Protein AF-A0A352LYZ6-F1 (afdb_monomer_lite)

pLDDT: mean 71.23, std 16.76, range [26.41, 96.38]

Secondary structure (DSSP, 8-state):
---GGGSTTSEEEETTEEEEEEEETTS-HHHHHHHHHHT-SSEEEEEESEE--HHHHHHHHHTTTT-SEEEEEEE-STT-TTHHHHHHHHHTT-EEEEE-SSS----EEEEETTTEEEEEGGGEE--GGG---EEEEEEE-HHHHHHHHHHHHHHHHHHHTTEEEEEEEEETTT--B-TT-EEEETTT--EEE--TTSEEEEES---SEEEEEEE-TTB--EEEEEEGGG-SB--EEE-B-SSEEEEEEEEEETTT--B-TT-EEEEEEE-TTT--EEEEEEE--TTSEEEEEEEESEEEEEEEE-TTB--EEEEEEEE-SSSPEE-SSPEEE-BSEEEEEEE-SS-TTEEEEEEEETT--SSPPPEEEEETTSPPEEE-EEE-SSTT-TTEEEEEEEPPTT--EEEEEEETTTEEEEEEEE---S-------PPSSSS------TT--SS----EEEE--S------SSTTEEE-TTPPPEEEE--TT-----TTSSS--EEEEEEEHHHHHHHHSSTT-PPEEEEEEETTTTSEEEE------B---SS-SEEEEEEE--S-EEEEEEEE----EEEEEEEETTEEEEEEE-SSS---TTSEEEEETTEE-TTT--EEE--SS---TTEEEEEES-TTGGGSTTEEEEEE-TTS-EEEEEHHHHHHHHHHTTS-EEEEESSSBSSEEEEEEES-TT-EEEEEEE-TTS-EEEEEEEEEE--STEEEEEEEGGGGGGGT--STTSTTEEEEEEEEETTS-EEEEEEEE--

Foldseek 3Di:
DAFPCPDPCQWDQDPNKIKHKGKPLRDQCLVVLLVLLVPFQEEKEKEAQAEPAPSNLVSNLVCPVRYPYYEYEFEDDPSRPCVVSQLSCLLSFHHYFYQPQDPRDQWIWMAGDLFKIKTKASRYHDHNVVRDIIMIMIIGGSVVSVVVVVVRVVSVCRRCVQFQAKEFEAAQPPRQGDFQWWKDWPPPPWIWTAHPRRMTTTGDDDDQWTWIWTDDAQWFIDIDIDGSVVDRYDYHHIYGQPAWAKEKEFEAAPPPRQGDFFKKKWKWDQDPPPRDTTTDIWTAHPRRMIMRGTDHAAFTWIWIDDPFWDIDIRGTDGTDDDHHHYDPDHHHTYGQKDWDKDQDPVDNQKIKIKIFGNVLDQDFKWKWKDQVLDDTHTWDWDQDPDPVRSRIIITMDGHDPPRAWFMWMDINNGDTDGTDGDDDPDDDDDDDDDDPDDWWDWDKDDPQDPDDDDKDKDQPDDDDPPVQPFPFKAAQDPWGKIFIDTDPPRDQPPPDDPDFIKTKTKGFLVSQCVQQVDPQHFHKFKWFFDPVVPGHTAGQDFFPWDDRDPDPRITMGMGGDNHGGIMGIIIGRHWKDFPDWADDPQKIKTKIFARPQFADQPQKFKDFPRHTPCVPWDWGWDPPDDDDSGMTMTIIHRVVVLCDPGMWMWGGGSRGGIDIGRVPVVVVVNVVQQDWDWDKPDQADDWKIKIWIANQAQKFKWKWKAFPVRHTQGTLDGRHGAHDRGGMRMGTPVVSVVRPPPPPPLAFGKMKMWMAIPVRDIDIDIGTYHD

Structure (mmCIF, N/CA/C/O backbone):
data_AF-A0A352LYZ6-F1
#
_entry.id   AF-A0A352LYZ6-F1
#
loop_
_atom_site.group_PDB
_atom_site.id
_atom_site.type_symbol
_atom_site.label_atom_id
_atom_site.label_alt_id
_atom_site.label_comp_id
_atom_site.label_asym_id
_atom_site.label_entity_id
_atom_site.label_seq_id
_atom_site.pdbx_PDB_ins_code
_atom_site.Cartn_x
_atom_site.Cartn_y
_atom_site.Cartn_z
_atom_site.occupancy
_atom_site.B_iso_or_equiv
_atom_site.auth_seq_id
_atom_site.auth_comp_id
_atom_site.auth_asym_id
_atom_site.auth_atom_id
_atom_site.pdbx_PDB_model_num
ATOM 1 N N . ALA A 1 1 ? -40.245 8.941 43.893 1.00 47.47 1 ALA A N 1
ATOM 2 C CA . ALA A 1 1 ? -40.647 7.532 43.721 1.00 47.47 1 ALA A CA 1
ATOM 3 C C . ALA A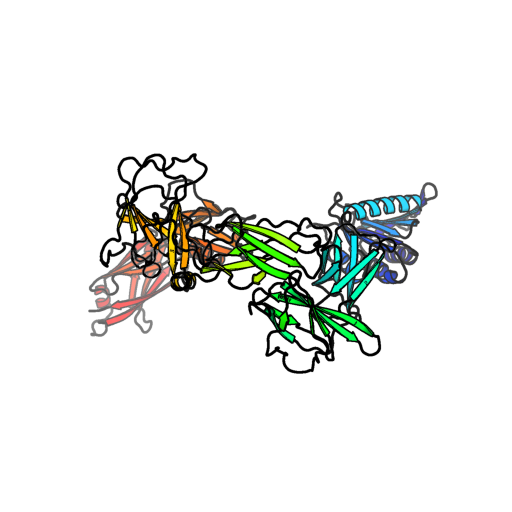 1 1 ? -39.508 6.656 44.231 1.00 47.47 1 ALA A C 1
ATOM 5 O O . ALA A 1 1 ? -38.360 7.055 44.092 1.00 47.47 1 ALA A O 1
ATOM 6 N N . SER A 1 2 ? -39.821 5.569 44.935 1.00 62.59 2 SER A N 1
ATOM 7 C CA . SER A 1 2 ? -38.872 4.695 45.640 1.00 62.59 2 SER A CA 1
ATOM 8 C C . SER A 1 2 ? -37.923 3.993 44.669 1.00 62.59 2 SER A C 1
ATOM 10 O O . SER A 1 2 ? -38.396 3.244 43.818 1.00 62.59 2 SER A O 1
ATOM 12 N N . SER A 1 3 ? -36.612 4.215 44.805 1.00 67.81 3 SER A N 1
ATOM 13 C CA . SER A 1 3 ? -35.616 3.532 43.969 1.00 67.81 3 SER A CA 1
ATOM 14 C C . SER A 1 3 ? -35.738 2.003 44.128 1.00 67.81 3 SER A C 1
ATOM 16 O O . SER A 1 3 ? -35.926 1.546 45.264 1.00 67.81 3 SER A O 1
ATOM 18 N N . PRO A 1 4 ? -35.651 1.206 43.044 1.00 71.62 4 PRO A N 1
ATOM 19 C CA . PRO A 1 4 ? -35.707 -0.255 43.094 1.00 71.62 4 PRO A CA 1
ATOM 20 C C . PRO A 1 4 ? -34.677 -0.889 44.035 1.00 71.62 4 PRO A C 1
ATOM 22 O O . PRO A 1 4 ? -34.978 -1.907 44.658 1.00 71.62 4 PRO A O 1
ATOM 25 N N . VAL A 1 5 ? -33.511 -0.265 44.239 1.00 72.38 5 VAL A N 1
ATOM 26 C CA . VAL A 1 5 ? -32.530 -0.689 45.259 1.00 72.38 5 VAL A CA 1
ATOM 27 C C . VAL A 1 5 ? -33.092 -0.673 46.689 1.00 72.38 5 VAL A C 1
ATOM 29 O O . VAL A 1 5 ? -32.593 -1.393 47.552 1.00 72.38 5 VAL A O 1
ATOM 32 N N . ASN A 1 6 ? -34.156 0.088 46.955 1.00 73.62 6 ASN A N 1
ATOM 33 C CA . ASN A 1 6 ? -34.831 0.127 48.257 1.00 73.62 6 ASN A CA 1
ATOM 34 C C . ASN A 1 6 ? -35.968 -0.905 48.390 1.00 73.62 6 ASN A C 1
ATOM 36 O O . ASN A 1 6 ? -36.730 -0.859 49.358 1.00 73.62 6 ASN A O 1
ATOM 40 N N . THR A 1 7 ? -36.118 -1.823 47.430 1.00 69.62 7 THR A N 1
ATOM 41 C CA . THR A 1 7 ? -37.083 -2.927 47.526 1.00 69.62 7 THR A CA 1
ATOM 42 C C . THR A 1 7 ? -36.544 -4.076 48.392 1.00 69.62 7 THR A C 1
ATOM 44 O O . THR A 1 7 ? -35.326 -4.252 48.518 1.00 69.62 7 THR A O 1
ATOM 47 N N . PRO A 1 8 ? -37.424 -4.889 49.011 1.00 61.94 8 PRO A N 1
ATOM 48 C CA . PRO A 1 8 ? -36.993 -6.075 49.744 1.00 61.94 8 PRO A CA 1
ATOM 49 C C . PRO A 1 8 ? -36.188 -7.025 48.841 1.00 61.94 8 PRO A C 1
ATOM 51 O O . PRO A 1 8 ? -36.694 -7.485 47.821 1.00 61.94 8 PRO A O 1
ATOM 54 N N . ASN A 1 9 ? -34.962 -7.363 49.258 1.00 66.75 9 ASN A N 1
ATOM 55 C CA . ASN A 1 9 ? -34.016 -8.249 48.556 1.00 66.75 9 ASN A CA 1
ATOM 56 C C . ASN A 1 9 ? -33.360 -7.689 47.272 1.00 66.75 9 ASN A C 1
ATOM 58 O O . ASN A 1 9 ? -33.044 -8.461 46.372 1.00 66.75 9 ASN A O 1
ATOM 62 N N . ALA A 1 10 ? -33.074 -6.383 47.187 1.00 66.62 10 ALA A N 1
ATOM 63 C CA . ALA A 1 10 ? -32.305 -5.807 46.064 1.00 66.62 10 ALA A CA 1
ATOM 64 C C . ALA A 1 10 ? -30.898 -6.424 45.864 1.00 66.62 10 ALA A C 1
ATOM 66 O O . ALA A 1 10 ? -30.338 -6.390 44.762 1.00 66.62 10 ALA A O 1
ATOM 67 N N . ASN A 1 11 ? -30.354 -7.015 46.932 1.00 76.56 11 ASN A N 1
ATOM 68 C CA . ASN A 1 11 ? -29.149 -7.834 46.919 1.00 76.56 11 ASN A CA 1
ATOM 69 C C . ASN A 1 11 ? -29.536 -9.246 47.364 1.00 76.56 11 ASN A C 1
ATOM 71 O O . ASN A 1 11 ? -30.086 -9.426 48.456 1.00 76.56 11 ASN A O 1
ATOM 75 N N . ILE A 1 12 ? -29.248 -10.243 46.532 1.00 82.94 12 ILE A N 1
ATOM 76 C CA . ILE A 1 12 ? -29.520 -11.648 46.832 1.00 82.94 12 ILE A CA 1
ATOM 77 C C . ILE A 1 12 ? -28.207 -12.398 47.006 1.00 82.94 12 ILE A C 1
ATOM 79 O O . ILE A 1 12 ? -27.245 -12.196 46.267 1.00 82.94 12 ILE A O 1
ATOM 83 N N . ASN A 1 13 ? -28.171 -13.298 47.983 1.00 82.44 13 ASN A N 1
ATOM 84 C CA . ASN A 1 13 ? -27.100 -14.274 48.090 1.00 82.44 13 ASN A CA 1
ATOM 85 C C . ASN A 1 13 ? -27.616 -15.605 47.541 1.00 82.44 13 ASN A C 1
ATOM 87 O O . ASN A 1 13 ? -28.439 -16.266 48.173 1.00 82.44 13 ASN A O 1
ATOM 91 N N . PHE A 1 14 ? -27.173 -15.971 46.342 1.00 80.06 14 PHE A N 1
ATOM 92 C CA . PHE A 1 14 ? -27.589 -17.194 45.667 1.00 80.06 14 PHE A CA 1
ATOM 93 C C . PHE A 1 14 ? -26.430 -18.189 45.679 1.00 80.06 14 PHE A C 1
ATOM 95 O O . PHE A 1 14 ? -25.392 -17.944 45.070 1.00 80.06 14 PHE A O 1
ATOM 102 N N . ASN A 1 15 ? -26.581 -19.306 46.396 1.00 84.44 15 ASN A N 1
ATOM 103 C CA . ASN A 1 15 ? -25.528 -20.318 46.568 1.00 84.44 15 ASN A CA 1
ATOM 104 C C . ASN A 1 15 ? -24.177 -19.748 47.058 1.00 84.44 15 ASN A C 1
ATOM 106 O O . ASN A 1 15 ? -23.116 -20.174 46.606 1.00 84.44 15 ASN A O 1
ATOM 110 N N . GLY A 1 16 ? -24.202 -18.766 47.966 1.00 81.19 16 GLY A N 1
ATOM 111 C CA . GLY A 1 16 ? -22.988 -18.126 48.491 1.00 81.19 16 GLY A CA 1
ATOM 112 C C . GLY A 1 16 ? -22.384 -17.053 47.575 1.00 81.19 16 GLY A C 1
ATOM 113 O O . GLY A 1 16 ? -21.354 -16.475 47.920 1.00 81.19 16 GLY A O 1
ATOM 114 N N . VAL A 1 17 ? -23.011 -16.769 46.428 1.00 87.38 17 VAL A N 1
ATOM 115 C CA . VAL A 1 17 ? -22.640 -15.685 45.517 1.00 87.38 17 VAL A CA 1
ATOM 116 C C . VAL A 1 17 ? -23.526 -14.472 45.773 1.00 87.38 17 VAL A C 1
ATOM 118 O O . VAL A 1 17 ? -24.745 -14.539 45.612 1.00 87.38 17 VAL A O 1
ATOM 121 N N . ALA A 1 18 ? -22.904 -13.344 46.114 1.00 88.19 18 ALA A N 1
ATOM 122 C CA . ALA A 1 18 ? -23.603 -12.068 46.185 1.00 88.19 18 ALA A CA 1
ATOM 123 C C . ALA A 1 18 ? -23.897 -11.556 44.767 1.00 88.19 18 ALA A C 1
ATOM 125 O O . ALA A 1 18 ? -22.977 -11.361 43.961 1.00 88.19 18 ALA A O 1
ATOM 126 N N . VAL A 1 19 ? -25.181 -11.362 44.479 1.00 89.00 19 VAL A N 1
ATOM 127 C CA . VAL A 1 19 ? -25.694 -10.773 43.246 1.00 89.00 19 VAL A CA 1
ATOM 128 C C . VAL A 1 19 ? -26.467 -9.522 43.615 1.00 89.00 19 VAL A C 1
ATOM 130 O O . VAL A 1 19 ? -27.437 -9.577 44.371 1.00 89.00 19 VAL A O 1
ATOM 133 N N . ASP A 1 20 ? -26.058 -8.410 43.027 1.00 87.38 20 ASP A N 1
ATOM 134 C CA . ASP A 1 20 ? -26.712 -7.134 43.228 1.00 87.38 20 ASP A CA 1
ATOM 135 C C . ASP A 1 20 ? -27.306 -6.641 41.915 1.00 87.38 20 ASP A C 1
ATOM 137 O O . ASP A 1 20 ? -26.675 -6.748 40.858 1.00 87.38 20 ASP A O 1
ATOM 141 N N . THR A 1 21 ? -28.486 -6.036 41.997 1.00 85.25 21 THR A N 1
ATOM 142 C CA . THR A 1 21 ? -29.158 -5.422 40.847 1.00 85.25 21 THR A CA 1
ATOM 143 C C . THR A 1 21 ? -29.321 -3.923 41.049 1.00 85.25 21 THR A C 1
ATOM 145 O O . THR A 1 21 ? -29.383 -3.447 42.183 1.00 85.25 21 THR A O 1
ATOM 148 N N . ALA A 1 22 ? -29.337 -3.173 39.952 1.00 81.75 22 ALA A N 1
ATOM 149 C CA . ALA A 1 22 ? -29.682 -1.760 39.954 1.00 81.75 22 ALA A CA 1
ATOM 150 C C . ALA A 1 22 ? -30.286 -1.340 38.607 1.00 81.75 22 ALA A C 1
ATOM 152 O O . ALA A 1 22 ? -29.970 -1.929 37.571 1.00 81.75 22 ALA A O 1
ATOM 153 N N . PHE A 1 23 ? -31.136 -0.323 38.623 1.00 83.75 23 PHE A N 1
ATOM 154 C CA . PHE A 1 23 ? -31.926 0.133 37.486 1.00 83.75 23 PHE A CA 1
ATOM 155 C C . PHE A 1 23 ? -31.738 1.636 37.272 1.00 83.75 23 PHE A C 1
ATOM 157 O O . PHE A 1 23 ? -31.763 2.417 38.217 1.00 83.75 23 PHE A O 1
ATOM 164 N N . LEU A 1 24 ? -31.505 2.032 36.024 1.00 77.62 24 LEU A N 1
ATOM 165 C CA . LEU A 1 24 ? -31.517 3.427 35.600 1.00 77.62 24 LEU A CA 1
ATOM 166 C C . LEU A 1 24 ? -32.906 3.806 35.085 1.00 77.62 24 LEU A C 1
ATOM 168 O O . LEU A 1 24 ? -33.489 2.972 34.390 1.00 77.62 24 LEU A O 1
ATOM 172 N N . PRO A 1 25 ? -33.336 5.068 35.288 1.00 76.75 25 PRO A N 1
ATOM 173 C CA . PRO A 1 25 ? -32.612 6.150 35.979 1.00 76.75 25 PRO A CA 1
ATOM 174 C C . PRO A 1 25 ? -32.800 6.187 37.509 1.00 76.75 25 PRO A C 1
ATOM 176 O O . PRO A 1 25 ? -32.275 7.085 38.165 1.00 76.75 25 PRO A O 1
ATOM 179 N N . GLU A 1 26 ? -33.558 5.260 38.093 1.00 80.50 26 GLU A N 1
ATOM 180 C CA . GLU A 1 26 ? -34.017 5.353 39.481 1.00 80.50 26 GLU A CA 1
ATOM 181 C C . GLU A 1 26 ? -32.907 5.182 40.527 1.00 80.50 26 GLU A C 1
ATOM 183 O O . GLU A 1 26 ? -32.979 5.792 41.598 1.00 80.50 26 GLU A O 1
ATOM 188 N N . ASP A 1 27 ? -31.892 4.364 40.245 1.00 78.06 27 ASP A N 1
ATOM 189 C CA . ASP A 1 27 ? -30.795 4.064 41.162 1.00 78.06 27 ASP A CA 1
ATOM 190 C C . ASP A 1 27 ? -29.532 4.879 40.847 1.00 78.06 27 ASP A C 1
ATOM 192 O O . ASP A 1 27 ? -29.097 5.021 39.704 1.00 78.06 27 ASP A O 1
ATOM 196 N N . ALA A 1 28 ? -28.861 5.362 41.897 1.00 76.19 28 ALA A N 1
ATOM 197 C CA . ALA A 1 28 ? -27.601 6.090 41.775 1.00 76.19 28 ALA A CA 1
ATOM 198 C C . ALA A 1 28 ? -26.398 5.146 41.527 1.00 76.19 28 ALA A C 1
ATOM 200 O O . ALA A 1 28 ? -25.528 4.984 42.385 1.00 76.19 28 ALA A O 1
ATOM 201 N N . ILE A 1 29 ? -26.339 4.495 40.360 1.00 77.75 29 ILE A N 1
ATOM 202 C CA . ILE A 1 29 ? -25.401 3.379 40.116 1.00 77.75 29 ILE A CA 1
ATOM 203 C C . ILE A 1 29 ? -23.944 3.794 39.889 1.00 77.75 29 ILE A C 1
ATOM 205 O O . ILE A 1 29 ? -23.036 2.999 40.142 1.00 77.75 29 ILE A O 1
ATOM 209 N N . ASP A 1 30 ? -23.702 5.027 39.445 1.00 78.69 30 ASP A N 1
ATOM 210 C CA . ASP A 1 30 ? -22.378 5.526 39.052 1.00 78.69 30 ASP A CA 1
ATOM 211 C C . ASP A 1 30 ? -21.326 5.375 40.171 1.00 78.69 30 ASP A C 1
ATOM 213 O O . ASP A 1 30 ? -20.182 4.971 39.922 1.00 78.69 30 ASP A O 1
ATOM 217 N N . GLY A 1 31 ? -21.721 5.598 41.432 1.00 80.75 31 GLY A N 1
ATOM 218 C CA . GLY A 1 31 ? -20.848 5.402 42.596 1.00 80.75 31 GLY A CA 1
ATOM 219 C C . GLY A 1 31 ? -20.471 3.934 42.826 1.00 80.75 31 GLY A C 1
ATOM 220 O O . GLY A 1 31 ? -19.322 3.620 43.145 1.00 80.75 31 GLY A O 1
ATOM 221 N N . LYS A 1 32 ? -21.412 3.011 42.599 1.00 80.31 32 LYS A N 1
ATOM 222 C CA . LYS A 1 32 ? -21.181 1.566 42.735 1.00 80.31 32 LYS A CA 1
ATOM 223 C C . LYS A 1 32 ? -20.261 1.044 41.635 1.00 80.31 32 LYS A C 1
ATOM 225 O O . LYS A 1 32 ? -19.318 0.308 41.922 1.00 80.31 32 LYS A O 1
ATOM 230 N N . ILE A 1 33 ? -20.499 1.473 40.398 1.00 83.00 33 ILE A N 1
ATOM 231 C CA . ILE A 1 33 ? -19.655 1.170 39.240 1.00 83.00 33 ILE A CA 1
ATOM 232 C C . ILE A 1 33 ? -18.212 1.626 39.496 1.00 83.00 33 ILE A C 1
ATOM 234 O O . ILE A 1 33 ? -17.275 0.833 39.384 1.00 83.00 33 ILE A O 1
ATOM 238 N N . THR A 1 34 ? -18.043 2.883 39.911 1.00 86.50 34 THR A N 1
ATOM 239 C CA . THR A 1 34 ? -16.729 3.463 40.220 1.00 86.50 34 THR A CA 1
ATOM 240 C C . THR A 1 34 ? -16.033 2.696 41.346 1.00 86.50 34 THR A C 1
ATOM 242 O O . THR A 1 34 ? -14.850 2.374 41.239 1.00 86.50 34 THR A O 1
ATOM 245 N N . SER A 1 35 ? -16.772 2.316 42.397 1.00 87.56 35 SER A N 1
ATOM 246 C CA . SER A 1 35 ? -16.239 1.514 43.504 1.00 87.56 35 SER A CA 1
ATOM 247 C C . SER A 1 35 ? -15.692 0.164 43.031 1.00 87.56 35 SER A C 1
ATOM 249 O O . SER A 1 35 ? -14.600 -0.224 43.441 1.00 87.56 35 SER A O 1
ATOM 251 N N . ILE A 1 36 ? -16.392 -0.543 42.140 1.00 90.19 36 ILE A N 1
ATOM 252 C CA . ILE A 1 36 ? -15.930 -1.842 41.628 1.00 90.19 36 ILE A CA 1
ATOM 253 C C . ILE A 1 36 ? -14.666 -1.677 40.777 1.00 90.19 36 ILE A C 1
ATOM 255 O O . ILE A 1 36 ? -13.688 -2.385 41.010 1.00 90.19 36 ILE A O 1
ATOM 259 N N . ILE A 1 37 ? -14.642 -0.713 39.851 1.00 92.56 37 ILE A N 1
ATOM 260 C CA . ILE A 1 37 ? -13.465 -0.452 39.002 1.00 92.56 37 ILE A CA 1
ATOM 261 C C . ILE A 1 37 ? -12.256 -0.045 39.859 1.00 92.56 37 ILE A C 1
ATOM 263 O O . ILE A 1 37 ? -11.138 -0.493 39.608 1.00 92.56 37 ILE A O 1
ATOM 267 N N . SER A 1 38 ? -12.468 0.747 40.916 1.00 91.94 38 SER A N 1
ATOM 268 C CA . SER A 1 38 ? -11.394 1.174 41.822 1.00 91.94 38 SER A CA 1
ATOM 269 C C . SER A 1 38 ? -10.720 0.022 42.582 1.00 91.94 38 SER A C 1
ATOM 271 O O . SER A 1 38 ? -9.552 0.141 42.949 1.00 91.94 38 SER A O 1
ATOM 273 N N . LYS A 1 39 ? -11.422 -1.107 42.775 1.00 90.06 39 LYS A N 1
ATOM 274 C CA . LYS A 1 39 ? -10.898 -2.312 43.443 1.00 90.06 39 LYS A CA 1
ATOM 275 C C . LYS A 1 39 ? -9.997 -3.162 42.544 1.00 90.06 39 LYS A C 1
ATOM 277 O O . LYS A 1 39 ? -9.331 -4.053 43.060 1.00 90.06 39 LYS A O 1
ATOM 282 N N . ALA A 1 40 ? -9.974 -2.898 41.236 1.00 93.75 40 ALA A N 1
ATOM 283 C CA . ALA A 1 40 ? -9.172 -3.649 40.278 1.00 93.75 40 ALA A CA 1
ATOM 284 C C . ALA A 1 40 ? -7.686 -3.591 40.640 1.00 93.75 40 ALA A C 1
ATOM 286 O O . ALA A 1 40 ? -7.107 -2.506 40.698 1.00 93.75 40 ALA A O 1
ATOM 287 N N . SER A 1 41 ? -7.061 -4.742 40.840 1.00 91.06 41 SER A N 1
ATOM 288 C CA . SER A 1 41 ? -5.660 -4.850 41.260 1.00 91.06 41 SER A CA 1
ATOM 289 C C . SER A 1 41 ? -4.747 -5.405 40.167 1.00 91.06 41 SER A C 1
ATOM 291 O O . SER A 1 41 ? -3.569 -5.068 40.115 1.00 91.06 41 SER A O 1
ATOM 293 N N . SER A 1 42 ? -5.286 -6.227 39.268 1.00 91.50 42 SER A N 1
ATOM 294 C CA . SER A 1 42 ? -4.502 -7.024 38.322 1.00 91.50 42 SER A CA 1
ATOM 295 C C . SER A 1 42 ? -5.059 -7.009 36.902 1.00 91.50 42 SER A C 1
ATOM 297 O O . SER A 1 42 ? -4.278 -6.919 35.948 1.00 91.50 42 SER A O 1
ATOM 299 N N . LYS A 1 43 ? -6.390 -7.063 36.745 1.00 94.62 43 LYS A N 1
ATOM 300 C CA . LYS A 1 43 ? -7.028 -7.276 35.445 1.00 94.62 43 LYS A CA 1
ATOM 301 C C . LYS A 1 43 ? -8.354 -6.532 35.305 1.00 94.62 43 LYS A C 1
ATOM 303 O O . LYS A 1 43 ? -9.175 -6.538 36.215 1.00 94.62 43 LYS A O 1
ATOM 308 N N . ILE A 1 44 ? -8.592 -5.939 34.136 1.00 96.38 44 ILE A N 1
ATOM 309 C CA . ILE A 1 44 ? -9.907 -5.441 33.711 1.00 96.38 44 ILE A CA 1
ATOM 310 C C . ILE A 1 44 ? -10.150 -5.906 32.270 1.00 96.38 44 ILE A C 1
ATOM 312 O O . ILE A 1 44 ? -9.381 -5.575 31.365 1.00 96.38 44 ILE A O 1
ATOM 316 N N . ARG A 1 45 ? -11.227 -6.660 32.039 1.00 96.00 45 ARG A N 1
ATOM 317 C CA . ARG A 1 45 ? -11.671 -7.075 30.699 1.00 96.00 45 ARG A CA 1
ATOM 318 C C . ARG A 1 45 ? -13.001 -6.419 30.368 1.00 96.00 45 ARG A C 1
ATOM 320 O O . ARG A 1 45 ? -13.939 -6.525 31.152 1.00 96.00 45 ARG A O 1
ATOM 327 N N . VAL A 1 46 ? -13.092 -5.775 29.209 1.00 94.44 46 VAL A N 1
ATOM 328 C CA . VAL A 1 46 ? -14.329 -5.147 28.721 1.00 94.44 46 VAL A CA 1
ATOM 329 C C . VAL A 1 46 ? -14.817 -5.882 27.481 1.00 94.44 46 VAL A C 1
ATOM 331 O O . VAL A 1 46 ? -14.081 -5.998 26.508 1.00 94.44 46 VAL A O 1
ATOM 334 N N . ILE A 1 47 ? -16.057 -6.355 27.502 1.00 91.31 47 ILE A N 1
ATOM 335 C CA . ILE A 1 47 ? -16.778 -6.894 26.346 1.00 91.31 47 ILE A CA 1
ATOM 336 C C . ILE A 1 47 ? -17.885 -5.895 26.040 1.00 91.31 47 ILE A C 1
ATOM 338 O O . ILE A 1 47 ? -18.714 -5.620 26.905 1.00 91.31 47 ILE A O 1
ATOM 342 N N . ALA A 1 48 ? -17.893 -5.332 24.841 1.00 85.88 48 ALA A N 1
ATOM 343 C CA . ALA A 1 48 ? -18.770 -4.224 24.503 1.00 85.88 48 ALA A CA 1
ATOM 344 C C . ALA A 1 48 ? -19.456 -4.445 23.153 1.00 85.88 48 ALA A C 1
ATOM 346 O O . ALA A 1 48 ? -18.821 -4.342 22.105 1.00 85.88 48 ALA A O 1
ATOM 347 N N . GLY A 1 49 ? -20.769 -4.685 23.187 1.00 78.06 49 GLY A N 1
ATOM 348 C CA . GLY A 1 49 ? -21.636 -4.461 22.028 1.00 78.06 49 GLY A CA 1
ATOM 349 C C . GLY A 1 49 ? -21.894 -2.963 21.825 1.00 78.06 49 GLY A C 1
ATOM 350 O O . GLY A 1 49 ? -21.688 -2.431 20.740 1.00 78.06 49 GLY A O 1
ATOM 351 N N . GLU A 1 50 ? -22.270 -2.274 22.906 1.00 77.75 50 GLU A N 1
ATOM 352 C CA . GLU A 1 50 ? -22.409 -0.815 22.998 1.00 77.75 50 GLU A CA 1
ATOM 353 C C . GLU A 1 50 ? -21.900 -0.356 24.375 1.00 77.75 50 GLU A C 1
ATOM 355 O O . GLU A 1 50 ? -22.323 -0.881 25.412 1.00 77.75 50 GLU A O 1
ATOM 360 N N . PHE A 1 51 ? -20.979 0.614 24.406 1.00 80.94 51 PHE A N 1
ATOM 361 C CA . PHE A 1 51 ? -20.328 1.045 25.646 1.00 80.94 51 PHE A CA 1
ATOM 362 C C . PHE A 1 51 ? -20.285 2.570 25.768 1.00 80.94 51 PHE A C 1
ATOM 364 O O . PHE A 1 51 ? -19.257 3.164 25.493 1.00 80.94 51 PHE A O 1
ATOM 371 N N . LYS A 1 52 ? -21.392 3.214 26.159 1.00 80.94 52 LYS A N 1
ATOM 372 C CA . LYS A 1 52 ? -21.547 4.684 26.155 1.00 80.94 52 LYS A CA 1
ATOM 373 C C . LYS A 1 52 ? -21.424 5.349 27.530 1.00 80.94 52 LYS A C 1
ATOM 375 O O . LYS A 1 52 ? -21.629 6.554 27.655 1.00 80.94 52 LYS A O 1
ATOM 380 N N . ASN A 1 53 ? -21.071 4.607 28.579 1.00 82.50 53 ASN A N 1
ATOM 381 C CA . ASN A 1 53 ? -20.865 5.187 29.905 1.00 82.50 53 ASN A CA 1
ATOM 382 C C . ASN A 1 53 ? -19.476 5.861 30.004 1.00 82.50 53 ASN A C 1
ATOM 384 O O . ASN A 1 53 ? -18.467 5.197 30.244 1.00 82.50 53 ASN A O 1
ATOM 388 N N . SER A 1 54 ? -19.428 7.189 29.840 1.00 84.19 54 SER A N 1
ATOM 389 C CA . SER A 1 54 ? -18.192 7.988 29.918 1.00 84.19 54 SER A CA 1
ATOM 390 C C . SER A 1 54 ? -17.462 7.850 31.253 1.00 84.19 54 SER A C 1
ATOM 392 O O . SER A 1 54 ? -16.253 7.647 31.264 1.00 84.19 54 SER A O 1
ATOM 394 N N . LEU A 1 55 ? -18.192 7.856 32.371 1.00 85.12 55 LEU A N 1
ATOM 395 C CA . LEU A 1 55 ? -17.617 7.703 33.707 1.00 85.12 55 LEU A CA 1
ATOM 396 C C . LEU A 1 55 ? -16.883 6.362 33.851 1.00 85.12 55 LEU A C 1
ATOM 398 O O . LEU A 1 55 ? -15.813 6.294 34.454 1.00 85.12 55 LEU A O 1
ATOM 402 N N . MET A 1 56 ? -17.429 5.285 33.283 1.00 87.94 56 MET A N 1
ATOM 403 C CA . MET A 1 56 ? -16.757 3.984 33.256 1.00 87.94 56 MET A CA 1
ATOM 404 C C . MET A 1 56 ? -15.481 4.029 32.433 1.00 87.94 56 MET A C 1
ATOM 406 O O . MET A 1 56 ? -14.448 3.554 32.895 1.00 87.94 56 MET A O 1
ATOM 410 N N . ILE A 1 57 ? -15.554 4.594 31.228 1.00 90.12 57 ILE A N 1
ATOM 411 C CA . ILE A 1 57 ? -14.407 4.722 30.325 1.00 90.12 57 ILE A CA 1
ATOM 412 C C . ILE A 1 57 ? -13.274 5.475 31.025 1.00 90.12 57 ILE A C 1
ATOM 414 O O . ILE A 1 57 ? -12.154 4.969 31.079 1.00 90.12 57 ILE A O 1
ATOM 418 N N . ASP A 1 58 ? -13.581 6.624 31.622 1.00 91.06 58 ASP A N 1
ATOM 419 C CA . ASP A 1 58 ? -12.604 7.479 32.292 1.00 91.06 58 ASP A CA 1
ATOM 420 C C . ASP A 1 58 ? -11.983 6.783 33.506 1.00 91.06 58 ASP A C 1
ATOM 422 O O . ASP A 1 58 ? -10.765 6.814 33.682 1.00 91.06 58 ASP A O 1
ATOM 426 N N . ASN A 1 59 ? -12.787 6.071 34.304 1.00 91.81 59 ASN A N 1
ATOM 427 C CA . ASN A 1 59 ? -12.271 5.287 35.424 1.00 91.81 59 ASN A CA 1
ATOM 428 C C . ASN A 1 59 ? -11.356 4.148 34.956 1.00 91.81 59 ASN A C 1
ATOM 430 O O . ASN A 1 59 ? -10.289 3.957 35.530 1.00 91.81 59 ASN A O 1
ATOM 434 N N . ILE A 1 60 ? -11.719 3.404 33.907 1.00 94.12 60 ILE A N 1
ATOM 435 C CA . ILE A 1 60 ? -10.878 2.315 33.376 1.00 94.12 60 ILE A CA 1
ATOM 436 C C . ILE A 1 60 ? -9.559 2.872 32.836 1.00 94.12 60 ILE A C 1
ATOM 438 O O . ILE A 1 60 ? -8.491 2.351 33.160 1.00 94.12 60 ILE A O 1
ATOM 442 N N . ILE A 1 61 ? -9.624 3.944 32.041 1.00 93.75 61 ILE A N 1
ATOM 443 C CA . ILE A 1 61 ? -8.444 4.626 31.498 1.00 93.75 61 ILE A CA 1
ATOM 444 C C . ILE A 1 61 ? -7.557 5.142 32.635 1.00 93.75 61 ILE A C 1
ATOM 446 O O . ILE A 1 61 ? -6.349 4.904 32.622 1.00 93.75 61 ILE A O 1
ATOM 450 N N . GLY A 1 62 ? -8.146 5.750 33.667 1.00 92.12 62 GLY A N 1
ATOM 451 C CA . GLY A 1 62 ? -7.433 6.223 34.853 1.00 92.12 62 GLY A CA 1
ATOM 452 C C . GLY A 1 62 ? -6.711 5.115 35.628 1.00 92.12 62 GLY A C 1
ATOM 453 O O . GLY A 1 62 ? -5.703 5.379 36.282 1.00 92.12 62 GLY A O 1
ATOM 454 N N . ARG A 1 63 ? -7.158 3.856 35.520 1.00 92.69 63 ARG A N 1
ATOM 455 C CA . ARG A 1 63 ? -6.494 2.697 36.145 1.00 92.69 63 ARG A CA 1
ATOM 456 C C . ARG A 1 63 ? -5.317 2.145 35.342 1.00 92.69 63 ARG A C 1
ATOM 458 O O . ARG A 1 63 ? -4.591 1.307 35.883 1.00 92.69 63 ARG A O 1
ATOM 465 N N . LYS A 1 64 ? -5.074 2.602 34.106 1.00 88.88 64 LYS A N 1
ATOM 466 C CA . LYS A 1 64 ? -4.072 2.024 33.188 1.00 88.88 64 LYS A CA 1
ATOM 467 C C . LYS A 1 64 ? -2.647 1.952 33.750 1.00 88.88 64 LYS A C 1
ATOM 469 O O . LYS A 1 64 ? -1.918 1.024 33.410 1.00 88.88 64 LYS A O 1
ATOM 474 N N . SER A 1 65 ? -2.243 2.891 34.603 1.00 84.12 65 SER A N 1
ATOM 475 C CA . SER A 1 65 ? -0.921 2.879 35.252 1.00 84.12 65 SER A CA 1
ATOM 476 C C . SER A 1 65 ? -0.829 1.920 36.445 1.00 84.12 65 SER A C 1
ATOM 478 O O . SER A 1 65 ? 0.262 1.480 36.790 1.00 84.12 65 SER A O 1
ATOM 480 N N . SER A 1 66 ? -1.964 1.596 37.070 1.00 90.00 66 SER A N 1
ATOM 481 C CA . SER A 1 66 ? -2.053 0.781 38.291 1.00 90.00 66 SER A CA 1
ATOM 482 C C . SER A 1 66 ? -2.456 -0.676 38.055 1.00 90.00 66 SER A C 1
ATOM 484 O O . SER A 1 66 ? -2.236 -1.512 38.922 1.00 90.00 66 SER A O 1
ATOM 486 N N . VAL A 1 67 ? -3.053 -0.985 36.903 1.00 92.12 67 VAL A N 1
ATOM 487 C CA . VAL A 1 67 ? -3.548 -2.323 36.562 1.00 92.12 67 VAL A CA 1
ATOM 488 C C . VAL A 1 67 ? -2.751 -2.856 35.378 1.00 92.12 67 VAL A C 1
ATOM 490 O O . VAL A 1 67 ? -2.749 -2.264 34.298 1.00 92.12 67 VAL A O 1
ATOM 493 N N . SER A 1 68 ? -2.082 -3.992 35.579 1.00 83.50 68 SER A N 1
ATOM 494 C CA . SER A 1 68 ? -1.175 -4.581 34.588 1.00 83.50 68 SER A CA 1
ATOM 495 C C . SER A 1 68 ? -1.874 -5.039 33.307 1.00 83.50 68 SER A C 1
ATOM 497 O O . SER A 1 68 ? -1.298 -4.916 32.227 1.00 83.50 68 SER A O 1
ATOM 499 N N . ASP A 1 69 ? -3.105 -5.549 33.405 1.00 90.19 69 ASP A N 1
ATOM 500 C CA . ASP A 1 69 ? -3.797 -6.190 32.285 1.00 90.19 69 ASP A CA 1
ATOM 501 C C . ASP A 1 69 ? -5.192 -5.593 32.055 1.00 90.19 69 ASP A C 1
ATOM 503 O O . ASP A 1 69 ? -6.201 -6.083 32.558 1.00 90.19 69 ASP A O 1
ATOM 507 N N . ILE A 1 70 ? -5.251 -4.508 31.282 1.00 94.44 70 ILE A N 1
ATOM 508 C CA . ILE A 1 70 ? -6.513 -3.953 30.785 1.00 94.44 70 ILE A CA 1
ATOM 509 C C . ILE A 1 70 ? -6.638 -4.301 29.307 1.00 94.44 70 ILE A C 1
ATOM 511 O O . ILE A 1 70 ? -5.733 -4.006 28.518 1.00 94.44 70 ILE A O 1
ATOM 515 N N . SER A 1 71 ? -7.754 -4.908 28.910 1.00 93.31 71 SER A N 1
ATOM 516 C CA . SER A 1 71 ? -8.068 -5.119 27.493 1.00 93.31 71 SER A CA 1
ATOM 517 C C . SER A 1 71 ? -9.556 -5.034 27.208 1.00 93.31 71 SER A C 1
ATOM 519 O O . SER A 1 71 ? -10.385 -5.283 28.085 1.00 93.31 71 SER A O 1
ATOM 521 N N . ALA A 1 72 ? -9.886 -4.704 25.964 1.00 93.69 72 ALA A N 1
ATOM 522 C CA . ALA A 1 72 ? -11.263 -4.544 25.529 1.00 93.69 72 ALA A CA 1
ATOM 523 C C . ALA A 1 72 ? -11.541 -5.233 24.188 1.00 93.69 72 ALA A C 1
ATOM 525 O O . ALA A 1 72 ? -10.705 -5.253 23.286 1.00 93.69 72 ALA A O 1
ATOM 526 N N . LEU A 1 73 ? -12.748 -5.768 24.066 1.00 91.69 73 LEU A N 1
ATOM 527 C CA . LEU A 1 73 ? -13.297 -6.376 22.868 1.00 91.69 73 LEU A CA 1
ATOM 528 C C . LEU A 1 73 ? -14.571 -5.615 22.502 1.00 91.69 73 LEU A C 1
ATOM 530 O O . LEU A 1 73 ? -15.532 -5.619 23.271 1.00 91.69 73 LEU A O 1
ATOM 534 N N . PHE A 1 74 ? -14.571 -4.975 21.337 1.00 90.44 74 PHE A N 1
ATOM 535 C CA . PHE A 1 74 ? -15.685 -4.169 20.841 1.00 90.44 74 PHE A CA 1
ATOM 536 C C . PHE A 1 74 ? -16.331 -4.820 19.623 1.00 90.44 74 PHE A C 1
ATOM 538 O O . PHE A 1 74 ? -15.626 -5.363 18.777 1.00 90.44 74 PHE A O 1
ATOM 545 N N . GLU A 1 75 ? -17.649 -4.748 19.487 1.00 86.56 75 GLU A N 1
ATOM 546 C CA . GLU A 1 75 ? -18.337 -5.226 18.285 1.00 86.56 75 GLU A CA 1
ATOM 547 C C . GLU A 1 75 ? -17.926 -4.425 17.034 1.00 86.56 75 GLU A C 1
ATOM 549 O O . GLU A 1 75 ? -17.641 -3.229 17.102 1.00 86.56 75 GLU A O 1
ATOM 554 N N . TYR A 1 76 ? -17.867 -5.091 15.877 1.00 81.75 76 TYR A N 1
ATOM 555 C CA . TYR A 1 76 ? -17.526 -4.476 14.592 1.00 81.75 76 TYR A CA 1
ATOM 556 C C . TYR A 1 76 ? -18.726 -4.463 13.641 1.00 81.75 76 TYR A C 1
ATOM 558 O O . TYR A 1 76 ? -19.397 -5.476 13.476 1.00 81.75 76 TYR A O 1
ATOM 566 N N . GLY A 1 77 ? -18.963 -3.350 12.941 1.00 69.25 77 GLY A N 1
ATOM 567 C CA . GLY A 1 77 ? -19.942 -3.277 11.848 1.00 69.25 77 GLY A CA 1
ATOM 568 C C . GLY A 1 77 ? -20.774 -1.995 11.841 1.00 69.25 77 GLY A C 1
ATOM 569 O O . GLY A 1 77 ? -20.651 -1.159 12.727 1.00 69.25 77 GLY A O 1
ATOM 570 N N . ALA A 1 78 ? -21.647 -1.843 10.838 1.00 53.59 78 ALA A N 1
ATOM 571 C CA . ALA A 1 78 ? -22.467 -0.637 10.637 1.00 53.59 78 ALA A CA 1
ATOM 572 C C . ALA A 1 78 ? -23.458 -0.345 11.783 1.00 53.59 78 ALA A C 1
ATOM 574 O O . ALA A 1 78 ? -23.894 0.788 11.940 1.00 53.59 78 ALA A O 1
ATOM 575 N N . ALA A 1 79 ? -23.797 -1.358 12.587 1.00 53.00 79 ALA A N 1
ATOM 576 C CA . ALA A 1 79 ? -24.625 -1.218 13.786 1.00 53.00 79 ALA A CA 1
ATOM 577 C C . ALA A 1 79 ? -23.805 -1.047 15.083 1.00 53.00 79 ALA A C 1
ATOM 579 O O . ALA A 1 79 ? -24.397 -0.950 16.155 1.00 53.00 79 ALA A O 1
ATOM 580 N N . ALA A 1 80 ? -22.468 -1.068 15.011 1.00 60.69 80 ALA A N 1
ATOM 581 C CA . ALA A 1 80 ? -21.602 -0.938 16.176 1.00 60.69 80 ALA A CA 1
ATOM 582 C C . ALA A 1 80 ? -21.365 0.544 16.499 1.00 60.69 80 ALA A C 1
ATOM 584 O O . ALA A 1 80 ? -20.542 1.214 15.875 1.00 60.69 80 ALA A O 1
ATOM 585 N N . ASP A 1 81 ? -22.070 1.048 17.509 1.00 69.38 81 ASP A N 1
ATOM 586 C CA . ASP A 1 81 ? -21.912 2.407 18.035 1.00 69.38 81 ASP A CA 1
ATOM 587 C C . ASP A 1 81 ? -20.789 2.482 19.088 1.00 69.38 81 ASP A C 1
ATOM 589 O O . ASP A 1 81 ? -20.927 3.098 20.136 1.00 69.38 81 ASP A O 1
ATOM 593 N N . SER A 1 82 ? -19.668 1.793 18.867 1.00 76.19 82 SER A N 1
ATOM 594 C CA . SER A 1 82 ? -18.560 1.730 19.837 1.00 76.19 82 SER A CA 1
ATOM 595 C C . SER A 1 82 ? -17.216 2.189 19.273 1.00 76.19 82 SER A C 1
ATOM 597 O O . SER A 1 82 ? -16.167 1.945 19.871 1.00 76.19 82 SER A O 1
ATOM 599 N N . LYS A 1 83 ? -17.220 2.821 18.090 1.00 82.88 83 LYS A N 1
ATOM 600 C CA . LYS A 1 83 ? -15.994 3.260 17.409 1.00 82.88 83 LYS A CA 1
ATOM 601 C C . LYS A 1 83 ? -15.230 4.299 18.226 1.00 82.88 83 LYS A C 1
ATOM 603 O O . LYS A 1 83 ? -14.010 4.210 18.342 1.00 82.88 83 LYS A O 1
ATOM 608 N N . GLU A 1 84 ? -15.936 5.284 18.773 1.00 86.69 84 GLU A N 1
ATOM 609 C CA . GLU A 1 84 ? -15.310 6.355 19.547 1.00 86.69 84 GLU A CA 1
ATOM 610 C C . GLU A 1 84 ? -14.636 5.797 20.804 1.00 86.69 84 GLU A C 1
ATOM 612 O O . GLU A 1 84 ? -13.515 6.172 21.143 1.00 86.69 84 GLU A O 1
ATOM 617 N N . GLU A 1 85 ? -15.287 4.849 21.469 1.00 88.00 85 GLU A N 1
ATOM 618 C CA . GLU A 1 85 ? -14.805 4.242 22.703 1.00 88.00 85 GLU A CA 1
ATOM 619 C C . GLU A 1 85 ? -13.661 3.266 22.461 1.00 88.00 85 GLU A C 1
ATOM 621 O O . GLU A 1 85 ? -12.668 3.302 23.190 1.00 88.00 85 GLU A O 1
ATOM 626 N N . PHE A 1 86 ? -13.730 2.487 21.381 1.00 89.56 86 PHE A N 1
ATOM 627 C CA . PHE A 1 86 ? -12.593 1.720 20.880 1.00 89.56 86 PHE A CA 1
ATOM 628 C C . PHE A 1 86 ? -11.361 2.615 20.688 1.00 89.56 86 PHE A C 1
ATOM 630 O O . PHE A 1 86 ? -10.269 2.295 21.167 1.00 89.56 86 PHE A O 1
ATOM 637 N N . GLU A 1 87 ? -11.521 3.770 20.037 1.00 89.81 87 GLU A N 1
ATOM 638 C CA . GLU A 1 87 ? -10.409 4.698 19.840 1.00 89.81 87 GLU A CA 1
ATOM 639 C C . GLU A 1 87 ? -9.933 5.347 21.143 1.00 89.81 87 GLU A C 1
ATOM 641 O O . GLU A 1 87 ? -8.725 5.504 21.315 1.00 89.81 87 GLU A O 1
ATOM 646 N N . LYS A 1 88 ? -10.832 5.694 22.076 1.00 90.94 88 LYS A N 1
ATOM 647 C CA . LYS A 1 88 ? -10.458 6.218 23.405 1.00 90.94 88 LYS A CA 1
ATOM 648 C C . LYS A 1 88 ? -9.569 5.230 24.157 1.00 90.94 88 LYS A C 1
ATOM 650 O O . LYS A 1 88 ? -8.521 5.623 24.668 1.00 90.94 88 LYS A O 1
ATOM 655 N N . PHE A 1 89 ? -9.931 3.947 24.156 1.00 91.56 89 PHE A N 1
ATOM 656 C CA . PHE A 1 89 ? -9.119 2.894 24.769 1.00 91.56 89 PHE A CA 1
ATOM 657 C C . PHE A 1 89 ? -7.737 2.800 24.112 1.00 91.56 89 PHE A C 1
ATOM 659 O O . PHE A 1 89 ? -6.717 2.809 24.805 1.00 91.56 89 PHE A O 1
ATOM 666 N N . ARG A 1 90 ? -7.676 2.784 22.776 1.00 90.94 90 ARG A N 1
ATOM 667 C CA . ARG A 1 90 ? -6.398 2.692 22.052 1.00 90.94 90 ARG A CA 1
ATOM 668 C C . ARG A 1 90 ? -5.523 3.928 22.230 1.00 90.94 90 ARG A C 1
ATOM 670 O O . ARG A 1 90 ? -4.313 3.780 22.390 1.00 90.94 90 ARG A O 1
ATOM 677 N N . ARG A 1 91 ? -6.104 5.131 22.272 1.00 87.38 91 ARG A N 1
ATOM 678 C CA . ARG A 1 91 ? -5.387 6.379 22.598 1.00 87.38 91 ARG A CA 1
ATOM 679 C C . ARG A 1 91 ? -4.796 6.349 24.003 1.00 87.38 91 ARG A C 1
ATOM 681 O O . ARG A 1 91 ? -3.684 6.822 24.196 1.00 87.38 91 ARG A O 1
ATOM 688 N N . ALA A 1 92 ? -5.496 5.738 24.956 1.00 87.81 92 ALA A N 1
ATOM 689 C CA . ALA A 1 92 ? -5.007 5.530 26.316 1.00 87.81 92 ALA A CA 1
ATOM 690 C C . ALA A 1 92 ? -3.947 4.412 26.441 1.00 87.81 92 ALA A C 1
ATOM 692 O O . ALA A 1 92 ? -3.539 4.067 27.550 1.00 87.81 92 ALA A O 1
ATOM 693 N N . GLY A 1 93 ? -3.516 3.793 25.335 1.00 85.75 93 GLY A N 1
ATOM 694 C CA . GLY A 1 93 ? -2.553 2.689 25.357 1.00 85.75 93 GLY A CA 1
ATOM 695 C C . GLY A 1 93 ? -3.138 1.366 25.873 1.00 85.75 93 GLY A C 1
ATOM 696 O O . GLY A 1 93 ? -2.386 0.431 26.186 1.00 85.75 93 GLY A O 1
ATOM 697 N N . ILE A 1 94 ? -4.467 1.260 25.984 1.00 90.06 94 ILE A N 1
ATOM 698 C CA . ILE A 1 94 ? -5.165 0.012 26.306 1.00 90.06 94 ILE A CA 1
ATOM 699 C C . ILE A 1 94 ? -5.299 -0.812 25.028 1.00 90.06 94 ILE A C 1
ATOM 701 O O . ILE A 1 94 ? -5.683 -0.300 23.977 1.00 90.06 94 ILE A O 1
ATOM 705 N N . TYR A 1 95 ? -4.984 -2.103 25.125 1.00 88.75 95 TYR A N 1
ATOM 706 C CA . TYR A 1 95 ? -5.154 -3.004 23.996 1.00 88.75 95 TYR A CA 1
ATOM 707 C C . TYR A 1 95 ? -6.645 -3.275 23.782 1.00 88.75 95 TYR A C 1
ATOM 709 O O . TYR A 1 95 ? -7.315 -3.834 24.652 1.00 88.75 95 TYR A O 1
ATOM 717 N N . ALA A 1 96 ? -7.167 -2.842 22.640 1.00 91.19 96 ALA A N 1
ATOM 718 C CA . ALA A 1 96 ? -8.554 -3.045 22.263 1.00 91.19 96 ALA A CA 1
ATOM 719 C C . ALA A 1 96 ? -8.630 -3.608 20.848 1.00 91.19 96 ALA A C 1
ATOM 721 O O . ALA A 1 96 ? -7.906 -3.150 19.962 1.00 91.19 96 ALA A O 1
ATOM 722 N N . VAL A 1 97 ? -9.517 -4.578 20.642 1.00 89.69 97 VAL A N 1
ATOM 723 C CA . VAL A 1 97 ? -9.724 -5.222 19.342 1.00 89.69 97 VAL A CA 1
ATOM 724 C C . VAL A 1 97 ? -11.195 -5.213 18.962 1.00 89.69 97 VAL A C 1
ATOM 726 O O . VAL A 1 97 ? -12.085 -5.167 19.813 1.00 89.69 97 VAL A O 1
ATOM 729 N N . TYR A 1 98 ? -11.435 -5.280 17.660 1.00 88.94 98 TYR A N 1
ATOM 730 C CA . TYR A 1 98 ? -12.764 -5.473 17.110 1.00 88.94 98 TYR A CA 1
ATOM 731 C C . TYR A 1 98 ? -13.106 -6.961 17.021 1.00 88.94 98 TYR A C 1
ATOM 733 O O . TYR A 1 98 ? -12.297 -7.759 16.546 1.00 88.94 98 TYR A O 1
ATOM 741 N N . ASN A 1 99 ? -14.323 -7.321 17.413 1.00 86.62 99 ASN A N 1
ATOM 742 C CA . ASN A 1 99 ? -14.889 -8.639 17.206 1.00 86.62 99 ASN A CA 1
ATOM 743 C C . ASN A 1 99 ? -15.306 -8.805 15.740 1.00 86.62 99 ASN A C 1
ATOM 745 O O . ASN A 1 99 ? -16.322 -8.277 15.305 1.00 86.62 99 ASN A O 1
ATOM 749 N N . ARG A 1 100 ? -14.500 -9.542 14.982 1.00 79.31 100 ARG A N 1
ATOM 750 C CA . ARG A 1 100 ? -14.721 -9.922 13.580 1.00 79.31 100 ARG A CA 1
ATOM 751 C C . ARG A 1 100 ? -14.907 -11.430 13.394 1.00 79.31 100 ARG A C 1
ATOM 753 O O . ARG A 1 100 ? -15.455 -11.846 12.382 1.00 79.31 100 ARG A O 1
ATOM 760 N N . GLY A 1 101 ? -14.417 -12.242 14.335 1.00 65.81 101 GLY A N 1
ATOM 761 C CA . GLY A 1 101 ? -14.369 -13.707 14.229 1.00 65.81 101 GLY A CA 1
ATOM 762 C C . GLY A 1 101 ? -15.404 -14.477 15.059 1.00 65.81 101 GLY A C 1
ATOM 763 O O . GLY A 1 101 ? -15.420 -15.709 15.013 1.00 65.81 101 GLY A O 1
ATOM 764 N N . PHE A 1 102 ? -16.241 -13.799 15.848 1.00 67.38 102 PHE A N 1
ATOM 765 C CA . PHE A 1 102 ? -17.301 -14.419 16.651 1.00 67.38 102 PHE A CA 1
ATOM 766 C C . PHE A 1 102 ? -18.689 -13.992 16.157 1.00 67.38 102 PHE A C 1
ATOM 768 O O . PHE A 1 102 ? -18.823 -12.979 15.474 1.00 67.38 102 PHE A O 1
ATOM 775 N N . THR A 1 103 ? -19.739 -14.733 16.528 1.00 70.00 103 THR A N 1
ATOM 776 C CA . THR A 1 103 ? -21.122 -14.243 16.398 1.00 70.00 103 THR A CA 1
ATOM 777 C C . THR A 1 103 ? -21.269 -12.902 17.119 1.00 70.00 103 THR A C 1
ATOM 779 O O . THR A 1 103 ? -20.621 -12.698 18.147 1.00 70.00 103 THR A O 1
ATOM 782 N N . LYS A 1 104 ? -22.125 -12.017 16.594 1.00 77.62 104 LYS A N 1
ATOM 783 C CA . LYS A 1 104 ? -22.403 -10.673 17.129 1.00 77.62 104 LYS A CA 1
ATOM 784 C C . LYS A 1 104 ? -22.426 -10.646 18.662 1.00 77.62 104 LYS A C 1
ATOM 786 O O . LYS A 1 104 ? -23.181 -11.407 19.274 1.00 77.62 104 LYS A O 1
ATOM 791 N N . LEU A 1 105 ? -21.656 -9.746 19.279 1.00 76.94 105 LEU A N 1
ATOM 792 C CA . LEU A 1 105 ? -21.708 -9.505 20.722 1.00 76.94 105 LEU A CA 1
ATOM 793 C C . LEU A 1 105 ? -23.026 -8.809 21.077 1.00 76.94 105 LEU A C 1
ATOM 795 O O . LEU A 1 105 ? -23.157 -7.591 21.001 1.00 76.94 105 LEU A O 1
ATOM 799 N N . SER A 1 106 ? -24.032 -9.593 21.465 1.00 76.00 106 SER A N 1
ATOM 800 C CA . SER A 1 106 ? -25.313 -9.080 21.970 1.00 76.00 106 SER A CA 1
ATOM 801 C C . SER A 1 106 ? -25.285 -8.741 23.463 1.00 76.00 106 SER A C 1
ATOM 803 O O . SER A 1 106 ? -26.301 -8.328 24.016 1.00 76.00 106 SER A O 1
ATOM 805 N N . MET A 1 107 ? -24.147 -8.949 24.128 1.00 79.62 107 MET A N 1
ATOM 806 C CA . MET A 1 107 ? -23.944 -8.621 25.533 1.00 79.62 107 MET A CA 1
ATOM 807 C C . MET A 1 107 ? -22.840 -7.581 25.674 1.00 79.62 107 MET A C 1
ATOM 809 O O . MET A 1 107 ? -21.853 -7.607 24.939 1.00 79.62 107 MET A O 1
ATOM 813 N N . SER A 1 108 ? -22.985 -6.732 26.684 1.00 87.00 108 SER A N 1
ATOM 814 C CA . SER A 1 108 ? -21.876 -5.956 27.215 1.00 87.00 108 SER A CA 1
ATOM 815 C C . SER A 1 108 ? -21.619 -6.432 28.637 1.00 87.00 108 SER A C 1
ATOM 817 O O . SER A 1 108 ? -22.555 -6.598 29.426 1.00 87.00 108 SER A O 1
ATOM 819 N N . ALA A 1 109 ? -20.354 -6.658 28.958 1.00 91.31 109 ALA A N 1
ATOM 820 C CA . ALA A 1 109 ? -19.918 -7.134 30.256 1.00 91.31 109 ALA A CA 1
ATOM 821 C C . ALA A 1 109 ? -18.552 -6.550 30.614 1.00 91.31 109 ALA A C 1
ATOM 823 O O . ALA A 1 109 ? -17.743 -6.220 29.747 1.00 91.31 109 ALA A O 1
ATOM 824 N N . MET A 1 110 ? -18.275 -6.456 31.906 1.00 93.38 110 MET A N 1
ATOM 825 C CA . MET A 1 110 ? -16.955 -6.126 32.420 1.00 93.38 110 MET A CA 1
ATOM 826 C C . MET A 1 110 ? -16.561 -7.125 33.489 1.00 93.38 110 MET A C 1
ATOM 828 O O . MET A 1 110 ? -17.349 -7.426 34.382 1.00 93.38 110 MET A O 1
ATOM 832 N N . VAL A 1 111 ? -15.331 -7.614 33.408 1.00 95.69 111 VAL A N 1
ATOM 833 C CA . VAL A 1 111 ? -14.734 -8.463 34.435 1.00 95.69 111 VAL A CA 1
ATOM 834 C C . VAL A 1 111 ? -13.629 -7.672 35.112 1.00 95.69 111 VAL A C 1
ATOM 836 O O . VAL A 1 111 ? -12.737 -7.154 34.437 1.00 95.69 111 VAL A O 1
ATOM 839 N N . VAL A 1 112 ? -13.696 -7.571 36.436 1.00 95.81 112 VAL A N 1
ATOM 840 C CA . VAL A 1 112 ? -12.671 -6.931 37.261 1.00 95.81 112 VAL A CA 1
ATOM 841 C C . VAL A 1 112 ? -12.001 -7.994 38.124 1.00 95.81 112 VAL A C 1
ATOM 843 O O . VAL A 1 112 ? -12.647 -8.699 38.908 1.00 95.81 112 VAL A O 1
ATOM 846 N N . ASP A 1 113 ? -10.687 -8.101 37.944 1.00 92.94 113 ASP A N 1
ATOM 847 C CA . ASP A 1 113 ? -9.834 -9.177 38.433 1.00 92.94 113 ASP A CA 1
ATOM 848 C C . ASP A 1 113 ? -10.408 -10.557 38.064 1.00 92.94 113 ASP A C 1
ATOM 850 O O . ASP A 1 113 ? -10.894 -10.765 36.951 1.00 92.94 113 ASP A O 1
ATOM 854 N N . ASN A 1 114 ? -10.338 -11.525 38.971 1.00 92.88 114 ASN A N 1
ATOM 855 C CA . ASN A 1 114 ? -11.010 -12.812 38.826 1.00 92.88 114 ASN A CA 1
ATOM 856 C C . ASN A 1 114 ? -12.128 -12.948 39.863 1.00 92.88 114 ASN A C 1
ATOM 858 O O . ASN A 1 114 ? -12.247 -13.993 40.494 1.00 92.88 114 ASN A O 1
ATOM 862 N N . GLN A 1 115 ? -12.880 -11.864 40.096 1.00 94.75 115 GLN A N 1
ATOM 863 C CA . GLN A 1 115 ? -13.846 -11.803 41.194 1.00 94.75 115 GLN A CA 1
ATOM 864 C C . GLN A 1 115 ? -15.178 -11.152 40.815 1.00 94.75 115 GLN A C 1
ATOM 866 O O . GLN A 1 115 ? -16.228 -11.724 41.101 1.00 94.75 115 GLN A O 1
ATOM 871 N N . TYR A 1 116 ? -15.162 -9.972 40.192 1.00 95.00 116 TYR A N 1
ATOM 872 C CA . TYR A 1 116 ? -16.388 -9.221 39.918 1.00 95.00 116 TYR A CA 1
ATOM 873 C C . TYR A 1 116 ? -16.749 -9.293 38.438 1.00 95.00 116 TYR A C 1
ATOM 875 O O . TYR A 1 116 ? -15.909 -9.028 37.579 1.00 95.00 116 TYR A O 1
ATOM 883 N N . VAL A 1 117 ? -18.013 -9.596 38.147 1.00 94.62 117 VAL A N 1
ATOM 884 C CA . VAL A 1 117 ? -18.597 -9.494 36.806 1.00 94.62 117 VAL A CA 1
ATOM 885 C C . VAL A 1 117 ? -19.721 -8.474 36.841 1.00 94.62 117 VAL A C 1
ATOM 887 O O . VAL A 1 117 ? -20.607 -8.553 37.686 1.00 94.62 117 VAL A O 1
ATOM 890 N N . MET A 1 118 ? -19.688 -7.523 35.919 1.00 92.06 118 MET A N 1
ATOM 891 C CA . MET A 1 118 ? -20.737 -6.531 35.717 1.00 92.06 118 MET A CA 1
ATOM 892 C C . MET A 1 118 ? -21.393 -6.782 34.365 1.00 92.06 118 MET A C 1
ATOM 894 O O . MET A 1 118 ? -20.698 -6.851 33.352 1.00 92.06 118 MET A O 1
ATOM 898 N N . LEU A 1 119 ? -22.714 -6.917 34.350 1.00 90.00 119 LEU A N 1
ATOM 899 C CA . LEU A 1 119 ? -23.520 -7.125 33.150 1.00 90.00 119 LEU A CA 1
ATOM 900 C C . LEU A 1 119 ? -24.407 -5.909 32.907 1.00 90.00 119 LEU A C 1
ATOM 902 O O . LEU A 1 119 ? -24.983 -5.358 33.849 1.00 90.00 119 LEU A O 1
ATOM 906 N N . PHE A 1 120 ? -24.537 -5.530 31.637 1.00 86.38 120 PHE A N 1
ATOM 907 C CA . PHE A 1 120 ? -25.306 -4.361 31.218 1.00 86.38 120 PHE A CA 1
ATOM 908 C C . PHE A 1 120 ? -26.557 -4.780 30.438 1.00 86.38 120 PHE A C 1
ATOM 910 O O . PHE A 1 120 ? -26.483 -5.523 29.453 1.00 86.38 120 PHE A O 1
ATOM 917 N N . GLY A 1 121 ? -27.712 -4.292 30.885 1.00 78.56 121 GLY A N 1
ATOM 918 C CA . GLY A 1 121 ? -29.027 -4.540 30.305 1.00 78.56 121 GLY A CA 1
ATOM 919 C C . GLY A 1 121 ? -29.100 -4.108 28.847 1.00 78.56 121 GLY A C 1
ATOM 920 O O . GLY A 1 121 ? -28.497 -3.112 28.449 1.00 78.56 121 GLY A O 1
ATOM 921 N N . ALA A 1 122 ? -29.795 -4.905 28.030 1.00 70.31 122 ALA A N 1
ATOM 922 C CA . ALA A 1 122 ? -29.884 -4.730 26.576 1.00 70.31 122 ALA A CA 1
ATOM 923 C C . ALA A 1 122 ? -28.521 -4.580 25.855 1.00 70.31 122 ALA A C 1
ATOM 925 O O . ALA A 1 122 ? -28.475 -4.097 24.725 1.00 70.31 122 ALA A O 1
ATOM 926 N N . GLY A 1 123 ? -27.411 -4.972 26.496 1.00 66.94 123 GLY A N 1
ATOM 927 C CA . GLY A 1 123 ? -26.061 -4.801 25.961 1.00 66.94 123 GLY A CA 1
ATOM 928 C C . GLY A 1 123 ? -25.556 -3.354 25.952 1.00 66.94 123 GLY A C 1
ATOM 929 O O . GLY A 1 123 ? -24.582 -3.081 25.255 1.00 66.94 123 GLY A O 1
ATOM 930 N N . LYS A 1 124 ? -26.172 -2.434 26.706 1.00 72.38 124 LYS A N 1
ATOM 931 C CA . LYS A 1 124 ? -25.848 -0.998 26.672 1.00 72.38 124 LYS A CA 1
ATOM 932 C C . LYS A 1 124 ? -25.310 -0.511 28.015 1.00 72.38 124 LYS A C 1
ATOM 934 O O . LYS A 1 124 ? -26.050 -0.475 28.998 1.00 72.38 124 LYS A O 1
ATOM 939 N N . SER A 1 125 ? -24.046 -0.077 28.066 1.00 72.94 125 SER A N 1
ATOM 940 C CA . SER A 1 125 ? -23.554 0.667 29.235 1.00 72.94 125 SER A CA 1
ATOM 941 C C . SER A 1 125 ? -23.982 2.135 29.130 1.00 72.94 125 SER A C 1
ATOM 943 O O . SER A 1 125 ? -23.570 2.859 28.224 1.00 72.94 125 SER A O 1
ATOM 945 N N . LYS A 1 126 ? -24.847 2.570 30.047 1.00 75.50 126 LYS A N 1
ATOM 946 C CA . LYS A 1 126 ? -25.333 3.954 30.164 1.00 75.50 126 LYS A CA 1
ATOM 947 C C . LYS A 1 126 ? -24.990 4.513 31.545 1.00 75.50 126 LYS A C 1
ATOM 949 O O . LYS A 1 126 ? -24.681 3.739 32.447 1.00 75.50 126 LYS A O 1
ATOM 954 N N . ASN A 1 127 ? -24.978 5.834 31.694 1.00 72.62 127 ASN A N 1
ATOM 955 C CA . ASN A 1 127 ? -24.770 6.515 32.978 1.00 72.62 127 ASN A CA 1
ATOM 956 C C . ASN A 1 127 ? -26.083 7.134 33.487 1.00 72.62 127 ASN A C 1
ATOM 958 O O . ASN A 1 127 ? -27.056 7.239 32.730 1.00 72.62 127 ASN A O 1
ATOM 962 N N . ASN A 1 128 ? -26.090 7.590 34.744 1.00 70.12 128 ASN A N 1
ATOM 963 C CA . ASN A 1 128 ? -27.262 8.237 35.350 1.00 70.12 128 ASN A CA 1
ATOM 964 C C . ASN A 1 128 ? -27.719 9.485 34.578 1.00 70.12 128 ASN A C 1
ATOM 966 O O . ASN A 1 128 ? -28.902 9.804 34.568 1.00 70.12 128 ASN A O 1
ATOM 970 N N . ALA A 1 129 ? -26.791 10.179 33.912 1.00 66.06 129 ALA A N 1
ATOM 971 C CA . ALA A 1 129 ? -27.076 11.399 33.157 1.00 66.06 129 ALA A CA 1
ATOM 972 C C . ALA A 1 129 ? -27.896 11.167 31.873 1.00 66.06 129 ALA A C 1
ATOM 974 O O . ALA A 1 129 ? -28.378 12.128 31.285 1.00 66.06 129 ALA A O 1
ATOM 975 N N . SER A 1 130 ? -28.037 9.918 31.414 1.00 66.12 130 SER A N 1
ATOM 976 C CA . SER A 1 130 ? -28.742 9.602 30.165 1.00 66.12 130 SER A CA 1
ATOM 977 C C . SER A 1 130 ? -30.270 9.549 30.282 1.00 66.12 130 SER A C 1
ATOM 979 O O . SER A 1 130 ? -30.926 9.448 29.248 1.00 66.12 130 SER A O 1
ATOM 981 N N . GLU A 1 131 ? -30.819 9.553 31.506 1.00 66.75 131 GLU A N 1
ATOM 982 C CA . GLU A 1 131 ? -32.249 9.352 31.833 1.00 66.75 131 GLU A CA 1
ATOM 983 C C . GLU A 1 131 ? -32.906 8.108 31.197 1.00 66.75 131 GLU A C 1
ATOM 985 O O . GLU A 1 131 ? -34.120 7.944 31.244 1.00 66.75 131 GLU A O 1
ATOM 990 N N . ALA A 1 132 ? -32.123 7.213 30.595 1.00 68.75 132 ALA A N 1
ATOM 991 C CA . ALA A 1 132 ? -32.650 6.119 29.801 1.00 68.75 132 ALA A CA 1
ATOM 992 C C . ALA A 1 132 ? -32.701 4.811 30.589 1.00 68.75 132 ALA A C 1
ATOM 994 O O . ALA A 1 132 ? -31.707 4.421 31.209 1.00 68.75 132 ALA A O 1
ATOM 995 N N . ASP A 1 133 ? -33.809 4.088 30.431 1.00 75.69 133 ASP A N 1
ATOM 996 C CA . ASP A 1 133 ? -34.034 2.795 31.073 1.00 75.69 133 ASP A CA 1
ATOM 997 C C . ASP A 1 133 ? -32.901 1.808 30.768 1.00 75.69 133 ASP A C 1
ATOM 999 O O . ASP A 1 133 ? -32.579 1.510 29.607 1.00 75.69 133 ASP A O 1
ATOM 1003 N N . SER A 1 134 ? -32.266 1.306 31.826 1.00 78.88 134 SER A N 1
ATOM 1004 C CA . SER A 1 134 ? -31.242 0.265 31.741 1.00 78.88 134 SER A CA 1
ATOM 1005 C C . SER A 1 134 ? -31.135 -0.503 33.056 1.00 78.88 134 SER A C 1
ATOM 1007 O O . SER A 1 134 ? -31.546 -0.026 34.108 1.00 78.88 134 SER A O 1
ATOM 1009 N N . SER A 1 135 ? -30.562 -1.702 33.010 1.00 82.19 135 SER A N 1
ATOM 1010 C CA . SER A 1 135 ? -30.377 -2.564 34.179 1.00 82.19 135 SER A CA 1
ATOM 1011 C C . SER A 1 135 ? -28.917 -2.966 34.333 1.00 82.19 135 SER A C 1
ATOM 1013 O O . SER A 1 135 ? -28.233 -3.238 33.349 1.00 82.19 135 SER A O 1
ATOM 1015 N N . PHE A 1 136 ? -28.453 -3.078 35.568 1.00 85.19 136 PHE A N 1
ATOM 1016 C CA . PHE A 1 136 ? -27.085 -3.429 35.915 1.00 85.19 136 PHE A CA 1
ATOM 1017 C C . PHE A 1 136 ? -27.122 -4.598 36.881 1.00 85.19 136 PHE A C 1
ATOM 1019 O O . PHE A 1 136 ? -27.845 -4.566 37.875 1.00 85.19 136 PHE A O 1
ATOM 1026 N N . ILE A 1 137 ? -26.334 -5.627 36.586 1.00 88.19 137 ILE A N 1
ATOM 1027 C CA . ILE A 1 137 ? -26.161 -6.769 37.481 1.00 88.19 137 ILE A CA 1
ATOM 1028 C C . ILE A 1 137 ? -24.686 -6.861 37.827 1.00 88.19 137 ILE A C 1
ATOM 1030 O O . ILE A 1 137 ? -23.846 -6.962 36.933 1.00 88.19 137 ILE A O 1
ATOM 1034 N N . THR A 1 138 ? -24.376 -6.858 39.118 1.00 90.25 138 THR A N 1
ATOM 1035 C CA . THR A 1 138 ? -23.032 -7.140 39.618 1.00 90.25 138 THR A CA 1
ATOM 1036 C C . THR A 1 138 ? -23.037 -8.494 40.304 1.00 90.25 138 THR A C 1
ATOM 1038 O O . THR A 1 138 ? -23.833 -8.739 41.204 1.00 90.25 138 THR A O 1
ATOM 1041 N N . ILE A 1 139 ? -22.118 -9.362 39.902 1.00 93.19 139 ILE A N 1
ATOM 1042 C CA . ILE A 1 139 ? -21.934 -10.700 40.455 1.00 93.19 139 ILE A CA 1
ATOM 1043 C C . ILE A 1 139 ? -20.550 -10.755 41.096 1.00 93.19 139 ILE A C 1
ATOM 1045 O O . ILE A 1 139 ? -19.541 -10.527 40.428 1.00 93.19 139 ILE A O 1
ATOM 1049 N N . ASN A 1 140 ? -20.498 -11.070 42.388 1.00 93.69 140 ASN A N 1
ATOM 1050 C CA . ASN A 1 140 ? -19.257 -11.250 43.134 1.00 93.69 140 ASN A CA 1
ATOM 1051 C C . ASN A 1 140 ? -18.947 -12.752 43.268 1.00 93.69 140 ASN A C 1
ATOM 1053 O O . ASN A 1 140 ? -19.341 -13.394 44.241 1.00 93.69 140 ASN A O 1
ATOM 1057 N N . SER A 1 141 ? -18.295 -13.330 42.256 1.00 94.31 141 SER A N 1
ATOM 1058 C CA . SER A 1 141 ? -17.979 -14.761 42.188 1.00 94.31 141 SER A CA 1
ATOM 1059 C C . SER A 1 141 ? -16.767 -15.032 41.306 1.00 94.31 141 SER A C 1
ATOM 1061 O O . SER A 1 141 ? -16.781 -14.751 40.105 1.00 94.31 141 SER A O 1
ATOM 1063 N N . SER A 1 142 ? -15.756 -15.686 41.875 1.00 93.94 142 SER A N 1
ATOM 1064 C CA . SER A 1 142 ? -14.566 -16.104 41.134 1.00 93.94 142 SER A CA 1
ATOM 1065 C C . SER A 1 142 ? -14.861 -17.155 40.065 1.00 93.94 142 SER A C 1
ATOM 1067 O O . SER A 1 142 ? -14.274 -17.115 38.983 1.00 93.94 142 SER A O 1
ATOM 1069 N N . THR A 1 143 ? -15.814 -18.055 40.315 1.00 94.44 143 THR A N 1
ATOM 1070 C CA . THR A 1 143 ? -16.250 -19.066 39.343 1.00 94.44 143 THR A CA 1
ATOM 1071 C C . THR A 1 143 ? -16.890 -18.416 38.117 1.00 94.44 143 THR A C 1
ATOM 1073 O O . THR A 1 143 ? -16.532 -18.745 36.987 1.00 94.44 143 THR A O 1
ATOM 1076 N N . VAL A 1 144 ? -17.795 -17.451 38.324 1.00 94.31 144 VAL A N 1
ATOM 1077 C CA . VAL A 1 144 ? -18.451 -16.734 37.216 1.00 94.31 144 VAL A CA 1
ATOM 1078 C C . VAL A 1 144 ? -17.444 -15.851 36.476 1.00 94.31 144 VAL A C 1
ATOM 1080 O O . VAL A 1 144 ? -17.396 -15.882 35.247 1.00 94.31 144 VAL A O 1
ATOM 1083 N N . ALA A 1 145 ? -16.581 -15.127 37.198 1.00 95.38 145 ALA A N 1
ATOM 1084 C CA . ALA A 1 145 ? -15.524 -14.316 36.593 1.00 95.38 145 ALA A CA 1
ATOM 1085 C C . ALA A 1 145 ? -14.570 -15.153 35.730 1.00 95.38 145 ALA A C 1
ATOM 1087 O O . ALA A 1 145 ? -14.221 -14.741 34.624 1.00 95.38 145 ALA A O 1
ATOM 1088 N N . SER A 1 146 ? -14.217 -16.360 36.181 1.00 95.06 146 SER A N 1
ATOM 1089 C CA . SER A 1 146 ? -13.365 -17.282 35.421 1.00 95.06 146 SER A CA 1
ATOM 1090 C C . SER A 1 146 ? -14.016 -17.707 34.099 1.00 95.06 146 SER A C 1
ATOM 1092 O O . SER A 1 146 ? -13.338 -17.754 33.075 1.00 95.06 146 SER A O 1
ATOM 1094 N N . ALA A 1 147 ? -15.332 -17.953 34.083 1.00 94.75 147 ALA A N 1
ATOM 1095 C CA . ALA A 1 147 ? -16.062 -18.295 32.860 1.00 94.75 147 ALA A CA 1
ATOM 1096 C C . ALA A 1 147 ? -16.093 -17.133 31.849 1.00 94.75 147 ALA A C 1
ATOM 1098 O O . ALA A 1 147 ? -15.848 -17.340 30.659 1.00 94.75 147 ALA A O 1
ATOM 1099 N N . PHE A 1 148 ? -16.328 -15.900 32.314 1.00 94.88 148 PHE A N 1
ATOM 1100 C CA . PHE A 1 148 ? -16.284 -14.715 31.449 1.00 94.88 148 PHE A CA 1
ATOM 1101 C C . PHE A 1 148 ? -14.869 -14.411 30.945 1.00 94.88 148 PHE A C 1
ATOM 1103 O O . PHE A 1 148 ? -14.708 -14.055 29.779 1.00 94.88 148 PHE A O 1
ATOM 1110 N N . ASN A 1 149 ? -13.844 -14.595 31.781 1.00 94.62 149 ASN A N 1
ATOM 1111 C CA . ASN A 1 149 ? -12.445 -14.487 31.365 1.00 94.62 149 ASN A CA 1
ATOM 1112 C C . ASN A 1 149 ? -12.116 -15.509 30.264 1.00 94.62 149 ASN A C 1
ATOM 1114 O O . ASN A 1 149 ? -11.551 -15.132 29.243 1.00 94.62 149 ASN A O 1
ATOM 1118 N N . ALA A 1 150 ? -12.542 -16.768 30.411 1.00 93.88 150 ALA A N 1
ATOM 1119 C CA . ALA A 1 150 ? -12.336 -17.797 29.389 1.00 93.88 150 ALA A CA 1
ATOM 1120 C C . ALA A 1 150 ? -13.041 -17.462 28.061 1.00 93.88 150 ALA A C 1
ATOM 1122 O O . ALA A 1 150 ? -12.460 -17.637 26.987 1.00 93.88 150 ALA A O 1
ATOM 1123 N N . PHE A 1 151 ? -14.273 -16.940 28.119 1.00 91.75 151 PHE A N 1
ATOM 1124 C CA . PHE A 1 151 ? -14.974 -16.449 26.930 1.00 91.75 151 PHE A CA 1
ATOM 1125 C C . PHE A 1 151 ? -14.221 -15.287 26.269 1.00 91.75 151 PHE A C 1
ATOM 1127 O O . PHE A 1 151 ? -13.989 -15.321 25.059 1.00 91.75 151 PHE A O 1
ATOM 1134 N N . PHE A 1 152 ? -13.808 -14.288 27.056 1.00 92.31 152 PHE A N 1
ATOM 1135 C CA . PHE A 1 152 ? -13.039 -13.145 26.569 1.00 92.31 152 PHE A CA 1
ATOM 1136 C C . PHE A 1 152 ? -11.753 -13.600 25.878 1.00 92.31 152 PHE A C 1
ATOM 1138 O O . PHE A 1 152 ? -11.502 -13.210 24.742 1.00 92.31 152 PHE A O 1
ATOM 1145 N N . ASP A 1 153 ? -10.972 -14.464 26.524 1.00 90.38 153 ASP A N 1
ATOM 1146 C CA . ASP A 1 153 ? -9.707 -14.960 25.989 1.00 90.38 153 ASP A CA 1
ATOM 1147 C C . ASP A 1 153 ? -9.925 -15.752 24.683 1.00 90.38 153 ASP A C 1
ATOM 1149 O O . ASP A 1 153 ? -9.184 -15.562 23.718 1.00 90.38 153 ASP A O 1
ATOM 1153 N N . SER A 1 154 ? -10.990 -16.562 24.591 1.00 89.06 154 SER A N 1
ATOM 1154 C CA . SER A 1 154 ? -11.363 -17.268 23.353 1.00 89.06 154 SER A CA 1
ATOM 1155 C C . SER A 1 154 ? -11.747 -16.308 22.220 1.00 89.06 154 SER A C 1
ATOM 1157 O O . SER A 1 154 ? -11.312 -16.472 21.074 1.00 89.06 154 SER A O 1
ATOM 1159 N N . ALA A 1 155 ? -12.534 -15.275 22.527 1.00 88.06 155 ALA A N 1
ATOM 1160 C CA . ALA A 1 155 ? -12.929 -14.266 21.554 1.00 88.06 155 ALA A CA 1
ATOM 1161 C C . ALA A 1 155 ? -11.727 -13.419 21.100 1.00 88.06 155 ALA A C 1
ATOM 1163 O O . ALA A 1 155 ? -11.551 -13.191 19.903 1.00 88.06 155 ALA A O 1
ATOM 1164 N N . MET A 1 156 ? -10.847 -13.020 22.020 1.00 87.31 156 MET A N 1
ATOM 1165 C CA . MET A 1 156 ? -9.585 -12.350 21.700 1.00 87.31 156 MET A CA 1
ATOM 1166 C C . MET A 1 156 ? -8.713 -13.218 20.796 1.00 87.31 156 MET A C 1
ATOM 1168 O O . MET A 1 156 ? -8.226 -12.736 19.775 1.00 87.31 156 MET A O 1
ATOM 1172 N N . GLN A 1 157 ? -8.546 -14.501 21.125 1.00 85.19 157 GLN A N 1
ATOM 1173 C CA . GLN A 1 157 ? -7.733 -15.428 20.340 1.00 85.19 157 GLN A CA 1
ATOM 1174 C C . GLN A 1 157 ? -8.241 -15.545 18.901 1.00 85.19 157 GLN A C 1
ATOM 1176 O O . GLN A 1 157 ? -7.444 -15.449 17.975 1.00 85.19 157 GLN A O 1
ATOM 1181 N N . LYS A 1 158 ? -9.555 -15.679 18.686 1.00 84.81 158 LYS A N 1
ATOM 1182 C CA . LYS A 1 158 ? -10.136 -15.727 17.331 1.00 84.81 158 LYS A CA 1
ATOM 1183 C C . LYS A 1 158 ? -9.908 -14.450 16.524 1.00 84.81 158 LYS A C 1
ATOM 1185 O O . LYS A 1 158 ? -9.751 -14.519 15.312 1.00 84.81 158 LYS A O 1
ATOM 1190 N N . ASN A 1 159 ? -9.875 -13.296 17.185 1.00 82.94 159 ASN A N 1
ATOM 1191 C CA . ASN A 1 159 ? -9.647 -12.006 16.532 1.00 82.94 159 ASN A CA 1
ATOM 1192 C C . ASN A 1 159 ? -8.157 -11.671 16.342 1.00 82.94 159 ASN A C 1
ATOM 1194 O O . ASN A 1 159 ? -7.830 -10.732 15.621 1.00 82.94 159 ASN A O 1
ATOM 1198 N N . THR A 1 160 ? -7.255 -12.439 16.961 1.00 78.19 160 THR A N 1
ATOM 1199 C CA . THR A 1 160 ? -5.805 -12.175 16.983 1.00 78.19 160 THR A CA 1
ATOM 1200 C C . THR A 1 160 ? -4.962 -13.399 16.606 1.00 78.19 160 THR A C 1
ATOM 1202 O O . THR A 1 160 ? -3.751 -13.396 16.831 1.00 78.19 160 THR A O 1
ATOM 1205 N N . PHE A 1 161 ? -5.578 -14.446 16.037 1.00 73.62 161 PHE A N 1
ATOM 1206 C CA . PHE A 1 161 ? -4.957 -15.766 15.843 1.00 73.62 161 PHE A CA 1
ATOM 1207 C C . PHE A 1 161 ? -3.635 -15.682 15.069 1.00 73.62 161 PHE A C 1
ATOM 1209 O O . PHE A 1 161 ? -2.638 -16.249 15.508 1.00 73.62 161 PHE A O 1
ATOM 1216 N N . ASP A 1 162 ? -3.592 -14.857 14.022 1.00 74.88 162 ASP A N 1
ATOM 1217 C CA . ASP A 1 162 ? -2.398 -14.679 13.189 1.00 74.88 162 ASP A CA 1
ATOM 1218 C C . ASP A 1 162 ? -1.452 -13.570 13.683 1.00 74.88 162 ASP A C 1
ATOM 1220 O O . ASP A 1 162 ? -0.384 -13.370 13.108 1.00 74.88 162 ASP A O 1
ATOM 1224 N N . ILE A 1 163 ? -1.834 -12.795 14.707 1.00 75.69 163 ILE A N 1
ATOM 1225 C CA . ILE A 1 163 ? -1.079 -11.613 15.151 1.00 75.69 163 ILE A CA 1
ATOM 1226 C C . ILE A 1 163 ? 0.013 -12.024 16.126 1.00 75.69 163 ILE A C 1
ATOM 1228 O O . ILE A 1 163 ? -0.230 -12.328 17.287 1.00 75.69 163 ILE A O 1
ATOM 1232 N N . THR A 1 164 ? 1.257 -11.968 15.704 1.00 79.31 164 THR A N 1
ATOM 1233 C CA . THR A 1 164 ? 2.400 -12.335 16.532 1.00 79.31 164 THR A CA 1
ATOM 1234 C C . THR A 1 164 ? 2.868 -11.282 17.520 1.00 79.31 164 THR A C 1
ATOM 1236 O O . THR A 1 164 ? 3.187 -11.623 18.659 1.00 79.31 164 THR A O 1
ATOM 1239 N N . LEU A 1 165 ? 2.932 -10.025 17.092 1.00 87.19 165 LEU A N 1
ATOM 1240 C CA . LEU A 1 165 ? 3.447 -8.924 17.894 1.00 87.19 165 LEU A CA 1
ATOM 1241 C C . LEU A 1 165 ? 2.577 -7.698 17.661 1.00 87.19 165 LEU A C 1
ATOM 1243 O O . LEU A 1 165 ? 2.228 -7.375 16.530 1.00 87.19 165 LEU A O 1
ATOM 1247 N N . THR A 1 166 ? 2.237 -7.021 18.741 1.00 89.88 166 THR A N 1
ATOM 1248 C CA . THR A 1 166 ? 1.471 -5.779 18.726 1.00 89.88 166 THR A CA 1
ATOM 1249 C C . THR A 1 166 ? 2.223 -4.711 19.485 1.00 89.88 166 THR A C 1
ATOM 1251 O O . THR A 1 166 ? 3.108 -5.010 20.283 1.00 89.88 166 THR A O 1
ATOM 1254 N N . GLY A 1 167 ? 1.853 -3.462 19.285 1.00 91.56 167 GLY A N 1
ATOM 1255 C CA . GLY A 1 167 ? 2.330 -2.396 20.143 1.00 91.56 167 GLY A CA 1
ATOM 1256 C C . GLY A 1 167 ? 2.000 -1.038 19.584 1.00 91.56 167 GLY A C 1
ATOM 1257 O O . GLY A 1 167 ? 1.376 -0.915 18.528 1.00 91.56 167 GLY A O 1
ATOM 1258 N N . GLN A 1 168 ? 2.426 -0.023 20.314 1.00 93.19 168 GLN A N 1
ATOM 1259 C CA . GLN A 1 168 ? 2.249 1.365 19.944 1.00 93.19 168 GLN A CA 1
ATOM 1260 C C . GLN A 1 168 ? 3.605 2.033 19.739 1.00 93.19 168 GLN A C 1
ATOM 1262 O O . GLN A 1 168 ? 4.538 1.817 20.510 1.00 93.19 168 GLN A O 1
ATOM 1267 N N . VAL A 1 169 ? 3.717 2.860 18.707 1.00 94.88 169 VAL A N 1
ATOM 1268 C CA . VAL A 1 169 ? 4.877 3.711 18.467 1.00 94.88 169 VAL A CA 1
ATOM 1269 C C . VAL A 1 169 ? 4.497 5.144 18.800 1.00 94.88 169 VAL A C 1
ATOM 1271 O O . VAL A 1 169 ? 3.539 5.690 18.250 1.00 94.88 169 VAL A O 1
ATOM 1274 N N . LEU A 1 170 ? 5.237 5.743 19.726 1.00 93.62 170 LEU A N 1
ATOM 1275 C CA . LEU A 1 170 ? 4.999 7.088 20.231 1.00 93.62 170 LEU A CA 1
ATOM 1276 C C . LEU A 1 170 ? 6.249 7.946 20.052 1.00 93.62 170 LEU A C 1
ATOM 1278 O O . LEU A 1 170 ? 7.381 7.459 20.069 1.00 93.62 170 LEU A O 1
ATOM 1282 N N . ASN A 1 171 ? 6.041 9.251 19.961 1.00 90.31 171 ASN A N 1
ATOM 1283 C CA . ASN A 1 171 ? 7.107 10.228 20.077 1.00 90.31 171 ASN A CA 1
ATOM 1284 C C . ASN A 1 171 ? 7.617 10.241 21.525 1.00 90.31 171 ASN A C 1
ATOM 1286 O O . ASN A 1 171 ? 6.844 10.367 22.479 1.00 90.31 171 ASN A O 1
ATOM 1290 N N . SER A 1 172 ? 8.925 10.101 21.704 1.00 90.44 172 SER A N 1
ATOM 1291 C CA . SER A 1 172 ? 9.560 10.031 23.018 1.00 90.44 172 SER A CA 1
ATOM 1292 C C . SER A 1 172 ? 9.307 11.277 23.876 1.00 90.44 172 SER A C 1
ATOM 1294 O O . SER A 1 172 ? 9.128 11.135 25.089 1.00 90.44 172 SER A O 1
ATOM 1296 N N . SER A 1 173 ? 9.239 12.459 23.254 1.00 88.12 173 SER A N 1
ATOM 1297 C CA . SER A 1 173 ? 9.183 13.764 23.924 1.00 88.12 173 SER A CA 1
ATOM 1298 C C . SER A 1 173 ? 7.795 14.102 24.467 1.00 88.12 173 SER A C 1
ATOM 1300 O O . SER A 1 173 ? 7.652 14.454 25.633 1.00 88.12 173 SER A O 1
ATOM 1302 N N . ASN A 1 174 ? 6.761 13.958 23.639 1.00 89.31 174 ASN A N 1
ATOM 1303 C CA . ASN A 1 174 ? 5.393 14.367 23.967 1.00 89.31 174 ASN A CA 1
ATOM 1304 C C . ASN A 1 174 ? 4.423 13.187 24.131 1.00 89.31 174 ASN A C 1
ATOM 1306 O O . ASN A 1 174 ? 3.248 13.403 24.412 1.00 89.31 174 ASN A O 1
ATOM 1310 N N . LYS A 1 175 ? 4.904 11.948 23.954 1.00 86.56 175 LYS A N 1
ATOM 1311 C CA . LYS A 1 175 ? 4.116 10.706 24.024 1.00 86.56 175 LYS A CA 1
ATOM 1312 C C . LYS A 1 175 ? 2.941 10.648 23.042 1.00 86.56 175 LYS A C 1
ATOM 1314 O O . LYS A 1 175 ? 2.082 9.782 23.184 1.00 86.56 175 LYS A O 1
ATOM 1319 N N . LEU A 1 176 ? 2.910 11.522 22.032 1.00 88.38 176 LEU A N 1
ATOM 1320 C CA . LEU A 1 176 ? 1.894 11.471 20.989 1.00 88.38 176 LEU A CA 1
ATOM 1321 C C . LEU A 1 176 ? 2.146 10.275 20.060 1.00 88.38 176 LEU A C 1
ATOM 1323 O O . LEU A 1 176 ? 3.304 9.972 19.756 1.00 88.38 176 LEU A O 1
ATOM 1327 N N . PRO A 1 177 ? 1.084 9.597 19.600 1.00 92.12 177 PRO A N 1
ATOM 1328 C CA . PRO A 1 177 ? 1.208 8.465 18.697 1.00 92.12 177 PRO A CA 1
ATOM 1329 C C . PRO A 1 177 ? 1.758 8.850 17.328 1.00 92.12 177 PRO A C 1
ATOM 1331 O O . PRO A 1 177 ? 1.470 9.922 16.798 1.00 92.12 177 PRO A O 1
ATOM 1334 N N . LEU A 1 178 ? 2.545 7.938 16.758 1.00 90.69 178 LEU A N 1
ATOM 1335 C CA . LEU A 1 178 ? 3.188 8.097 15.463 1.00 90.69 178 LEU A CA 1
ATOM 1336 C C . LEU A 1 178 ? 2.560 7.159 14.434 1.00 90.69 178 LEU A C 1
ATOM 1338 O O . LEU A 1 178 ? 2.886 5.975 14.386 1.00 90.69 178 LEU A O 1
ATOM 1342 N N . ASP A 1 179 ? 1.712 7.708 13.571 1.00 92.44 179 ASP A N 1
ATOM 1343 C CA . ASP A 1 179 ? 1.107 7.045 12.411 1.00 92.44 179 ASP A CA 1
ATOM 1344 C C . ASP A 1 179 ? 2.076 6.682 11.271 1.00 92.44 179 ASP A C 1
ATOM 1346 O O . ASP A 1 179 ? 3.146 7.262 11.128 1.00 92.44 179 ASP A O 1
ATOM 1350 N N . ASN A 1 180 ? 1.731 5.699 10.440 1.00 91.56 180 ASN A N 1
ATOM 1351 C CA . ASN A 1 180 ? 2.536 5.297 9.280 1.00 91.56 180 ASN A CA 1
ATOM 1352 C C . ASN A 1 180 ? 4.031 5.029 9.591 1.00 91.56 180 ASN A C 1
ATOM 1354 O O . ASN A 1 180 ? 4.908 5.159 8.736 1.00 91.56 180 ASN A O 1
ATOM 1358 N N . THR A 1 181 ? 4.331 4.664 10.835 1.00 92.44 181 THR A N 1
ATOM 1359 C CA . THR A 1 181 ? 5.649 4.232 11.288 1.00 92.44 181 THR A CA 1
ATOM 1360 C C . THR A 1 181 ? 5.803 2.783 10.887 1.00 92.44 181 THR A C 1
ATOM 1362 O O . THR A 1 181 ? 4.960 1.951 11.227 1.00 92.44 181 THR A O 1
ATOM 1365 N N . ARG A 1 182 ? 6.871 2.462 10.164 1.00 92.25 182 ARG A N 1
ATOM 1366 C CA . ARG A 1 182 ? 7.127 1.087 9.761 1.00 92.25 182 ARG A CA 1
ATOM 1367 C C . ARG A 1 182 ? 7.770 0.345 10.922 1.00 92.25 182 ARG A C 1
ATOM 1369 O O . ARG A 1 182 ? 8.801 0.770 11.433 1.00 92.25 182 ARG A O 1
ATOM 1376 N N . VAL A 1 183 ? 7.190 -0.784 11.303 1.00 91.94 183 VAL A N 1
ATOM 1377 C CA . VAL A 1 183 ? 7.759 -1.722 12.270 1.00 91.94 183 VAL A CA 1
ATOM 1378 C C . VAL A 1 183 ? 8.021 -3.035 11.553 1.00 91.94 183 VAL A C 1
ATOM 1380 O O . VAL A 1 183 ? 7.122 -3.571 10.907 1.00 91.94 183 VAL A O 1
ATOM 1383 N N . TRP A 1 184 ? 9.246 -3.547 11.605 1.00 88.25 184 TRP A N 1
ATOM 1384 C CA . TRP A 1 184 ? 9.629 -4.713 10.812 1.00 88.25 184 TRP A CA 1
ATOM 1385 C C . TRP A 1 184 ? 10.689 -5.579 11.486 1.00 88.25 184 TRP A C 1
ATOM 1387 O O . TRP A 1 184 ? 11.416 -5.135 12.376 1.00 88.25 184 TRP A O 1
ATOM 1397 N N . PHE A 1 185 ? 10.751 -6.841 11.059 1.00 81.00 185 PHE A N 1
ATOM 1398 C CA . PHE A 1 185 ? 11.739 -7.808 11.530 1.00 81.00 185 PHE A CA 1
ATOM 1399 C C . PHE A 1 185 ? 12.928 -7.853 10.583 1.00 81.00 185 PHE A C 1
ATOM 1401 O O . PHE A 1 185 ? 12.753 -8.152 9.399 1.00 81.00 185 PHE A O 1
ATOM 1408 N N . GLN A 1 186 ? 14.138 -7.683 11.117 1.00 70.75 186 GLN A N 1
ATOM 1409 C CA . GLN A 1 186 ? 15.352 -7.722 10.296 1.00 70.75 186 GLN A CA 1
ATOM 1410 C C . GLN A 1 186 ? 15.554 -9.067 9.573 1.00 70.75 186 GLN A C 1
ATOM 1412 O O . GLN A 1 186 ? 16.098 -9.093 8.474 1.00 70.75 186 GLN A O 1
ATOM 1417 N N . ASN A 1 187 ? 15.040 -10.166 10.138 1.00 66.38 187 ASN A N 1
ATOM 1418 C CA . ASN A 1 187 ? 15.333 -11.524 9.669 1.00 66.38 187 ASN A CA 1
ATOM 1419 C C . ASN A 1 187 ? 14.173 -12.238 8.944 1.00 66.38 187 ASN A C 1
ATOM 1421 O O . ASN A 1 187 ? 14.351 -13.384 8.545 1.00 66.38 187 ASN A O 1
ATOM 1425 N N . LEU A 1 188 ? 12.981 -11.632 8.807 1.00 62.22 188 LEU A N 1
ATOM 1426 C CA . LEU A 1 188 ? 11.768 -12.364 8.370 1.00 62.22 188 LEU A CA 1
ATOM 1427 C C . LEU A 1 188 ? 11.006 -11.739 7.193 1.00 62.22 188 LEU A C 1
ATOM 1429 O O . LEU A 1 188 ? 9.941 -12.239 6.846 1.00 62.22 188 LEU A O 1
ATOM 1433 N N . ASN A 1 189 ? 11.496 -10.651 6.584 1.00 65.44 189 ASN A N 1
ATOM 1434 C CA . ASN A 1 189 ? 10.782 -9.917 5.520 1.00 65.44 189 ASN A CA 1
ATOM 1435 C C . ASN A 1 189 ? 9.315 -9.563 5.866 1.00 65.44 189 ASN A C 1
ATOM 1437 O O . ASN A 1 189 ? 8.493 -9.348 4.978 1.00 65.44 189 ASN A O 1
ATOM 1441 N N . ALA A 1 190 ? 8.980 -9.477 7.154 1.00 74.25 190 ALA A N 1
ATOM 1442 C CA . ALA A 1 190 ? 7.657 -9.105 7.634 1.00 74.25 190 ALA A CA 1
ATOM 1443 C C . ALA A 1 190 ? 7.699 -7.691 8.225 1.00 74.25 190 ALA A C 1
ATOM 1445 O O . ALA A 1 190 ? 8.579 -7.352 9.021 1.00 74.25 190 ALA A O 1
ATOM 1446 N N . SER A 1 191 ? 6.741 -6.860 7.815 1.00 88.00 191 SER A N 1
ATOM 1447 C CA . SER A 1 191 ? 6.598 -5.478 8.271 1.00 88.00 191 SER A CA 1
ATOM 1448 C C . SER A 1 191 ? 5.134 -5.090 8.418 1.00 88.00 191 SER A C 1
ATOM 1450 O O . SER A 1 191 ? 4.288 -5.558 7.659 1.00 88.00 191 SER A O 1
ATOM 1452 N N . ALA A 1 192 ? 4.861 -4.184 9.345 1.00 91.44 192 ALA A N 1
ATOM 1453 C CA . ALA A 1 192 ? 3.577 -3.539 9.548 1.00 91.44 192 ALA A CA 1
ATOM 1454 C C . ALA A 1 192 ? 3.783 -2.026 9.602 1.00 91.44 192 ALA A C 1
ATOM 1456 O O . ALA A 1 192 ? 4.865 -1.545 9.937 1.00 91.44 192 ALA A O 1
ATOM 1457 N N . TYR A 1 193 ? 2.730 -1.282 9.291 1.00 93.62 193 TYR A N 1
ATOM 1458 C CA . TYR A 1 193 ? 2.695 0.161 9.478 1.00 93.62 193 TYR A CA 1
ATOM 1459 C C . TYR A 1 193 ? 1.741 0.481 10.613 1.00 93.62 193 TYR A C 1
ATOM 1461 O O . TYR A 1 193 ? 0.705 -0.174 10.756 1.00 93.62 193 TYR A O 1
ATOM 1469 N N . THR A 1 194 ? 2.098 1.470 11.424 1.00 94.38 194 THR A N 1
ATOM 1470 C CA . THR A 1 194 ? 1.195 1.946 12.461 1.00 94.38 194 THR A CA 1
ATOM 1471 C C . THR A 1 194 ? -0.011 2.664 11.860 1.00 94.38 194 THR A C 1
ATOM 1473 O O . THR A 1 194 ? 0.098 3.368 10.854 1.00 94.38 194 THR A O 1
ATOM 1476 N N . ASP A 1 195 ? -1.172 2.507 12.488 1.00 89.75 195 ASP A N 1
ATOM 1477 C CA . ASP A 1 195 ? -2.375 3.275 12.163 1.00 89.75 195 ASP A CA 1
ATOM 1478 C C . ASP A 1 195 ? -2.315 4.721 12.693 1.00 89.75 195 ASP A C 1
ATOM 1480 O O . ASP A 1 195 ? -1.324 5.139 13.290 1.00 89.75 195 ASP A O 1
ATOM 1484 N N . HIS A 1 196 ? -3.389 5.500 12.511 1.00 89.38 196 HIS A N 1
ATOM 1485 C CA . HIS A 1 196 ? -3.466 6.901 12.957 1.00 89.38 196 HIS A CA 1
ATOM 1486 C C . HIS A 1 196 ? -3.340 7.091 14.476 1.00 89.38 196 HIS A C 1
ATOM 1488 O O . HIS A 1 196 ? -3.149 8.211 14.941 1.00 89.38 196 HIS A O 1
ATOM 1494 N N . LEU A 1 197 ? -3.450 6.013 15.257 1.00 89.06 197 LEU A N 1
ATOM 1495 C CA . LEU A 1 197 ? -3.265 6.001 16.707 1.00 89.06 197 LEU A CA 1
ATOM 1496 C C . LEU A 1 197 ? -1.911 5.403 17.108 1.00 89.06 197 LEU A C 1
ATOM 1498 O O . LEU A 1 197 ? -1.689 5.125 18.289 1.00 89.06 197 LEU A O 1
ATOM 1502 N N . GLY A 1 198 ? -0.999 5.218 16.152 1.00 89.94 198 GLY A N 1
ATOM 1503 C CA . GLY A 1 198 ? 0.356 4.735 16.385 1.00 89.94 198 GLY A CA 1
ATOM 1504 C C . GLY A 1 198 ? 0.442 3.238 16.658 1.00 89.94 198 GLY A C 1
ATOM 1505 O O . GLY A 1 198 ? 1.502 2.764 17.048 1.00 89.94 198 GLY A O 1
ATOM 1506 N N . TRP A 1 199 ? -0.631 2.472 16.476 1.00 92.00 199 TRP A N 1
ATOM 1507 C CA . TRP A 1 199 ? -0.631 1.043 16.771 1.00 92.00 199 TRP A CA 1
ATOM 1508 C C . TRP A 1 199 ? -0.258 0.206 15.558 1.00 92.00 199 TRP A C 1
ATOM 1510 O O . TRP A 1 199 ? -0.772 0.441 14.468 1.00 92.00 199 TRP A O 1
ATOM 1520 N N . TYR A 1 200 ? 0.561 -0.822 15.764 1.00 92.81 200 TYR A N 1
ATOM 1521 C CA . TYR A 1 200 ? 0.911 -1.805 14.744 1.00 92.81 200 TYR A CA 1
ATOM 1522 C C . TYR A 1 200 ? 0.527 -3.226 15.170 1.00 92.81 200 TYR A C 1
ATOM 1524 O O . TYR A 1 200 ? 0.486 -3.563 16.358 1.00 92.81 200 TYR A O 1
ATOM 1532 N N . GLU A 1 201 ? 0.289 -4.072 14.169 1.00 90.06 201 GLU A N 1
ATOM 1533 C CA . GLU A 1 201 ? 0.017 -5.500 14.324 1.00 90.06 201 GLU A CA 1
ATOM 1534 C C . GLU A 1 201 ? 0.851 -6.273 13.301 1.00 90.06 201 GLU A C 1
ATOM 1536 O O . GLU A 1 201 ? 0.621 -6.196 12.094 1.00 90.06 201 GLU A O 1
ATOM 1541 N N . LEU A 1 202 ? 1.840 -7.019 13.780 1.00 85.81 202 LEU A N 1
ATOM 1542 C CA . LEU A 1 202 ? 2.677 -7.887 12.961 1.00 85.81 202 LEU A CA 1
ATOM 1543 C C . LEU A 1 202 ? 2.125 -9.302 13.001 1.00 85.81 202 LEU A C 1
ATOM 1545 O O . LEU A 1 202 ? 1.996 -9.883 14.081 1.00 85.81 202 LEU A O 1
ATOM 1549 N N . LYS A 1 203 ? 1.846 -9.861 11.825 1.00 82.94 203 LYS A N 1
ATOM 1550 C CA . LYS A 1 203 ? 1.368 -11.234 11.643 1.00 82.94 203 LYS A CA 1
ATOM 1551 C C . LYS A 1 203 ? 2.499 -12.150 11.172 1.00 82.94 203 LYS A C 1
ATOM 1553 O O . LYS A 1 203 ? 3.360 -11.692 10.424 1.00 82.94 203 LYS A O 1
ATOM 1558 N N . GLY A 1 204 ? 2.481 -13.421 11.572 1.00 75.19 204 GLY A N 1
ATOM 1559 C CA . GLY A 1 204 ? 3.473 -14.414 11.139 1.00 75.19 204 GLY A CA 1
ATOM 1560 C C . GLY A 1 204 ? 3.822 -15.436 12.217 1.00 75.19 204 GLY A C 1
ATOM 1561 O O . GLY A 1 204 ? 3.023 -15.696 13.106 1.00 75.19 204 GLY A O 1
ATOM 1562 N N . GLU A 1 205 ? 5.026 -16.005 12.160 1.00 74.75 205 GLU A N 1
ATOM 1563 C CA . GLU A 1 205 ? 5.603 -16.801 13.247 1.00 74.75 205 GLU A CA 1
ATOM 1564 C C . GLU A 1 205 ? 6.841 -16.093 13.805 1.00 74.75 205 GLU A C 1
ATOM 1566 O O . GLU A 1 205 ? 7.765 -15.757 13.066 1.00 74.75 205 GLU A O 1
ATOM 1571 N N . LEU A 1 206 ? 6.870 -15.863 15.124 1.00 71.56 206 LEU A N 1
ATOM 1572 C CA . LEU A 1 206 ? 8.036 -15.275 15.785 1.00 71.56 206 LEU A CA 1
ATOM 1573 C C . LEU A 1 206 ? 9.046 -16.355 16.176 1.00 71.56 206 LEU A C 1
ATOM 1575 O O . LEU A 1 206 ? 8.655 -17.298 16.889 1.00 71.56 206 LEU A O 1
ATOM 1579 N N . PRO A 1 207 ? 10.334 -16.179 15.834 1.00 77.38 207 PRO A N 1
ATOM 1580 C CA . PRO A 1 207 ? 11.415 -16.950 16.424 1.00 77.38 207 PRO A CA 1
ATOM 1581 C C . PRO A 1 207 ? 11.547 -16.618 17.920 1.00 77.38 207 PRO A C 1
ATOM 1583 O O . PRO A 1 207 ? 10.917 -15.695 18.439 1.00 77.38 207 PRO A O 1
ATOM 1586 N N . ALA A 1 208 ? 12.340 -17.405 18.649 1.00 82.31 208 ALA A N 1
ATOM 1587 C CA . ALA A 1 208 ? 12.495 -17.234 20.096 1.00 82.31 208 ALA A CA 1
ATOM 1588 C C . ALA A 1 208 ? 13.122 -15.878 20.476 1.00 82.31 208 ALA A C 1
ATOM 1590 O O . ALA A 1 208 ? 12.749 -15.295 21.496 1.00 82.31 208 ALA A O 1
ATOM 1591 N N . GLU A 1 209 ? 14.024 -15.382 19.631 1.00 85.81 209 GLU A N 1
ATOM 1592 C CA . GLU A 1 209 ? 14.739 -14.116 19.758 1.00 85.81 209 GLU A CA 1
ATOM 1593 C C . GLU A 1 209 ? 14.865 -13.468 18.378 1.00 85.81 209 GLU A C 1
ATOM 1595 O O . GLU A 1 209 ? 15.143 -14.150 17.388 1.00 85.81 209 GLU A O 1
ATOM 1600 N N . PHE A 1 210 ? 14.620 -12.162 18.301 1.00 84.12 210 PHE A N 1
ATOM 1601 C CA . PHE A 1 210 ? 14.715 -11.399 17.059 1.00 84.12 210 PHE A CA 1
ATOM 1602 C C . PHE A 1 210 ? 14.867 -9.904 17.324 1.00 84.12 210 PHE A C 1
ATOM 1604 O O . PHE A 1 210 ? 14.493 -9.403 18.382 1.00 84.12 210 PHE A O 1
ATOM 1611 N N . ILE A 1 211 ? 15.375 -9.185 16.325 1.00 85.75 211 ILE A N 1
ATOM 1612 C CA . ILE A 1 211 ? 15.459 -7.725 16.335 1.00 85.75 211 ILE A CA 1
ATOM 1613 C C . ILE A 1 211 ? 14.225 -7.158 15.635 1.00 85.75 211 ILE A C 1
ATOM 1615 O O . ILE A 1 211 ? 13.936 -7.507 14.484 1.00 85.75 211 ILE A O 1
ATOM 1619 N N . VAL A 1 212 ? 13.508 -6.283 16.339 1.00 88.19 212 VAL A N 1
ATOM 1620 C CA . VAL A 1 212 ? 12.413 -5.481 15.791 1.00 88.19 212 VAL A CA 1
ATOM 1621 C C . VAL A 1 212 ? 12.893 -4.050 15.640 1.00 88.19 212 VAL A C 1
ATOM 1623 O O . VAL A 1 212 ? 13.375 -3.452 16.603 1.00 88.19 212 VAL A O 1
ATOM 1626 N N . THR A 1 213 ? 12.716 -3.502 14.446 1.00 87.94 213 THR A N 1
ATOM 1627 C CA . THR A 1 213 ? 13.055 -2.117 14.130 1.00 87.94 213 THR A CA 1
ATOM 1628 C C . THR A 1 213 ? 11.780 -1.316 13.929 1.00 87.94 213 THR A C 1
ATOM 1630 O O . THR A 1 213 ? 10.914 -1.733 13.160 1.00 87.94 213 THR A O 1
ATOM 1633 N N . ALA A 1 214 ? 11.682 -0.153 14.573 1.00 91.44 214 ALA A N 1
ATOM 1634 C CA . ALA A 1 214 ? 10.698 0.873 14.239 1.00 91.44 214 ALA A CA 1
ATOM 1635 C C . ALA A 1 214 ? 11.393 2.058 13.555 1.00 91.44 214 ALA A C 1
ATOM 1637 O O . ALA A 1 214 ? 12.366 2.604 14.082 1.00 91.44 214 ALA A O 1
ATOM 1638 N N . GLU A 1 215 ? 10.893 2.457 12.386 1.00 87.94 215 GLU A N 1
ATOM 1639 C CA . GLU A 1 215 ? 11.447 3.545 11.580 1.00 87.94 215 GLU A CA 1
ATOM 1640 C C . GLU A 1 215 ? 10.354 4.474 11.040 1.00 87.94 215 GLU A C 1
ATOM 1642 O O . GLU A 1 215 ? 9.321 4.039 10.520 1.00 87.94 215 GLU A O 1
ATOM 1647 N N . ARG A 1 216 ? 10.598 5.781 11.158 1.00 87.69 216 ARG A N 1
ATOM 1648 C CA . ARG A 1 216 ? 9.733 6.837 10.635 1.00 87.69 216 ARG A CA 1
ATOM 1649 C C . ARG A 1 216 ? 10.590 7.982 10.109 1.00 87.69 216 ARG A C 1
ATOM 1651 O O . ARG A 1 216 ? 11.596 8.343 10.712 1.00 87.69 216 ARG A O 1
ATOM 1658 N N . GLU A 1 217 ? 10.169 8.569 8.994 1.00 83.94 217 GLU A N 1
ATOM 1659 C CA . GLU A 1 217 ? 10.781 9.784 8.450 1.00 83.94 217 GLU A CA 1
ATOM 1660 C C . GLU A 1 217 ? 10.779 10.910 9.501 1.00 83.94 217 GLU A C 1
ATOM 1662 O O . GLU A 1 217 ? 9.768 11.104 10.172 1.00 83.94 217 GLU A O 1
ATOM 1667 N N . TYR A 1 218 ? 11.891 11.646 9.629 1.00 85.50 218 TYR A N 1
ATOM 1668 C CA . TYR A 1 218 ? 12.131 12.678 10.659 1.00 85.50 218 TYR A CA 1
ATOM 1669 C C . TYR A 1 218 ? 12.309 12.167 12.101 1.00 85.50 218 TYR A C 1
ATOM 1671 O O . TYR A 1 218 ? 12.393 12.972 13.028 1.00 85.50 218 TYR A O 1
ATOM 1679 N N . TYR A 1 219 ? 12.420 10.853 12.313 1.00 87.88 219 TYR A N 1
ATOM 1680 C CA . TYR A 1 219 ? 12.689 10.261 13.625 1.00 87.88 219 TYR A CA 1
ATOM 1681 C C . TYR A 1 219 ? 13.927 9.365 13.590 1.00 87.88 219 TYR A C 1
ATOM 1683 O O . TYR A 1 219 ? 14.243 8.748 12.571 1.00 87.88 219 TYR A O 1
ATOM 1691 N N . TYR A 1 220 ? 14.611 9.261 14.727 1.00 83.81 220 TYR A N 1
ATOM 1692 C CA . TYR A 1 220 ? 15.670 8.279 14.922 1.00 83.81 220 TYR A CA 1
ATOM 1693 C C . TYR A 1 220 ? 15.051 6.871 14.957 1.00 83.81 220 TYR A C 1
ATOM 1695 O O . TYR A 1 220 ? 14.136 6.608 15.739 1.00 83.81 220 TYR A O 1
ATOM 1703 N N . SER A 1 221 ? 15.524 5.960 14.096 1.00 86.06 221 SER A N 1
ATOM 1704 C CA . SER A 1 221 ? 15.090 4.556 14.117 1.00 86.06 221 SER A CA 1
ATOM 1705 C C . SER A 1 221 ? 15.497 3.886 15.425 1.00 86.06 221 SER A C 1
ATOM 1707 O O . SER A 1 221 ? 16.585 4.165 15.934 1.00 86.06 221 SER A O 1
ATOM 1709 N N . LYS A 1 222 ? 14.719 2.915 15.899 1.00 86.06 222 LYS A N 1
ATOM 1710 C CA . LYS A 1 222 ? 15.056 2.167 17.112 1.00 86.06 222 LYS A CA 1
ATOM 1711 C C . LYS A 1 222 ? 14.989 0.667 16.888 1.00 86.06 222 LYS A C 1
ATOM 1713 O O . LYS A 1 222 ? 13.954 0.158 16.463 1.00 86.06 222 LYS A O 1
ATOM 1718 N N . ASP A 1 223 ? 16.074 -0.012 17.248 1.00 87.19 223 ASP A N 1
ATOM 1719 C CA . ASP A 1 223 ? 16.195 -1.467 17.220 1.00 87.19 223 ASP A CA 1
ATOM 1720 C C . ASP A 1 223 ? 16.045 -2.018 18.642 1.00 87.19 223 ASP A C 1
ATOM 1722 O O . ASP A 1 223 ? 16.664 -1.519 19.585 1.00 87.19 223 ASP A O 1
ATOM 1726 N N . ILE A 1 224 ? 15.213 -3.046 18.809 1.00 87.12 224 ILE A N 1
ATOM 1727 C CA . ILE A 1 224 ? 15.015 -3.737 20.086 1.00 87.12 224 ILE A CA 1
ATOM 1728 C C . ILE A 1 224 ? 15.152 -5.240 19.861 1.00 87.12 224 ILE A C 1
ATOM 1730 O O . ILE A 1 224 ? 14.446 -5.817 19.034 1.00 87.12 224 ILE A O 1
ATOM 1734 N N . ILE A 1 225 ? 16.028 -5.883 20.638 1.00 87.50 225 ILE A N 1
ATOM 1735 C CA . ILE A 1 225 ? 16.067 -7.344 20.745 1.00 87.50 225 ILE A CA 1
ATOM 1736 C C . ILE A 1 225 ? 14.871 -7.773 21.595 1.00 87.50 225 ILE A C 1
ATOM 1738 O O . ILE A 1 225 ? 14.786 -7.453 22.783 1.00 87.50 225 ILE A O 1
ATOM 1742 N N . PHE A 1 226 ? 13.935 -8.484 20.980 1.00 86.50 226 PHE A N 1
ATOM 1743 C CA . PHE A 1 226 ? 12.736 -8.978 21.631 1.00 86.50 226 PHE A CA 1
ATOM 1744 C C . PHE A 1 226 ? 12.789 -10.497 21.767 1.00 86.50 226 PHE A C 1
ATOM 1746 O O . PHE A 1 226 ? 13.051 -11.227 20.810 1.00 86.50 226 PHE A O 1
ATOM 1753 N N . LEU A 1 227 ? 12.506 -10.978 22.977 1.00 84.56 227 LEU A N 1
ATOM 1754 C CA . LEU A 1 227 ? 12.387 -12.401 23.266 1.00 84.56 227 LEU A CA 1
ATOM 1755 C C . LEU A 1 227 ? 10.909 -12.765 23.281 1.00 84.56 227 LEU A C 1
ATOM 1757 O O . LEU A 1 227 ? 10.144 -12.174 24.039 1.00 84.56 227 LEU A O 1
ATOM 1761 N N . LYS A 1 228 ? 10.507 -13.788 22.523 1.00 79.25 228 LYS A N 1
ATOM 1762 C CA . LYS A 1 228 ? 9.109 -14.256 22.449 1.00 79.25 228 LYS A CA 1
ATOM 1763 C C . LYS A 1 228 ? 8.501 -14.554 23.827 1.00 79.25 228 LYS A C 1
ATOM 1765 O O . LYS A 1 228 ? 7.306 -14.368 24.036 1.00 79.25 228 LYS A O 1
ATOM 1770 N N . LYS A 1 229 ? 9.329 -14.970 24.794 1.00 79.06 229 LYS A N 1
ATOM 1771 C CA . LYS A 1 229 ? 8.919 -15.213 26.190 1.00 79.06 229 LYS A CA 1
ATOM 1772 C C . LYS A 1 229 ? 8.447 -13.953 26.932 1.00 79.06 229 LYS A C 1
ATOM 1774 O O . LYS A 1 229 ? 7.740 -14.076 27.922 1.00 79.06 229 LYS A O 1
ATOM 1779 N N . ASN A 1 230 ? 8.823 -12.762 26.460 1.00 79.62 230 ASN A N 1
ATOM 1780 C CA . ASN A 1 230 ? 8.445 -11.481 27.060 1.00 79.62 230 ASN A CA 1
ATOM 1781 C C . ASN A 1 230 ? 7.013 -11.055 26.680 1.00 79.62 230 ASN A C 1
ATOM 1783 O O . ASN A 1 230 ? 6.532 -10.032 27.160 1.00 79.62 230 ASN A O 1
ATOM 1787 N N . GLY A 1 231 ? 6.319 -11.834 25.841 1.00 79.25 231 GLY A N 1
ATOM 1788 C CA . GLY A 1 231 ? 4.914 -11.637 25.496 1.00 79.25 231 GLY A CA 1
ATOM 1789 C C . GLY A 1 231 ? 4.694 -11.290 24.025 1.00 79.25 231 GLY A C 1
ATOM 1790 O O . GLY A 1 231 ? 5.519 -11.580 23.165 1.00 79.25 231 GLY A O 1
ATOM 1791 N N . ARG A 1 232 ? 3.537 -10.684 23.735 1.00 81.94 232 ARG A N 1
ATOM 1792 C CA . ARG A 1 232 ? 3.085 -10.319 22.375 1.00 81.94 232 ARG A CA 1
ATOM 1793 C C . ARG A 1 232 ? 2.918 -8.807 22.192 1.00 81.94 232 ARG A C 1
ATOM 1795 O O . ARG A 1 232 ? 2.288 -8.379 21.226 1.00 81.94 232 ARG A O 1
ATOM 1802 N N . ARG A 1 233 ? 3.454 -7.999 23.117 1.00 87.69 233 ARG A N 1
ATOM 1803 C CA . ARG A 1 233 ? 3.396 -6.533 23.067 1.00 87.69 233 ARG A CA 1
ATOM 1804 C C . ARG A 1 233 ? 4.787 -5.908 23.168 1.00 87.69 233 ARG A C 1
ATOM 1806 O O . ARG A 1 233 ? 5.537 -6.252 24.077 1.00 87.69 233 ARG A O 1
ATOM 1813 N N . LEU A 1 234 ? 5.094 -4.974 22.271 1.00 90.38 234 LEU A N 1
ATOM 1814 C CA . LEU A 1 234 ? 6.319 -4.180 22.262 1.00 90.38 234 LEU A CA 1
ATOM 1815 C C . LEU A 1 234 ? 6.017 -2.745 21.818 1.00 90.38 234 LEU A C 1
ATOM 1817 O O . LEU A 1 234 ? 5.753 -2.489 20.648 1.00 90.38 234 LEU A O 1
ATOM 1821 N N . ASP A 1 235 ? 6.094 -1.796 22.741 1.00 92.25 235 ASP A N 1
ATOM 1822 C CA . ASP A 1 235 ? 5.888 -0.384 22.419 1.00 92.25 235 ASP A CA 1
ATOM 1823 C C . ASP A 1 235 ? 7.235 0.292 22.095 1.00 92.25 235 ASP A C 1
ATOM 1825 O O . ASP A 1 235 ? 8.267 -0.030 22.690 1.00 92.25 235 ASP A O 1
ATOM 1829 N N . PHE A 1 236 ? 7.231 1.243 21.158 1.00 94.00 236 PHE A N 1
ATOM 1830 C CA . PHE A 1 236 ? 8.407 2.020 20.765 1.00 94.00 236 PHE A CA 1
ATOM 1831 C C . PHE A 1 236 ? 8.255 3.485 21.163 1.00 94.00 236 PHE A C 1
ATOM 1833 O O . PHE A 1 236 ? 7.199 4.093 21.000 1.00 94.00 236 PHE A O 1
ATOM 1840 N N . LEU A 1 237 ? 9.359 4.067 21.627 1.00 92.62 237 LEU A N 1
ATOM 1841 C CA . LEU A 1 237 ? 9.519 5.507 21.798 1.00 92.62 237 LEU A CA 1
ATOM 1842 C C . LEU A 1 237 ? 10.590 5.968 20.813 1.00 92.62 237 LEU A C 1
ATOM 1844 O O . LEU A 1 237 ? 11.740 5.545 20.961 1.00 92.62 237 LEU A O 1
ATOM 1848 N N . LEU A 1 238 ? 10.199 6.778 19.828 1.00 90.62 238 LEU A N 1
ATOM 1849 C CA . LEU A 1 238 ? 11.104 7.333 18.821 1.00 90.62 238 LEU A CA 1
ATOM 1850 C C . LEU A 1 238 ? 11.386 8.808 19.097 1.00 90.62 238 LEU A C 1
ATOM 1852 O O . LEU A 1 238 ? 10.464 9.590 19.339 1.00 90.62 238 LEU A O 1
ATOM 1856 N N . ASP A 1 239 ? 12.658 9.178 19.018 1.00 86.62 239 ASP A N 1
ATOM 1857 C CA . ASP A 1 239 ? 13.126 10.550 19.180 1.00 86.62 239 ASP A CA 1
ATOM 1858 C C . ASP A 1 239 ? 13.004 11.316 17.858 1.00 86.62 239 ASP A C 1
ATOM 1860 O O . ASP A 1 239 ? 13.352 10.805 16.793 1.00 86.62 239 ASP A O 1
ATOM 1864 N N . HIS A 1 240 ? 12.475 12.539 17.912 1.00 86.75 240 HIS A N 1
ATOM 1865 C CA . HIS A 1 240 ? 12.345 13.397 16.734 1.00 86.75 240 HIS A CA 1
ATOM 1866 C C . HIS A 1 240 ? 13.693 14.037 16.385 1.00 86.75 240 HIS A C 1
ATOM 1868 O O . HIS A 1 240 ? 14.392 14.542 17.265 1.00 86.75 240 HIS A O 1
ATOM 1874 N N . ILE A 1 241 ? 14.040 14.078 15.100 1.00 84.88 241 ILE A N 1
ATOM 1875 C CA . ILE A 1 241 ? 15.256 14.738 14.623 1.00 84.88 241 ILE A CA 1
ATOM 1876 C C . ILE A 1 241 ? 14.980 16.243 14.546 1.00 84.88 241 ILE A C 1
ATOM 1878 O O . ILE A 1 241 ? 14.310 16.726 13.638 1.00 84.88 241 ILE A O 1
ATOM 1882 N N . ILE A 1 242 ? 15.474 16.999 15.527 1.00 80.44 242 ILE A N 1
ATOM 1883 C CA . ILE A 1 242 ? 15.194 18.442 15.653 1.00 80.44 242 ILE A CA 1
ATOM 1884 C C . ILE A 1 242 ? 15.994 19.262 14.632 1.00 80.44 242 ILE A C 1
ATOM 1886 O O . ILE A 1 242 ? 15.488 20.239 14.086 1.00 80.44 242 ILE A O 1
ATOM 1890 N N . SER A 1 243 ? 17.225 18.839 14.349 1.00 84.19 243 SER A N 1
ATOM 1891 C CA . SER A 1 243 ? 18.135 19.524 13.434 1.00 84.19 243 SER A CA 1
ATOM 1892 C C . SER A 1 243 ? 18.577 18.558 12.348 1.00 84.19 243 SER A C 1
ATOM 1894 O O . SER A 1 243 ? 19.295 17.597 12.630 1.00 84.19 243 SER A O 1
ATOM 1896 N N . TYR A 1 244 ? 18.157 18.815 11.110 1.00 88.56 244 TYR A N 1
ATOM 1897 C CA . TYR A 1 244 ? 18.451 17.955 9.970 1.00 88.56 244 TYR A CA 1
ATOM 1898 C C . TYR A 1 244 ? 18.755 18.742 8.695 1.00 88.56 244 TYR A C 1
ATOM 1900 O O . TYR A 1 244 ? 18.427 19.922 8.571 1.00 88.56 244 TYR A O 1
ATOM 1908 N N . ASN A 1 245 ? 19.350 18.056 7.724 1.00 89.88 245 ASN A N 1
ATOM 1909 C CA . ASN A 1 245 ? 19.391 18.471 6.326 1.00 89.88 245 ASN A CA 1
ATOM 1910 C C . ASN A 1 245 ? 19.128 17.249 5.422 1.00 89.88 245 ASN A C 1
ATOM 1912 O O . ASN A 1 245 ? 19.078 16.112 5.892 1.00 89.88 245 ASN A O 1
ATOM 1916 N N . SER A 1 246 ? 18.923 17.471 4.129 1.00 90.62 246 SER A N 1
ATOM 1917 C CA . SER A 1 246 ? 18.753 16.409 3.137 1.00 90.62 246 SER A CA 1
ATOM 1918 C C . SER A 1 246 ? 20.052 16.148 2.380 1.00 90.62 246 SER A C 1
ATOM 1920 O O . SER A 1 246 ? 20.848 17.061 2.154 1.00 90.62 246 SER A O 1
ATOM 1922 N N . LEU A 1 247 ? 20.252 14.894 1.981 1.00 91.06 247 LEU A N 1
ATOM 1923 C CA . LEU A 1 247 ? 21.368 14.453 1.150 1.00 91.06 247 LEU A CA 1
ATOM 1924 C C . LEU A 1 247 ? 20.827 13.643 -0.020 1.00 91.06 247 LEU A C 1
ATOM 1926 O O . LEU A 1 247 ? 20.048 12.712 0.170 1.00 91.06 247 LEU A O 1
ATOM 1930 N N . SER A 1 248 ? 21.259 13.961 -1.231 1.00 93.81 248 SER A N 1
ATOM 1931 C CA . SER A 1 248 ? 20.879 13.227 -2.434 1.00 93.81 248 SER A CA 1
ATOM 1932 C C . SER A 1 248 ? 22.070 12.983 -3.344 1.00 93.81 248 SER A C 1
ATOM 1934 O O . SER A 1 248 ? 23.074 13.692 -3.285 1.00 93.81 248 SER A O 1
ATOM 1936 N N . GLY A 1 249 ? 21.968 11.957 -4.181 1.00 93.50 249 GLY A N 1
ATOM 1937 C CA . GLY A 1 249 ? 23.034 11.594 -5.099 1.00 93.50 249 GLY A CA 1
ATOM 1938 C C . GLY A 1 249 ? 22.651 10.440 -6.009 1.00 93.50 249 GLY A C 1
ATOM 1939 O O . GLY A 1 249 ? 21.514 9.965 -6.007 1.00 93.50 249 GLY A O 1
ATOM 1940 N N . PHE A 1 250 ? 23.629 9.990 -6.789 1.00 93.31 250 PHE A N 1
ATOM 1941 C CA . PHE A 1 250 ? 23.494 8.863 -7.704 1.00 93.31 250 PHE A CA 1
ATOM 1942 C C . PHE A 1 250 ? 24.503 7.774 -7.353 1.00 93.31 250 PHE A C 1
ATOM 1944 O O . PHE A 1 250 ? 25.636 8.080 -6.979 1.00 93.31 250 PHE A O 1
ATOM 1951 N N . ILE A 1 251 ? 24.106 6.515 -7.514 1.00 92.94 251 ILE A N 1
ATOM 1952 C CA . ILE A 1 251 ? 24.987 5.352 -7.416 1.00 92.94 251 ILE A CA 1
ATOM 1953 C C . ILE A 1 251 ? 25.082 4.691 -8.788 1.00 92.94 251 ILE A C 1
ATOM 1955 O O . ILE A 1 251 ? 24.064 4.390 -9.416 1.00 92.94 251 ILE A O 1
ATOM 1959 N N . ILE A 1 252 ? 26.313 4.465 -9.245 1.00 88.44 252 ILE A N 1
ATOM 1960 C CA . ILE A 1 252 ? 26.611 3.850 -10.539 1.00 88.44 252 ILE A CA 1
ATOM 1961 C C . ILE A 1 252 ? 27.631 2.719 -10.399 1.00 88.44 252 ILE A C 1
ATOM 1963 O O . ILE A 1 252 ? 28.416 2.656 -9.453 1.00 88.44 252 ILE A O 1
ATOM 1967 N N . ASP A 1 253 ? 27.667 1.842 -11.389 1.00 82.00 253 ASP A N 1
ATOM 1968 C CA . ASP A 1 253 ? 28.684 0.806 -11.520 1.00 82.00 253 ASP A CA 1
ATOM 1969 C C . ASP A 1 253 ? 30.050 1.423 -11.871 1.00 82.00 253 ASP A C 1
ATOM 1971 O O . ASP A 1 253 ? 30.158 2.258 -12.778 1.00 82.00 253 ASP A O 1
ATOM 1975 N N . LYS A 1 254 ? 31.114 1.023 -11.157 1.00 81.69 254 LYS A N 1
ATOM 1976 C CA . LYS A 1 254 ? 32.476 1.547 -11.371 1.00 81.69 254 LYS A CA 1
ATOM 1977 C C . LYS A 1 254 ? 32.978 1.302 -12.798 1.00 81.69 254 LYS A C 1
ATOM 1979 O O . LYS A 1 254 ? 33.685 2.153 -13.340 1.00 81.69 254 LYS A O 1
ATOM 1984 N N . THR A 1 255 ? 32.621 0.164 -13.389 1.00 70.00 255 THR A N 1
ATOM 1985 C CA . THR A 1 255 ? 33.117 -0.294 -14.691 1.00 70.00 255 THR A CA 1
ATOM 1986 C C . THR A 1 255 ? 32.207 0.169 -15.820 1.00 70.00 255 THR A C 1
ATOM 1988 O O . THR A 1 255 ? 32.673 0.806 -16.760 1.00 70.00 255 THR A O 1
ATOM 1991 N N . THR A 1 256 ? 30.906 -0.121 -15.734 1.00 66.06 256 THR A N 1
ATOM 1992 C CA . THR A 1 256 ? 29.961 0.143 -16.835 1.00 66.06 256 THR A CA 1
ATOM 1993 C C . THR A 1 256 ? 29.428 1.568 -16.842 1.00 66.06 256 THR A C 1
ATOM 1995 O O . THR A 1 256 ? 28.847 1.994 -17.839 1.00 66.06 256 THR A O 1
ATOM 1998 N N . ARG A 1 257 ? 29.585 2.297 -15.728 1.00 80.12 257 ARG A N 1
ATOM 1999 C CA . ARG A 1 257 ? 28.988 3.621 -15.486 1.00 80.12 257 ARG A CA 1
ATOM 2000 C C . ARG A 1 257 ? 27.456 3.645 -15.533 1.00 80.12 257 ARG A C 1
ATOM 2002 O O . ARG A 1 257 ? 26.872 4.724 -15.515 1.00 80.12 257 ARG A O 1
ATOM 2009 N N . SER A 1 258 ? 26.805 2.483 -15.561 1.00 76.62 258 SER A N 1
ATOM 2010 C CA . SER A 1 258 ? 25.345 2.384 -15.549 1.00 76.62 258 SER A CA 1
ATOM 2011 C C . SER A 1 258 ? 24.788 2.646 -14.144 1.00 76.62 258 SER A C 1
ATOM 2013 O O . SER A 1 258 ? 25.450 2.302 -13.161 1.00 76.62 258 SER A O 1
ATOM 2015 N N . PRO A 1 259 ? 23.593 3.249 -14.021 1.00 83.88 259 PRO A N 1
ATOM 2016 C CA . PRO A 1 259 ? 22.944 3.458 -12.730 1.00 83.88 259 PRO A CA 1
ATOM 2017 C C . PRO A 1 259 ? 22.588 2.133 -12.051 1.00 83.88 259 PRO A C 1
ATOM 2019 O O . PRO A 1 259 ? 22.132 1.202 -12.713 1.00 83.88 259 PRO A O 1
ATOM 2022 N N . ILE A 1 260 ? 22.764 2.065 -10.727 1.00 84.12 260 ILE A N 1
ATOM 2023 C CA . ILE A 1 260 ? 22.438 0.873 -9.934 1.00 84.12 260 ILE A CA 1
ATOM 2024 C C . ILE A 1 260 ? 21.141 1.111 -9.158 1.00 84.12 260 ILE A C 1
ATOM 2026 O O . ILE A 1 260 ? 21.093 1.912 -8.220 1.00 84.12 260 ILE A O 1
ATOM 2030 N N . SER A 1 261 ? 20.087 0.399 -9.550 1.00 86.94 261 SER A N 1
ATOM 2031 C CA . SER A 1 261 ? 18.787 0.394 -8.870 1.00 86.94 261 SER A CA 1
ATOM 2032 C C . SER A 1 261 ? 18.794 -0.506 -7.635 1.00 86.94 261 SER A C 1
ATOM 2034 O O . SER A 1 261 ? 19.510 -1.503 -7.603 1.00 86.94 261 SER A O 1
ATOM 2036 N N . GLY A 1 262 ? 17.972 -0.186 -6.632 1.00 84.75 262 GLY A N 1
ATOM 2037 C CA . GLY A 1 262 ? 17.743 -1.061 -5.481 1.00 84.75 262 GLY A CA 1
ATOM 2038 C C . GLY A 1 262 ? 18.922 -1.186 -4.512 1.00 84.75 262 GLY A C 1
ATOM 2039 O O . GLY A 1 262 ? 18.930 -2.092 -3.682 1.00 84.75 262 GLY A O 1
ATOM 2040 N N . CYS A 1 263 ? 19.913 -0.293 -4.575 1.00 86.56 263 CYS A N 1
ATOM 2041 C CA . CYS A 1 263 ? 20.921 -0.190 -3.522 1.00 86.56 263 CYS A CA 1
ATOM 2042 C C . CYS A 1 263 ? 20.225 0.212 -2.224 1.00 86.56 263 CYS A C 1
ATOM 2044 O O . CYS A 1 263 ? 19.522 1.220 -2.203 1.00 86.56 263 CYS A O 1
ATOM 2046 N N . GLY A 1 264 ? 20.441 -0.544 -1.151 1.00 88.19 264 GLY A N 1
ATOM 2047 C CA . GLY A 1 264 ? 20.048 -0.153 0.196 1.00 88.19 264 GLY A CA 1
ATOM 2048 C C . GLY A 1 264 ? 21.120 0.745 0.798 1.00 88.19 264 GLY A C 1
ATOM 2049 O O . GLY A 1 264 ? 22.275 0.326 0.916 1.00 88.19 264 GLY A O 1
ATOM 2050 N N . LEU A 1 265 ? 20.745 1.966 1.171 1.00 91.25 265 LEU A N 1
ATOM 2051 C CA . LEU A 1 265 ? 21.617 2.907 1.861 1.00 91.25 265 LEU A CA 1
ATOM 2052 C C . LEU A 1 265 ? 21.199 3.023 3.322 1.00 91.25 265 LEU A C 1
ATOM 2054 O O . LEU A 1 265 ? 20.015 3.177 3.628 1.00 91.25 265 LEU A O 1
ATOM 2058 N N . VAL A 1 266 ? 22.184 3.013 4.210 1.00 88.88 266 VAL A N 1
ATOM 2059 C CA . VAL A 1 266 ? 22.015 3.177 5.649 1.00 88.88 266 VAL A CA 1
ATOM 2060 C C . VAL A 1 266 ? 22.986 4.252 6.126 1.00 88.88 266 VAL A C 1
ATOM 2062 O O . VAL A 1 266 ? 24.189 4.025 6.185 1.00 88.88 266 VAL A O 1
ATOM 2065 N N . ALA A 1 267 ? 22.471 5.427 6.471 1.00 87.69 267 ALA A N 1
ATOM 2066 C CA . ALA A 1 267 ? 23.237 6.443 7.174 1.00 87.69 267 ALA A CA 1
ATOM 2067 C C . ALA A 1 267 ? 23.305 6.073 8.660 1.00 87.69 267 ALA A C 1
ATOM 2069 O O . ALA A 1 267 ? 22.278 6.002 9.341 1.00 87.69 267 ALA A O 1
ATOM 2070 N N . VAL A 1 268 ? 24.516 5.809 9.142 1.00 86.00 268 VAL A N 1
ATOM 2071 C CA . VAL A 1 268 ? 24.823 5.468 10.528 1.00 86.00 268 VAL A CA 1
ATOM 2072 C C . VAL A 1 268 ? 25.240 6.743 11.246 1.00 86.00 268 VAL A C 1
ATOM 2074 O O . VAL A 1 268 ? 26.341 7.257 11.054 1.00 86.00 268 VAL A O 1
ATOM 2077 N N . TYR A 1 269 ? 24.347 7.253 12.086 1.00 80.94 269 TYR A N 1
ATOM 2078 C CA . TYR A 1 269 ? 24.633 8.376 12.967 1.00 80.94 269 TYR A CA 1
ATOM 2079 C C . TYR A 1 269 ? 24.978 7.854 14.358 1.00 80.94 269 TYR A C 1
ATOM 2081 O O . TYR A 1 269 ? 24.210 7.086 14.941 1.00 80.94 269 TYR A O 1
ATOM 2089 N N . ILE A 1 270 ? 26.122 8.271 14.893 1.00 73.44 270 ILE A N 1
ATOM 2090 C CA . ILE A 1 270 ? 26.522 7.961 16.266 1.00 73.44 270 ILE A CA 1
ATOM 2091 C C . ILE A 1 270 ? 26.262 9.204 17.106 1.00 73.44 270 ILE A C 1
ATOM 2093 O O . ILE A 1 270 ? 26.929 10.224 16.937 1.00 73.44 270 ILE A O 1
ATOM 2097 N N . GLU A 1 271 ? 25.287 9.119 18.007 1.00 67.31 271 GLU A N 1
ATOM 2098 C CA . GLU A 1 271 ? 24.965 10.229 18.894 1.00 67.31 271 GLU A CA 1
ATOM 2099 C C . GLU A 1 271 ? 26.134 10.501 19.855 1.00 67.31 271 GLU A C 1
ATOM 2101 O O . GLU A 1 271 ? 26.602 9.616 20.586 1.00 67.31 271 GLU A O 1
ATOM 2106 N N . GLN A 1 272 ? 26.618 11.746 19.849 1.00 59.53 272 GLN A N 1
ATOM 2107 C CA . GLN A 1 272 ? 27.704 12.170 20.725 1.00 59.53 272 GLN A CA 1
ATOM 2108 C C . GLN A 1 272 ? 27.246 12.138 22.188 1.00 59.53 272 GLN A C 1
ATOM 2110 O O . GLN A 1 272 ? 26.263 12.769 22.559 1.00 59.53 272 GLN A O 1
ATOM 2115 N N . GLY A 1 273 ? 27.978 11.403 23.027 1.00 54.19 273 GLY A N 1
ATOM 2116 C CA . GLY A 1 273 ? 27.720 11.286 24.466 1.00 54.19 273 GLY A CA 1
ATOM 2117 C C . GLY A 1 273 ? 27.031 9.985 24.888 1.00 54.19 273 GLY A C 1
ATOM 2118 O O . GLY A 1 273 ? 27.363 9.465 25.949 1.00 54.19 273 GLY A O 1
ATOM 2119 N N . THR A 1 274 ? 26.148 9.412 24.061 1.00 60.69 274 THR A N 1
ATOM 2120 C CA . THR A 1 274 ? 25.501 8.114 24.354 1.00 60.69 274 THR A CA 1
ATOM 2121 C C . THR A 1 274 ? 26.169 6.947 23.623 1.00 60.69 274 THR A C 1
ATOM 2123 O O . THR A 1 274 ? 26.102 5.812 24.089 1.00 60.69 274 THR A O 1
ATOM 2126 N N . GLY A 1 275 ? 26.820 7.209 22.481 1.00 58.22 275 GLY A N 1
ATOM 2127 C CA . GLY A 1 275 ? 27.379 6.169 21.611 1.00 58.22 275 GLY A CA 1
ATOM 2128 C C . GLY A 1 275 ? 26.312 5.356 20.869 1.00 58.22 275 GLY A C 1
ATOM 2129 O O . GLY A 1 275 ? 26.637 4.360 20.218 1.00 58.22 275 GLY A O 1
ATOM 2130 N N . THR A 1 276 ? 25.043 5.767 20.953 1.00 60.84 276 THR A N 1
ATOM 2131 C CA . THR A 1 276 ? 23.923 5.074 20.316 1.00 60.84 276 THR A CA 1
ATOM 2132 C C . THR A 1 276 ? 24.023 5.223 18.803 1.00 60.84 276 THR A C 1
ATOM 2134 O O . THR A 1 276 ? 24.087 6.335 18.275 1.00 60.84 276 THR A O 1
ATOM 2137 N N . ARG A 1 277 ? 24.028 4.088 18.095 1.00 65.94 277 ARG A N 1
ATOM 2138 C CA . ARG A 1 277 ? 23.986 4.046 16.630 1.00 65.94 277 ARG A CA 1
ATOM 2139 C C . ARG A 1 277 ? 22.540 4.124 16.168 1.00 65.94 277 ARG A C 1
ATOM 2141 O O . ARG A 1 277 ? 21.751 3.236 16.476 1.00 65.94 277 ARG A O 1
ATOM 2148 N N . THR A 1 278 ? 22.212 5.160 15.408 1.00 67.62 278 THR A N 1
ATOM 2149 C CA . THR A 1 278 ? 20.938 5.257 14.696 1.00 67.62 278 THR A CA 1
ATOM 2150 C C . THR A 1 278 ? 21.143 5.027 13.211 1.00 67.62 278 THR A C 1
ATOM 2152 O O . THR A 1 278 ? 22.134 5.471 12.636 1.00 67.62 278 THR A O 1
ATOM 2155 N N . PHE A 1 279 ? 20.170 4.371 12.586 1.00 76.31 279 PHE A N 1
ATOM 2156 C CA . PHE A 1 279 ? 20.201 4.005 11.185 1.00 76.31 279 PHE A CA 1
ATOM 2157 C C . PHE A 1 279 ? 19.075 4.707 10.427 1.00 76.31 279 PHE A C 1
ATOM 2159 O O . PHE A 1 279 ? 17.898 4.414 10.619 1.00 76.31 279 PHE A O 1
ATOM 2166 N N . ILE A 1 280 ? 19.421 5.608 9.518 1.00 82.69 280 ILE A N 1
ATOM 2167 C CA . ILE A 1 280 ? 18.447 6.223 8.613 1.00 82.69 280 ILE A CA 1
ATOM 2168 C C . ILE A 1 280 ? 18.606 5.552 7.265 1.00 82.69 280 ILE A C 1
ATOM 2170 O O . ILE A 1 280 ? 19.720 5.431 6.764 1.00 82.69 280 ILE A O 1
ATOM 2174 N N . ARG A 1 281 ? 17.507 5.069 6.688 1.00 85.00 281 ARG A N 1
ATOM 2175 C CA . ARG A 1 281 ? 17.553 4.213 5.501 1.00 85.00 281 ARG A CA 1
ATOM 2176 C C . ARG A 1 281 ? 16.884 4.874 4.306 1.00 85.00 281 ARG A C 1
ATOM 2178 O O . ARG A 1 281 ? 15.897 5.590 4.450 1.00 85.00 281 ARG A O 1
ATOM 2185 N N . THR A 1 282 ? 17.428 4.623 3.124 1.00 88.38 282 THR A N 1
ATOM 2186 C CA . THR A 1 282 ? 16.806 4.946 1.834 1.00 88.38 282 THR A CA 1
ATOM 2187 C C . THR A 1 282 ? 17.269 3.931 0.791 1.00 88.38 282 THR A C 1
ATOM 2189 O O . THR A 1 282 ? 18.131 3.095 1.067 1.00 88.38 282 THR A O 1
ATOM 2192 N N . SER A 1 283 ? 16.702 3.978 -0.408 1.00 90.00 283 SER A N 1
ATOM 2193 C CA . SER A 1 283 ? 17.107 3.107 -1.510 1.00 90.00 283 SER A CA 1
ATOM 2194 C C . SER A 1 283 ? 17.219 3.872 -2.816 1.00 90.00 283 SER A C 1
ATOM 2196 O O . SER A 1 283 ? 16.523 4.871 -3.015 1.00 90.00 283 SER A O 1
ATOM 2198 N N . THR A 1 284 ? 18.067 3.397 -3.728 1.00 91.12 284 THR A N 1
ATOM 2199 C CA . THR A 1 284 ? 18.102 3.960 -5.079 1.00 91.12 284 THR A CA 1
ATOM 2200 C C . THR A 1 284 ? 16.881 3.551 -5.898 1.00 91.12 284 THR A C 1
ATOM 2202 O O . THR A 1 284 ? 16.395 2.424 -5.808 1.00 91.12 284 THR A O 1
ATOM 2205 N N . ASN A 1 285 ? 16.397 4.472 -6.729 1.00 88.62 285 ASN A N 1
ATOM 2206 C CA . ASN A 1 285 ? 15.403 4.183 -7.762 1.00 88.62 285 ASN A CA 1
ATOM 2207 C C . ASN A 1 285 ? 16.048 3.571 -9.024 1.00 88.62 285 ASN A C 1
ATOM 2209 O O . ASN A 1 285 ? 17.263 3.400 -9.095 1.00 88.62 285 ASN A O 1
ATOM 2213 N N . GLU A 1 286 ? 15.246 3.326 -10.063 1.00 82.44 286 GLU A N 1
ATOM 2214 C CA . GLU A 1 286 ? 15.693 2.753 -11.348 1.00 82.44 286 GLU A CA 1
ATOM 2215 C C . GLU A 1 286 ? 16.809 3.545 -12.051 1.00 82.44 286 GLU A C 1
ATOM 2217 O O . GLU A 1 286 ? 17.556 2.997 -12.857 1.00 82.44 286 GLU A O 1
ATOM 2222 N N . LYS A 1 287 ? 16.946 4.840 -11.746 1.00 86.56 287 LYS A N 1
ATOM 2223 C CA . LYS A 1 287 ? 17.995 5.717 -12.287 1.00 86.56 287 LYS A CA 1
ATOM 2224 C C . LYS A 1 287 ? 19.223 5.797 -11.379 1.00 86.56 287 LYS A C 1
ATOM 2226 O O . LYS A 1 287 ? 20.079 6.650 -11.595 1.00 86.56 287 LYS A O 1
ATOM 2231 N N . GLY A 1 288 ? 19.304 4.958 -10.348 1.00 87.38 288 GLY A N 1
ATOM 2232 C CA . GLY A 1 288 ? 20.379 4.981 -9.361 1.00 87.38 288 GLY A CA 1
ATOM 2233 C C . GLY A 1 288 ? 20.332 6.186 -8.422 1.00 87.38 288 GLY A C 1
ATOM 2234 O O . GLY A 1 288 ? 21.283 6.401 -7.679 1.00 87.38 288 GLY A O 1
ATOM 2235 N N . PHE A 1 289 ? 19.260 6.985 -8.442 1.00 93.25 289 PHE A N 1
ATOM 2236 C CA . PHE A 1 289 ? 19.122 8.166 -7.590 1.00 93.25 289 PHE A CA 1
ATOM 2237 C C . PHE A 1 289 ? 18.620 7.778 -6.202 1.00 93.25 289 PHE A C 1
ATOM 2239 O O . PHE A 1 289 ? 17.635 7.045 -6.092 1.00 93.25 289 PHE A O 1
ATOM 2246 N N . PHE A 1 290 ? 19.245 8.323 -5.160 1.00 94.38 290 PHE A N 1
ATOM 2247 C CA . PHE A 1 290 ? 18.791 8.220 -3.776 1.00 94.38 290 PHE A CA 1
ATOM 2248 C C . PHE A 1 290 ? 18.596 9.603 -3.154 1.00 94.38 290 PHE A C 1
ATOM 2250 O O . PHE A 1 290 ? 19.238 10.584 -3.538 1.00 94.38 290 PHE A O 1
ATOM 2257 N N . SER A 1 291 ? 17.737 9.666 -2.137 1.00 93.06 291 SER A N 1
ATOM 2258 C CA . SER A 1 291 ? 17.580 10.853 -1.303 1.00 93.06 291 SER A CA 1
ATOM 2259 C C . SER A 1 291 ? 17.279 10.457 0.138 1.00 93.06 291 SER A C 1
ATOM 2261 O O . SER A 1 291 ? 16.332 9.717 0.415 1.00 93.06 291 SER A O 1
ATOM 2263 N N . PHE A 1 292 ? 18.094 10.968 1.053 1.00 90.81 292 PHE A N 1
ATOM 2264 C CA . PHE A 1 292 ? 17.766 11.089 2.459 1.00 90.81 292 PHE A CA 1
ATOM 2265 C C . PHE A 1 292 ? 17.123 12.452 2.695 1.00 90.81 292 PHE A C 1
ATOM 2267 O O . PHE A 1 292 ? 17.721 13.487 2.406 1.00 90.81 292 PHE A O 1
ATOM 2274 N N . LYS A 1 293 ? 15.907 12.461 3.237 1.00 87.25 293 LYS A N 1
ATOM 2275 C CA . LYS A 1 293 ? 15.148 13.701 3.442 1.00 87.25 293 LYS A CA 1
ATOM 2276 C C . LYS A 1 293 ? 15.492 14.419 4.747 1.00 87.25 293 LYS A C 1
ATOM 2278 O O . LYS A 1 293 ? 15.418 15.642 4.800 1.00 87.25 293 LYS A O 1
ATOM 2283 N N . ALA A 1 294 ? 15.864 13.664 5.778 1.00 86.81 294 ALA A N 1
ATOM 2284 C CA . ALA A 1 294 ? 16.140 14.192 7.108 1.00 86.81 294 ALA A CA 1
ATOM 2285 C C . ALA A 1 294 ? 17.292 13.426 7.765 1.00 86.81 294 ALA A C 1
ATOM 2287 O O . ALA A 1 294 ? 17.072 12.466 8.500 1.00 86.81 294 ALA A O 1
ATOM 2288 N N . LEU A 1 295 ? 18.522 13.840 7.468 1.00 88.38 295 LEU A N 1
ATOM 2289 C CA . LEU A 1 295 ? 19.728 13.382 8.150 1.00 88.38 295 LEU A CA 1
ATOM 2290 C C . LEU A 1 295 ? 20.094 14.356 9.278 1.00 88.38 295 LEU A C 1
ATOM 2292 O O . LEU A 1 295 ? 20.132 15.559 9.017 1.00 88.38 295 LEU A O 1
ATOM 2296 N N . PRO A 1 296 ? 20.389 13.870 10.498 1.00 87.19 296 PRO A N 1
ATOM 2297 C CA . PRO A 1 296 ? 20.869 14.685 11.603 1.00 87.19 296 PRO A CA 1
ATOM 2298 C C . PRO A 1 296 ? 22.112 15.482 11.224 1.00 87.19 296 PRO A C 1
ATOM 2300 O O . PRO A 1 296 ? 22.953 15.008 10.462 1.00 87.19 296 PRO A O 1
ATOM 2303 N N . LEU A 1 297 ? 22.259 16.677 11.790 1.00 86.69 297 LEU A N 1
ATOM 2304 C CA . LEU A 1 297 ? 23.498 17.435 11.633 1.00 86.69 297 LEU A CA 1
ATOM 2305 C C . LEU A 1 297 ? 24.662 16.726 12.347 1.00 86.69 297 LEU A C 1
ATOM 2307 O O . LEU A 1 297 ? 24.504 16.213 13.457 1.00 86.69 297 LEU A O 1
ATOM 2311 N N . GLY A 1 298 ? 25.838 16.733 11.723 1.00 85.44 298 GLY A N 1
ATOM 2312 C CA . GLY A 1 298 ? 27.051 16.097 12.242 1.00 85.44 298 GLY A CA 1
ATOM 2313 C C . GLY A 1 298 ? 27.671 15.093 11.272 1.00 85.44 298 GLY A C 1
ATOM 2314 O O . GLY A 1 298 ? 27.301 15.029 10.102 1.00 85.44 298 GLY A O 1
ATOM 2315 N N . ASN A 1 299 ? 28.647 14.333 11.766 1.00 85.25 299 ASN A N 1
ATOM 2316 C CA . ASN A 1 299 ? 29.346 13.323 10.974 1.00 85.25 299 ASN A CA 1
ATOM 2317 C C . ASN A 1 299 ? 28.583 12.000 10.993 1.00 85.25 299 ASN A C 1
ATOM 2319 O O . ASN A 1 299 ? 28.108 11.565 12.044 1.00 85.25 299 ASN A O 1
ATOM 2323 N N . MET A 1 300 ? 28.506 11.354 9.838 1.00 87.25 300 MET A N 1
ATOM 2324 C CA . MET A 1 300 ? 27.905 10.036 9.689 1.00 87.25 300 MET A CA 1
ATOM 2325 C C . MET A 1 300 ? 28.607 9.222 8.620 1.00 87.25 300 MET A C 1
ATOM 2327 O O . MET A 1 300 ? 29.151 9.770 7.662 1.00 87.25 300 MET A O 1
ATOM 2331 N N . ASP A 1 301 ? 28.514 7.909 8.771 1.00 89.00 301 ASP A N 1
ATOM 2332 C CA . ASP A 1 301 ? 28.960 6.972 7.753 1.00 89.00 301 ASP A CA 1
ATOM 2333 C C . ASP A 1 301 ? 27.751 6.541 6.931 1.00 89.00 301 ASP A C 1
ATOM 2335 O O . ASP A 1 301 ? 26.689 6.241 7.481 1.00 89.00 301 ASP A O 1
ATOM 2339 N N . ILE A 1 302 ? 27.886 6.504 5.610 1.00 90.12 302 ILE A N 1
ATOM 2340 C CA . ILE A 1 302 ? 26.830 6.014 4.725 1.00 90.12 302 ILE A CA 1
ATOM 2341 C C . ILE A 1 302 ? 27.242 4.635 4.236 1.00 90.12 302 ILE A C 1
ATOM 2343 O O . ILE A 1 302 ? 28.117 4.474 3.387 1.00 90.12 302 ILE A O 1
ATOM 2347 N N . GLU A 1 303 ? 26.594 3.618 4.785 1.00 91.50 303 GLU A N 1
ATOM 2348 C CA . GLU A 1 303 ? 26.729 2.254 4.316 1.00 91.50 303 GLU A CA 1
ATOM 2349 C C . GLU A 1 303 ? 25.848 2.039 3.087 1.00 91.50 303 GLU A C 1
ATOM 2351 O O . GLU A 1 303 ? 24.651 2.320 3.092 1.00 91.50 303 GLU A O 1
ATOM 2356 N N . ILE A 1 304 ? 26.443 1.491 2.035 1.00 92.25 304 ILE A N 1
ATOM 2357 C CA . ILE A 1 304 ? 25.781 1.179 0.777 1.00 92.25 304 ILE A CA 1
ATOM 2358 C C . ILE A 1 304 ? 25.917 -0.316 0.536 1.00 92.25 304 ILE A C 1
ATOM 2360 O O . ILE A 1 304 ? 27.020 -0.869 0.494 1.00 92.25 304 ILE A O 1
ATOM 2364 N N . SER A 1 305 ? 24.777 -0.973 0.353 1.00 87.44 305 SER A N 1
ATOM 2365 C CA . SER A 1 305 ? 24.696 -2.414 0.162 1.00 87.44 305 SER A CA 1
ATOM 2366 C C . SER A 1 305 ? 23.820 -2.766 -1.037 1.00 87.44 305 SER A C 1
ATOM 2368 O O . SER A 1 305 ? 22.784 -2.153 -1.288 1.00 87.44 305 SER A O 1
ATOM 2370 N N . HIS A 1 306 ? 24.251 -3.771 -1.791 1.00 84.62 306 HIS A N 1
ATOM 2371 C CA . HIS A 1 306 ? 23.475 -4.377 -2.864 1.00 84.62 306 HIS A CA 1
ATOM 2372 C C . HIS A 1 306 ? 23.920 -5.843 -3.017 1.00 84.62 306 HIS A C 1
ATOM 2374 O O . HIS A 1 306 ? 25.119 -6.108 -2.900 1.00 84.62 306 HIS A O 1
ATOM 2380 N N . PRO A 1 307 ? 23.022 -6.809 -3.294 1.00 75.69 307 PRO A N 1
ATOM 2381 C CA . PRO A 1 307 ? 23.389 -8.228 -3.401 1.00 75.69 307 PRO A CA 1
ATOM 2382 C C . PRO A 1 307 ? 24.543 -8.503 -4.384 1.00 75.69 307 PRO A C 1
ATOM 2384 O O . PRO A 1 307 ? 25.489 -9.217 -4.057 1.00 75.69 307 PRO A O 1
ATOM 2387 N N . ASN A 1 308 ? 24.506 -7.856 -5.553 1.00 73.50 308 ASN A N 1
ATOM 2388 C CA . ASN A 1 308 ? 25.481 -8.053 -6.636 1.00 73.50 308 ASN A CA 1
ATOM 2389 C C . ASN A 1 308 ? 26.779 -7.222 -6.523 1.00 73.50 308 ASN A C 1
ATOM 2391 O O . ASN A 1 308 ? 27.723 -7.466 -7.276 1.00 73.50 308 ASN A O 1
ATOM 2395 N N . TYR A 1 309 ? 26.848 -6.259 -5.597 1.00 82.81 309 TYR A N 1
ATOM 2396 C CA . TYR A 1 309 ? 27.989 -5.346 -5.468 1.00 82.81 309 TYR A CA 1
ATOM 2397 C C . TYR A 1 309 ? 28.688 -5.500 -4.120 1.00 82.81 309 TYR A C 1
ATOM 2399 O O . TYR A 1 309 ? 28.107 -5.965 -3.133 1.00 82.81 309 TYR A O 1
ATOM 2407 N N . GLN A 1 310 ? 29.956 -5.109 -4.087 1.00 83.50 310 GLN A N 1
ATOM 2408 C CA . GLN A 1 310 ? 30.723 -5.017 -2.860 1.00 83.50 310 GLN A CA 1
ATOM 2409 C C . GLN A 1 310 ? 30.111 -3.928 -1.987 1.00 83.50 310 GLN A C 1
ATOM 2411 O O . GLN A 1 310 ? 29.783 -2.834 -2.456 1.00 83.50 310 GLN A O 1
ATOM 2416 N N . LYS A 1 311 ? 29.944 -4.247 -0.702 1.00 86.19 311 LYS A N 1
ATOM 2417 C CA . LYS A 1 311 ? 29.508 -3.276 0.298 1.00 86.19 311 LYS A CA 1
ATOM 2418 C C . LYS A 1 311 ? 30.535 -2.146 0.348 1.00 86.19 311 LYS A C 1
ATOM 2420 O O . LYS A 1 311 ? 31.731 -2.407 0.455 1.00 86.19 311 LYS A O 1
ATOM 2425 N N . ARG A 1 312 ? 30.058 -0.906 0.286 1.00 89.50 312 ARG A N 1
ATOM 2426 C CA . ARG A 1 312 ? 30.886 0.299 0.367 1.00 89.50 312 ARG A CA 1
ATOM 2427 C C . ARG A 1 312 ? 30.435 1.126 1.559 1.00 89.50 312 ARG A C 1
ATOM 2429 O O . ARG A 1 312 ? 29.237 1.250 1.798 1.00 89.50 312 ARG A O 1
ATOM 2436 N N . ILE A 1 313 ? 31.393 1.661 2.302 1.00 89.94 313 ILE A N 1
ATOM 2437 C CA . ILE A 1 313 ? 31.138 2.583 3.405 1.00 89.94 313 ILE A CA 1
ATOM 2438 C C . ILE A 1 313 ? 31.768 3.911 3.014 1.00 89.94 313 ILE A C 1
ATOM 2440 O O . ILE A 1 313 ? 32.951 3.983 2.694 1.00 89.94 313 ILE A O 1
ATOM 2444 N N . GLU A 1 314 ? 30.935 4.935 2.973 1.00 88.19 314 GLU A N 1
ATOM 2445 C CA . GLU A 1 314 ? 31.322 6.322 2.782 1.00 88.19 314 GLU A CA 1
ATOM 2446 C C . GLU A 1 314 ? 31.492 6.958 4.166 1.00 88.19 314 GLU A C 1
ATOM 2448 O O . GLU A 1 314 ? 30.508 7.349 4.796 1.00 88.19 314 GLU A O 1
ATOM 2453 N N . GLU A 1 315 ? 32.725 6.974 4.671 1.00 86.19 315 GLU A N 1
ATOM 2454 C CA . GLU A 1 315 ? 33.030 7.393 6.043 1.00 86.19 315 GLU A CA 1
ATOM 2455 C C . GLU A 1 315 ? 33.082 8.918 6.199 1.00 86.19 315 GLU A C 1
ATOM 2457 O O . GLU A 1 315 ? 33.587 9.638 5.333 1.00 86.19 315 GLU A O 1
ATOM 2462 N N . GLY A 1 316 ? 32.609 9.411 7.346 1.00 76.62 316 GLY A N 1
ATOM 2463 C CA . GLY A 1 316 ? 32.857 10.787 7.782 1.00 76.62 316 GLY A CA 1
ATOM 2464 C C . GLY A 1 316 ? 32.142 11.879 6.978 1.00 76.62 316 GLY A C 1
ATOM 2465 O O . GLY A 1 316 ? 32.632 13.008 6.918 1.00 76.62 316 GLY A O 1
ATOM 2466 N N . TYR A 1 317 ? 30.980 11.590 6.388 1.00 83.56 317 TYR A N 1
ATOM 2467 C CA . TYR A 1 317 ? 30.161 12.608 5.729 1.00 83.56 317 TYR A CA 1
ATOM 2468 C C . TYR A 1 317 ? 29.615 13.614 6.747 1.00 83.56 317 TYR A C 1
ATOM 2470 O O . TYR A 1 317 ? 28.835 13.259 7.630 1.00 83.56 317 TYR A O 1
ATOM 2478 N N . THR A 1 318 ? 29.993 14.887 6.608 1.00 86.81 318 THR A N 1
ATOM 2479 C CA . THR A 1 318 ? 29.494 15.969 7.466 1.00 86.81 318 THR A CA 1
ATOM 2480 C C . THR A 1 318 ? 28.206 16.564 6.902 1.00 86.81 318 THR A C 1
ATOM 2482 O O . THR A 1 318 ? 28.210 17.234 5.867 1.00 86.81 318 THR A O 1
ATOM 2485 N N . ILE A 1 319 ? 27.100 16.376 7.617 1.00 88.25 319 ILE A N 1
ATOM 2486 C CA . ILE A 1 319 ? 25.825 17.030 7.328 1.00 88.25 319 ILE A CA 1
ATOM 2487 C C . ILE A 1 319 ? 25.769 18.359 8.080 1.00 88.25 319 ILE A C 1
ATOM 2489 O O . ILE A 1 319 ? 25.769 18.402 9.311 1.00 88.25 319 ILE A O 1
ATOM 2493 N N . VAL A 1 320 ? 25.717 19.453 7.324 1.00 87.25 320 VAL A N 1
ATOM 2494 C CA . VAL A 1 320 ? 25.647 20.826 7.845 1.00 87.25 320 VAL A CA 1
ATOM 2495 C C . VAL A 1 320 ? 24.256 21.420 7.647 1.00 87.25 320 VAL A C 1
ATOM 2497 O O . VAL A 1 320 ? 23.528 21.027 6.735 1.00 87.25 320 VAL A O 1
ATOM 2500 N N . SER A 1 321 ? 23.878 22.382 8.488 1.00 86.94 321 SER A N 1
ATOM 2501 C CA . SER A 1 321 ? 22.636 23.142 8.314 1.00 86.94 321 SER A CA 1
ATOM 2502 C C . SER A 1 321 ? 22.687 23.987 7.041 1.00 86.94 321 SER A C 1
ATOM 2504 O O . SER A 1 321 ? 23.718 24.597 6.758 1.00 86.94 321 SER A O 1
ATOM 2506 N N . GLY A 1 322 ? 21.570 24.103 6.322 1.00 85.12 322 GLY A N 1
ATOM 2507 C CA . GLY A 1 322 ? 21.466 24.989 5.163 1.00 85.12 322 GLY A CA 1
ATOM 2508 C C . GLY A 1 322 ? 20.647 24.383 4.032 1.00 85.12 322 GLY A C 1
ATOM 2509 O O . GLY A 1 322 ? 19.654 23.701 4.272 1.00 85.12 322 GLY A O 1
ATOM 2510 N N . ALA A 1 323 ? 21.059 24.661 2.794 1.00 84.25 323 ALA A N 1
ATOM 2511 C CA . ALA A 1 323 ? 20.412 24.121 1.604 1.00 84.25 323 ALA A CA 1
ATOM 2512 C C . ALA A 1 323 ? 20.597 22.590 1.494 1.00 84.25 323 ALA A C 1
ATOM 2514 O O . ALA A 1 323 ? 21.614 22.072 1.971 1.00 84.25 323 ALA A O 1
ATOM 2515 N N . PRO A 1 324 ? 19.659 21.881 0.835 1.00 88.69 324 PRO A N 1
ATOM 2516 C CA . PRO A 1 324 ? 19.802 20.469 0.488 1.00 88.69 324 PRO A CA 1
ATOM 2517 C C . PRO A 1 324 ? 21.161 20.142 -0.130 1.00 88.69 324 PRO A C 1
ATOM 2519 O O . PRO A 1 324 ? 21.598 20.805 -1.073 1.00 88.69 324 PRO A O 1
ATOM 2522 N N . ILE A 1 325 ? 21.817 19.097 0.372 1.00 89.00 325 ILE A N 1
ATOM 2523 C CA . ILE A 1 325 ? 23.112 18.647 -0.135 1.00 89.00 325 ILE A CA 1
ATOM 2524 C C . ILE A 1 325 ? 22.865 17.692 -1.307 1.00 89.00 325 ILE A C 1
ATOM 2526 O O . ILE A 1 325 ? 22.200 16.663 -1.172 1.00 89.00 325 ILE A O 1
ATOM 2530 N N . SER A 1 326 ? 23.424 18.014 -2.471 1.00 89.44 326 SER A N 1
ATOM 2531 C CA . SER A 1 326 ? 23.480 17.106 -3.618 1.00 89.44 326 SER A CA 1
ATOM 2532 C C . SER A 1 326 ? 24.930 16.735 -3.880 1.00 89.44 326 SER A C 1
ATOM 2534 O O . SER A 1 326 ? 25.770 17.613 -4.077 1.00 89.44 326 SER A O 1
ATOM 2536 N N . LEU A 1 327 ? 25.230 15.439 -3.908 1.00 86.69 327 LEU A N 1
ATOM 2537 C CA . LEU A 1 327 ? 26.552 14.956 -4.287 1.00 86.69 327 LEU A CA 1
ATOM 2538 C C . LEU A 1 327 ? 26.829 15.337 -5.745 1.00 86.69 327 LEU A C 1
ATOM 2540 O O . LEU A 1 327 ? 26.068 14.975 -6.641 1.00 86.69 327 LEU A O 1
ATOM 2544 N N . GLY A 1 328 ? 27.916 16.077 -5.979 1.00 77.81 328 GLY A N 1
ATOM 2545 C CA . GLY A 1 328 ? 28.307 16.511 -7.324 1.00 77.81 328 GLY A CA 1
ATOM 2546 C C . GLY A 1 328 ? 28.832 15.374 -8.206 1.00 77.81 328 GLY A C 1
ATOM 2547 O O . GLY A 1 328 ? 28.711 15.442 -9.424 1.00 77.81 328 GLY A O 1
ATOM 2548 N N . ASN A 1 329 ? 29.372 14.314 -7.594 1.00 87.06 329 ASN A N 1
ATOM 2549 C CA . ASN A 1 329 ? 29.844 13.114 -8.281 1.00 87.06 329 ASN A CA 1
ATOM 2550 C C . ASN A 1 329 ? 29.049 11.883 -7.822 1.00 87.06 329 ASN A C 1
ATOM 2552 O O . ASN A 1 329 ? 28.737 11.774 -6.633 1.00 87.06 329 ASN A O 1
ATOM 2556 N N . PRO A 1 330 ? 28.751 10.936 -8.729 1.00 89.88 330 PRO A N 1
ATOM 2557 C CA . PRO A 1 330 ? 28.093 9.691 -8.363 1.00 89.88 330 PRO A CA 1
ATOM 2558 C C . PRO A 1 330 ? 29.026 8.792 -7.543 1.00 89.88 330 PRO A C 1
ATOM 2560 O O . PRO A 1 330 ? 30.225 8.695 -7.821 1.00 89.88 330 PRO A O 1
ATOM 2563 N N . ILE A 1 331 ? 28.459 8.085 -6.569 1.00 91.50 331 ILE A N 1
ATOM 2564 C CA . ILE A 1 331 ? 29.165 7.050 -5.813 1.00 91.50 331 ILE A CA 1
ATOM 2565 C C . ILE A 1 331 ? 29.290 5.813 -6.705 1.00 91.50 331 ILE A C 1
ATOM 2567 O O . ILE A 1 331 ? 28.323 5.386 -7.337 1.00 91.50 331 ILE A O 1
ATOM 2571 N N . THR A 1 332 ? 30.486 5.234 -6.777 1.00 91.19 332 THR A N 1
ATOM 2572 C CA . THR A 1 332 ? 30.764 4.064 -7.620 1.00 91.19 332 THR A CA 1
ATOM 2573 C C . THR A 1 332 ? 30.813 2.780 -6.795 1.00 91.19 332 THR A C 1
ATOM 2575 O O . THR A 1 332 ? 31.463 2.741 -5.754 1.00 91.19 332 THR A O 1
ATOM 2578 N N . LEU A 1 333 ? 30.173 1.703 -7.248 1.00 85.50 333 LEU A N 1
ATOM 2579 C CA . LEU A 1 333 ? 30.294 0.385 -6.609 1.00 85.50 333 LEU A CA 1
ATOM 2580 C C . LEU A 1 333 ? 31.063 -0.603 -7.488 1.00 85.50 333 LEU A C 1
ATOM 2582 O O . LEU A 1 333 ? 30.952 -0.579 -8.716 1.00 85.50 333 LEU A O 1
ATOM 2586 N N . GLU A 1 334 ? 31.843 -1.474 -6.846 1.00 83.38 334 GLU A N 1
ATOM 2587 C CA . GLU A 1 334 ? 32.535 -2.598 -7.486 1.00 83.38 334 GLU A CA 1
ATOM 2588 C C . GLU A 1 334 ? 31.687 -3.863 -7.415 1.00 83.38 334 GLU A C 1
ATOM 2590 O O . GLU A 1 334 ? 30.959 -4.079 -6.450 1.00 83.38 334 GLU A O 1
ATOM 2595 N N . THR A 1 335 ? 31.766 -4.710 -8.434 1.00 74.75 335 THR A N 1
ATOM 2596 C CA . THR A 1 335 ? 31.010 -5.963 -8.490 1.00 74.75 335 THR A CA 1
ATOM 2597 C C . THR A 1 335 ? 31.609 -7.014 -7.549 1.00 74.75 335 THR A C 1
ATOM 2599 O O . THR A 1 335 ? 32.817 -7.033 -7.296 1.00 74.75 335 THR A O 1
ATOM 2602 N N . ASN A 1 336 ? 30.781 -7.943 -7.058 1.00 72.38 336 ASN A N 1
ATOM 2603 C CA . ASN A 1 336 ? 31.270 -9.124 -6.322 1.00 72.38 336 ASN A CA 1
ATOM 2604 C C . ASN A 1 336 ? 31.909 -10.183 -7.248 1.00 72.38 336 ASN A C 1
ATOM 2606 O O . ASN A 1 336 ? 32.514 -11.142 -6.780 1.00 72.38 336 ASN A O 1
ATOM 2610 N N . TYR A 1 337 ? 31.797 -10.020 -8.568 1.00 71.56 337 TYR A N 1
ATOM 2611 C CA . TYR A 1 337 ? 32.126 -11.061 -9.539 1.00 71.56 337 TYR A CA 1
ATOM 2612 C C . TYR A 1 337 ? 33.274 -10.653 -10.461 1.00 71.56 337 TYR A C 1
ATOM 2614 O O . TYR A 1 337 ? 33.301 -9.534 -10.977 1.00 71.56 337 TYR A O 1
ATOM 2622 N N . ILE A 1 338 ? 34.177 -11.602 -10.714 1.00 69.50 338 ILE A N 1
ATOM 2623 C CA . ILE A 1 338 ? 35.191 -11.552 -11.772 1.00 69.50 338 ILE A CA 1
ATOM 2624 C C . ILE A 1 338 ? 34.745 -12.508 -12.877 1.00 69.50 338 ILE A C 1
ATOM 2626 O O . ILE A 1 338 ? 34.582 -13.702 -12.632 1.00 69.50 338 ILE A O 1
ATOM 2630 N N . ILE A 1 339 ? 34.561 -11.994 -14.092 1.00 67.94 339 ILE A N 1
ATOM 2631 C CA . ILE A 1 339 ? 34.082 -12.768 -15.242 1.00 67.94 339 ILE A CA 1
ATOM 2632 C C . ILE A 1 339 ? 35.229 -12.936 -16.239 1.00 67.94 339 ILE A C 1
ATOM 2634 O O . ILE A 1 339 ? 35.895 -11.971 -16.610 1.00 67.94 339 ILE A O 1
ATOM 2638 N N . THR A 1 340 ? 35.449 -14.166 -16.688 1.00 65.25 340 THR A N 1
ATOM 2639 C CA . THR A 1 340 ? 36.421 -14.520 -17.730 1.00 65.25 340 THR A CA 1
ATOM 2640 C C . THR A 1 340 ? 35.741 -15.412 -18.760 1.00 65.25 340 THR A C 1
ATOM 2642 O O . THR A 1 340 ? 34.942 -16.267 -18.398 1.00 65.25 340 THR A O 1
ATOM 2645 N N . ALA A 1 341 ? 36.023 -15.206 -20.045 1.00 61.34 341 ALA A N 1
ATOM 2646 C CA . ALA A 1 341 ? 35.456 -16.005 -21.128 1.00 61.34 341 ALA A CA 1
ATOM 2647 C C . ALA A 1 341 ? 36.542 -16.336 -22.153 1.00 61.34 341 ALA A C 1
ATOM 2649 O O . ALA A 1 341 ? 37.342 -15.465 -22.497 1.00 61.34 341 ALA A O 1
ATOM 2650 N N . TYR A 1 342 ? 36.579 -17.579 -22.626 1.00 59.41 342 TYR A N 1
ATOM 2651 C CA . TYR A 1 342 ? 37.542 -18.034 -23.631 1.00 59.41 342 TYR A CA 1
ATOM 2652 C C . TYR A 1 342 ? 36.917 -19.056 -24.593 1.00 59.41 342 TYR A C 1
ATOM 2654 O O . TYR A 1 342 ? 35.999 -19.780 -24.192 1.00 59.41 342 TYR A O 1
ATOM 2662 N N . PRO A 1 343 ? 37.395 -19.131 -25.851 1.00 53.88 343 PRO A N 1
ATOM 2663 C CA . PRO A 1 343 ? 36.948 -20.141 -26.805 1.00 53.88 343 PRO A CA 1
ATOM 2664 C C . PRO A 1 343 ? 37.188 -21.555 -26.270 1.00 53.88 343 PRO A C 1
ATOM 2666 O O . PRO A 1 343 ? 38.211 -21.831 -25.637 1.00 53.88 343 PRO A O 1
ATOM 2669 N N . ASN A 1 344 ? 36.244 -22.457 -26.519 1.00 51.09 344 ASN A N 1
ATOM 2670 C CA . ASN A 1 344 ? 36.378 -23.859 -26.164 1.00 51.09 344 ASN A CA 1
ATOM 2671 C C . ASN A 1 344 ? 37.320 -24.541 -27.175 1.00 51.09 344 ASN A C 1
ATOM 2673 O O . ASN A 1 344 ? 36.998 -24.593 -28.360 1.00 51.09 344 ASN A O 1
ATOM 2677 N N . PRO A 1 345 ? 38.459 -25.104 -26.738 1.00 39.78 345 PRO A N 1
ATOM 2678 C CA . PRO A 1 345 ? 39.462 -25.656 -27.650 1.00 39.78 345 PRO A CA 1
ATOM 2679 C C . PRO A 1 345 ? 39.017 -26.939 -28.374 1.00 39.78 345 PRO A C 1
ATOM 2681 O O . PRO A 1 345 ? 39.711 -27.387 -29.279 1.00 39.78 345 PRO A O 1
ATOM 2684 N N . VAL A 1 346 ? 37.897 -27.551 -27.968 1.00 40.56 346 VAL A N 1
ATOM 2685 C CA . VAL A 1 346 ? 37.371 -28.805 -28.546 1.00 40.56 346 VAL A CA 1
ATOM 2686 C C . VAL A 1 346 ? 36.161 -28.561 -29.450 1.00 40.56 346 VAL A C 1
ATOM 2688 O O . VAL A 1 346 ? 35.915 -29.325 -30.378 1.00 40.56 346 VAL A O 1
ATOM 2691 N N . PHE A 1 347 ? 35.398 -27.502 -29.185 1.00 49.09 347 PHE A N 1
ATOM 2692 C CA . PHE A 1 347 ? 34.192 -27.161 -29.931 1.00 49.09 347 PHE A CA 1
ATOM 2693 C C . PHE A 1 347 ? 34.308 -25.721 -30.402 1.00 49.09 347 PHE A C 1
ATOM 2695 O O . PHE A 1 347 ? 34.088 -24.802 -29.616 1.00 49.09 347 PHE A O 1
ATOM 2702 N N . GLU A 1 348 ? 34.641 -25.550 -31.679 1.00 49.59 348 GLU A N 1
ATOM 2703 C CA . GLU A 1 348 ? 34.964 -24.248 -32.274 1.00 49.59 348 GLU A CA 1
ATOM 2704 C C . GLU A 1 348 ? 33.829 -23.221 -32.116 1.00 49.59 348 GLU A C 1
ATOM 2706 O O . GLU A 1 348 ? 34.111 -22.039 -31.971 1.00 49.59 348 GLU A O 1
ATOM 2711 N N . ASP A 1 349 ? 32.569 -23.666 -32.020 1.00 53.84 349 ASP A N 1
ATOM 2712 C CA . ASP A 1 349 ? 31.379 -22.817 -31.842 1.00 53.84 349 ASP A CA 1
ATOM 2713 C C . ASP A 1 349 ? 31.051 -22.478 -30.367 1.00 53.84 349 ASP A C 1
ATOM 2715 O O . ASP A 1 349 ? 30.057 -21.801 -30.093 1.00 53.84 349 ASP A O 1
ATOM 2719 N N . ASN A 1 350 ? 31.842 -22.943 -29.393 1.00 58.41 350 ASN A N 1
ATOM 2720 C CA . ASN A 1 350 ? 31.525 -22.820 -27.967 1.00 58.41 350 ASN A CA 1
ATOM 2721 C C . ASN A 1 350 ? 32.498 -21.899 -27.216 1.00 58.41 350 ASN A C 1
ATOM 2723 O O . ASN A 1 350 ? 33.698 -21.895 -27.468 1.00 58.41 350 ASN A O 1
ATOM 2727 N N . PHE A 1 351 ? 31.996 -21.186 -26.209 1.00 62.25 351 PHE A N 1
ATOM 2728 C CA . PHE A 1 351 ? 32.784 -20.431 -25.234 1.00 62.25 351 PHE A CA 1
ATOM 2729 C C . PHE A 1 351 ? 32.599 -21.002 -23.834 1.00 62.25 351 PHE A C 1
ATOM 2731 O O . PHE A 1 351 ? 31.485 -21.313 -23.407 1.00 62.25 351 PHE A O 1
ATOM 2738 N N . LEU A 1 352 ? 33.703 -21.076 -23.099 1.00 62.31 352 LEU A N 1
ATOM 2739 C CA . LEU A 1 352 ? 33.709 -21.357 -21.672 1.00 62.31 352 LEU A CA 1
ATOM 2740 C C . LEU A 1 352 ? 33.677 -20.032 -20.915 1.00 62.31 352 LEU A C 1
ATOM 2742 O O . LEU A 1 352 ? 34.552 -19.184 -21.097 1.00 62.31 352 LEU A O 1
ATOM 2746 N N . ILE A 1 353 ? 32.657 -19.857 -20.080 1.00 72.19 353 ILE A N 1
ATOM 2747 C CA . ILE A 1 353 ? 32.504 -18.704 -19.193 1.00 72.19 353 ILE A CA 1
ATOM 2748 C C . ILE A 1 353 ? 32.841 -19.145 -17.783 1.00 72.19 353 ILE A C 1
ATOM 2750 O O . ILE A 1 353 ? 32.218 -20.066 -17.263 1.00 72.19 353 ILE A O 1
ATOM 2754 N N . ASN A 1 354 ? 33.759 -18.430 -17.151 1.00 70.94 354 ASN A N 1
ATOM 2755 C CA . ASN A 1 354 ? 34.149 -18.621 -15.769 1.00 70.94 354 ASN A CA 1
ATOM 2756 C C . ASN A 1 354 ? 33.797 -17.369 -14.966 1.00 70.94 354 ASN A C 1
ATOM 2758 O O . ASN A 1 354 ? 34.245 -16.264 -15.284 1.00 70.94 354 ASN A O 1
ATOM 2762 N N . ILE A 1 355 ? 33.035 -17.554 -13.895 1.00 73.88 355 ILE A N 1
ATOM 2763 C CA . ILE A 1 355 ? 32.685 -16.509 -12.938 1.00 73.88 355 ILE A CA 1
ATOM 2764 C C . ILE A 1 355 ? 33.273 -16.873 -11.593 1.00 73.88 355 ILE A C 1
ATOM 2766 O O . ILE A 1 355 ? 32.917 -17.896 -11.016 1.00 73.88 355 ILE A O 1
ATOM 2770 N N . LYS A 1 356 ? 34.145 -16.015 -11.078 1.00 73.62 356 LYS A N 1
ATOM 2771 C CA . LYS A 1 356 ? 34.649 -16.109 -9.715 1.00 73.62 356 LYS A CA 1
ATOM 2772 C C . LYS A 1 356 ? 33.893 -15.124 -8.831 1.00 73.62 356 LYS A C 1
ATOM 2774 O O . LYS A 1 356 ? 33.966 -13.920 -9.065 1.00 73.62 356 LYS A O 1
ATOM 2779 N N . ASP A 1 357 ? 33.192 -15.637 -7.829 1.00 73.44 357 ASP A N 1
ATOM 2780 C CA . ASP A 1 357 ? 32.517 -14.837 -6.803 1.00 73.44 357 ASP A CA 1
ATOM 2781 C C . ASP A 1 357 ? 33.475 -14.572 -5.628 1.00 73.44 357 ASP A C 1
ATOM 2783 O O . ASP A 1 357 ? 34.084 -15.494 -5.070 1.00 73.44 357 ASP A O 1
ATOM 2787 N N . SER A 1 358 ? 33.635 -13.304 -5.250 1.00 68.12 358 SER A N 1
ATOM 2788 C CA . SER A 1 358 ? 34.466 -12.897 -4.117 1.00 68.12 358 SER A CA 1
ATOM 2789 C C . SER A 1 358 ? 33.813 -13.171 -2.757 1.00 68.12 358 SER A C 1
ATOM 2791 O O . SER A 1 358 ? 34.537 -13.283 -1.769 1.00 68.12 358 SER A O 1
ATOM 2793 N N . LYS A 1 359 ? 32.482 -13.342 -2.688 1.00 64.88 359 LYS A N 1
ATOM 2794 C CA . LYS A 1 359 ? 31.740 -13.602 -1.439 1.00 64.88 359 LYS A CA 1
ATOM 2795 C C . LYS A 1 359 ? 31.664 -15.078 -1.031 1.00 64.88 359 LYS A C 1
ATOM 2797 O O . LYS A 1 359 ? 31.227 -15.349 0.083 1.00 64.88 359 LYS A O 1
ATOM 2802 N N . VAL A 1 360 ? 32.093 -16.013 -1.890 1.00 60.78 360 VAL A N 1
ATOM 2803 C CA . VAL A 1 360 ? 31.957 -17.474 -1.682 1.00 60.78 360 VAL A CA 1
ATOM 2804 C C . VAL A 1 360 ? 30.512 -17.832 -1.294 1.00 60.78 360 VAL A C 1
ATOM 2806 O O . VAL A 1 360 ? 30.247 -18.408 -0.240 1.00 60.78 360 VAL A O 1
ATOM 2809 N N . THR A 1 361 ? 29.546 -17.433 -2.121 1.00 57.44 361 THR A N 1
ATOM 2810 C CA . THR A 1 361 ? 28.150 -17.857 -1.938 1.00 57.44 361 THR A CA 1
ATOM 2811 C C . THR A 1 361 ? 27.967 -19.297 -2.433 1.00 57.44 361 THR A C 1
ATOM 2813 O O . THR A 1 361 ? 28.702 -19.734 -3.311 1.00 57.44 361 THR A O 1
ATOM 2816 N N . ALA A 1 362 ? 27.026 -20.062 -1.864 1.00 56.12 362 ALA A N 1
ATOM 2817 C CA . ALA A 1 362 ? 26.672 -21.408 -2.352 1.00 56.12 362 ALA A CA 1
ATOM 2818 C C . ALA A 1 362 ? 25.676 -21.373 -3.532 1.00 56.12 362 ALA A C 1
ATOM 2820 O O . ALA A 1 362 ? 25.277 -22.416 -4.050 1.00 56.12 362 ALA A O 1
ATOM 2821 N N . GLU A 1 363 ? 25.237 -20.176 -3.916 1.00 68.81 363 GLU A N 1
ATOM 2822 C CA . GLU A 1 363 ? 24.191 -19.949 -4.902 1.00 68.81 363 GLU A CA 1
ATOM 2823 C C . GLU A 1 363 ? 24.807 -19.803 -6.297 1.00 68.81 363 GLU A C 1
ATOM 2825 O O . GLU A 1 363 ? 25.694 -18.981 -6.525 1.00 68.81 363 GLU A O 1
ATOM 2830 N N . ILE A 1 364 ? 24.346 -20.626 -7.242 1.00 72.31 364 ILE A N 1
ATOM 2831 C CA . ILE A 1 364 ? 24.845 -20.603 -8.618 1.00 72.31 364 ILE A CA 1
ATOM 2832 C C . ILE A 1 364 ? 24.358 -19.307 -9.288 1.00 72.31 364 ILE A C 1
ATOM 2834 O O . ILE A 1 364 ? 23.146 -19.098 -9.364 1.00 72.31 364 ILE A O 1
ATOM 2838 N N . PRO A 1 365 ? 25.255 -18.446 -9.807 1.00 72.00 365 PRO A N 1
ATOM 2839 C CA . PRO A 1 365 ? 24.856 -17.194 -10.428 1.00 72.00 365 PRO A CA 1
ATOM 2840 C C . PRO A 1 365 ? 24.063 -17.459 -11.710 1.00 72.00 365 PRO A C 1
ATOM 2842 O O . PRO A 1 365 ? 24.448 -18.293 -12.536 1.00 72.00 365 PRO A O 1
ATOM 2845 N N . TYR A 1 366 ? 22.984 -16.704 -11.903 1.00 79.62 366 TYR A N 1
ATOM 2846 C CA . TYR A 1 366 ? 22.286 -16.641 -13.178 1.00 79.62 366 TYR A CA 1
ATOM 2847 C C . TYR A 1 366 ? 23.123 -15.824 -14.154 1.00 79.62 366 TYR A C 1
ATOM 2849 O O . TYR A 1 366 ? 23.456 -14.669 -13.887 1.00 79.62 366 TYR A O 1
ATOM 2857 N N . VAL A 1 367 ? 23.472 -16.422 -15.286 1.00 73.31 367 VAL A N 1
ATOM 2858 C CA . VAL A 1 367 ? 24.304 -15.784 -16.303 1.00 73.31 367 VAL A CA 1
ATOM 2859 C C . VAL A 1 367 ? 23.544 -15.760 -17.597 1.00 73.31 367 VAL A C 1
ATOM 2861 O O . VAL A 1 367 ? 22.923 -16.748 -17.976 1.00 73.31 367 VAL A O 1
ATOM 2864 N N . SER A 1 368 ? 23.624 -14.647 -18.296 1.00 75.50 368 SER A N 1
ATOM 2865 C CA . SER A 1 368 ? 23.016 -14.479 -19.599 1.00 75.50 368 SER A CA 1
ATOM 2866 C C . SER A 1 368 ? 23.971 -13.728 -20.511 1.00 75.50 368 SER A C 1
ATOM 2868 O O . SER A 1 368 ? 24.707 -12.847 -20.080 1.00 75.50 368 SER A O 1
ATOM 2870 N N . ILE A 1 369 ? 24.019 -14.099 -21.785 1.00 68.88 369 ILE A N 1
ATOM 2871 C CA . ILE A 1 369 ? 24.824 -13.399 -22.784 1.00 68.88 369 ILE A CA 1
ATOM 2872 C C . ILE A 1 369 ? 23.895 -12.677 -23.743 1.00 68.88 369 ILE A C 1
ATOM 2874 O O . ILE A 1 369 ? 23.037 -13.295 -24.372 1.00 68.88 369 ILE A O 1
ATOM 2878 N N . LYS A 1 370 ? 24.120 -11.374 -23.909 1.00 65.81 370 LYS A N 1
ATOM 2879 C CA . LYS A 1 370 ? 23.499 -10.566 -24.954 1.00 65.81 370 LYS A CA 1
ATOM 2880 C C . LYS A 1 370 ? 24.487 -10.340 -26.093 1.00 65.81 370 LYS A C 1
ATOM 2882 O O . LYS A 1 370 ? 25.534 -9.722 -25.922 1.00 65.81 370 LYS A O 1
ATOM 2887 N N . GLN A 1 371 ? 24.133 -10.811 -27.275 1.00 59.94 371 GLN A N 1
ATOM 2888 C CA . GLN A 1 371 ? 24.876 -10.587 -28.511 1.00 59.94 371 GLN A CA 1
ATOM 2889 C C . GLN A 1 371 ? 24.251 -9.400 -29.264 1.00 59.94 371 GLN A C 1
ATOM 2891 O O . GLN A 1 371 ? 23.220 -9.573 -29.902 1.00 59.94 371 GLN A O 1
ATOM 2896 N N . ASN A 1 372 ? 24.815 -8.188 -29.212 1.00 60.66 372 ASN A N 1
ATOM 2897 C CA . ASN A 1 372 ? 24.218 -6.988 -29.839 1.00 60.66 372 ASN A CA 1
ATOM 2898 C C . ASN A 1 372 ? 22.700 -6.814 -29.529 1.00 60.66 372 ASN A C 1
ATOM 2900 O O . ASN A 1 372 ? 22.314 -6.688 -28.367 1.00 60.66 372 ASN A O 1
ATOM 2904 N N . ASN A 1 373 ? 21.844 -6.822 -30.566 1.00 51.69 373 ASN A N 1
ATOM 2905 C CA . ASN A 1 373 ? 20.375 -6.723 -30.501 1.00 51.69 373 ASN A CA 1
ATOM 2906 C C . ASN A 1 373 ? 19.663 -8.089 -30.390 1.00 51.69 373 ASN A C 1
ATOM 2908 O O . ASN A 1 373 ? 18.438 -8.147 -30.490 1.00 51.69 373 ASN A O 1
ATOM 2912 N N . TYR A 1 374 ? 20.396 -9.194 -30.232 1.00 54.25 374 TYR A N 1
ATOM 2913 C CA . TYR A 1 374 ? 19.790 -10.506 -30.012 1.00 54.25 374 TYR A CA 1
ATOM 2914 C C . TYR A 1 374 ? 19.284 -10.659 -28.571 1.00 54.25 374 TYR A C 1
ATOM 2916 O O . TYR A 1 374 ? 19.731 -9.970 -27.651 1.00 54.25 374 TYR A O 1
ATOM 2924 N N . ILE A 1 375 ? 18.330 -11.580 -28.408 1.00 58.84 375 ILE A N 1
ATOM 2925 C CA . ILE A 1 375 ? 17.746 -11.982 -27.124 1.00 58.84 375 ILE A CA 1
ATOM 2926 C C . ILE A 1 375 ? 18.865 -12.405 -26.168 1.00 58.84 375 ILE A C 1
ATOM 2928 O O . ILE A 1 375 ? 19.827 -13.057 -26.574 1.00 58.84 375 ILE A O 1
ATOM 2932 N N . GLU A 1 376 ? 18.730 -12.017 -24.905 1.00 65.94 376 GLU A N 1
ATOM 2933 C CA . GLU A 1 376 ? 19.609 -12.457 -23.830 1.00 65.94 376 GLU A CA 1
ATOM 2934 C C . GLU A 1 376 ? 19.505 -13.975 -23.664 1.00 65.94 376 GLU A C 1
ATOM 2936 O O . GLU A 1 376 ? 18.437 -14.503 -23.359 1.00 65.94 376 GLU A O 1
ATOM 2941 N N . ILE A 1 377 ? 20.602 -14.688 -23.896 1.00 71.69 377 ILE A N 1
ATOM 2942 C CA . ILE A 1 377 ? 20.616 -16.147 -23.845 1.00 71.69 377 ILE A CA 1
ATOM 2943 C C . ILE A 1 377 ? 21.095 -16.572 -22.460 1.00 71.69 377 ILE A C 1
ATOM 2945 O O . ILE A 1 377 ? 22.241 -16.265 -22.123 1.00 71.69 377 ILE A O 1
ATOM 2949 N N . PRO A 1 378 ? 20.278 -17.279 -21.660 1.00 79.81 378 PRO A N 1
ATOM 2950 C CA . PRO A 1 378 ? 20.740 -17.825 -20.395 1.00 79.81 378 PRO A CA 1
ATOM 2951 C C . PRO A 1 378 ? 21.843 -18.856 -20.638 1.00 79.81 378 PRO A C 1
ATOM 2953 O O . PRO A 1 378 ? 21.738 -19.723 -21.507 1.00 79.81 378 PRO A O 1
ATOM 2956 N N . VAL A 1 379 ? 22.899 -18.776 -19.840 1.00 75.25 379 VAL A N 1
ATOM 2957 C CA . VAL A 1 379 ? 23.988 -19.744 -19.809 1.00 75.25 379 VAL A CA 1
ATOM 2958 C C . VAL A 1 379 ? 23.814 -20.598 -18.567 1.00 75.25 379 VAL A C 1
ATOM 2960 O O . VAL A 1 379 ? 23.803 -20.096 -17.444 1.00 75.25 379 VAL A O 1
ATOM 2963 N N . ALA A 1 380 ? 23.686 -21.907 -18.768 1.00 80.69 380 ALA A N 1
ATOM 2964 C CA . ALA A 1 380 ? 23.637 -22.854 -17.668 1.00 80.69 380 ALA A CA 1
ATOM 2965 C C . ALA A 1 380 ? 25.005 -22.903 -16.970 1.00 80.69 380 ALA A C 1
ATOM 2967 O O . ALA A 1 380 ? 25.988 -23.394 -17.534 1.00 80.69 380 ALA A O 1
ATOM 2968 N N . MET A 1 381 ? 25.055 -22.388 -15.743 1.00 78.62 381 MET A N 1
ATOM 2969 C CA . MET A 1 381 ? 26.250 -22.383 -14.904 1.00 78.62 381 MET A CA 1
ATOM 2970 C C . MET A 1 381 ? 26.266 -23.587 -13.960 1.00 78.62 381 MET A C 1
ATOM 2972 O O . MET A 1 381 ? 25.226 -24.061 -13.507 1.00 78.62 381 MET A O 1
ATOM 2976 N N . ARG A 1 382 ? 27.464 -24.067 -13.627 1.00 80.38 382 ARG A N 1
ATOM 2977 C CA . ARG A 1 382 ? 27.703 -25.125 -12.634 1.00 80.38 382 ARG A CA 1
ATOM 2978 C C . ARG A 1 382 ? 28.953 -24.826 -11.815 1.00 80.38 382 ARG A C 1
ATOM 2980 O O . ARG A 1 382 ? 29.853 -24.144 -12.295 1.00 80.38 382 ARG A O 1
ATOM 2987 N N . ILE A 1 383 ? 29.033 -25.354 -10.598 1.00 74.19 383 ILE A N 1
ATOM 2988 C CA . ILE A 1 383 ? 30.235 -25.238 -9.756 1.00 74.19 383 ILE A CA 1
ATOM 2989 C C . ILE A 1 383 ? 31.380 -26.031 -10.405 1.00 74.19 383 ILE A C 1
ATOM 2991 O O . ILE A 1 383 ? 31.171 -27.147 -10.890 1.00 74.19 383 ILE A O 1
ATOM 2995 N N . ALA A 1 384 ? 32.587 -25.461 -10.441 1.00 67.50 384 ALA A N 1
ATOM 2996 C CA . ALA A 1 384 ? 33.771 -26.164 -10.924 1.00 67.50 384 ALA A CA 1
ATOM 2997 C C . ALA A 1 384 ? 34.062 -27.396 -10.042 1.00 67.50 384 ALA A C 1
ATOM 2999 O O . ALA A 1 384 ? 34.125 -27.297 -8.822 1.00 67.50 384 ALA A O 1
ATOM 3000 N N . ALA A 1 385 ? 34.258 -28.566 -10.657 1.00 53.44 385 ALA A N 1
ATOM 3001 C CA . ALA A 1 385 ? 34.289 -29.863 -9.968 1.00 53.44 385 ALA A CA 1
ATOM 3002 C C . ALA A 1 385 ? 35.516 -30.120 -9.058 1.00 53.44 385 ALA A C 1
ATOM 3004 O O . ALA A 1 385 ? 35.646 -31.216 -8.516 1.00 53.44 385 ALA A O 1
ATOM 3005 N N . ALA A 1 386 ? 36.423 -29.153 -8.879 1.00 56.44 386 ALA A N 1
ATOM 3006 C CA . ALA A 1 386 ? 37.596 -29.318 -8.019 1.00 56.44 386 ALA A CA 1
ATOM 3007 C C . ALA A 1 386 ? 37.316 -28.825 -6.591 1.00 56.44 386 ALA A C 1
ATOM 3009 O O . ALA A 1 386 ? 36.744 -27.751 -6.400 1.00 56.44 386 ALA A O 1
ATOM 3010 N N . ALA A 1 387 ? 37.781 -29.581 -5.590 1.00 47.84 387 ALA A N 1
ATOM 3011 C CA . ALA A 1 387 ? 37.579 -29.300 -4.164 1.00 47.84 387 ALA A CA 1
ATOM 3012 C C . ALA A 1 387 ? 38.086 -27.910 -3.714 1.00 47.84 387 ALA A C 1
ATOM 3014 O O . ALA A 1 387 ? 37.584 -27.366 -2.726 1.00 47.84 387 ALA A O 1
ATOM 3015 N N . ASP A 1 388 ? 39.001 -27.317 -4.487 1.00 53.00 388 ASP A N 1
ATOM 3016 C CA . ASP A 1 388 ? 39.699 -26.062 -4.191 1.00 53.00 388 ASP A CA 1
ATOM 3017 C C . ASP A 1 388 ? 39.049 -24.836 -4.874 1.00 53.00 388 ASP A C 1
ATOM 3019 O O . ASP A 1 388 ? 39.479 -23.703 -4.669 1.00 53.00 388 ASP A O 1
ATOM 3023 N N . MET A 1 389 ? 38.002 -25.039 -5.691 1.00 58.66 389 MET A N 1
ATOM 3024 C CA . MET A 1 389 ? 37.385 -24.016 -6.556 1.00 58.66 389 MET A CA 1
ATOM 3025 C C . MET A 1 389 ? 35.916 -23.716 -6.202 1.00 58.66 389 MET A C 1
ATOM 3027 O O . MET A 1 389 ? 35.098 -23.441 -7.078 1.00 58.66 389 MET A O 1
ATOM 3031 N N . LYS A 1 390 ? 35.563 -23.741 -4.908 1.00 61.12 390 LYS A N 1
ATOM 3032 C CA . LYS A 1 390 ? 34.175 -23.593 -4.406 1.00 61.12 390 LYS A CA 1
ATOM 3033 C C . LYS A 1 390 ? 33.483 -22.257 -4.726 1.00 61.12 390 LYS A C 1
ATOM 3035 O O . LYS A 1 390 ? 32.306 -22.111 -4.433 1.00 61.12 390 LYS A O 1
ATOM 3040 N N . ASN A 1 391 ? 34.188 -21.295 -5.312 1.00 69.94 391 ASN A N 1
ATOM 3041 C CA . ASN A 1 391 ? 33.661 -19.992 -5.713 1.00 69.94 391 ASN A CA 1
ATOM 3042 C C . ASN A 1 391 ? 33.841 -19.690 -7.208 1.00 69.94 391 ASN A C 1
ATOM 3044 O O . ASN A 1 391 ? 33.731 -18.530 -7.609 1.00 69.94 391 ASN A O 1
ATOM 3048 N N . ILE A 1 392 ? 34.153 -20.708 -8.018 1.00 71.44 392 ILE A N 1
ATOM 3049 C CA . ILE A 1 392 ? 34.263 -20.592 -9.472 1.00 71.44 392 ILE A CA 1
ATOM 3050 C C . ILE A 1 392 ? 33.113 -21.359 -10.119 1.00 71.44 392 ILE A C 1
ATOM 3052 O O . ILE A 1 392 ? 32.967 -22.572 -9.958 1.00 71.44 392 ILE A O 1
ATOM 3056 N N . TYR A 1 393 ? 32.321 -20.633 -10.894 1.00 76.62 393 TYR A N 1
ATOM 3057 C CA . TYR A 1 393 ? 31.203 -21.144 -11.665 1.00 76.62 393 TYR A CA 1
ATOM 3058 C C . TYR A 1 393 ? 31.577 -21.176 -13.134 1.00 76.62 393 TYR A C 1
ATOM 3060 O O . TYR A 1 393 ? 32.077 -20.187 -13.668 1.00 76.62 393 TYR A O 1
ATOM 3068 N N . VAL A 1 394 ? 31.320 -22.301 -13.788 1.00 72.00 394 VAL A N 1
ATOM 3069 C CA . VAL A 1 394 ? 31.641 -22.521 -15.196 1.00 72.00 394 VAL A CA 1
ATOM 3070 C C . VAL A 1 394 ? 30.369 -22.763 -15.997 1.00 72.00 394 VAL A C 1
ATOM 3072 O O . VAL A 1 394 ? 29.493 -23.508 -15.563 1.00 72.00 394 VAL A O 1
ATOM 3075 N N . GLY A 1 395 ? 30.266 -22.150 -17.167 1.00 73.88 395 GLY A N 1
ATOM 3076 C CA . GLY A 1 395 ? 29.157 -22.328 -18.100 1.00 73.88 395 GLY A CA 1
ATOM 3077 C C . GLY A 1 395 ? 29.669 -22.509 -19.518 1.00 73.88 395 GLY A C 1
ATOM 3078 O O . GLY A 1 395 ? 30.736 -22.004 -19.868 1.00 73.88 395 GLY A O 1
ATOM 3079 N N . ASN A 1 396 ? 28.919 -23.251 -20.330 1.00 73.56 396 ASN A N 1
ATOM 3080 C CA . ASN A 1 396 ? 29.215 -23.401 -21.750 1.00 73.56 396 ASN A CA 1
ATOM 3081 C C . ASN A 1 396 ? 28.182 -22.622 -22.558 1.00 73.56 396 ASN A C 1
ATOM 3083 O O . ASN A 1 396 ? 26.980 -22.829 -22.388 1.00 73.56 396 ASN A O 1
ATOM 3087 N N . TYR A 1 397 ? 28.653 -21.752 -23.439 1.00 70.06 397 TYR A N 1
ATOM 3088 C CA . TYR A 1 397 ? 27.814 -20.950 -24.314 1.00 70.06 397 TYR A CA 1
ATOM 3089 C C . TYR A 1 397 ? 28.080 -21.317 -25.767 1.00 70.06 397 TYR A C 1
ATOM 3091 O O . TYR A 1 397 ? 29.222 -21.272 -26.209 1.00 70.06 397 TYR A O 1
ATOM 3099 N N . ILE A 1 398 ? 27.029 -21.665 -26.504 1.00 67.00 398 ILE A N 1
ATOM 3100 C CA . ILE A 1 398 ? 27.124 -21.952 -27.936 1.00 67.00 398 ILE A CA 1
ATOM 3101 C C . ILE A 1 398 ? 26.858 -20.649 -28.684 1.00 67.00 398 ILE A C 1
ATOM 3103 O O . ILE A 1 398 ? 25.774 -20.070 -28.571 1.00 67.00 398 ILE A O 1
ATOM 3107 N N . VAL A 1 399 ? 27.846 -20.179 -29.439 1.00 57.91 399 VAL A N 1
ATOM 3108 C CA . VAL A 1 399 ? 27.726 -18.971 -30.252 1.00 57.91 399 VAL A CA 1
ATOM 3109 C C . VAL A 1 399 ? 26.727 -19.241 -31.364 1.00 57.91 399 VAL A C 1
ATOM 3111 O O . VAL A 1 399 ? 26.832 -20.214 -32.111 1.00 57.91 399 VAL A O 1
ATOM 3114 N N . LYS A 1 400 ? 25.733 -18.361 -31.498 1.00 56.06 400 LYS A N 1
ATOM 3115 C CA . LYS A 1 400 ? 24.771 -18.462 -32.591 1.00 56.06 400 LYS A CA 1
ATOM 3116 C C . LYS A 1 400 ? 25.503 -18.340 -33.934 1.00 56.06 400 LYS A C 1
ATOM 3118 O O . LYS A 1 400 ? 26.216 -17.363 -34.165 1.00 56.06 400 LYS A O 1
ATOM 3123 N N . LYS A 1 401 ? 25.316 -19.323 -34.824 1.00 49.41 401 LYS A N 1
ATOM 3124 C CA . LYS A 1 401 ? 25.936 -19.340 -36.162 1.00 49.41 401 LYS A CA 1
ATOM 3125 C C . LYS A 1 401 ? 25.689 -18.018 -36.901 1.00 49.41 401 LYS A C 1
ATOM 3127 O O . LYS A 1 401 ? 24.549 -17.564 -36.983 1.00 49.41 401 LYS A O 1
ATOM 3132 N N . GLY A 1 402 ? 26.758 -17.423 -37.439 1.00 45.16 402 GLY A N 1
ATOM 3133 C CA . GLY A 1 402 ? 26.730 -16.139 -38.155 1.00 45.16 402 GLY A CA 1
ATOM 3134 C C . GLY A 1 402 ? 26.916 -14.890 -37.281 1.00 45.16 402 GLY A C 1
ATOM 3135 O O . GLY A 1 402 ? 26.767 -13.777 -37.784 1.00 45.16 402 GLY A O 1
ATOM 3136 N N . TYR A 1 403 ? 27.222 -15.046 -35.990 1.00 46.03 403 TYR A N 1
ATOM 3137 C CA . TYR A 1 403 ? 27.555 -13.926 -35.114 1.00 46.03 403 TYR A CA 1
ATOM 3138 C C . TYR A 1 403 ? 29.012 -13.465 -35.290 1.00 46.03 403 TYR A C 1
ATOM 3140 O O . TYR A 1 403 ? 29.941 -14.242 -35.078 1.00 46.03 403 TYR A O 1
ATOM 3148 N N . TYR A 1 404 ? 29.192 -12.179 -35.607 1.00 48.72 404 TYR A N 1
ATOM 3149 C CA . TYR A 1 404 ? 30.482 -11.486 -35.656 1.00 48.72 404 TYR A CA 1
ATOM 3150 C C . TYR A 1 404 ? 30.349 -10.194 -34.836 1.00 48.72 404 TYR A C 1
ATOM 3152 O O . TYR A 1 404 ? 29.536 -9.334 -35.186 1.00 48.72 404 TYR A O 1
ATOM 3160 N N . GLY A 1 405 ? 31.071 -10.065 -33.717 1.00 50.34 405 GLY A N 1
ATOM 3161 C CA . GLY A 1 405 ? 31.019 -8.856 -32.883 1.00 50.34 405 GLY A CA 1
ATOM 3162 C C . GLY A 1 405 ? 31.137 -9.059 -31.368 1.00 50.34 405 GLY A C 1
ATOM 3163 O O . GLY A 1 405 ? 31.459 -10.135 -30.871 1.00 50.34 405 GLY A O 1
ATOM 3164 N N . ALA A 1 406 ? 30.878 -7.976 -30.636 1.00 53.25 406 ALA A N 1
ATOM 3165 C CA . ALA A 1 406 ? 31.027 -7.830 -29.189 1.00 53.25 406 ALA A CA 1
ATOM 3166 C C . ALA A 1 406 ? 29.838 -8.402 -28.393 1.00 53.25 406 ALA A C 1
ATOM 3168 O O . ALA A 1 406 ? 28.730 -7.871 -28.457 1.00 53.25 406 ALA A O 1
ATOM 3169 N N . ALA A 1 407 ? 30.035 -9.494 -27.649 1.00 58.00 407 ALA A N 1
ATOM 3170 C CA . ALA A 1 407 ? 29.004 -10.064 -26.774 1.00 58.00 407 ALA A CA 1
ATOM 3171 C C . ALA A 1 407 ? 29.127 -9.526 -25.338 1.00 58.00 407 ALA A C 1
ATOM 3173 O O . ALA A 1 407 ? 30.225 -9.476 -24.787 1.00 58.00 407 ALA A O 1
ATOM 3174 N N . ARG A 1 408 ? 28.000 -9.167 -24.714 1.00 65.19 408 ARG A N 1
ATOM 3175 C CA . ARG A 1 408 ? 27.926 -8.714 -23.317 1.00 65.19 408 ARG A CA 1
ATOM 3176 C C . ARG A 1 408 ? 27.488 -9.847 -22.408 1.00 65.19 408 ARG A C 1
ATOM 3178 O O . ARG A 1 408 ? 26.503 -10.520 -22.701 1.00 65.19 408 ARG A O 1
ATOM 3185 N N . ILE A 1 409 ? 28.195 -10.031 -21.299 1.00 67.00 409 ILE A N 1
ATOM 3186 C CA . ILE A 1 409 ? 27.873 -11.052 -20.298 1.00 67.00 409 ILE A CA 1
ATOM 3187 C C . ILE A 1 409 ? 27.203 -10.371 -19.110 1.00 67.00 409 ILE A C 1
ATOM 3189 O O . ILE A 1 409 ? 27.819 -9.518 -18.472 1.00 67.00 409 ILE A O 1
ATOM 3193 N N . ASN A 1 410 ? 25.970 -10.776 -18.826 1.00 70.50 410 ASN A N 1
ATOM 3194 C CA . ASN A 1 410 ? 25.157 -10.346 -17.705 1.00 70.50 410 ASN A CA 1
ATOM 3195 C C . ASN A 1 410 ? 25.148 -11.396 -16.596 1.00 70.50 410 ASN A C 1
ATOM 3197 O O . ASN A 1 410 ? 25.021 -12.591 -16.855 1.00 70.50 410 ASN A O 1
ATOM 3201 N N . VAL A 1 411 ? 25.262 -10.944 -15.349 1.00 67.88 411 VAL A N 1
ATOM 3202 C CA . VAL A 1 411 ? 25.213 -11.810 -14.165 1.00 67.88 411 VAL A CA 1
ATOM 3203 C C . VAL A 1 411 ? 24.165 -11.271 -13.191 1.00 67.88 411 VAL A C 1
ATOM 3205 O O . VAL A 1 411 ? 24.157 -10.076 -12.886 1.00 67.88 411 VAL A O 1
ATOM 3208 N N . ASN A 1 412 ? 23.249 -12.139 -12.750 1.00 68.81 412 ASN A N 1
ATOM 3209 C CA . ASN A 1 412 ? 22.136 -11.853 -11.836 1.00 68.81 412 ASN A CA 1
ATOM 3210 C C . ASN A 1 412 ? 21.335 -10.587 -12.200 1.00 68.81 412 ASN A C 1
ATOM 3212 O O . ASN A 1 412 ? 20.938 -9.819 -11.324 1.00 68.81 412 ASN A O 1
ATOM 3216 N N . GLY A 1 413 ? 21.145 -10.341 -13.503 1.00 59.34 413 GLY A N 1
ATOM 3217 C CA . GLY A 1 413 ? 20.306 -9.258 -14.026 1.00 59.34 413 GLY A CA 1
ATOM 3218 C C . GLY A 1 413 ? 20.828 -7.829 -13.823 1.00 59.34 413 GLY A C 1
ATOM 3219 O O . GLY A 1 413 ? 20.090 -6.892 -14.109 1.00 59.34 413 GLY A O 1
ATOM 3220 N N . GLY A 1 414 ? 22.064 -7.633 -13.338 1.00 52.34 414 GLY A N 1
ATOM 3221 C CA . GLY A 1 414 ? 22.569 -6.293 -12.992 1.00 52.34 414 GLY A CA 1
ATOM 3222 C C . GLY A 1 414 ? 23.976 -5.935 -13.475 1.00 52.34 414 GLY A C 1
ATOM 3223 O O . GLY A 1 414 ? 24.319 -4.758 -13.472 1.00 52.34 414 GLY A O 1
ATOM 3224 N N . MET A 1 415 ? 24.800 -6.901 -13.894 1.00 51.88 415 MET A N 1
ATOM 3225 C CA . MET A 1 415 ? 26.219 -6.646 -14.196 1.00 51.88 415 MET A CA 1
ATOM 3226 C C . MET A 1 415 ? 26.574 -7.006 -15.633 1.00 51.88 415 MET A C 1
ATOM 3228 O O . MET A 1 415 ? 26.697 -8.188 -15.918 1.00 51.88 415 MET A O 1
ATOM 3232 N N . SER A 1 416 ? 26.810 -6.019 -16.502 1.00 49.53 416 SER A N 1
ATOM 3233 C CA . SER A 1 416 ? 27.345 -6.242 -17.855 1.00 49.53 416 SER A CA 1
ATOM 3234 C C . SER A 1 416 ? 28.870 -6.143 -17.832 1.00 49.53 416 SER A C 1
ATOM 3236 O O . SER A 1 416 ? 29.404 -5.043 -17.711 1.00 49.53 416 SER A O 1
ATOM 3238 N N . TYR A 1 417 ? 29.603 -7.244 -17.989 1.00 42.88 417 TYR A N 1
ATOM 3239 C CA . TYR A 1 417 ? 31.054 -7.160 -18.204 1.00 42.88 417 TYR A CA 1
ATOM 3240 C C . TYR A 1 417 ? 31.401 -7.020 -19.692 1.00 42.88 417 TYR A C 1
ATOM 3242 O O . TYR A 1 417 ? 30.629 -7.426 -20.560 1.00 42.88 417 TYR A O 1
ATOM 3250 N N . LYS A 1 418 ? 32.566 -6.399 -19.920 1.00 45.22 418 LYS A N 1
ATOM 3251 C CA . LYS A 1 418 ? 33.308 -6.145 -21.166 1.00 45.22 418 LYS A CA 1
ATOM 3252 C C . LYS A 1 418 ? 32.850 -6.964 -22.380 1.00 45.22 418 LYS A C 1
ATOM 3254 O O . LYS A 1 418 ? 32.799 -8.188 -22.321 1.00 45.22 418 LYS A O 1
ATOM 3259 N N . ASP A 1 419 ? 32.640 -6.258 -23.486 1.00 45.94 419 ASP A N 1
ATOM 3260 C CA . ASP A 1 419 ? 32.434 -6.811 -24.821 1.00 45.94 419 ASP A CA 1
ATOM 3261 C C . ASP A 1 419 ? 33.474 -7.912 -25.130 1.00 45.94 419 ASP A C 1
ATOM 3263 O O . ASP A 1 419 ? 34.668 -7.640 -25.290 1.00 45.94 419 ASP A O 1
ATOM 3267 N N . VAL A 1 420 ? 33.036 -9.172 -25.183 1.00 45.19 420 VAL A N 1
ATOM 3268 C CA . VAL A 1 420 ? 33.848 -10.281 -25.697 1.00 45.19 420 VAL A CA 1
ATOM 3269 C C . VAL A 1 420 ? 33.790 -10.185 -27.216 1.00 45.19 420 VAL A C 1
ATOM 3271 O O . VAL A 1 420 ? 32.747 -10.462 -27.806 1.00 45.19 420 VAL A O 1
ATOM 3274 N N . ASN A 1 421 ? 34.877 -9.750 -27.855 1.00 40.62 421 ASN A N 1
ATOM 3275 C CA . ASN A 1 421 ? 34.966 -9.733 -29.315 1.00 40.62 421 ASN A CA 1
ATOM 3276 C C . ASN A 1 421 ? 35.091 -11.167 -29.835 1.00 40.62 421 ASN A C 1
ATOM 3278 O O . ASN A 1 421 ? 36.071 -11.850 -29.542 1.00 40.62 421 ASN A O 1
ATOM 3282 N N . ILE A 1 422 ? 34.087 -11.606 -30.591 1.00 44.44 422 ILE A N 1
ATOM 3283 C CA . ILE A 1 422 ? 34.040 -12.927 -31.215 1.00 44.44 422 ILE A CA 1
ATOM 3284 C C . ILE A 1 422 ? 34.300 -12.754 -32.717 1.00 44.44 422 ILE A C 1
ATOM 3286 O O . ILE A 1 422 ? 33.488 -12.138 -33.411 1.00 44.44 422 ILE A O 1
ATOM 3290 N N . ASP A 1 423 ? 35.421 -13.292 -33.202 1.00 36.22 423 ASP A N 1
ATOM 3291 C CA . ASP A 1 423 ? 35.848 -13.224 -34.604 1.00 36.22 423 ASP A CA 1
ATOM 3292 C C . ASP A 1 423 ? 35.802 -14.637 -35.215 1.00 36.22 423 ASP A C 1
ATOM 3294 O O . ASP A 1 423 ? 36.590 -15.506 -34.844 1.00 36.22 423 ASP A O 1
ATOM 3298 N N . PHE A 1 424 ? 34.844 -14.895 -36.110 1.00 36.62 424 PHE A N 1
ATOM 3299 C CA . PHE A 1 424 ? 34.733 -16.153 -36.859 1.00 36.62 424 PHE A CA 1
ATOM 3300 C C . PHE A 1 424 ? 34.977 -15.851 -38.346 1.00 36.62 424 PHE A C 1
ATOM 3302 O O . PHE A 1 424 ? 34.334 -14.988 -38.934 1.00 36.62 424 PHE A O 1
ATOM 3309 N N . LEU A 1 425 ? 35.889 -16.557 -39.009 1.00 27.17 425 LEU A N 1
ATOM 3310 C CA . LEU A 1 425 ? 36.046 -16.465 -40.463 1.00 27.17 425 LEU A CA 1
ATOM 3311 C C . LEU A 1 425 ? 35.254 -17.593 -41.148 1.00 27.17 425 LEU A C 1
ATOM 3313 O O . LEU A 1 425 ? 35.490 -18.766 -40.901 1.00 27.17 425 LEU A O 1
ATOM 3317 N N . GLN A 1 426 ? 34.345 -17.200 -42.050 1.00 31.92 426 GLN A N 1
ATOM 3318 C CA . GLN A 1 426 ? 33.817 -17.980 -43.187 1.00 31.92 426 GLN A CA 1
ATOM 3319 C C . GLN A 1 426 ? 33.129 -19.342 -42.935 1.00 31.92 426 GLN A C 1
ATOM 3321 O O . GLN A 1 426 ? 33.604 -20.368 -43.416 1.00 31.92 426 GLN A O 1
ATOM 3326 N N . ALA A 1 427 ? 31.905 -19.367 -42.394 1.00 27.89 427 ALA A N 1
ATOM 3327 C CA . ALA A 1 427 ? 30.991 -20.477 -42.699 1.00 27.89 427 ALA A CA 1
ATOM 3328 C C . ALA A 1 427 ? 29.508 -20.093 -42.530 1.00 27.89 427 ALA A C 1
ATOM 3330 O O . ALA A 1 427 ? 29.073 -19.702 -41.455 1.00 27.89 427 ALA A O 1
ATOM 3331 N N . TYR A 1 428 ? 28.733 -20.291 -43.603 1.00 27.61 428 TYR A N 1
ATOM 3332 C CA . TYR A 1 428 ? 27.261 -20.278 -43.689 1.00 27.61 428 TYR A CA 1
ATOM 3333 C C . TYR A 1 428 ? 26.524 -18.928 -43.807 1.00 27.61 428 TYR A C 1
ATOM 3335 O O . TYR A 1 428 ? 25.907 -18.416 -42.880 1.00 27.61 428 TYR A O 1
ATOM 3343 N N . LYS A 1 429 ? 26.435 -18.452 -45.059 1.00 29.97 429 LYS A N 1
ATOM 3344 C CA . LYS A 1 429 ? 25.257 -17.737 -45.588 1.00 29.97 429 LYS A CA 1
ATOM 3345 C C . LYS A 1 429 ? 24.086 -18.723 -45.770 1.00 29.97 429 LYS A C 1
ATOM 3347 O O . LYS A 1 429 ? 24.321 -19.755 -46.398 1.00 29.97 429 LYS A O 1
ATOM 3352 N N . LYS A 1 430 ? 22.846 -18.362 -45.376 1.00 26.41 430 LYS A N 1
ATOM 3353 C CA . LYS A 1 430 ? 21.616 -18.514 -46.207 1.00 26.41 430 LYS A CA 1
ATOM 3354 C C . LYS A 1 430 ? 20.314 -17.952 -45.575 1.00 26.41 430 LYS A C 1
ATOM 3356 O O . LYS A 1 430 ? 19.911 -18.368 -44.500 1.00 26.41 430 LYS A O 1
ATOM 3361 N N . TYR A 1 431 ? 19.678 -17.077 -46.368 1.00 27.42 431 TYR A N 1
ATOM 3362 C CA . TYR A 1 431 ? 18.280 -16.602 -46.453 1.00 27.42 431 TYR A CA 1
ATOM 3363 C C . TYR A 1 431 ? 17.603 -15.859 -45.283 1.00 27.42 431 TYR A C 1
ATOM 3365 O O . TYR A 1 431 ? 16.692 -16.375 -44.648 1.00 27.42 431 TYR A O 1
ATOM 3373 N N . THR A 1 432 ? 17.900 -14.560 -45.180 1.00 28.52 432 THR A N 1
ATOM 3374 C CA . THR A 1 432 ? 16.916 -13.526 -44.808 1.00 28.52 432 THR A CA 1
ATOM 3375 C C . THR A 1 432 ? 16.824 -12.561 -45.992 1.00 28.52 432 THR A C 1
ATOM 3377 O O . THR A 1 432 ? 17.847 -12.005 -46.394 1.00 28.52 432 THR A O 1
ATOM 3380 N N . TYR A 1 433 ? 15.648 -12.398 -46.603 1.00 29.61 433 TYR A N 1
ATOM 3381 C CA . TYR A 1 433 ? 15.429 -11.322 -47.575 1.00 29.61 433 TYR A CA 1
ATOM 3382 C C . TYR A 1 433 ? 15.080 -10.051 -46.802 1.00 29.61 433 TYR A C 1
ATOM 3384 O O . TYR A 1 433 ? 13.974 -9.915 -46.289 1.00 29.61 433 TYR A O 1
ATOM 3392 N N . SER A 1 434 ? 16.037 -9.133 -46.709 1.00 32.28 434 SER A N 1
ATOM 3393 C CA . SER A 1 434 ? 15.796 -7.757 -46.277 1.00 32.28 434 SER A CA 1
ATOM 3394 C C . SER A 1 434 ? 15.431 -6.927 -47.511 1.00 32.28 434 SER A C 1
ATOM 3396 O O . SER A 1 434 ? 16.215 -6.883 -48.461 1.00 32.28 434 SER A O 1
ATOM 3398 N N . ALA A 1 435 ? 14.268 -6.270 -47.519 1.00 29.61 435 ALA A N 1
ATOM 3399 C CA . ALA A 1 435 ? 13.988 -5.215 -48.495 1.00 29.61 435 ALA A CA 1
ATOM 3400 C C . ALA A 1 435 ? 14.897 -3.995 -48.221 1.00 29.61 435 ALA A C 1
ATOM 3402 O O . ALA A 1 435 ? 15.282 -3.766 -47.066 1.00 29.61 435 ALA A O 1
ATOM 3403 N N . PRO A 1 436 ? 15.295 -3.219 -49.245 1.00 31.64 436 PRO A N 1
ATOM 3404 C CA . PRO A 1 436 ? 16.237 -2.132 -49.052 1.00 31.64 436 PRO A CA 1
ATOM 3405 C C . PRO A 1 436 ? 15.538 -0.892 -48.476 1.00 31.64 436 PRO A C 1
ATOM 3407 O O . PRO A 1 436 ? 14.682 -0.291 -49.106 1.00 31.64 436 PRO A O 1
ATOM 3410 N N . ALA A 1 437 ? 15.994 -0.489 -47.289 1.00 36.75 437 ALA A N 1
ATOM 3411 C CA . ALA A 1 437 ? 15.902 0.855 -46.715 1.00 36.75 437 ALA A CA 1
ATOM 3412 C C . ALA A 1 437 ? 14.508 1.523 -46.662 1.00 36.75 437 ALA A C 1
ATOM 3414 O O . ALA A 1 437 ? 14.242 2.457 -47.415 1.00 36.75 437 ALA A O 1
ATOM 3415 N N . ARG A 1 438 ? 13.701 1.149 -45.654 1.00 36.84 438 ARG A N 1
ATOM 3416 C CA . ARG A 1 438 ? 13.081 2.034 -44.629 1.00 36.84 438 ARG A CA 1
ATOM 3417 C C . ARG A 1 438 ? 11.928 1.310 -43.910 1.00 36.84 438 ARG A C 1
ATOM 3419 O O . ARG A 1 438 ? 10.822 1.228 -44.421 1.00 36.84 438 ARG A O 1
ATOM 3426 N N . GLY A 1 439 ? 12.182 0.881 -42.672 1.00 45.75 439 GLY A N 1
ATOM 3427 C CA . GLY A 1 439 ? 11.177 0.904 -41.603 1.00 45.75 439 GLY A CA 1
ATOM 3428 C C . GLY A 1 439 ? 10.163 -0.237 -41.462 1.00 45.75 439 GLY A C 1
ATOM 3429 O O . GLY A 1 439 ? 9.256 -0.063 -40.664 1.00 45.75 439 GLY A O 1
ATOM 3430 N N . VAL A 1 440 ? 10.272 -1.387 -42.140 1.00 36.09 440 VAL A N 1
ATOM 3431 C CA . VAL A 1 440 ? 9.456 -2.574 -41.792 1.00 36.09 440 VAL A CA 1
ATOM 3432 C C . VAL A 1 440 ? 10.296 -3.848 -41.884 1.00 36.09 440 VAL A C 1
ATOM 3434 O O . VAL A 1 440 ? 10.883 -4.138 -42.922 1.00 36.09 440 VAL A O 1
ATOM 3437 N N . SER A 1 441 ? 10.352 -4.619 -40.794 1.00 38.88 441 SER A N 1
ATOM 3438 C CA . SER A 1 441 ? 10.951 -5.960 -40.759 1.00 38.88 441 SER A CA 1
ATOM 3439 C C . SER A 1 441 ? 9.843 -6.995 -40.597 1.00 38.88 441 SER A C 1
ATOM 3441 O O . SER A 1 441 ? 9.238 -7.055 -39.534 1.00 38.88 441 SER A O 1
ATOM 3443 N N . LEU A 1 442 ? 9.585 -7.806 -41.625 1.00 37.34 442 LEU A N 1
ATOM 3444 C CA . LEU A 1 442 ? 8.605 -8.892 -41.566 1.00 37.34 442 LEU A CA 1
ATOM 3445 C C . LEU A 1 442 ? 9.290 -10.200 -41.143 1.00 37.34 442 LEU A C 1
ATOM 3447 O O . LEU A 1 442 ? 10.139 -10.717 -41.868 1.00 37.34 442 LEU A O 1
ATOM 3451 N N . ALA A 1 443 ? 8.907 -10.749 -39.989 1.00 40.94 443 ALA A N 1
ATOM 3452 C CA . ALA A 1 443 ? 9.339 -12.063 -39.514 1.00 40.94 443 ALA A CA 1
ATOM 3453 C C . ALA A 1 443 ? 8.133 -13.011 -39.413 1.00 40.94 443 ALA A C 1
ATOM 3455 O O . ALA A 1 443 ? 7.101 -12.630 -38.869 1.00 40.94 443 ALA A O 1
ATOM 3456 N N . ILE A 1 444 ? 8.266 -14.238 -39.927 1.00 39.78 444 ILE A N 1
ATOM 3457 C CA . ILE A 1 444 ? 7.235 -15.290 -39.882 1.00 39.78 444 ILE A CA 1
ATOM 3458 C C . ILE A 1 444 ? 7.771 -16.429 -39.003 1.00 39.78 444 ILE A C 1
ATOM 3460 O O . ILE A 1 444 ? 8.905 -16.864 -39.202 1.00 39.78 444 ILE A O 1
ATOM 3464 N N . ALA A 1 445 ? 6.986 -16.888 -38.023 1.00 34.78 445 ALA A N 1
ATOM 3465 C CA . ALA A 1 445 ? 7.397 -17.899 -37.041 1.00 34.78 445 ALA A CA 1
ATOM 3466 C C . ALA A 1 445 ? 7.531 -19.330 -37.623 1.00 34.78 445 ALA A C 1
ATOM 3468 O O . ALA A 1 445 ? 6.934 -19.675 -38.644 1.00 34.78 445 ALA A O 1
ATOM 3469 N N . GLU A 1 446 ? 8.311 -20.173 -36.935 1.00 36.59 446 GLU A N 1
ATOM 3470 C CA . GLU A 1 446 ? 9.007 -21.368 -37.455 1.00 36.59 446 GLU A CA 1
ATOM 3471 C C . GLU A 1 446 ? 8.134 -22.618 -37.729 1.00 36.59 446 GLU A C 1
ATOM 3473 O O . GLU A 1 446 ? 8.659 -23.651 -38.129 1.00 36.59 446 GLU A O 1
ATOM 3478 N N . ASN A 1 447 ? 6.802 -22.543 -37.617 1.00 35.06 447 ASN A N 1
ATOM 3479 C CA . ASN A 1 447 ? 5.901 -23.679 -37.899 1.00 35.06 447 ASN A CA 1
ATOM 3480 C C . ASN A 1 447 ? 4.787 -23.399 -38.930 1.00 35.06 447 ASN A C 1
ATOM 3482 O O . ASN A 1 447 ? 3.939 -24.259 -39.169 1.00 35.06 447 ASN A O 1
ATOM 3486 N N . ALA A 1 448 ? 4.804 -22.246 -39.609 1.00 37.62 448 ALA A N 1
ATOM 3487 C CA . ALA A 1 448 ? 3.758 -21.855 -40.566 1.00 37.62 448 ALA A CA 1
ATOM 3488 C C . ALA A 1 448 ? 3.877 -22.480 -41.976 1.00 37.62 448 ALA A C 1
ATOM 3490 O O . ALA A 1 448 ? 3.088 -22.159 -42.862 1.00 37.62 448 ALA A O 1
ATOM 3491 N N . VAL A 1 449 ? 4.835 -23.378 -42.229 1.00 37.53 449 VAL A N 1
ATOM 3492 C CA . VAL A 1 449 ? 5.081 -23.907 -43.583 1.00 37.53 449 VAL A CA 1
ATOM 3493 C C . VAL A 1 449 ? 4.868 -25.413 -43.625 1.00 37.53 449 VAL A C 1
ATOM 3495 O O . VAL A 1 449 ? 5.809 -26.203 -43.602 1.00 37.53 449 VAL A O 1
ATOM 3498 N N . ARG A 1 450 ? 3.610 -25.842 -43.756 1.00 34.19 450 ARG A N 1
ATOM 3499 C CA . ARG A 1 450 ? 3.316 -27.193 -44.250 1.00 34.19 450 ARG A CA 1
ATOM 3500 C C . ARG A 1 450 ? 2.900 -27.115 -45.714 1.00 34.19 450 ARG A C 1
ATOM 3502 O O . ARG A 1 450 ? 1.719 -27.096 -46.031 1.00 34.19 450 ARG A O 1
ATOM 3509 N N . ARG A 1 451 ? 3.933 -27.184 -46.563 1.00 30.41 451 ARG A N 1
ATOM 3510 C CA . ARG A 1 451 ? 3.983 -27.276 -48.039 1.00 30.41 451 ARG A CA 1
ATOM 3511 C C . ARG A 1 451 ? 4.405 -25.967 -48.709 1.00 30.41 451 ARG A C 1
ATOM 3513 O O . ARG A 1 451 ? 3.837 -24.907 -48.501 1.00 30.41 451 ARG A O 1
ATOM 3520 N N . SER A 1 452 ? 5.489 -26.093 -49.462 1.00 29.89 452 SER A N 1
ATOM 3521 C CA . SER A 1 452 ? 6.351 -25.037 -49.975 1.00 29.89 452 SER A CA 1
ATOM 3522 C C . SER A 1 452 ? 5.600 -23.984 -50.794 1.00 29.89 452 SER A C 1
ATOM 3524 O O . SER A 1 452 ? 5.026 -24.298 -51.833 1.00 29.89 452 SER A O 1
ATOM 3526 N N . GLY A 1 453 ? 5.682 -22.729 -50.357 1.00 32.53 453 GLY A N 1
ATOM 3527 C CA . GLY A 1 453 ? 5.289 -21.535 -51.102 1.00 32.53 453 GLY A CA 1
ATOM 3528 C C . GLY A 1 453 ? 6.119 -20.345 -50.618 1.00 32.53 453 GLY A C 1
ATOM 3529 O O . GLY A 1 453 ? 6.504 -20.297 -49.451 1.00 32.53 453 GLY A O 1
ATOM 3530 N N . TYR A 1 454 ? 6.449 -19.415 -51.514 1.00 34.94 454 TYR A N 1
ATOM 3531 C CA . TYR A 1 454 ? 7.227 -18.217 -51.185 1.00 34.94 454 TYR A CA 1
ATOM 3532 C C . TYR A 1 454 ? 6.279 -17.043 -50.908 1.00 34.94 454 TYR A C 1
ATOM 3534 O O . TYR A 1 454 ? 5.328 -16.826 -51.663 1.00 34.94 454 TYR A O 1
ATOM 3542 N N . LEU A 1 455 ? 6.543 -16.285 -49.839 1.00 38.16 455 LEU A N 1
ATOM 3543 C CA . LEU A 1 455 ? 5.874 -15.013 -49.575 1.00 38.16 455 LEU A CA 1
ATOM 3544 C C . LEU A 1 455 ? 6.506 -13.927 -50.451 1.00 38.16 455 LEU A C 1
ATOM 3546 O O . LEU A 1 455 ? 7.726 -13.763 -50.436 1.00 38.16 455 LEU A O 1
ATOM 3550 N N . THR A 1 456 ? 5.683 -13.180 -51.189 1.00 39.97 456 THR A N 1
ATOM 3551 C CA . THR A 1 456 ? 6.158 -12.013 -51.945 1.00 39.97 456 THR A CA 1
ATOM 3552 C C . THR A 1 456 ? 5.708 -10.750 -51.225 1.00 39.97 456 THR A C 1
ATOM 3554 O O . THR A 1 456 ? 4.517 -10.586 -50.967 1.00 39.97 456 THR A O 1
ATOM 3557 N N . VAL A 1 457 ? 6.671 -9.892 -50.891 1.00 44.38 457 VAL A N 1
ATOM 3558 C CA . VAL A 1 457 ? 6.451 -8.569 -50.303 1.00 44.38 457 VAL A CA 1
ATOM 3559 C C . VAL A 1 457 ? 6.878 -7.544 -51.343 1.00 44.38 457 VAL A C 1
ATOM 3561 O O . VAL A 1 457 ? 8.032 -7.556 -51.773 1.00 44.38 457 VAL A O 1
ATOM 3564 N N . SER A 1 458 ? 5.957 -6.689 -51.774 1.00 44.91 458 SER A N 1
ATOM 3565 C CA . SER A 1 458 ? 6.261 -5.580 -52.678 1.00 44.91 458 SER A CA 1
ATOM 3566 C C . SER A 1 458 ? 5.975 -4.256 -51.985 1.00 44.91 458 SER A C 1
ATOM 3568 O O . SER A 1 458 ? 4.845 -4.031 -51.550 1.00 44.91 458 SER A O 1
ATOM 3570 N N . ASP A 1 459 ? 6.976 -3.376 -51.931 1.00 47.31 459 ASP A N 1
ATOM 3571 C CA . ASP A 1 459 ? 6.748 -1.963 -51.638 1.00 47.31 459 ASP A CA 1
ATOM 3572 C C . ASP A 1 459 ? 5.922 -1.386 -52.789 1.00 47.31 459 ASP A C 1
ATOM 3574 O O . ASP A 1 459 ? 6.363 -1.365 -53.943 1.00 47.31 459 ASP A O 1
ATOM 3578 N N . GLY A 1 460 ? 4.694 -0.960 -52.497 1.00 44.47 460 GLY A N 1
ATOM 3579 C CA . GLY A 1 460 ? 3.878 -0.233 -53.460 1.00 44.47 460 GLY A CA 1
ATOM 3580 C C . GLY A 1 460 ? 4.607 1.052 -53.846 1.00 44.47 460 GLY A C 1
ATOM 3581 O O . GLY A 1 460 ? 4.691 1.982 -53.050 1.00 44.47 460 GLY A O 1
ATOM 3582 N N . GLY A 1 461 ? 5.190 1.081 -55.045 1.00 35.22 461 GLY A N 1
ATOM 3583 C CA . GLY A 1 461 ? 6.027 2.184 -55.501 1.00 35.22 461 GLY A CA 1
ATOM 3584 C C . GLY A 1 461 ? 5.336 3.549 -55.411 1.00 35.22 461 GLY A C 1
ATOM 3585 O O . GLY A 1 461 ? 4.198 3.701 -55.841 1.00 35.22 461 GLY A O 1
ATOM 3586 N N . ALA A 1 462 ? 6.108 4.526 -54.926 1.00 32.66 462 ALA A N 1
ATOM 3587 C CA . ALA A 1 462 ? 5.874 5.970 -54.915 1.00 32.66 462 ALA A CA 1
ATOM 3588 C C . ALA A 1 462 ? 4.617 6.482 -54.184 1.00 32.66 462 ALA A C 1
ATOM 3590 O O . ALA A 1 462 ? 3.497 6.009 -54.341 1.00 32.66 462 ALA A O 1
ATOM 3591 N N . ALA A 1 463 ? 4.835 7.550 -53.413 1.00 40.69 463 ALA A N 1
ATOM 3592 C CA . ALA A 1 463 ? 3.820 8.354 -52.753 1.00 40.69 463 ALA A CA 1
ATOM 3593 C C . ALA A 1 463 ? 2.726 8.816 -53.735 1.00 40.69 463 ALA A C 1
ATOM 3595 O O . ALA A 1 463 ? 2.845 9.849 -54.386 1.00 40.69 463 ALA A O 1
ATOM 3596 N N . GLY A 1 464 ? 1.643 8.052 -53.813 1.00 32.22 464 GLY A N 1
ATOM 3597 C CA . GLY A 1 464 ? 0.347 8.524 -54.261 1.00 32.22 464 GLY A CA 1
ATOM 3598 C C . GLY A 1 464 ? -0.482 8.789 -53.019 1.00 32.22 464 GLY A C 1
ATOM 3599 O O . GLY A 1 464 ? -0.763 7.865 -52.259 1.00 32.22 464 GLY A O 1
ATOM 3600 N N . ALA A 1 465 ? -0.838 10.050 -52.797 1.00 37.69 465 ALA A N 1
ATOM 3601 C CA . ALA A 1 465 ? -1.878 10.427 -51.861 1.00 37.69 465 ALA A CA 1
ATOM 3602 C C . ALA A 1 465 ? -3.165 9.679 -52.236 1.00 37.69 465 ALA A C 1
ATOM 3604 O O . ALA A 1 465 ? -3.939 10.142 -53.068 1.00 37.69 465 ALA A O 1
ATOM 3605 N N . TYR A 1 466 ? -3.395 8.510 -51.643 1.00 39.25 466 TYR A N 1
ATOM 3606 C CA . TYR A 1 466 ? -4.755 8.036 -51.485 1.00 39.25 466 TYR A CA 1
ATOM 3607 C C . TYR A 1 466 ? -5.373 8.992 -50.465 1.00 39.25 466 TYR A C 1
ATOM 3609 O O . TYR A 1 466 ? -4.852 9.080 -49.349 1.00 39.25 466 TYR A O 1
ATOM 3617 N N . PRO A 1 467 ? -6.408 9.774 -50.815 1.00 40.47 467 PRO A N 1
ATOM 3618 C 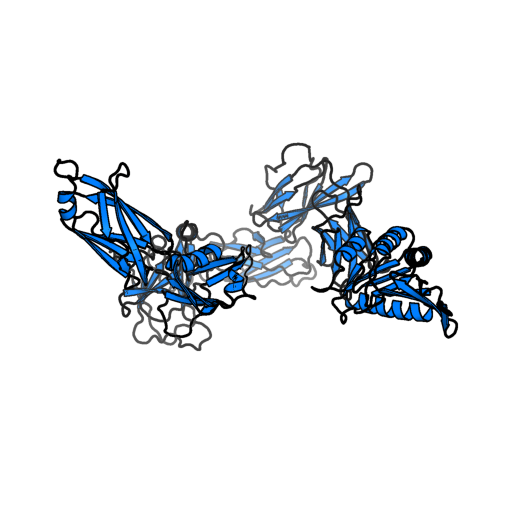CA . PRO A 1 467 ? -7.206 10.419 -49.791 1.00 40.47 467 PRO A CA 1
ATOM 3619 C C . PRO A 1 467 ? -7.782 9.276 -48.954 1.00 40.47 467 PRO A C 1
ATOM 3621 O O . PRO A 1 467 ? -8.657 8.538 -49.402 1.00 40.47 467 PRO A O 1
ATOM 3624 N N . PHE A 1 468 ? -7.189 9.046 -47.785 1.00 43.62 468 PHE A N 1
ATOM 3625 C CA . PHE A 1 468 ? -7.653 8.035 -46.851 1.00 43.62 468 PHE A CA 1
ATOM 3626 C C . PHE A 1 468 ? -9.026 8.512 -46.384 1.00 43.62 468 PHE A C 1
ATOM 3628 O O . PHE A 1 468 ? -9.125 9.489 -45.645 1.00 43.62 468 PHE A O 1
ATOM 3635 N N . ASN A 1 469 ? -10.092 7.924 -46.928 1.00 41.22 469 ASN A N 1
ATOM 3636 C CA . ASN A 1 469 ? -11.454 8.306 -46.578 1.00 41.22 469 ASN A CA 1
ATOM 3637 C C . ASN A 1 469 ? -11.643 8.133 -45.063 1.00 41.22 469 ASN A C 1
ATOM 3639 O O . ASN A 1 469 ? -11.620 7.014 -44.557 1.00 41.22 469 ASN A O 1
ATOM 3643 N N . GLY A 1 470 ? -11.802 9.267 -44.379 1.00 43.19 470 GLY A N 1
ATOM 3644 C CA . GLY A 1 470 ? -11.813 9.406 -42.923 1.00 43.19 470 GLY A CA 1
ATOM 3645 C C . GLY A 1 470 ? -10.499 10.019 -42.449 1.00 43.19 470 GLY A C 1
ATOM 3646 O O . GLY A 1 470 ? -9.518 9.306 -42.270 1.00 43.19 470 GLY A O 1
ATOM 3647 N N . GLY A 1 471 ? -10.457 11.341 -42.245 1.00 48.78 471 GLY A N 1
ATOM 3648 C CA . GLY A 1 471 ? -9.294 12.095 -41.734 1.00 48.78 471 GLY A CA 1
ATOM 3649 C C . GLY A 1 471 ? -8.900 11.771 -40.281 1.00 48.78 471 GLY A C 1
ATOM 3650 O O . GLY A 1 471 ? -8.504 12.661 -39.530 1.00 48.78 471 GLY A O 1
ATOM 3651 N N . GLU A 1 472 ? -9.044 10.509 -39.892 1.00 62.12 472 GLU A N 1
ATOM 3652 C CA . GLU A 1 472 ? -9.236 9.999 -38.537 1.00 62.12 472 GLU A CA 1
ATOM 3653 C C . GLU A 1 472 ? -8.075 9.070 -38.137 1.00 62.12 472 GLU A C 1
ATOM 3655 O O . GLU A 1 472 ? -7.594 9.147 -37.010 1.00 62.12 472 GLU A O 1
ATOM 3660 N N . LEU A 1 473 ? -7.510 8.309 -39.088 1.00 63.12 473 LEU A N 1
ATOM 3661 C CA . LEU A 1 473 ? -6.302 7.495 -38.893 1.00 63.12 473 LEU A CA 1
ATOM 3662 C C . LEU A 1 473 ? -5.073 8.148 -39.537 1.00 63.12 473 LEU A C 1
ATOM 3664 O O . LEU A 1 473 ? -5.115 8.590 -40.687 1.00 63.12 473 LEU A O 1
ATOM 3668 N N . ARG A 1 474 ? -3.950 8.185 -38.811 1.00 67.81 474 ARG A N 1
ATOM 3669 C CA . ARG A 1 474 ? -2.690 8.786 -39.283 1.00 67.81 474 ARG A CA 1
ATOM 3670 C C . ARG A 1 474 ? -1.567 7.752 -39.355 1.00 67.81 474 ARG A C 1
ATOM 3672 O O . ARG A 1 474 ? -1.420 6.972 -38.417 1.00 67.81 474 ARG A O 1
ATOM 3679 N N . PRO A 1 475 ? -0.749 7.733 -40.423 1.00 66.69 475 PRO A N 1
ATOM 3680 C CA . PRO A 1 475 ? 0.417 6.859 -40.482 1.00 66.69 475 PRO A CA 1
ATOM 3681 C C . PRO A 1 475 ? 1.444 7.271 -39.426 1.00 66.69 475 PRO A C 1
ATOM 3683 O O . PRO A 1 475 ? 1.631 8.459 -39.148 1.00 66.69 475 PRO A O 1
ATOM 3686 N N . VAL A 1 476 ? 2.125 6.286 -38.843 1.00 67.12 476 VAL A N 1
ATOM 3687 C CA . VAL A 1 476 ? 3.129 6.536 -37.804 1.00 67.12 476 VAL A CA 1
ATOM 3688 C C . VAL A 1 476 ? 4.515 6.599 -38.437 1.00 67.12 476 VAL A C 1
ATOM 3690 O O . VAL A 1 476 ? 5.066 5.598 -38.889 1.00 67.12 476 VAL A O 1
ATOM 3693 N N . GLY A 1 477 ? 5.092 7.801 -38.478 1.00 65.44 477 GLY A N 1
ATOM 3694 C CA . GLY A 1 477 ? 6.392 8.043 -39.106 1.00 65.44 477 GLY A CA 1
ATOM 3695 C C . GLY A 1 477 ? 6.331 8.016 -40.639 1.00 65.44 477 GLY A C 1
ATOM 3696 O O . GLY A 1 477 ? 5.385 8.516 -41.238 1.00 65.44 477 GLY A O 1
ATOM 3697 N N . SER A 1 478 ? 7.367 7.465 -41.280 1.00 57.12 478 SER A N 1
ATOM 3698 C CA . SER A 1 478 ? 7.473 7.343 -42.750 1.00 57.12 478 SER A CA 1
ATOM 3699 C C . SER A 1 478 ? 7.163 5.933 -43.270 1.00 57.12 478 SER A C 1
ATOM 3701 O O . SER A 1 478 ? 7.511 5.597 -44.402 1.00 57.12 478 SER A O 1
ATOM 3703 N N . VAL A 1 479 ? 6.531 5.105 -42.433 1.00 57.28 479 VAL A N 1
ATOM 3704 C CA . VAL A 1 479 ? 6.261 3.693 -42.711 1.00 57.28 479 VAL A CA 1
ATOM 3705 C C . VAL A 1 479 ? 5.218 3.573 -43.824 1.00 57.28 479 VAL A C 1
ATOM 3707 O O . VAL A 1 479 ? 4.114 4.106 -43.710 1.00 57.28 479 VAL A O 1
ATOM 3710 N N . GLN A 1 480 ? 5.574 2.888 -44.913 1.00 61.22 480 GLN A N 1
ATOM 3711 C CA . GLN A 1 480 ? 4.655 2.608 -46.016 1.00 61.22 480 GLN A CA 1
ATOM 3712 C C . GLN A 1 480 ? 3.831 1.351 -45.727 1.00 61.22 480 GLN A C 1
ATOM 3714 O O . GLN A 1 480 ? 4.275 0.446 -45.021 1.00 61.22 480 GLN A O 1
ATOM 3719 N N . ALA A 1 481 ? 2.615 1.305 -46.272 1.00 65.25 481 ALA A N 1
ATOM 3720 C CA . ALA A 1 481 ? 1.807 0.097 -46.227 1.00 65.25 481 ALA A CA 1
ATOM 3721 C C . ALA A 1 481 ? 2.440 -0.996 -47.100 1.00 65.25 481 ALA A C 1
ATOM 3723 O O . ALA A 1 481 ? 2.929 -0.719 -48.195 1.00 65.25 481 ALA A O 1
ATOM 3724 N N . VAL A 1 482 ? 2.387 -2.232 -46.617 1.00 62.97 482 VAL A N 1
ATOM 3725 C CA . VAL A 1 482 ? 3.032 -3.398 -47.216 1.00 62.97 482 VAL A CA 1
ATOM 3726 C C . VAL A 1 482 ? 1.969 -4.326 -47.796 1.00 62.97 482 VAL A C 1
ATOM 3728 O O . VAL A 1 482 ? 1.026 -4.701 -47.098 1.00 62.97 482 VAL A O 1
ATOM 3731 N N . ASP A 1 483 ? 2.125 -4.712 -49.062 1.00 62.72 483 ASP A N 1
ATOM 3732 C CA . ASP A 1 483 ? 1.270 -5.708 -49.709 1.00 62.72 483 ASP A CA 1
ATOM 3733 C C . ASP A 1 483 ? 1.809 -7.123 -49.463 1.00 62.72 483 ASP A C 1
ATOM 3735 O O . ASP A 1 483 ? 2.965 -7.433 -49.766 1.00 62.72 483 ASP A O 1
ATOM 3739 N N . VAL A 1 484 ? 0.954 -7.985 -48.910 1.00 61.97 484 VAL A N 1
ATOM 3740 C CA . VAL A 1 484 ? 1.263 -9.379 -48.577 1.00 61.97 484 VAL A CA 1
ATOM 3741 C C . VAL A 1 484 ? 0.369 -10.294 -49.407 1.00 61.97 484 VAL A C 1
ATOM 3743 O O . VAL A 1 484 ? -0.842 -10.337 -49.203 1.00 61.97 484 VAL A O 1
ATOM 3746 N N . ALA A 1 485 ? 0.952 -11.059 -50.331 1.00 56.84 485 ALA A N 1
ATOM 3747 C CA . ALA A 1 485 ? 0.212 -12.003 -51.170 1.00 56.84 485 ALA A CA 1
ATOM 3748 C C . ALA A 1 485 ? 0.647 -13.455 -50.930 1.00 56.84 485 ALA A C 1
ATOM 3750 O O . ALA A 1 485 ? 1.837 -13.756 -50.806 1.00 56.84 485 ALA A O 1
ATOM 3751 N N . PHE A 1 486 ? -0.328 -14.367 -50.938 1.00 53.31 486 PHE A N 1
ATOM 3752 C CA . PHE A 1 486 ? -0.098 -15.810 -50.880 1.00 53.31 486 PHE A CA 1
ATOM 3753 C C . PHE A 1 486 ? -0.336 -16.436 -52.256 1.00 53.31 486 PHE A C 1
ATOM 3755 O O . PHE A 1 486 ? -1.358 -16.191 -52.894 1.00 53.31 486 PHE A O 1
ATOM 3762 N N . SER A 1 487 ? 0.602 -17.258 -52.728 1.00 46.34 487 SER A N 1
ATOM 3763 C CA . SER A 1 487 ? 0.416 -18.044 -53.953 1.00 46.34 487 SER A CA 1
ATOM 3764 C C . SER A 1 487 ? -0.332 -19.354 -53.659 1.00 46.34 487 SER A C 1
ATOM 3766 O O . SER A 1 487 ? -0.358 -19.834 -52.523 1.00 46.34 487 SER A O 1
ATOM 3768 N N . ARG A 1 488 ? -0.999 -19.916 -54.682 1.00 38.03 488 ARG A N 1
ATOM 3769 C CA . ARG A 1 488 ? -1.866 -21.105 -54.557 1.00 38.03 488 ARG A CA 1
ATOM 3770 C C . ARG A 1 488 ? -1.134 -22.257 -53.857 1.00 38.03 488 ARG A C 1
ATOM 3772 O O . ARG A 1 488 ? -0.175 -22.790 -54.404 1.00 38.03 488 ARG A O 1
ATOM 3779 N N . GLY A 1 489 ? -1.635 -22.667 -52.690 1.00 38.44 489 GLY A N 1
ATOM 3780 C CA . GLY A 1 489 ? -1.137 -23.829 -51.943 1.00 38.44 489 GLY A CA 1
ATOM 3781 C C . GLY A 1 489 ? -0.788 -23.566 -50.477 1.00 38.44 489 GLY A C 1
ATOM 3782 O O . GLY A 1 489 ? -0.586 -24.529 -49.742 1.00 38.44 489 GLY A O 1
ATOM 3783 N N . LEU A 1 490 ? -0.757 -22.304 -50.032 1.00 38.62 490 LEU A N 1
ATOM 3784 C CA . LEU A 1 490 ? -0.591 -21.967 -48.617 1.00 38.62 490 LEU A CA 1
ATOM 3785 C C . LEU A 1 490 ? -1.930 -22.115 -47.877 1.00 38.62 490 LEU A C 1
ATOM 3787 O O . LEU A 1 490 ? -2.869 -21.363 -48.135 1.00 38.62 490 LEU A O 1
ATOM 3791 N N . ALA A 1 491 ? -2.019 -23.080 -46.963 1.00 40.50 491 ALA A N 1
ATOM 3792 C CA . ALA A 1 491 ? -3.070 -23.116 -45.954 1.00 40.50 491 ALA A CA 1
ATOM 3793 C C . ALA A 1 491 ? -2.528 -22.434 -44.697 1.00 40.50 491 ALA A C 1
ATOM 3795 O O . ALA A 1 491 ? -1.552 -22.902 -44.111 1.00 40.50 491 ALA A O 1
ATOM 3796 N N . ILE A 1 492 ? -3.143 -21.323 -44.298 1.00 47.69 492 ILE A N 1
ATOM 3797 C CA . ILE A 1 492 ? -2.901 -20.736 -42.980 1.00 47.69 492 ILE A CA 1
ATOM 3798 C C . ILE A 1 492 ? -3.437 -21.745 -41.969 1.00 47.69 492 ILE A C 1
ATOM 3800 O O . ILE A 1 492 ? -4.504 -22.320 -42.195 1.00 47.69 492 ILE A O 1
ATOM 3804 N N . ALA A 1 493 ? -2.661 -22.043 -40.925 1.00 42.69 493 ALA A N 1
ATOM 3805 C CA . ALA A 1 493 ? -3.065 -23.004 -39.907 1.00 42.69 493 ALA A CA 1
ATOM 3806 C C . ALA A 1 493 ? -4.463 -22.623 -39.397 1.00 42.69 493 ALA A C 1
ATOM 3808 O O . ALA A 1 493 ? -4.634 -21.559 -38.810 1.00 42.69 493 ALA A O 1
ATOM 3809 N N . ALA A 1 494 ? -5.461 -23.458 -39.697 1.00 41.12 494 ALA A N 1
ATOM 3810 C CA . ALA A 1 494 ? -6.816 -23.251 -39.215 1.00 41.12 494 ALA A CA 1
ATOM 3811 C C . ALA A 1 494 ? -6.822 -23.353 -37.685 1.00 41.12 494 ALA A C 1
ATOM 3813 O O . ALA A 1 494 ? -6.074 -24.164 -37.127 1.00 41.12 494 ALA A O 1
ATOM 3814 N N . ASP A 1 495 ? -7.657 -22.531 -37.045 1.00 41.41 495 ASP A N 1
ATOM 3815 C CA . ASP A 1 495 ? -7.852 -22.461 -35.595 1.00 41.41 495 ASP A CA 1
ATOM 3816 C C . ASP A 1 495 ? -7.825 -23.861 -34.957 1.00 41.41 495 ASP A C 1
ATOM 3818 O O . ASP A 1 495 ? -8.732 -24.671 -35.151 1.00 41.41 495 ASP A O 1
ATOM 3822 N N . GLY A 1 496 ? -6.741 -24.172 -34.237 1.00 42.06 496 GLY A N 1
ATOM 3823 C CA . GLY A 1 496 ? -6.548 -25.484 -33.605 1.00 42.06 496 GLY A CA 1
ATOM 3824 C C . GLY A 1 496 ? -5.096 -25.938 -33.404 1.00 42.06 496 GLY A C 1
ATOM 3825 O O . GLY A 1 496 ? -4.862 -26.871 -32.638 1.00 42.06 496 GLY A O 1
ATOM 3826 N N . GLY A 1 497 ? -4.109 -25.299 -34.044 1.00 42.09 497 GLY A N 1
ATOM 3827 C CA . GLY A 1 497 ? -2.680 -25.484 -33.740 1.00 42.09 497 GLY A CA 1
ATOM 3828 C C . GLY A 1 497 ? -2.196 -24.503 -32.665 1.00 42.09 497 GLY A C 1
ATOM 3829 O O . GLY A 1 497 ? -2.605 -23.348 -32.669 1.00 42.09 497 GLY A O 1
ATOM 3830 N N . SER A 1 498 ? -1.320 -24.932 -31.752 1.00 43.72 498 SER A N 1
ATOM 3831 C CA . SER A 1 498 ? -0.893 -24.150 -30.575 1.00 43.72 498 SER A CA 1
ATOM 3832 C C . SER A 1 498 ? -0.080 -22.876 -30.866 1.00 43.72 498 SER A C 1
ATOM 3834 O O . SER A 1 498 ? 0.263 -22.170 -29.922 1.00 43.72 498 SER A O 1
ATOM 3836 N N . GLU A 1 499 ? 0.235 -22.559 -32.127 1.00 48.44 499 GLU A N 1
ATOM 3837 C CA . GLU A 1 499 ? 0.973 -21.346 -32.507 1.00 48.44 499 GLU A CA 1
ATOM 3838 C C . GLU A 1 499 ? 0.370 -20.701 -33.768 1.00 48.44 499 GLU A C 1
ATOM 3840 O O . GLU A 1 499 ? 0.296 -21.323 -34.829 1.00 48.44 499 GLU A O 1
ATOM 3845 N N . MET A 1 500 ? -0.069 -19.443 -33.644 1.00 50.53 500 MET A N 1
ATOM 3846 C CA . MET A 1 500 ? -0.654 -18.653 -34.735 1.00 50.53 500 MET A CA 1
ATOM 3847 C C . MET A 1 500 ? 0.433 -18.060 -35.645 1.00 50.53 500 MET A C 1
ATOM 3849 O O . MET A 1 500 ? 1.507 -17.675 -35.181 1.00 50.53 500 MET A O 1
ATOM 3853 N N . SER A 1 501 ? 0.144 -17.933 -36.945 1.00 59.22 501 SER A N 1
ATOM 3854 C CA . SER A 1 501 ? 0.990 -17.150 -37.860 1.00 59.22 501 SER A CA 1
ATOM 3855 C C . SER A 1 501 ? 0.879 -15.665 -37.513 1.00 59.22 501 SER A C 1
ATOM 3857 O O . SER A 1 501 ? -0.231 -15.182 -37.309 1.00 59.22 501 SER A O 1
ATOM 3859 N N . ILE A 1 502 ? 2.001 -14.939 -37.454 1.00 62.03 502 ILE A N 1
ATOM 3860 C CA . ILE A 1 502 ? 2.032 -13.522 -37.057 1.00 62.03 502 ILE A CA 1
ATOM 3861 C C . ILE A 1 502 ? 2.751 -12.635 -38.082 1.00 62.03 502 ILE A C 1
ATOM 3863 O O . ILE A 1 502 ? 3.675 -13.079 -38.760 1.00 62.03 502 ILE A O 1
ATOM 3867 N N . ILE A 1 503 ? 2.333 -11.372 -38.164 1.00 65.19 503 ILE A N 1
ATOM 3868 C CA . ILE A 1 503 ? 3.012 -10.262 -38.836 1.00 65.19 503 ILE A CA 1
ATOM 3869 C C . ILE A 1 503 ? 3.664 -9.364 -37.781 1.00 65.19 503 ILE A C 1
ATOM 3871 O O . ILE A 1 503 ? 3.002 -8.981 -36.823 1.00 65.19 503 ILE A O 1
ATOM 3875 N N . GLU A 1 504 ? 4.946 -9.028 -37.948 1.00 68.75 504 GLU A N 1
ATOM 3876 C CA . GLU A 1 504 ? 5.672 -8.053 -37.119 1.00 68.75 504 GLU A CA 1
ATOM 3877 C C . GLU A 1 504 ? 5.991 -6.797 -37.950 1.00 68.75 504 GLU A C 1
ATOM 3879 O O . GLU A 1 504 ? 6.380 -6.907 -39.112 1.00 68.75 504 GLU A O 1
ATOM 3884 N N . MET A 1 505 ? 5.815 -5.605 -37.374 1.00 67.81 505 MET A N 1
ATOM 3885 C CA . MET A 1 505 ? 6.150 -4.311 -37.976 1.00 67.81 505 MET A CA 1
ATOM 3886 C C . MET A 1 505 ? 6.922 -3.443 -36.975 1.00 67.81 505 MET A C 1
ATOM 3888 O O . MET A 1 505 ? 6.490 -3.267 -35.837 1.00 67.81 505 MET A O 1
ATOM 3892 N N . GLY A 1 506 ? 8.066 -2.898 -37.393 1.00 66.62 506 GLY A N 1
ATOM 3893 C CA . GLY A 1 506 ? 8.887 -1.985 -36.590 1.00 66.62 506 GLY A CA 1
ATOM 3894 C C . GLY A 1 506 ? 8.517 -0.521 -36.836 1.00 66.62 506 GLY A C 1
ATOM 3895 O O . GLY A 1 506 ? 8.198 -0.144 -37.955 1.00 66.62 506 GLY A O 1
ATOM 3896 N N . VAL A 1 507 ? 8.555 0.312 -35.800 1.00 65.31 507 VAL A N 1
ATOM 3897 C CA . VAL A 1 507 ? 8.215 1.742 -35.859 1.00 65.31 507 VAL A CA 1
ATOM 3898 C C . VAL A 1 507 ? 9.290 2.540 -35.144 1.00 65.31 507 VAL A C 1
ATOM 3900 O O . VAL A 1 507 ? 9.577 2.236 -33.997 1.00 65.31 507 VAL A O 1
ATOM 3903 N N . ASP A 1 508 ? 9.850 3.592 -35.740 1.00 69.69 508 ASP A N 1
ATOM 3904 C CA . ASP A 1 508 ? 10.823 4.446 -35.040 1.00 69.69 508 ASP A CA 1
ATOM 3905 C C . ASP A 1 508 ? 10.292 4.933 -33.673 1.00 69.69 508 ASP A C 1
ATOM 3907 O O . ASP A 1 508 ? 9.160 5.393 -33.536 1.00 69.69 508 ASP A O 1
ATOM 3911 N N . SER A 1 509 ? 11.120 4.830 -32.639 1.00 69.69 509 SER A N 1
ATOM 3912 C CA . SER A 1 509 ? 10.784 5.119 -31.245 1.00 69.69 509 SER A CA 1
ATOM 3913 C C . SER A 1 509 ? 10.465 6.594 -30.993 1.00 69.69 509 SER A C 1
ATOM 3915 O O . SER A 1 509 ? 9.683 6.900 -30.091 1.00 69.69 509 SER A O 1
ATOM 3917 N N . GLY A 1 510 ? 11.034 7.512 -31.780 1.00 68.81 510 GLY A N 1
ATOM 3918 C CA . GLY A 1 510 ? 10.693 8.930 -31.763 1.00 68.81 510 GLY A CA 1
ATOM 3919 C C . GLY A 1 510 ? 9.317 9.171 -32.377 1.00 68.81 510 GLY A C 1
ATOM 3920 O O . GLY A 1 510 ? 8.482 9.827 -31.755 1.00 68.81 510 GLY A O 1
ATOM 3921 N N . ALA A 1 511 ? 9.046 8.573 -33.540 1.00 67.62 511 ALA A N 1
ATOM 3922 C CA . ALA A 1 511 ? 7.733 8.620 -34.189 1.00 67.62 511 ALA A CA 1
ATOM 3923 C C . ALA A 1 511 ? 6.633 7.979 -33.324 1.00 67.62 511 ALA A C 1
ATOM 3925 O O . ALA A 1 511 ? 5.544 8.536 -33.189 1.00 67.62 511 ALA A O 1
ATOM 3926 N N . TYR A 1 512 ? 6.939 6.856 -32.670 1.00 73.31 512 TYR A N 1
ATOM 3927 C CA . TYR A 1 512 ? 6.050 6.189 -31.723 1.00 73.31 512 TYR A CA 1
ATOM 3928 C C . TYR A 1 512 ? 5.756 7.072 -30.505 1.00 73.31 512 TYR A C 1
ATOM 3930 O O . TYR A 1 512 ? 4.597 7.267 -30.148 1.00 73.31 512 TYR A O 1
ATOM 3938 N N . LYS A 1 513 ? 6.788 7.660 -29.879 1.00 71.94 513 LYS A N 1
ATOM 3939 C CA . LYS A 1 513 ? 6.603 8.570 -28.735 1.00 71.94 513 LYS A CA 1
ATOM 3940 C C . LYS A 1 513 ? 5.766 9.785 -29.109 1.00 71.94 513 LYS A C 1
ATOM 3942 O O . LYS A 1 513 ? 4.875 10.129 -28.348 1.00 71.94 513 LYS A O 1
ATOM 3947 N N . LEU A 1 514 ? 6.018 10.390 -30.270 1.00 69.44 514 LEU A N 1
ATOM 3948 C CA . LEU A 1 514 ? 5.238 11.522 -30.774 1.00 69.44 514 LEU A CA 1
ATOM 3949 C C . LEU A 1 514 ? 3.764 11.162 -31.001 1.00 69.44 514 LEU A C 1
ATOM 3951 O O . LEU A 1 514 ? 2.899 11.975 -30.685 1.00 69.44 514 LEU A O 1
ATOM 3955 N N . ALA A 1 515 ? 3.475 9.957 -31.504 1.00 65.50 515 ALA A N 1
ATOM 3956 C CA . ALA A 1 515 ? 2.103 9.471 -31.653 1.00 65.50 515 ALA A CA 1
ATOM 3957 C C . ALA A 1 515 ? 1.409 9.289 -30.288 1.00 65.50 515 ALA A C 1
ATOM 3959 O O . ALA A 1 515 ? 0.280 9.735 -30.110 1.00 65.50 515 ALA A O 1
ATOM 3960 N N . VAL A 1 516 ? 2.112 8.725 -29.299 1.00 67.50 516 VAL A N 1
ATOM 3961 C CA . VAL A 1 516 ? 1.562 8.433 -27.961 1.00 67.50 516 VAL A CA 1
ATOM 3962 C C . VAL A 1 516 ? 1.471 9.671 -27.052 1.00 67.50 516 VAL A C 1
ATOM 3964 O O . VAL A 1 516 ? 0.601 9.732 -26.191 1.00 67.50 516 VAL A O 1
ATOM 3967 N N . SER A 1 517 ? 2.356 10.666 -27.197 1.00 58.41 517 SER A N 1
ATOM 3968 C CA . SER A 1 517 ? 2.456 11.813 -26.275 1.00 58.41 517 SER A CA 1
ATOM 3969 C C . SER A 1 517 ? 1.649 13.053 -26.681 1.00 58.41 517 SER A C 1
ATOM 3971 O O . SER A 1 517 ? 1.731 14.077 -26.001 1.00 58.41 517 SER A O 1
ATOM 3973 N N . GLY A 1 518 ? 0.928 13.022 -27.805 1.00 54.22 518 GLY A N 1
ATOM 3974 C CA . GLY A 1 518 ? 0.086 14.141 -28.240 1.00 54.22 518 GLY A CA 1
ATOM 3975 C C . GLY A 1 518 ? -1.121 14.358 -27.318 1.00 54.22 518 GLY A C 1
ATOM 3976 O O . GLY A 1 518 ? -1.605 13.422 -26.692 1.00 54.22 518 GLY A O 1
ATOM 3977 N N . ALA A 1 519 ? -1.670 15.579 -27.277 1.00 43.16 519 ALA A N 1
ATOM 3978 C CA . ALA A 1 519 ? -2.862 15.939 -26.483 1.00 43.16 519 ALA A CA 1
ATOM 3979 C C . ALA A 1 519 ? -4.167 15.209 -26.901 1.00 43.16 519 ALA A C 1
ATOM 3981 O O . ALA A 1 519 ? -5.250 15.526 -26.416 1.00 43.16 519 ALA A O 1
ATOM 3982 N N . SER A 1 520 ? -4.063 14.254 -27.824 1.00 50.97 520 SER A N 1
ATOM 3983 C CA . SER A 1 520 ? -5.132 13.425 -28.386 1.00 50.97 520 SER A CA 1
ATOM 3984 C C . SER A 1 520 ? -4.591 12.018 -28.712 1.00 50.97 520 SER A C 1
ATOM 3986 O O . SER A 1 520 ? -5.004 11.428 -29.693 1.00 50.97 520 SER A O 1
ATOM 3988 N N . GLY A 1 521 ? -3.549 11.555 -28.008 1.00 52.19 521 GLY A N 1
ATOM 3989 C CA . GLY A 1 521 ? -2.689 10.457 -28.461 1.00 52.19 521 GLY A CA 1
ATOM 3990 C C . GLY A 1 521 ? -3.294 9.064 -28.310 1.00 52.19 521 GLY A C 1
ATOM 3991 O O . GLY A 1 521 ? -3.436 8.582 -27.184 1.00 52.19 521 GLY A O 1
ATOM 3992 N N . GLY A 1 522 ? -3.537 8.389 -29.434 1.00 62.78 522 GLY A N 1
ATOM 3993 C CA . GLY A 1 522 ? -3.833 6.960 -29.438 1.00 62.78 522 GLY A CA 1
ATOM 3994 C C . GLY A 1 522 ? -2.627 6.124 -29.832 1.00 62.78 522 GLY A C 1
ATOM 3995 O O . GLY A 1 522 ? -1.630 6.587 -30.398 1.00 62.78 522 GLY A O 1
ATOM 3996 N N . ARG A 1 523 ? -2.689 4.849 -29.458 1.00 72.00 523 ARG A N 1
ATOM 3997 C CA . ARG A 1 523 ? -1.587 3.909 -29.638 1.00 72.00 523 ARG A CA 1
ATOM 3998 C C . ARG A 1 523 ? -1.470 3.489 -31.111 1.00 72.00 523 ARG A C 1
ATOM 4000 O O . ARG A 1 523 ? -2.481 3.261 -31.769 1.00 72.00 523 ARG A O 1
ATOM 4007 N N . PRO A 1 524 ? -0.248 3.374 -31.658 1.00 75.50 524 PRO A N 1
ATOM 4008 C CA . PRO A 1 524 ? -0.029 2.764 -32.967 1.00 75.50 524 PRO A CA 1
ATOM 4009 C C . PRO A 1 524 ? -0.474 1.295 -33.013 1.00 75.50 524 PRO A C 1
ATOM 4011 O O . PRO A 1 524 ? -0.033 0.493 -32.191 1.00 75.50 524 PRO A O 1
ATOM 4014 N N . HIS A 1 525 ? -1.280 0.930 -34.011 1.00 75.38 525 HIS A N 1
ATOM 4015 C CA . HIS A 1 525 ? -1.753 -0.439 -34.252 1.00 75.38 525 HIS A CA 1
ATOM 4016 C C . HIS A 1 525 ? -1.513 -0.875 -35.703 1.00 75.38 525 HIS A C 1
ATOM 4018 O O . HIS A 1 525 ? -1.372 -0.040 -36.598 1.00 75.38 525 HIS A O 1
ATOM 4024 N N . ILE A 1 526 ? -1.485 -2.193 -35.935 1.00 76.12 526 ILE A N 1
ATOM 4025 C CA . ILE A 1 526 ? -1.489 -2.770 -37.284 1.00 76.12 526 ILE A CA 1
ATOM 4026 C C . ILE A 1 526 ? -2.933 -2.825 -37.785 1.00 76.12 526 ILE A C 1
ATOM 4028 O O . ILE A 1 526 ? -3.813 -3.398 -37.136 1.00 76.12 526 ILE A O 1
ATOM 4032 N N . TYR A 1 527 ? -3.154 -2.257 -38.964 1.00 76.44 527 TYR A N 1
ATOM 4033 C CA . TYR A 1 527 ? -4.414 -2.324 -39.688 1.00 76.44 527 TYR A CA 1
ATOM 4034 C C . TYR A 1 527 ? -4.227 -3.101 -40.982 1.00 76.44 527 TYR A C 1
ATOM 4036 O O . TYR A 1 527 ? -3.161 -3.069 -41.603 1.00 76.44 527 TYR A O 1
ATOM 4044 N N . ARG A 1 528 ? -5.304 -3.743 -41.419 1.00 78.62 528 ARG A N 1
ATOM 4045 C CA . ARG A 1 528 ? -5.420 -4.363 -42.734 1.00 78.62 528 ARG A CA 1
ATOM 4046 C C . ARG A 1 528 ? -6.415 -3.584 -43.580 1.00 78.62 528 ARG A C 1
ATOM 4048 O O . ARG A 1 528 ? -7.481 -3.211 -43.098 1.00 78.62 528 ARG A O 1
ATOM 4055 N N . TYR A 1 529 ? -6.078 -3.360 -44.840 1.00 74.50 529 TYR A N 1
ATOM 4056 C CA . TYR A 1 529 ? -6.987 -2.766 -45.806 1.00 74.50 529 TYR A CA 1
ATOM 4057 C C . TYR A 1 529 ? -7.988 -3.815 -46.289 1.00 74.50 529 TYR A C 1
ATOM 4059 O O . TYR A 1 529 ? -7.599 -4.844 -46.847 1.00 74.50 529 TYR A O 1
ATOM 4067 N N . ASP A 1 530 ? -9.269 -3.546 -46.077 1.00 69.69 530 ASP A N 1
ATOM 4068 C CA . ASP A 1 530 ? -10.365 -4.355 -46.584 1.00 69.69 530 ASP A CA 1
ATOM 4069 C C . ASP A 1 530 ? -10.849 -3.774 -47.919 1.00 69.69 530 ASP A C 1
ATOM 4071 O O . ASP A 1 530 ? -11.615 -2.805 -47.966 1.00 69.69 530 ASP A O 1
ATOM 4075 N N . ALA A 1 531 ? -10.336 -4.336 -49.017 1.00 64.12 531 ALA A N 1
ATOM 4076 C CA . ALA A 1 531 ? -10.710 -3.927 -50.368 1.00 64.12 531 ALA A CA 1
ATOM 4077 C C . ALA A 1 531 ? -12.146 -4.350 -50.723 1.00 64.12 531 ALA A C 1
ATOM 4079 O O . ALA A 1 531 ? -12.825 -3.630 -51.456 1.00 64.12 531 ALA A O 1
ATOM 4080 N N . ASP A 1 532 ? -12.617 -5.469 -50.168 1.00 61.41 532 ASP A N 1
ATOM 4081 C CA . ASP A 1 532 ? -13.939 -6.033 -50.446 1.00 61.41 532 ASP A CA 1
ATOM 4082 C C . ASP A 1 532 ? -15.037 -5.324 -49.625 1.00 61.41 532 ASP A C 1
ATOM 4084 O O . ASP A 1 532 ? -16.172 -5.182 -50.080 1.00 61.41 532 ASP A O 1
ATOM 4088 N N . GLY A 1 533 ? -14.687 -4.796 -48.446 1.00 54.50 533 GLY A N 1
ATOM 4089 C CA . GLY A 1 533 ? -15.557 -4.049 -47.529 1.00 54.50 533 GLY A CA 1
ATOM 4090 C C . GLY A 1 533 ? -15.704 -2.545 -47.805 1.00 54.50 533 GLY A C 1
ATOM 4091 O O . GLY A 1 533 ? -16.040 -1.788 -46.897 1.00 54.50 533 GLY A O 1
ATOM 4092 N N . GLY A 1 534 ? -15.447 -2.079 -49.031 1.00 56.38 534 GLY A N 1
ATOM 4093 C CA . GLY A 1 534 ? -15.607 -0.662 -49.399 1.00 56.38 534 GLY A CA 1
ATOM 4094 C C . GLY A 1 534 ? -14.364 0.210 -49.182 1.00 56.38 534 GLY A C 1
ATOM 4095 O O . GLY A 1 534 ? -14.470 1.437 -49.167 1.00 56.38 534 GLY A O 1
ATOM 4096 N N . GLY A 1 535 ? -13.183 -0.400 -49.050 1.00 59.47 535 GLY A N 1
ATOM 4097 C CA . GLY A 1 535 ? -11.904 0.309 -49.024 1.00 59.47 535 GLY A CA 1
ATOM 4098 C C . GLY A 1 535 ? -11.554 0.927 -47.671 1.00 59.47 535 GLY A C 1
ATOM 4099 O O . GLY A 1 535 ? -10.983 2.019 -47.621 1.00 59.47 535 GLY A O 1
ATOM 4100 N N . THR A 1 536 ? -11.899 0.246 -46.578 1.00 65.25 536 THR A N 1
ATOM 4101 C CA . THR A 1 536 ? -11.665 0.712 -45.201 1.00 65.25 536 THR A CA 1
ATOM 4102 C C . THR A 1 536 ? -10.523 -0.036 -44.518 1.00 65.25 536 THR A C 1
ATOM 4104 O O . THR A 1 536 ? -10.285 -1.210 -44.787 1.00 65.25 536 THR A O 1
ATOM 4107 N N . TRP A 1 537 ? -9.827 0.626 -43.591 1.00 70.69 537 TRP A N 1
ATOM 4108 C CA . TRP A 1 537 ? -8.809 -0.010 -42.753 1.00 70.69 537 TRP A CA 1
ATOM 4109 C C . TRP A 1 537 ? -9.447 -0.643 -41.518 1.00 70.69 537 TRP A C 1
ATOM 4111 O O . TRP A 1 537 ? -10.059 0.047 -40.704 1.00 70.69 537 TRP A O 1
ATOM 4121 N N . LYS A 1 538 ? -9.282 -1.957 -41.365 1.00 71.75 538 LYS A N 1
ATOM 4122 C CA . LYS A 1 538 ? -9.767 -2.731 -40.224 1.00 71.75 538 LYS A CA 1
ATOM 4123 C C . LYS A 1 538 ? -8.629 -2.978 -39.240 1.00 71.75 538 LYS A C 1
ATOM 4125 O O . LYS A 1 538 ? -7.574 -3.490 -39.619 1.00 71.75 538 LYS A O 1
ATOM 4130 N N . MET A 1 539 ? -8.850 -2.625 -37.977 1.00 72.62 539 MET A N 1
ATOM 4131 C CA . MET A 1 539 ? -7.923 -2.967 -36.901 1.00 72.62 539 MET A CA 1
ATOM 4132 C C . MET A 1 539 ? -8.001 -4.473 -36.613 1.00 72.62 539 MET A C 1
ATOM 4134 O O . MET A 1 539 ? -9.093 -5.035 -36.556 1.00 72.62 539 MET A O 1
ATOM 4138 N N . LEU A 1 540 ? -6.852 -5.126 -36.434 1.00 69.75 540 LEU A N 1
ATOM 4139 C CA . LEU A 1 540 ? -6.769 -6.574 -36.187 1.00 69.75 540 LEU A CA 1
ATOM 4140 C C . LEU A 1 540 ? -6.688 -6.957 -34.691 1.00 69.75 540 LEU A C 1
ATOM 4142 O O . LEU A 1 540 ? -6.718 -8.140 -34.375 1.00 69.75 540 LEU A O 1
ATOM 4146 N N . GLU A 1 541 ? -6.620 -5.963 -33.795 1.00 58.50 541 GLU A N 1
ATOM 4147 C CA . GLU A 1 541 ? -6.346 -6.072 -32.349 1.00 58.50 541 GLU A CA 1
ATOM 4148 C C . GLU A 1 541 ? -5.008 -6.747 -31.958 1.00 58.50 541 GLU A C 1
ATOM 4150 O O . GLU A 1 541 ? -4.242 -7.231 -32.784 1.00 58.50 541 GLU A O 1
ATOM 4155 N N . THR A 1 542 ? -4.647 -6.595 -30.681 1.00 53.00 542 THR A N 1
ATOM 4156 C CA . THR A 1 542 ? -3.348 -6.070 -30.219 1.00 53.00 542 THR A CA 1
ATOM 4157 C C . THR A 1 542 ? -2.075 -6.803 -30.653 1.00 53.00 542 THR A C 1
ATOM 4159 O O . THR A 1 542 ? -1.819 -7.955 -30.304 1.00 53.00 542 THR A O 1
ATOM 4162 N N . ALA A 1 543 ? -1.158 -6.020 -31.215 1.00 50.81 543 ALA A N 1
ATOM 4163 C CA . ALA A 1 543 ? 0.266 -6.237 -31.050 1.00 50.81 543 ALA A CA 1
ATOM 4164 C C . ALA A 1 543 ? 0.648 -6.426 -29.595 1.00 50.81 543 ALA A C 1
ATOM 4166 O O . ALA A 1 543 ? 0.498 -5.512 -28.786 1.00 50.81 543 ALA A O 1
ATOM 4167 N N . VAL A 1 544 ? 1.219 -7.587 -29.280 1.00 50.97 544 VAL A N 1
ATOM 4168 C CA . VAL A 1 544 ? 2.016 -7.737 -28.067 1.00 50.97 544 VAL A CA 1
ATOM 4169 C C . VAL A 1 544 ? 3.171 -6.748 -28.185 1.00 50.97 544 VAL A C 1
ATOM 4171 O O . VAL A 1 544 ? 4.128 -6.965 -28.927 1.00 50.97 544 VAL A O 1
ATOM 4174 N N . TYR A 1 545 ? 3.010 -5.615 -27.507 1.00 50.50 545 TYR A N 1
ATOM 4175 C CA . TYR A 1 545 ? 4.025 -4.589 -27.387 1.00 50.50 545 TYR A CA 1
ATOM 4176 C C . TYR A 1 545 ? 5.182 -5.177 -26.591 1.00 50.50 545 TYR A C 1
ATOM 4178 O O . TYR A 1 545 ? 5.100 -5.358 -25.376 1.00 50.50 545 TYR A O 1
ATOM 4186 N N . GLU A 1 546 ? 6.278 -5.454 -27.279 1.00 53.97 546 GLU A N 1
ATOM 4187 C CA . GLU A 1 546 ? 7.568 -5.574 -26.628 1.00 53.97 546 GLU A CA 1
ATOM 4188 C C . GLU A 1 546 ? 8.212 -4.197 -26.713 1.00 53.97 546 GLU A C 1
ATOM 4190 O O . GLU A 1 546 ? 8.610 -3.741 -27.790 1.00 53.97 546 GLU A O 1
ATOM 4195 N N . SER A 1 547 ? 8.299 -3.502 -25.573 1.00 46.09 547 SER A N 1
ATOM 4196 C CA . SER A 1 547 ? 9.186 -2.345 -25.489 1.00 46.09 547 SER A CA 1
ATOM 4197 C C . SER A 1 547 ? 10.560 -2.807 -25.938 1.00 46.09 547 SER A C 1
ATOM 4199 O O . SER A 1 547 ? 11.077 -3.775 -25.373 1.00 46.09 547 SER A O 1
ATOM 4201 N N . ALA A 1 548 ? 11.148 -2.138 -26.928 1.00 47.12 548 ALA A N 1
ATOM 4202 C CA . ALA A 1 548 ? 12.506 -2.445 -27.336 1.00 47.12 548 ALA A CA 1
ATOM 4203 C C . ALA A 1 548 ? 13.419 -2.461 -26.111 1.00 47.12 548 ALA A C 1
ATOM 4205 O O . ALA A 1 548 ? 13.633 -1.445 -25.444 1.00 47.12 548 ALA A O 1
ATOM 4206 N N . ALA A 1 549 ? 13.933 -3.647 -25.797 1.00 43.78 549 ALA A N 1
ATOM 4207 C CA . ALA A 1 549 ? 14.892 -3.822 -24.735 1.00 43.78 549 ALA A CA 1
ATOM 4208 C C . ALA A 1 549 ? 16.178 -3.101 -25.149 1.00 43.78 549 ALA A C 1
ATOM 4210 O O . ALA A 1 549 ? 16.922 -3.588 -25.997 1.00 43.78 549 ALA A O 1
ATOM 4211 N N . THR A 1 550 ? 16.427 -1.948 -24.523 1.00 41.53 550 THR A N 1
ATOM 4212 C CA . THR A 1 550 ? 17.716 -1.241 -24.501 1.00 41.53 550 THR A CA 1
ATOM 4213 C C . THR A 1 550 ? 18.375 -1.012 -25.875 1.00 41.53 550 THR A C 1
ATOM 4215 O O . THR A 1 550 ? 19.226 -1.781 -26.309 1.00 41.53 550 THR A O 1
ATOM 4218 N N . GLY A 1 551 ? 18.065 0.128 -26.508 1.00 45.00 551 GLY A N 1
ATOM 4219 C CA . GLY A 1 551 ? 18.962 0.790 -27.471 1.00 45.00 551 GLY A CA 1
ATOM 4220 C C . GLY A 1 551 ? 18.607 0.719 -28.960 1.00 45.00 551 GLY A C 1
ATOM 4221 O O . GLY A 1 551 ? 19.201 1.471 -29.729 1.00 45.00 551 GLY A O 1
ATOM 4222 N N . SER A 1 552 ? 17.637 -0.090 -29.399 1.00 45.16 552 SER A N 1
ATOM 4223 C CA . SER A 1 552 ? 17.117 0.040 -30.767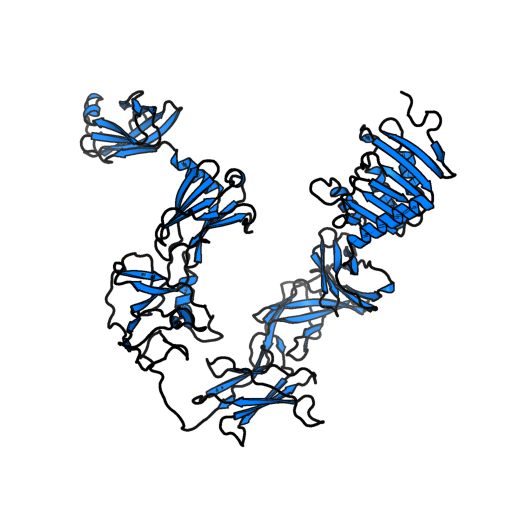 1.00 45.16 552 SER A CA 1
ATOM 4224 C C . SER A 1 552 ? 16.127 1.197 -30.817 1.00 45.16 552 SER A C 1
ATOM 4226 O O . SER A 1 552 ? 15.152 1.215 -30.068 1.00 45.16 552 SER A O 1
ATOM 4228 N N . GLY A 1 553 ? 16.356 2.158 -31.705 1.00 58.28 553 GLY A N 1
ATOM 4229 C CA . GLY A 1 553 ? 15.456 3.286 -31.929 1.00 58.28 553 GLY A CA 1
ATOM 4230 C C . GLY A 1 553 ? 14.112 2.904 -32.556 1.00 58.28 553 GLY A C 1
ATOM 4231 O O . GLY A 1 553 ? 13.547 3.748 -33.224 1.00 58.28 553 GLY A O 1
ATOM 4232 N N . GLU A 1 554 ? 13.588 1.688 -32.362 1.00 61.59 554 GLU A N 1
ATOM 4233 C CA . GLU A 1 554 ? 12.355 1.174 -32.975 1.00 61.59 554 GLU A CA 1
ATOM 4234 C C . GLU A 1 554 ? 11.486 0.405 -31.958 1.00 61.59 554 GLU A C 1
ATOM 4236 O O . GLU A 1 554 ? 12.004 -0.209 -31.033 1.00 61.59 554 GLU A O 1
ATOM 4241 N N . VAL A 1 555 ? 10.166 0.429 -32.132 1.00 67.38 555 VAL A N 1
ATOM 4242 C CA . VAL A 1 555 ? 9.109 -0.242 -31.366 1.00 67.38 555 VAL A CA 1
ATOM 4243 C C . VAL A 1 555 ? 8.465 -1.297 -32.259 1.00 67.38 555 VAL A C 1
ATOM 4245 O O . VAL A 1 555 ? 8.104 -0.995 -33.393 1.00 67.38 555 VAL A O 1
ATOM 4248 N N . LYS A 1 556 ? 8.306 -2.527 -31.763 1.00 69.81 556 LYS A N 1
ATOM 4249 C CA . LYS A 1 556 ? 7.762 -3.646 -32.543 1.00 69.81 556 LYS A CA 1
ATOM 4250 C C . LYS A 1 556 ? 6.283 -3.869 -32.250 1.00 69.81 556 LYS A C 1
ATOM 4252 O O . LYS A 1 556 ? 5.885 -3.993 -31.094 1.00 69.81 556 LYS A O 1
ATOM 4257 N N . LEU A 1 557 ? 5.494 -3.964 -33.312 1.00 68.69 557 LEU A N 1
ATOM 4258 C CA . LEU A 1 557 ? 4.079 -4.311 -33.294 1.00 68.69 557 LEU A CA 1
ATOM 4259 C C . LEU A 1 557 ? 3.901 -5.692 -33.930 1.00 68.69 557 LEU A C 1
ATOM 4261 O O . LEU A 1 557 ? 4.534 -5.970 -34.940 1.00 68.69 557 LEU A O 1
ATOM 4265 N N . LYS A 1 558 ? 3.052 -6.551 -33.365 1.00 69.88 558 LYS A N 1
ATOM 4266 C CA . LYS A 1 558 ? 2.742 -7.897 -33.874 1.00 69.88 558 LYS A CA 1
ATOM 4267 C C . LYS A 1 558 ? 1.239 -8.010 -34.204 1.00 69.88 558 LYS A C 1
ATOM 4269 O O . LYS A 1 558 ? 0.449 -7.247 -33.679 1.00 69.88 558 LYS A O 1
ATOM 4274 N N . ALA A 1 559 ? 0.790 -8.904 -35.065 1.00 68.12 559 ALA A N 1
ATOM 4275 C CA . ALA A 1 559 ? -0.637 -9.237 -35.206 1.00 68.12 559 ALA A CA 1
ATOM 4276 C C . ALA A 1 559 ? -0.770 -10.617 -35.841 1.00 68.12 559 ALA A C 1
ATOM 4278 O O . ALA A 1 559 ? 0.168 -11.065 -36.494 1.00 68.12 559 ALA A O 1
ATOM 4279 N N . SER A 1 560 ? -1.903 -11.297 -35.682 1.00 68.19 560 SER A N 1
ATOM 4280 C CA . SER A 1 560 ? -2.123 -12.567 -36.383 1.00 68.19 560 SER A CA 1
ATOM 4281 C C . SER A 1 560 ? -2.266 -12.334 -37.890 1.00 68.19 560 SER A C 1
ATOM 4283 O O . SER A 1 560 ? -2.981 -11.435 -38.334 1.00 68.19 560 SER A O 1
ATOM 4285 N N . LEU A 1 561 ? -1.571 -13.146 -38.685 1.00 68.50 561 LEU A N 1
ATOM 4286 C CA . LEU A 1 561 ? -1.599 -13.110 -40.142 1.00 68.50 561 LEU A CA 1
ATOM 4287 C C . LEU A 1 561 ? -2.528 -14.213 -40.657 1.00 68.50 561 LEU A C 1
ATOM 4289 O O . LEU A 1 561 ? -2.108 -15.355 -40.842 1.00 68.50 561 LEU A O 1
ATOM 4293 N N . ASN A 1 562 ? -3.787 -13.845 -40.898 1.00 62.78 562 ASN A N 1
ATOM 4294 C CA . ASN A 1 562 ? -4.851 -14.799 -41.227 1.00 62.78 562 ASN A CA 1
ATOM 4295 C C . ASN A 1 562 ? -5.254 -14.801 -42.707 1.00 62.78 562 ASN A C 1
ATOM 4297 O O . ASN A 1 562 ? -6.004 -15.673 -43.133 1.00 62.78 562 ASN A O 1
ATOM 4301 N N . GLU A 1 563 ? -4.780 -13.841 -43.504 1.00 65.75 563 GLU A N 1
ATOM 4302 C CA . GLU A 1 563 ? -5.149 -13.710 -44.918 1.00 65.75 563 GLU A CA 1
ATOM 4303 C C . GLU A 1 563 ? -4.200 -12.765 -45.676 1.00 65.75 563 GLU A C 1
ATOM 4305 O O . GLU A 1 563 ? -3.506 -11.942 -45.082 1.00 65.75 563 GLU A O 1
ATOM 4310 N N . GLY A 1 564 ? -4.114 -12.906 -47.002 1.00 66.00 564 GLY A N 1
ATOM 4311 C CA . GLY A 1 564 ? -3.314 -12.003 -47.838 1.00 66.00 564 GLY A CA 1
ATOM 4312 C C . GLY A 1 564 ? -4.017 -10.653 -47.952 1.00 66.00 564 GLY A C 1
ATOM 4313 O O . GLY A 1 564 ? -5.240 -10.597 -47.852 1.00 66.00 564 GLY A O 1
ATOM 4314 N N . GLY A 1 565 ? -3.275 -9.565 -48.120 1.00 69.12 565 GLY A N 1
ATOM 4315 C CA . GLY A 1 565 ? -3.832 -8.219 -48.219 1.00 69.12 565 GLY A CA 1
ATOM 4316 C C . GLY A 1 565 ? -2.797 -7.129 -47.963 1.00 69.12 565 GLY A C 1
ATOM 4317 O O . GLY A 1 565 ? -1.611 -7.411 -47.782 1.00 69.12 565 GLY A O 1
ATOM 4318 N N . LYS A 1 566 ? -3.256 -5.877 -47.934 1.00 73.00 566 LYS A N 1
ATOM 4319 C CA . LYS A 1 566 ? -2.417 -4.716 -47.616 1.00 73.00 566 LYS A CA 1
ATOM 4320 C C . LYS A 1 566 ? -2.452 -4.431 -46.116 1.00 73.00 566 LYS A C 1
ATOM 4322 O O . LYS A 1 566 ? -3.534 -4.358 -45.537 1.00 73.00 566 LYS A O 1
ATOM 4327 N N . TYR A 1 567 ? -1.292 -4.227 -45.502 1.00 74.75 567 TYR A N 1
ATOM 4328 C CA . TYR A 1 567 ? -1.136 -3.991 -44.064 1.00 74.75 567 TYR A CA 1
ATOM 4329 C C . TYR A 1 567 ? -0.373 -2.688 -43.792 1.00 74.75 567 TYR A C 1
ATOM 4331 O O . TYR A 1 567 ? 0.508 -2.321 -44.563 1.00 74.75 567 TYR A O 1
ATOM 4339 N N . GLY A 1 568 ? -0.665 -1.991 -42.692 1.00 73.88 568 GLY A N 1
ATOM 4340 C CA . GLY A 1 568 ? 0.049 -0.764 -42.316 1.00 73.88 568 GLY A CA 1
ATOM 4341 C C . GLY A 1 568 ? -0.071 -0.409 -40.836 1.00 73.88 568 GLY A C 1
ATOM 4342 O O . GLY A 1 568 ? -0.958 -0.909 -40.146 1.00 73.88 568 GLY A O 1
ATOM 4343 N N . VAL A 1 569 ? 0.825 0.460 -40.354 1.00 74.31 569 VAL A N 1
ATOM 4344 C CA . VAL A 1 569 ? 0.805 0.971 -38.974 1.00 74.31 569 VAL A CA 1
ATOM 4345 C C . VAL A 1 569 ? 0.201 2.367 -38.932 1.00 74.31 569 VAL A C 1
ATOM 4347 O O . VAL A 1 569 ? 0.758 3.315 -39.495 1.00 74.31 569 VAL A O 1
ATOM 4350 N N . PHE A 1 570 ? -0.900 2.504 -38.198 1.00 75.06 570 PHE A N 1
ATOM 4351 C CA . PHE A 1 570 ? -1.600 3.774 -38.029 1.00 75.06 570 PHE A CA 1
ATOM 4352 C C . PHE A 1 570 ? -1.891 4.053 -36.553 1.00 75.06 570 PHE A C 1
ATOM 4354 O O . PHE A 1 570 ? -1.982 3.129 -35.745 1.00 75.06 570 PHE A O 1
ATOM 4361 N N . CYS A 1 571 ? -2.043 5.327 -36.205 1.00 72.44 571 CYS A N 1
ATOM 4362 C CA . CYS A 1 571 ? -2.564 5.780 -34.920 1.00 72.44 571 CYS A CA 1
ATOM 4363 C C . CYS A 1 571 ? -3.902 6.499 -35.126 1.00 72.44 571 CYS A C 1
ATOM 4365 O O . CYS A 1 571 ? -4.046 7.309 -36.049 1.00 72.44 571 CYS A O 1
ATOM 4367 N N . ASP A 1 572 ? -4.856 6.207 -34.249 1.00 70.81 572 ASP A N 1
ATOM 4368 C CA . ASP A 1 572 ? -6.091 6.969 -34.100 1.00 70.81 572 ASP A CA 1
ATOM 4369 C C . ASP A 1 572 ? -5.888 8.020 -33.014 1.00 70.81 572 ASP A C 1
ATOM 4371 O O . ASP A 1 572 ? -5.474 7.675 -31.916 1.00 70.81 572 ASP A O 1
ATOM 4375 N N . ASN A 1 573 ? -6.174 9.286 -33.301 1.00 68.62 573 ASN A N 1
ATOM 4376 C CA . ASN A 1 573 ? -6.011 10.369 -32.330 1.00 68.62 573 ASN A CA 1
ATOM 4377 C C . ASN A 1 573 ? -7.339 11.054 -31.982 1.00 68.62 573 ASN A C 1
ATOM 4379 O O . ASN A 1 573 ? -7.357 12.217 -31.564 1.00 68.62 573 ASN A O 1
ATOM 4383 N N . ILE A 1 574 ? -8.462 10.386 -32.228 1.00 67.06 574 ILE A N 1
ATOM 4384 C CA . ILE A 1 574 ? -9.788 10.927 -31.964 1.00 67.06 574 ILE A CA 1
ATOM 4385 C C . ILE A 1 574 ? -10.362 10.178 -30.765 1.00 67.06 574 ILE A C 1
ATOM 4387 O O . ILE A 1 574 ? -10.634 8.992 -30.869 1.00 67.06 574 ILE A O 1
ATOM 4391 N N . PRO A 1 575 ? -10.559 10.836 -29.608 1.00 68.50 575 PRO A N 1
ATOM 4392 C CA . PRO A 1 575 ? -11.210 10.174 -28.492 1.00 68.50 575 PRO A CA 1
ATOM 4393 C C . PRO A 1 575 ? -12.674 9.867 -28.835 1.00 68.50 575 PRO A C 1
ATOM 4395 O O . PRO A 1 575 ? -13.347 10.702 -29.458 1.00 68.50 575 PRO A O 1
ATOM 4398 N N . PRO A 1 576 ? -13.206 8.734 -28.352 1.00 74.62 576 PRO A N 1
ATOM 4399 C CA . PRO A 1 576 ? -14.597 8.385 -28.575 1.00 74.62 576 PRO A CA 1
ATOM 4400 C C . PRO A 1 576 ? -15.499 9.405 -27.886 1.00 74.62 576 PRO A C 1
ATOM 4402 O O . PRO A 1 576 ? -15.180 9.948 -26.818 1.00 74.62 576 PRO A O 1
ATOM 4405 N N . ARG A 1 577 ? -16.663 9.657 -28.482 1.00 76.19 577 ARG A N 1
ATOM 4406 C CA . ARG A 1 577 ? -17.635 10.613 -27.950 1.00 76.19 577 ARG A CA 1
ATOM 4407 C C . ARG A 1 577 ? -18.921 9.930 -27.524 1.00 76.19 577 ARG A C 1
ATOM 4409 O O . ARG A 1 577 ? -19.343 8.920 -28.083 1.00 76.19 577 ARG A O 1
ATOM 4416 N N . ILE A 1 578 ? -19.579 10.543 -26.548 1.00 78.00 578 ILE A N 1
ATOM 4417 C CA . ILE A 1 578 ? -20.964 10.223 -26.220 1.00 78.00 578 ILE A CA 1
ATOM 4418 C C . ILE A 1 578 ? -21.840 10.869 -27.297 1.00 78.00 578 ILE A C 1
ATOM 4420 O O . ILE A 1 578 ? -21.969 12.092 -27.335 1.00 78.00 578 ILE A O 1
ATOM 4424 N N . GLU A 1 579 ? -22.414 10.051 -28.173 1.00 75.69 579 GLU A N 1
ATOM 4425 C CA . GLU A 1 579 ? -23.294 10.496 -29.258 1.00 75.69 579 GLU A CA 1
ATOM 4426 C C . GLU A 1 579 ? -24.712 10.752 -28.733 1.00 75.69 579 GLU A C 1
ATOM 4428 O O . GLU A 1 579 ? -25.361 11.732 -29.099 1.00 75.69 579 GLU A O 1
ATOM 4433 N N . LYS A 1 580 ? -25.196 9.891 -27.828 1.00 73.00 580 LYS A N 1
ATOM 4434 C CA . LYS A 1 580 ? -26.565 9.963 -27.304 1.00 73.00 580 LYS A CA 1
ATOM 4435 C C . LYS A 1 580 ? -26.656 9.437 -25.875 1.00 73.00 580 LYS A C 1
ATOM 4437 O O . LYS A 1 580 ? -25.963 8.495 -25.506 1.00 73.00 580 LYS A O 1
ATOM 4442 N N . VAL A 1 581 ? -27.548 10.027 -25.078 1.00 70.81 581 VAL A N 1
ATOM 4443 C CA . VAL A 1 581 ? -27.876 9.571 -23.718 1.00 70.81 581 VAL A CA 1
ATOM 4444 C C . VAL A 1 581 ? -29.391 9.550 -23.546 1.00 70.81 581 VAL A C 1
ATOM 4446 O O . VAL A 1 581 ? -30.053 10.551 -23.820 1.00 70.81 581 VAL A O 1
ATOM 4449 N N . ILE A 1 582 ? -29.948 8.430 -23.087 1.00 71.62 582 ILE A N 1
ATOM 4450 C CA . ILE A 1 582 ? -31.383 8.245 -22.848 1.00 71.62 582 ILE A CA 1
ATOM 4451 C C . ILE A 1 582 ? -31.588 7.731 -21.424 1.00 71.62 582 ILE A C 1
ATOM 4453 O O . ILE A 1 582 ? -30.991 6.739 -21.017 1.00 71.62 582 ILE A O 1
ATOM 4457 N N . LEU A 1 583 ? -32.473 8.378 -20.668 1.00 67.94 583 LEU A N 1
ATOM 4458 C CA . LEU A 1 583 ? -32.935 7.873 -19.377 1.00 67.94 583 LEU A CA 1
ATOM 4459 C C . LEU A 1 583 ? -34.294 7.188 -19.568 1.00 67.94 583 LEU A C 1
ATOM 4461 O O . LEU A 1 583 ? -35.269 7.847 -19.927 1.00 67.94 583 LEU A O 1
ATOM 4465 N N . LYS A 1 584 ? -34.372 5.875 -19.323 1.00 66.62 584 LYS A N 1
ATOM 4466 C CA . LYS A 1 584 ? -35.612 5.091 -19.455 1.00 66.62 584 LYS A CA 1
ATOM 4467 C C . LYS A 1 584 ? -35.778 4.166 -18.252 1.00 66.62 584 LYS A C 1
ATOM 4469 O O . LYS A 1 584 ? -34.910 3.344 -17.979 1.00 66.62 584 LYS A O 1
ATOM 4474 N N . SER A 1 585 ? -36.885 4.306 -17.522 1.00 65.94 585 SER A N 1
ATOM 4475 C CA . SER A 1 585 ? -37.266 3.415 -16.409 1.00 65.94 585 SER A CA 1
ATOM 4476 C C . SER A 1 585 ? -36.149 3.153 -15.375 1.00 65.94 585 SER A C 1
ATOM 4478 O O . SER A 1 585 ? -35.924 2.013 -14.980 1.00 65.94 585 SER A O 1
ATOM 4480 N N . GLY A 1 586 ? -35.408 4.193 -14.964 1.00 65.06 586 GLY A N 1
ATOM 4481 C CA . GLY A 1 586 ? -34.320 4.080 -13.974 1.00 65.06 586 GLY A CA 1
ATOM 4482 C C . GLY A 1 586 ? -32.989 3.529 -14.511 1.00 65.06 586 GLY A C 1
ATOM 4483 O O . GLY A 1 586 ? -32.058 3.309 -13.733 1.00 65.06 586 GLY A O 1
ATOM 4484 N N . ARG A 1 587 ? -32.882 3.324 -15.830 1.00 70.06 587 ARG A N 1
ATOM 4485 C CA . ARG A 1 587 ? -31.657 2.925 -16.534 1.00 70.06 587 ARG A CA 1
ATOM 4486 C C . ARG A 1 587 ? -31.122 4.084 -17.364 1.00 70.06 587 ARG A C 1
ATOM 4488 O O . ARG A 1 587 ? -31.903 4.791 -18.006 1.00 70.06 587 ARG A O 1
ATOM 4495 N N . LEU A 1 588 ? -29.802 4.247 -17.363 1.00 73.81 588 LEU A N 1
ATOM 4496 C CA . LEU A 1 588 ? -29.107 5.197 -18.226 1.00 73.81 588 LEU A CA 1
ATOM 4497 C C . LEU A 1 588 ? -28.542 4.441 -19.429 1.00 73.81 588 LEU A C 1
ATOM 4499 O O . LEU A 1 588 ? -27.716 3.550 -19.262 1.00 73.81 588 LEU A O 1
ATOM 4503 N N . ILE A 1 589 ? -29.015 4.788 -20.619 1.00 77.88 589 ILE A N 1
ATOM 4504 C CA . ILE A 1 589 ? -28.584 4.216 -21.892 1.00 77.88 589 ILE A CA 1
ATOM 4505 C C . ILE A 1 589 ? -27.662 5.233 -22.560 1.00 77.88 589 ILE A C 1
ATOM 4507 O O . ILE A 1 589 ? -28.055 6.384 -22.758 1.00 77.88 589 ILE A O 1
ATOM 4511 N N . ILE A 1 590 ? -26.439 4.831 -22.880 1.00 78.62 590 ILE A N 1
ATOM 4512 C CA . ILE A 1 590 ? -25.406 5.693 -23.454 1.00 78.62 590 ILE A CA 1
ATOM 4513 C C . ILE A 1 590 ? -24.948 5.089 -24.773 1.00 78.62 590 ILE A C 1
ATOM 4515 O O . ILE A 1 590 ? -24.383 4.000 -24.795 1.00 78.62 590 ILE A O 1
ATOM 4519 N N . THR A 1 591 ? -25.153 5.816 -25.864 1.00 80.31 591 THR A N 1
ATOM 4520 C CA . THR A 1 591 ? -24.595 5.480 -27.171 1.00 80.31 591 THR A CA 1
ATOM 4521 C C . THR A 1 591 ? -23.257 6.192 -27.325 1.00 80.31 591 THR A C 1
ATOM 4523 O O . THR A 1 591 ? -23.186 7.425 -27.319 1.00 80.31 591 THR A O 1
ATOM 4526 N N . LEU A 1 592 ? -22.195 5.407 -27.457 1.00 79.19 592 LEU A N 1
ATOM 4527 C CA . LEU A 1 592 ? -20.862 5.873 -27.800 1.00 79.19 592 LEU A CA 1
ATOM 4528 C C . LEU A 1 592 ? -20.652 5.748 -29.303 1.00 79.19 592 LEU A C 1
ATOM 4530 O O . LEU A 1 592 ? -21.076 4.764 -29.910 1.00 79.19 592 LEU A O 1
ATOM 4534 N N . LYS A 1 593 ? -19.968 6.731 -29.880 1.00 80.81 593 LYS A N 1
ATOM 4535 C CA . LYS A 1 593 ? -19.518 6.689 -31.263 1.00 80.81 593 LYS A CA 1
ATOM 4536 C C . LYS A 1 593 ? -18.031 6.992 -31.328 1.00 80.81 593 LYS A C 1
ATOM 4538 O O . LYS A 1 593 ? -17.560 7.960 -30.727 1.00 80.81 593 LYS A O 1
ATOM 4543 N N . ASP A 1 594 ? -17.331 6.160 -32.074 1.00 75.00 594 ASP A N 1
ATOM 4544 C CA . ASP A 1 594 ? -15.933 6.317 -32.409 1.00 75.00 594 ASP A CA 1
ATOM 4545 C C . ASP A 1 594 ? -15.763 6.256 -33.925 1.00 75.00 594 ASP A C 1
ATOM 4547 O O . ASP A 1 594 ? -16.257 5.340 -34.579 1.00 75.00 594 ASP A O 1
ATOM 4551 N N . GLU A 1 595 ? -15.107 7.256 -34.501 1.00 70.19 595 GLU A N 1
ATOM 4552 C CA . GLU A 1 595 ? -14.941 7.318 -35.957 1.00 70.19 595 GLU A CA 1
ATOM 4553 C C . GLU A 1 595 ? -13.641 6.623 -36.413 1.00 70.19 595 GLU A C 1
ATOM 4555 O O . GLU A 1 595 ? -13.507 6.285 -37.589 1.00 70.19 595 GLU A O 1
ATOM 4560 N N . GLY A 1 596 ? -12.712 6.338 -35.494 1.00 69.50 596 GLY A N 1
ATOM 4561 C CA . GLY A 1 596 ? -11.409 5.762 -35.797 1.00 69.50 596 GLY A CA 1
ATOM 4562 C C . GLY A 1 596 ? -11.322 4.266 -35.495 1.00 69.50 596 GLY A C 1
ATOM 4563 O O . GLY A 1 596 ? -11.679 3.414 -36.316 1.00 69.50 596 GLY A O 1
ATOM 4564 N N . SER A 1 597 ? -10.751 3.951 -34.342 1.00 67.31 597 SER A N 1
ATOM 4565 C CA . SER A 1 597 ? -10.287 2.633 -33.919 1.00 67.31 597 SER A CA 1
ATOM 4566 C C . SER A 1 597 ? -11.367 1.677 -33.410 1.00 67.31 597 SER A C 1
ATOM 4568 O O . SER A 1 597 ? -11.138 0.466 -33.294 1.00 67.31 597 SER A O 1
ATOM 4570 N N . GLY A 1 598 ? -12.563 2.198 -33.176 1.00 71.19 598 GLY A N 1
ATOM 4571 C CA . GLY A 1 598 ? -13.737 1.463 -32.749 1.00 71.19 598 GLY A CA 1
ATOM 4572 C C . GLY A 1 598 ? -13.818 1.231 -31.240 1.00 71.19 598 GLY A C 1
ATOM 4573 O O . GLY A 1 598 ? -12.954 1.619 -30.454 1.00 71.19 598 GLY A O 1
ATOM 4574 N N . LEU A 1 599 ? -14.907 0.579 -30.840 1.00 72.00 599 LEU A N 1
ATOM 4575 C CA . LEU A 1 599 ? -15.336 0.380 -29.459 1.00 72.00 599 LEU A CA 1
ATOM 4576 C C . LEU A 1 599 ? -15.479 -1.116 -29.137 1.00 72.00 599 LEU A C 1
ATOM 4578 O O . LEU A 1 599 ? -15.880 -1.911 -29.991 1.00 72.00 599 LEU A O 1
ATOM 4582 N N . ASN A 1 600 ? -15.224 -1.492 -27.884 1.00 73.44 600 ASN A N 1
ATOM 4583 C CA . ASN A 1 600 ? -15.373 -2.849 -27.349 1.00 73.44 600 ASN A CA 1
ATOM 4584 C C . ASN A 1 600 ? -16.252 -2.872 -26.078 1.00 73.44 600 ASN A C 1
ATOM 4586 O O . ASN A 1 600 ? -16.870 -1.873 -25.714 1.00 73.44 600 ASN A O 1
ATOM 4590 N N . ASP A 1 601 ? -16.410 -4.034 -25.427 1.00 70.56 601 ASP A N 1
ATOM 4591 C CA . ASP A 1 601 ? -17.336 -4.200 -24.283 1.00 70.56 601 ASP A CA 1
ATOM 4592 C C . ASP A 1 601 ? -16.880 -3.420 -23.038 1.00 70.56 601 ASP A C 1
ATOM 4594 O O . ASP A 1 601 ? -17.668 -3.170 -22.130 1.00 70.56 601 ASP A O 1
ATOM 4598 N N . LYS A 1 602 ? -15.606 -3.020 -23.002 1.00 71.25 602 LYS A N 1
ATOM 4599 C CA . LYS A 1 602 ? -14.966 -2.269 -21.918 1.00 71.25 602 LYS A CA 1
ATOM 4600 C C . LYS A 1 602 ? -14.818 -0.783 -22.239 1.00 71.25 602 LYS A C 1
ATOM 4602 O O . LYS A 1 602 ? -14.233 -0.054 -21.447 1.00 71.25 602 LYS A O 1
ATOM 4607 N N . SER A 1 603 ? -15.363 -0.318 -23.364 1.00 73.88 603 SER A N 1
ATOM 4608 C CA . SER A 1 603 ? -15.280 1.083 -23.791 1.00 73.88 603 SER A CA 1
ATOM 4609 C C . SER A 1 603 ? -16.019 2.077 -22.890 1.00 73.88 603 SER A C 1
ATOM 4611 O O . SER A 1 603 ? -15.919 3.280 -23.120 1.00 73.88 603 SER A O 1
ATOM 4613 N N . LEU A 1 604 ? -16.749 1.614 -21.871 1.00 78.38 604 LEU A N 1
ATOM 4614 C CA . LEU A 1 604 ? -17.367 2.457 -20.852 1.00 78.38 604 LEU A CA 1
ATOM 4615 C C . LEU A 1 604 ? -17.041 1.927 -19.448 1.00 78.38 604 LEU A C 1
ATOM 4617 O O . LEU A 1 604 ? -17.386 0.797 -19.106 1.00 78.38 604 LEU A O 1
ATOM 4621 N N . SER A 1 605 ? -16.452 2.774 -18.607 1.00 77.38 605 SER A N 1
ATOM 4622 C CA . SER A 1 605 ? -16.132 2.468 -17.206 1.00 77.38 605 SER A CA 1
ATOM 4623 C C . SER A 1 605 ? -16.552 3.604 -16.270 1.00 77.38 605 SER A C 1
ATOM 4625 O O . SER A 1 605 ? -16.594 4.769 -16.665 1.00 77.38 605 SER A O 1
ATOM 4627 N N . ILE A 1 606 ? -16.850 3.280 -15.007 1.00 75.62 606 ILE A N 1
ATOM 4628 C CA . ILE A 1 606 ? -17.334 4.239 -13.999 1.00 75.62 606 ILE A CA 1
ATOM 4629 C C . ILE A 1 606 ? -16.310 4.362 -12.869 1.00 75.62 606 ILE A C 1
ATOM 4631 O O . ILE A 1 606 ? -15.865 3.357 -12.317 1.00 75.62 606 ILE A O 1
ATOM 4635 N N . PHE A 1 607 ? -15.963 5.592 -12.496 1.00 69.94 607 PHE A N 1
ATOM 4636 C CA . PHE A 1 607 ? -14.976 5.901 -11.461 1.00 69.94 607 PHE A CA 1
ATOM 4637 C C . PHE A 1 607 ? -15.560 6.803 -10.376 1.00 69.94 607 PHE A C 1
ATOM 4639 O O . PHE A 1 607 ? -16.287 7.737 -10.695 1.00 69.94 607 PHE A O 1
ATOM 4646 N N . SER A 1 608 ? -15.164 6.594 -9.120 1.00 67.75 608 SER A N 1
ATOM 4647 C CA . SER A 1 608 ? -15.361 7.537 -8.007 1.00 67.75 608 SER A CA 1
ATOM 4648 C C . SER A 1 608 ? -13.998 7.936 -7.445 1.00 67.75 608 SER A C 1
ATOM 4650 O O . SER A 1 608 ? -13.197 7.054 -7.147 1.00 67.75 608 SER A O 1
ATOM 4652 N N . GLU A 1 609 ? -13.682 9.234 -7.379 1.00 61.41 609 GLU A N 1
ATOM 4653 C CA . GLU A 1 609 ? -12.428 9.760 -6.790 1.00 61.41 609 GLU A CA 1
ATOM 4654 C C . GLU A 1 609 ? -11.126 9.020 -7.211 1.00 61.41 609 GLU A C 1
ATOM 4656 O O . GLU A 1 609 ? -10.159 8.954 -6.452 1.00 61.41 609 GLU A O 1
ATOM 4661 N N . LYS A 1 610 ? -11.080 8.494 -8.452 1.00 55.88 610 LYS A N 1
ATOM 4662 C CA . LYS A 1 610 ? -10.004 7.674 -9.079 1.00 55.88 610 LYS A CA 1
ATOM 4663 C C . LYS A 1 610 ? -10.000 6.162 -8.788 1.00 55.88 610 LYS A C 1
ATOM 4665 O O . LYS A 1 610 ? -9.065 5.482 -9.205 1.00 55.88 610 LYS A O 1
ATOM 4670 N N . ARG A 1 611 ? -11.020 5.603 -8.136 1.00 55.81 611 ARG A N 1
ATOM 4671 C CA . ARG A 1 611 ? -11.202 4.148 -7.979 1.00 55.81 611 ARG A CA 1
ATOM 4672 C C . ARG A 1 611 ? -12.288 3.621 -8.926 1.00 55.81 611 ARG A C 1
ATOM 4674 O O . ARG A 1 611 ? -13.320 4.285 -9.053 1.00 55.81 611 ARG A O 1
ATOM 4681 N N . PRO A 1 612 ? -12.093 2.456 -9.575 1.00 59.31 612 PRO A N 1
ATOM 4682 C CA . PRO A 1 612 ? -13.146 1.806 -10.351 1.00 59.31 612 PRO A CA 1
ATOM 4683 C C . PRO A 1 612 ? -14.352 1.493 -9.455 1.00 59.31 612 PRO A C 1
ATOM 4685 O O . PRO A 1 612 ? -14.199 0.893 -8.392 1.00 59.31 612 PRO A O 1
ATOM 4688 N N . ALA A 1 613 ? -15.549 1.904 -9.869 1.00 61.84 613 ALA A N 1
ATOM 4689 C CA . ALA A 1 613 ? -16.807 1.680 -9.147 1.00 61.84 613 ALA A CA 1
ATOM 4690 C C . ALA A 1 613 ? -17.543 0.408 -9.631 1.00 61.84 613 ALA A C 1
ATOM 4692 O O . ALA A 1 613 ? -18.766 0.310 -9.531 1.00 61.84 613 ALA A O 1
ATOM 4693 N N . GLU A 1 614 ? -16.792 -0.561 -10.165 1.00 55.47 614 GLU A N 1
ATOM 4694 C CA . GLU A 1 614 ? -17.279 -1.705 -10.957 1.00 55.47 614 GLU A CA 1
ATOM 4695 C C . GLU A 1 614 ? -18.188 -2.679 -10.182 1.00 55.47 614 GLU A C 1
ATOM 4697 O O . GLU A 1 614 ? -18.958 -3.413 -10.792 1.00 55.47 614 GLU A O 1
ATOM 4702 N N . GLY A 1 615 ? -18.157 -2.667 -8.843 1.00 50.78 615 GLY A N 1
ATOM 4703 C CA . GLY A 1 615 ? -18.997 -3.537 -8.006 1.00 50.78 615 GLY A CA 1
ATOM 4704 C C . GLY A 1 615 ? -20.425 -3.033 -7.756 1.00 50.78 615 GLY A C 1
ATOM 4705 O O . GLY A 1 615 ? -21.290 -3.831 -7.405 1.00 50.78 615 GLY A O 1
ATOM 4706 N N . ASN A 1 616 ? -20.688 -1.733 -7.937 1.00 51.12 616 ASN A N 1
ATOM 4707 C CA . ASN A 1 616 ? -21.979 -1.116 -7.591 1.00 51.12 616 ASN A CA 1
ATOM 4708 C C . ASN A 1 616 ? -22.862 -0.822 -8.815 1.00 51.12 616 ASN A C 1
ATOM 4710 O O . ASN A 1 616 ? -24.068 -0.629 -8.671 1.00 51.12 616 ASN A O 1
ATOM 4714 N N . PHE A 1 617 ? -22.280 -0.798 -10.017 1.00 55.50 617 PHE A N 1
ATOM 4715 C CA . PHE A 1 617 ? -22.959 -0.429 -11.257 1.00 55.50 617 PHE A CA 1
ATOM 4716 C C . PHE A 1 617 ? -22.437 -1.295 -12.405 1.00 55.50 617 PHE A C 1
ATOM 4718 O O . PHE A 1 617 ? -21.261 -1.213 -12.752 1.00 55.50 617 PHE A O 1
ATOM 4725 N N . MET A 1 618 ? -23.300 -2.110 -13.016 1.00 55.38 618 MET A N 1
ATOM 4726 C CA . MET A 1 618 ? -22.920 -2.884 -14.202 1.00 55.38 618 MET A CA 1
ATOM 4727 C C . MET A 1 618 ? -23.282 -2.111 -15.470 1.00 55.38 618 MET A C 1
ATOM 4729 O O . MET A 1 618 ? -24.463 -1.856 -15.720 1.00 55.38 618 MET A O 1
ATOM 4733 N N . ALA A 1 619 ? -22.268 -1.753 -16.262 1.00 58.81 619 ALA A N 1
ATOM 4734 C CA . ALA A 1 619 ? -22.442 -1.359 -17.654 1.00 58.81 619 ALA A CA 1
ATOM 4735 C C . ALA A 1 619 ? -22.524 -2.638 -18.501 1.00 58.81 619 ALA A C 1
ATOM 4737 O O . ALA A 1 619 ? -21.603 -3.450 -18.489 1.00 58.81 619 ALA A O 1
ATOM 4738 N N . SER A 1 620 ? -23.639 -2.845 -19.197 1.00 62.62 620 SER A N 1
ATOM 4739 C CA . SER A 1 620 ? -23.843 -3.999 -20.087 1.00 62.62 620 SER A CA 1
ATOM 4740 C C . SER A 1 620 ? -24.164 -3.527 -21.502 1.00 62.62 620 SER A C 1
ATOM 4742 O O . SER A 1 620 ? -24.801 -2.487 -21.667 1.00 62.62 620 SER A O 1
ATOM 4744 N N . VAL A 1 621 ? -23.705 -4.259 -22.516 1.00 64.12 621 VAL A N 1
ATOM 4745 C CA . VAL A 1 621 ? -23.996 -3.961 -23.927 1.00 64.12 621 VAL A CA 1
ATOM 4746 C C . VAL A 1 621 ? -25.394 -4.484 -24.265 1.00 64.12 621 VAL A C 1
ATOM 4748 O O . VAL A 1 621 ? -25.731 -5.612 -23.901 1.00 64.12 621 VAL A O 1
ATOM 4751 N N . GLU A 1 622 ? -26.228 -3.673 -24.921 1.00 56.91 622 GLU A N 1
ATOM 4752 C CA . GLU A 1 622 ? -27.572 -4.108 -25.321 1.00 56.91 622 GLU A CA 1
ATOM 4753 C C . GLU A 1 622 ? -27.474 -5.189 -26.413 1.00 56.91 622 GLU A C 1
ATOM 4755 O O . GLU A 1 622 ? -26.802 -5.015 -27.426 1.00 56.91 622 GLU A O 1
ATOM 4760 N N . SER A 1 623 ? -28.118 -6.339 -26.200 1.00 48.53 623 SER A N 1
ATOM 4761 C CA . SER A 1 623 ? -27.984 -7.539 -27.040 1.00 48.53 623 SER A CA 1
ATOM 4762 C C . SER A 1 623 ? -28.883 -7.547 -28.289 1.00 48.53 623 SER A C 1
ATOM 4764 O O . SER A 1 623 ? -29.195 -8.612 -28.821 1.00 48.53 623 SER A O 1
ATOM 4766 N N . GLY A 1 624 ? -29.311 -6.379 -28.769 1.00 44.62 624 GLY A N 1
ATOM 4767 C CA . GLY A 1 624 ? -30.234 -6.236 -29.895 1.00 44.62 624 GLY A CA 1
ATOM 4768 C C . GLY A 1 624 ? -29.656 -5.341 -30.986 1.00 44.62 624 GLY A C 1
ATOM 4769 O O . GLY A 1 624 ? -29.550 -4.141 -30.789 1.00 44.62 624 GLY A O 1
ATOM 4770 N N . GLU A 1 625 ? -29.337 -5.946 -32.131 1.00 39.81 625 GLU A N 1
ATOM 4771 C CA . GLU A 1 625 ? -28.691 -5.363 -33.319 1.00 39.81 625 GLU A CA 1
ATOM 4772 C C . GLU A 1 625 ? -27.202 -5.028 -33.152 1.00 39.81 625 GLU A C 1
ATOM 4774 O O . GLU A 1 625 ? -26.790 -4.158 -32.389 1.00 39.81 625 GLU A O 1
ATOM 4779 N N . ALA A 1 626 ? -26.371 -5.733 -33.926 1.00 42.88 626 ALA A N 1
ATOM 4780 C CA . ALA A 1 626 ? -24.947 -5.463 -34.052 1.00 42.88 626 ALA A CA 1
ATOM 4781 C C . ALA A 1 626 ? -24.743 -4.086 -34.703 1.00 42.88 626 ALA A C 1
ATOM 4783 O O . ALA A 1 626 ? -24.586 -3.976 -35.920 1.00 42.88 626 ALA A O 1
ATOM 4784 N N . ARG A 1 627 ? -24.757 -3.020 -33.895 1.00 52.75 627 ARG A N 1
ATOM 4785 C CA . ARG A 1 627 ? -24.212 -1.735 -34.330 1.00 52.75 627 ARG A CA 1
ATOM 4786 C C . ARG A 1 627 ? -22.728 -1.928 -34.643 1.00 52.75 627 ARG A C 1
ATOM 4788 O O . ARG A 1 627 ? -22.058 -2.792 -34.070 1.00 52.75 627 ARG A O 1
ATOM 4795 N N . SER A 1 628 ? -22.256 -1.199 -35.650 1.00 57.78 628 SER A N 1
ATOM 4796 C CA . SER A 1 628 ? -20.911 -1.367 -36.200 1.00 57.78 628 SER A CA 1
ATOM 4797 C C . SER A 1 628 ? -19.847 -1.198 -35.111 1.00 57.78 628 SER A C 1
ATOM 4799 O O . SER A 1 628 ? -20.095 -0.575 -34.085 1.00 57.78 628 SER A O 1
ATOM 4801 N N . ALA A 1 629 ? -18.620 -1.675 -35.342 1.00 60.72 629 ALA A N 1
ATOM 4802 C CA . ALA A 1 629 ? -17.505 -1.468 -34.405 1.00 60.72 629 ALA A CA 1
ATOM 4803 C C . ALA A 1 629 ? -17.261 0.018 -34.039 1.00 60.72 629 ALA A C 1
ATOM 4805 O O . ALA A 1 629 ? -16.536 0.300 -33.095 1.00 60.72 629 ALA A O 1
ATOM 4806 N N . ARG A 1 630 ? -17.871 0.959 -34.769 1.00 68.12 630 ARG A N 1
ATOM 4807 C CA . ARG A 1 630 ? -17.783 2.412 -34.600 1.00 68.12 630 ARG A CA 1
ATOM 4808 C C . ARG A 1 630 ? -18.907 3.025 -33.765 1.00 68.12 630 ARG A C 1
ATOM 4810 O O . ARG A 1 630 ? -18.811 4.183 -33.381 1.00 68.12 630 ARG A O 1
ATOM 4817 N N . GLU A 1 631 ? -19.978 2.299 -33.466 1.00 77.12 631 GLU A N 1
ATOM 4818 C CA . GLU A 1 631 ? -21.066 2.806 -32.627 1.00 77.12 631 GLU A CA 1
ATOM 4819 C C . GLU A 1 631 ? -21.576 1.705 -31.707 1.00 77.12 631 GLU A C 1
ATOM 4821 O O . GLU A 1 631 ? -21.915 0.613 -32.155 1.00 77.12 631 GLU A O 1
ATOM 4826 N N . ARG A 1 632 ? -21.649 1.980 -30.405 1.00 75.00 632 ARG A N 1
ATOM 4827 C CA . ARG A 1 632 ? -22.035 0.967 -29.426 1.00 75.00 632 ARG A CA 1
ATOM 4828 C C . ARG A 1 632 ? -22.831 1.556 -28.277 1.00 75.00 632 ARG A C 1
ATOM 4830 O O . ARG A 1 632 ? -22.558 2.658 -27.812 1.00 75.00 632 ARG A O 1
ATOM 4837 N N . GLU A 1 633 ? -23.819 0.802 -27.812 1.00 78.31 633 GLU A N 1
ATOM 4838 C CA . GLU A 1 633 ? -24.741 1.226 -26.766 1.00 78.31 633 GLU A CA 1
ATOM 4839 C C . GLU A 1 633 ? -24.502 0.471 -25.453 1.00 78.31 633 GLU A C 1
ATOM 4841 O O . GLU A 1 633 ? -24.338 -0.749 -25.441 1.00 78.31 633 GLU A O 1
ATOM 4846 N N . PHE A 1 634 ? -24.487 1.215 -24.348 1.00 79.81 634 PHE A N 1
ATOM 4847 C CA . PHE A 1 634 ? -24.230 0.720 -23.001 1.00 79.81 634 PHE A CA 1
ATOM 4848 C C . PHE A 1 634 ? -25.386 1.067 -22.070 1.00 79.81 634 PHE A C 1
ATOM 4850 O O . PHE A 1 634 ? -25.861 2.203 -22.042 1.00 79.81 634 PHE A O 1
ATOM 4857 N N . ILE A 1 635 ? -25.795 0.101 -21.254 1.00 77.06 635 ILE A N 1
ATOM 4858 C CA . ILE A 1 635 ? -26.859 0.244 -20.265 1.00 77.06 635 ILE A CA 1
ATOM 4859 C C . ILE A 1 635 ? -26.248 0.212 -18.872 1.00 77.06 635 ILE A C 1
ATOM 4861 O O . ILE A 1 635 ? -25.639 -0.786 -18.487 1.00 77.06 635 ILE A O 1
ATOM 4865 N N . ILE A 1 636 ? -26.482 1.271 -18.098 1.00 75.19 636 ILE A N 1
ATOM 4866 C CA . ILE A 1 636 ? -26.123 1.351 -16.684 1.00 75.19 636 ILE A CA 1
ATOM 4867 C C . ILE A 1 636 ? -27.389 1.205 -15.829 1.00 75.19 636 ILE A C 1
ATOM 4869 O O . ILE A 1 636 ? -28.317 2.021 -15.904 1.00 75.19 636 ILE A O 1
ATOM 4873 N N . GLY A 1 637 ? -27.432 0.149 -15.014 1.00 66.62 637 GLY A N 1
ATOM 4874 C CA . GLY A 1 637 ? -28.483 -0.067 -14.015 1.00 66.62 637 GLY A CA 1
ATOM 4875 C C . GLY A 1 637 ? -28.284 0.791 -12.759 1.00 66.62 637 GLY A C 1
ATOM 4876 O O . GLY A 1 637 ? -27.153 1.072 -12.381 1.00 66.62 637 GLY A O 1
ATOM 4877 N N . GLY A 1 638 ? -29.375 1.201 -12.099 1.00 63.03 638 GLY A N 1
ATOM 4878 C CA . GLY A 1 638 ? -29.306 1.928 -10.819 1.00 63.03 638 GLY A CA 1
ATOM 4879 C C . GLY A 1 638 ? -28.994 3.425 -10.939 1.00 63.03 638 GLY A C 1
ATOM 4880 O O . GLY A 1 638 ? -28.427 4.008 -10.019 1.00 63.03 638 GLY A O 1
ATOM 4881 N N . ALA A 1 639 ? -29.382 4.070 -12.047 1.00 57.69 639 ALA A N 1
ATOM 4882 C CA . ALA A 1 639 ? -29.002 5.450 -12.374 1.00 57.69 639 ALA A CA 1
ATOM 4883 C C . ALA A 1 639 ? -29.396 6.511 -11.324 1.00 57.69 639 ALA A C 1
ATOM 4885 O O . ALA A 1 639 ? -28.812 7.590 -11.303 1.00 57.69 639 ALA A O 1
ATOM 4886 N N . GLN A 1 640 ? -30.347 6.211 -10.431 1.00 58.31 640 GLN A N 1
ATOM 4887 C CA . GLN A 1 640 ? -30.717 7.097 -9.320 1.00 58.31 640 GLN A CA 1
ATOM 4888 C C . GLN A 1 640 ? -29.586 7.273 -8.293 1.00 58.31 640 GLN A C 1
ATOM 4890 O O . GLN A 1 640 ? -29.440 8.368 -7.763 1.00 58.31 640 GLN A O 1
ATOM 4895 N N . ALA A 1 641 ? -28.748 6.253 -8.068 1.00 56.38 641 ALA A N 1
ATOM 4896 C CA . ALA A 1 641 ? -27.599 6.333 -7.156 1.00 56.38 641 ALA A CA 1
ATOM 4897 C C . ALA A 1 641 ? -26.346 6.958 -7.808 1.00 56.38 641 ALA A C 1
ATOM 4899 O O . ALA A 1 641 ? -25.408 7.337 -7.117 1.00 56.38 641 ALA A O 1
ATOM 4900 N N . LEU A 1 642 ? -26.332 7.099 -9.141 1.00 58.03 642 LEU A N 1
ATOM 4901 C CA . LEU A 1 642 ? -25.262 7.774 -9.896 1.00 58.03 642 LEU A CA 1
ATOM 4902 C C . LEU A 1 642 ? -25.417 9.301 -9.929 1.00 58.03 642 LEU A C 1
ATOM 4904 O O . LEU A 1 642 ? -24.529 9.997 -10.417 1.00 58.03 642 LEU A O 1
ATOM 4908 N N . ALA A 1 643 ? -26.548 9.825 -9.450 1.00 52.66 643 ALA A N 1
ATOM 4909 C CA . ALA A 1 643 ? -26.834 11.256 -9.426 1.00 52.66 643 ALA A CA 1
ATOM 4910 C C . ALA A 1 643 ? -26.131 12.009 -8.279 1.00 52.66 643 ALA A C 1
ATOM 4912 O O . ALA A 1 643 ? -26.200 13.237 -8.247 1.00 52.66 643 ALA A O 1
ATOM 4913 N N . GLU A 1 644 ? -25.462 11.302 -7.363 1.00 54.50 644 GLU A N 1
ATOM 4914 C CA . GLU A 1 644 ? -24.683 11.899 -6.275 1.00 54.50 644 GLU A CA 1
ATOM 4915 C C . GLU A 1 644 ? -23.304 12.380 -6.770 1.00 54.50 644 GLU A C 1
ATOM 4917 O O . GLU A 1 644 ? -22.658 11.743 -7.609 1.00 54.50 644 GLU A O 1
ATOM 4922 N N . ASP A 1 645 ? -22.857 13.538 -6.273 1.00 55.19 645 ASP A N 1
ATOM 4923 C CA . ASP A 1 645 ? -21.569 14.136 -6.635 1.00 55.19 645 ASP A CA 1
ATOM 4924 C C . ASP A 1 645 ? -20.404 13.190 -6.283 1.00 55.19 645 ASP A C 1
ATOM 4926 O O . ASP A 1 645 ? -20.285 12.728 -5.153 1.00 55.19 645 ASP A O 1
ATOM 4930 N N . GLY A 1 646 ? -19.527 12.907 -7.257 1.00 65.00 646 GLY A N 1
ATOM 4931 C CA . GLY A 1 646 ? -18.309 12.105 -7.045 1.00 65.00 646 GLY A CA 1
ATOM 4932 C C . GLY A 1 646 ? -17.955 11.125 -8.169 1.00 65.00 646 GLY A C 1
ATOM 4933 O O . GLY A 1 646 ? -16.796 10.716 -8.276 1.00 65.00 646 GLY A O 1
ATOM 4934 N N . TYR A 1 647 ? -18.910 10.791 -9.050 1.00 72.19 647 TYR A N 1
ATOM 4935 C CA . TYR A 1 647 ? -18.702 9.811 -10.123 1.00 72.19 647 TYR A CA 1
ATOM 4936 C C . TYR A 1 647 ? -18.330 10.429 -11.487 1.00 72.19 647 TYR A C 1
ATOM 4938 O O . TYR A 1 647 ? -18.868 11.457 -11.910 1.00 72.19 647 TYR A O 1
ATOM 4946 N N . ASN A 1 648 ? -17.437 9.760 -12.220 1.00 73.69 648 ASN A N 1
ATOM 4947 C CA . ASN A 1 648 ? -17.024 10.076 -13.590 1.00 73.69 648 ASN A CA 1
ATOM 4948 C C . ASN A 1 648 ? -17.230 8.862 -14.503 1.00 73.69 648 ASN A C 1
ATOM 4950 O O . ASN A 1 648 ? -16.904 7.741 -14.116 1.00 73.69 648 ASN A O 1
ATOM 4954 N N . LEU A 1 649 ? -17.706 9.093 -15.729 1.00 75.88 649 LEU A N 1
ATOM 4955 C CA . LEU A 1 649 ? -17.644 8.100 -16.800 1.00 75.88 649 LEU A CA 1
ATOM 4956 C C . LEU A 1 649 ? -16.343 8.273 -17.572 1.00 75.88 649 LEU A C 1
ATOM 4958 O O . LEU A 1 649 ? -16.033 9.370 -18.036 1.00 75.88 649 LEU A O 1
ATOM 4962 N N . CYS A 1 650 ? -15.603 7.184 -17.714 1.00 79.75 650 CYS A N 1
ATOM 4963 C CA . CYS A 1 650 ? -14.510 7.063 -18.659 1.00 79.75 650 CYS A CA 1
ATOM 4964 C C . CYS A 1 650 ? -15.043 6.350 -19.899 1.00 79.75 650 CYS A C 1
ATOM 4966 O O . CYS A 1 650 ? -15.520 5.221 -19.793 1.00 79.75 650 CYS A O 1
ATOM 4968 N N . VAL A 1 651 ? -14.985 7.014 -21.048 1.00 78.81 651 VAL A N 1
ATOM 4969 C CA . VAL A 1 651 ? -15.215 6.380 -22.350 1.00 78.81 651 VAL A CA 1
ATOM 4970 C C . VAL A 1 651 ? -13.870 6.158 -23.016 1.00 78.81 651 VAL A C 1
ATOM 4972 O O . VAL A 1 651 ? -13.050 7.075 -22.996 1.00 78.81 651 VAL A O 1
ATOM 4975 N N . SER A 1 652 ? -13.628 4.977 -23.575 1.00 76.44 652 SER A N 1
ATOM 4976 C CA . SER A 1 652 ? -12.357 4.641 -24.221 1.00 76.44 652 SER A CA 1
ATOM 4977 C C . SER A 1 652 ? -12.534 3.840 -25.504 1.00 76.44 652 SER A C 1
ATOM 4979 O O . SER A 1 652 ? -13.444 3.019 -25.605 1.00 76.44 652 SER A O 1
ATOM 4981 N N . ASP A 1 653 ? -11.663 4.070 -26.478 1.00 70.81 653 ASP A N 1
ATOM 4982 C CA . ASP A 1 653 ? -11.633 3.321 -27.735 1.00 70.81 653 ASP A CA 1
ATOM 4983 C C . ASP A 1 653 ? -10.631 2.154 -27.668 1.00 70.81 653 ASP A C 1
ATOM 4985 O O . ASP A 1 653 ? -9.995 1.903 -26.636 1.00 70.81 653 ASP A O 1
ATOM 4989 N N . ASN A 1 654 ? -10.488 1.428 -28.775 1.00 67.69 654 ASN A N 1
ATOM 4990 C CA . ASN A 1 654 ? -9.540 0.319 -28.889 1.00 67.69 654 ASN A CA 1
ATOM 4991 C C . ASN A 1 654 ? -8.070 0.775 -28.976 1.00 67.69 654 ASN A C 1
ATOM 4993 O O . ASN A 1 654 ? -7.173 -0.015 -28.679 1.00 67.69 654 ASN A O 1
ATOM 4997 N N . SER A 1 655 ? -7.806 2.037 -29.339 1.00 65.06 655 SER A N 1
ATOM 4998 C CA . SER A 1 655 ? -6.450 2.617 -29.376 1.00 65.06 655 SER A CA 1
ATOM 4999 C C . SER A 1 655 ? -5.991 3.195 -28.036 1.00 65.06 655 SER A C 1
ATOM 5001 O O . SER A 1 655 ? -4.861 3.680 -27.915 1.00 65.06 655 SER A O 1
ATOM 5003 N N . GLY A 1 656 ? -6.836 3.126 -27.006 1.00 64.50 656 GLY A N 1
ATOM 5004 C CA . GLY A 1 656 ? -6.555 3.648 -25.675 1.00 64.50 656 GLY A CA 1
ATOM 5005 C C . GLY A 1 656 ? -6.740 5.160 -25.546 1.00 64.50 656 GLY A C 1
ATOM 5006 O O . GLY A 1 656 ? -6.331 5.714 -24.521 1.00 64.50 656 GLY A O 1
ATOM 5007 N N . ASN A 1 657 ? -7.359 5.825 -26.529 1.00 68.62 657 ASN A N 1
ATOM 5008 C CA . ASN A 1 657 ? -7.874 7.171 -26.324 1.00 68.62 657 ASN A CA 1
ATOM 5009 C C . ASN A 1 657 ? -9.023 7.098 -25.329 1.00 68.62 657 ASN A C 1
ATOM 5011 O O . ASN A 1 657 ? -9.832 6.169 -25.354 1.00 68.62 657 ASN A O 1
ATOM 5015 N N . TYR A 1 658 ? -9.114 8.094 -24.455 1.00 74.25 658 TYR A N 1
ATOM 5016 C CA . TYR A 1 658 ? -10.198 8.153 -23.494 1.00 74.25 658 TYR A CA 1
ATOM 5017 C C . TYR A 1 658 ? -10.660 9.579 -23.230 1.00 74.25 658 TYR A C 1
ATOM 5019 O O . TYR A 1 658 ? -9.913 10.548 -23.375 1.00 74.25 658 TYR A O 1
ATOM 5027 N N . SER A 1 659 ? -11.909 9.698 -22.797 1.00 74.50 659 SER A N 1
ATOM 5028 C CA . SER A 1 659 ? -12.485 10.941 -22.304 1.00 74.50 659 SER A CA 1
ATOM 5029 C C . SER A 1 659 ? -13.150 10.697 -20.956 1.00 74.50 659 SER A C 1
ATOM 5031 O O . SER A 1 659 ? -13.903 9.740 -20.774 1.00 74.50 659 SER A O 1
ATOM 5033 N N . LEU A 1 660 ? -12.857 11.569 -19.990 1.00 71.19 660 LEU A N 1
ATOM 5034 C CA . LEU A 1 660 ? -13.478 11.556 -18.669 1.00 71.19 660 LEU A CA 1
ATOM 5035 C C . LEU A 1 660 ? -14.576 12.611 -18.617 1.00 71.19 660 LEU A C 1
ATOM 5037 O O . LEU A 1 660 ? -14.315 13.809 -18.735 1.00 71.19 660 LEU A O 1
ATOM 5041 N N . THR A 1 661 ? -15.808 12.170 -18.391 1.00 72.06 661 THR A N 1
ATOM 5042 C CA . THR A 1 661 ? -16.965 13.055 -18.270 1.00 72.06 661 THR A CA 1
ATOM 5043 C C . THR A 1 661 ? -17.630 12.860 -16.903 1.00 72.06 661 THR A C 1
ATOM 5045 O O . THR A 1 661 ? -18.112 11.763 -16.617 1.00 72.06 661 THR A O 1
ATOM 5048 N N . PRO A 1 662 ? -17.697 13.901 -16.047 1.00 70.69 662 PRO A N 1
ATOM 5049 C CA . PRO A 1 662 ? -18.423 13.837 -14.780 1.00 70.69 662 PRO A CA 1
ATOM 5050 C C . PRO A 1 662 ? -19.882 13.435 -14.994 1.00 70.69 662 PRO A C 1
ATOM 5052 O O . PRO A 1 662 ? -20.555 14.010 -15.856 1.00 70.69 662 PRO A O 1
ATOM 5055 N N . VAL A 1 663 ? -20.400 12.505 -14.188 1.00 67.94 663 VAL A N 1
ATOM 5056 C CA . VAL A 1 663 ? -21.784 12.019 -14.324 1.00 67.94 663 VAL A CA 1
ATOM 5057 C C . VAL A 1 663 ? -22.790 13.165 -14.157 1.00 67.94 663 VAL A C 1
ATOM 5059 O O . VAL A 1 663 ? -23.768 13.240 -14.899 1.00 67.94 663 VAL A O 1
ATOM 5062 N N . SER A 1 664 ? -22.491 14.152 -13.307 1.00 60.81 664 SER A N 1
ATOM 5063 C CA . SER A 1 664 ? -23.298 15.371 -13.150 1.00 60.81 664 SER A CA 1
ATOM 5064 C C . SER A 1 664 ? -23.457 16.185 -14.448 1.00 60.81 664 SER A C 1
ATOM 5066 O O . SER A 1 664 ? -24.494 16.821 -14.654 1.00 60.81 664 SER A O 1
ATOM 5068 N N . LYS A 1 665 ? -22.487 16.140 -15.378 1.00 62.94 665 LYS A N 1
ATOM 5069 C CA . LYS A 1 665 ? -22.608 16.748 -16.720 1.00 62.94 665 LYS A CA 1
ATOM 5070 C C . LYS A 1 665 ? -23.436 15.889 -17.682 1.00 62.94 665 LYS A C 1
ATOM 5072 O O . LYS A 1 665 ? -24.097 16.441 -18.556 1.00 62.94 665 LYS A O 1
ATOM 5077 N N . ILE A 1 666 ? -23.437 14.570 -17.507 1.00 61.84 666 ILE A N 1
ATOM 5078 C CA . ILE A 1 666 ? -24.167 13.606 -18.346 1.00 61.84 666 ILE A CA 1
ATOM 5079 C C . ILE A 1 666 ? -25.655 13.605 -18.004 1.00 61.84 666 ILE A C 1
ATOM 5081 O O . ILE A 1 666 ? -26.490 13.685 -18.904 1.00 61.84 666 ILE A O 1
ATOM 5085 N N . SER A 1 667 ? -25.994 13.658 -16.716 1.00 51.50 667 SER A N 1
ATOM 5086 C CA . SER A 1 667 ? -27.366 13.886 -16.252 1.00 51.50 667 SER A CA 1
ATOM 5087 C C . SER A 1 667 ? -27.916 15.215 -16.787 1.00 51.50 667 SER A C 1
ATOM 5089 O O . SER A 1 667 ? -29.064 15.281 -17.217 1.00 51.50 667 SER A O 1
ATOM 5091 N N . ARG A 1 668 ? -27.081 16.263 -16.888 1.00 46.50 668 ARG A N 1
ATOM 5092 C CA . ARG A 1 668 ? -27.445 17.533 -17.549 1.00 46.50 668 ARG A CA 1
ATOM 5093 C C . ARG A 1 668 ? -27.580 17.429 -19.072 1.00 46.50 668 ARG A C 1
ATOM 5095 O O . ARG A 1 668 ? -28.352 18.197 -19.628 1.00 46.50 668 ARG A O 1
ATOM 5102 N N . LEU A 1 669 ? -26.876 16.523 -19.759 1.00 43.34 669 LEU A N 1
ATOM 5103 C CA . LEU A 1 669 ? -27.060 16.257 -21.199 1.00 43.34 669 LEU A CA 1
ATOM 5104 C C . LEU A 1 669 ? -28.373 15.507 -21.470 1.00 43.34 669 LEU A C 1
ATOM 5106 O O . LEU A 1 669 ? -29.074 15.838 -22.426 1.00 43.34 669 LEU A O 1
ATOM 5110 N N . ALA A 1 670 ? -28.757 14.589 -20.577 1.00 47.12 670 ALA A N 1
ATOM 5111 C CA . ALA A 1 670 ? -30.080 13.968 -20.586 1.00 47.12 670 ALA A CA 1
ATOM 5112 C C . ALA A 1 670 ? -31.198 15.005 -20.331 1.00 47.12 670 ALA A C 1
ATOM 5114 O O . ALA A 1 670 ? -32.235 14.954 -20.990 1.00 47.12 670 ALA A O 1
ATOM 5115 N N . VAL A 1 671 ? -30.965 15.999 -19.459 1.00 41.91 671 VAL A N 1
ATOM 5116 C CA . VAL A 1 671 ? -31.898 17.118 -19.189 1.00 41.91 671 VAL A CA 1
ATOM 5117 C C . VAL A 1 671 ? -31.911 18.174 -20.314 1.00 41.91 671 VAL A C 1
ATOM 5119 O O . VAL A 1 671 ? -32.982 18.637 -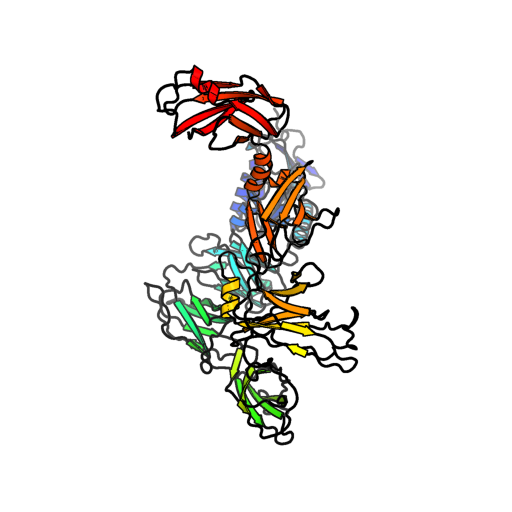20.691 1.00 41.91 671 VAL A O 1
ATOM 5122 N N . LYS A 1 672 ? -30.766 18.501 -20.938 1.00 37.41 672 LYS A N 1
ATOM 5123 C CA . LYS A 1 672 ? -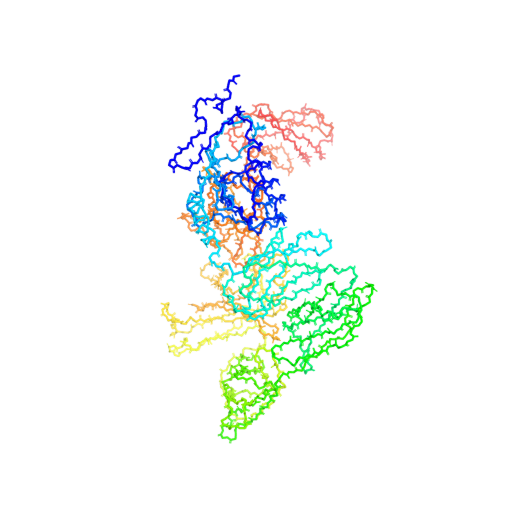30.654 19.452 -22.071 1.00 37.41 672 LYS A CA 1
ATOM 5124 C C . LYS A 1 672 ? -31.381 19.004 -23.337 1.00 37.41 672 LYS A C 1
ATOM 5126 O O . LYS A 1 672 ? -31.695 19.846 -24.177 1.00 37.41 672 LYS A O 1
ATOM 5131 N N . SER A 1 673 ? -31.646 17.706 -23.491 1.00 41.41 673 SER A N 1
ATOM 5132 C CA . SER A 1 673 ? -32.492 17.193 -24.577 1.00 41.41 673 SER A CA 1
ATOM 5133 C C . SER A 1 673 ? -33.955 17.657 -24.472 1.00 41.41 673 SER A C 1
ATOM 5135 O O . SER A 1 673 ? -34.685 17.550 -25.450 1.00 41.41 673 SER A O 1
ATOM 5137 N N . LYS A 1 674 ? -34.356 18.217 -23.319 1.00 46.38 674 LYS A N 1
ATOM 5138 C CA . LYS A 1 674 ? -35.696 18.754 -23.047 1.00 46.38 674 LYS A CA 1
ATOM 5139 C C . LYS A 1 674 ? -35.759 20.280 -22.882 1.00 46.38 674 LYS A C 1
ATOM 5141 O O . LYS A 1 674 ? -36.820 20.785 -22.545 1.00 46.38 674 LYS A O 1
ATOM 5146 N N . GLU A 1 675 ? -34.672 21.036 -23.081 1.00 51.38 675 GLU A N 1
ATOM 5147 C CA . GLU A 1 675 ? -34.777 22.506 -23.054 1.00 51.38 675 GLU A CA 1
ATOM 5148 C C . GLU A 1 675 ? -35.417 23.021 -24.351 1.00 51.38 675 GLU A C 1
ATOM 5150 O O . GLU A 1 675 ? -34.967 22.686 -25.452 1.00 51.38 675 GLU A O 1
ATOM 5155 N N . GLU A 1 676 ? -36.447 23.855 -24.203 1.00 58.50 676 GLU A N 1
ATOM 5156 C CA . GLU A 1 676 ? -37.140 24.551 -25.291 1.00 58.50 676 GLU A CA 1
ATOM 5157 C C . GLU A 1 676 ? -36.145 25.427 -26.073 1.00 58.50 676 GLU A C 1
ATOM 5159 O O . GLU A 1 676 ? -35.476 26.308 -25.502 1.00 58.50 676 GLU A O 1
ATOM 5164 N N . ARG A 1 677 ? -36.026 25.183 -27.385 1.00 67.00 677 ARG A N 1
ATOM 5165 C CA . ARG A 1 677 ? -35.127 25.922 -28.292 1.00 67.00 677 ARG A CA 1
ATOM 5166 C C . ARG A 1 677 ? -35.927 26.712 -29.315 1.00 67.00 677 ARG A C 1
ATOM 5168 O O . ARG A 1 677 ? -36.879 26.192 -29.879 1.00 67.00 677 ARG A O 1
ATOM 5175 N N . VAL A 1 678 ? -35.491 27.938 -29.597 1.00 69.06 678 VAL A N 1
ATOM 5176 C CA . VAL A 1 678 ? -36.058 28.784 -30.655 1.00 69.06 678 VAL A CA 1
ATOM 5177 C C . VAL A 1 678 ? -34.960 29.117 -31.658 1.00 69.06 678 VAL A C 1
ATOM 5179 O O . VAL A 1 678 ? -33.941 29.703 -31.298 1.00 69.06 678 VAL A O 1
ATOM 5182 N N . GLU A 1 679 ? -35.173 28.749 -32.916 1.00 79.25 679 GLU A N 1
ATOM 5183 C CA . GLU A 1 679 ? -34.286 29.021 -34.047 1.00 79.25 679 GLU A CA 1
ATOM 5184 C C . GLU A 1 679 ? -35.026 29.881 -35.084 1.00 79.25 679 GLU A C 1
ATOM 5186 O O . GLU A 1 679 ? -36.243 29.777 -35.213 1.00 79.25 679 GLU A O 1
ATOM 5191 N N . VAL A 1 680 ? -34.318 30.725 -35.845 1.00 71.25 680 VAL A N 1
ATOM 5192 C CA . VAL A 1 680 ? -34.928 31.576 -36.887 1.00 71.25 680 VAL A CA 1
ATOM 5193 C C . VAL A 1 680 ? -34.258 31.336 -38.236 1.00 71.25 680 VAL A C 1
ATOM 5195 O O . VAL A 1 680 ? -33.042 31.487 -38.353 1.00 71.25 680 VAL A O 1
ATOM 5198 N N . TYR A 1 681 ? -35.048 31.003 -39.260 1.00 64.81 681 TYR A N 1
ATOM 5199 C CA . TYR A 1 681 ? -34.572 30.680 -40.607 1.00 64.81 681 TYR A CA 1
ATOM 5200 C C . TYR A 1 681 ? -35.353 31.397 -41.720 1.00 64.81 681 TYR A C 1
ATOM 5202 O O . TYR A 1 681 ? -36.563 31.559 -41.602 1.00 64.81 681 TYR A O 1
ATOM 5210 N N . PRO A 1 682 ? -34.710 31.738 -42.850 1.00 52.75 682 PRO A N 1
ATOM 5211 C CA . PRO A 1 682 ? -33.264 31.857 -43.027 1.00 52.75 682 PRO A CA 1
ATOM 5212 C C . PRO A 1 682 ? -32.750 33.157 -42.389 1.00 52.75 682 PRO A C 1
ATOM 5214 O O . PRO A 1 682 ? -33.253 34.233 -42.676 1.00 52.75 682 PRO A O 1
ATOM 5217 N N . ASN A 1 683 ? -31.715 33.099 -41.557 1.00 53.19 683 ASN A N 1
ATOM 5218 C CA . ASN A 1 683 ? -30.965 34.298 -41.179 1.00 53.19 683 ASN A CA 1
ATOM 5219 C C . ASN A 1 683 ? -29.878 34.518 -42.254 1.00 53.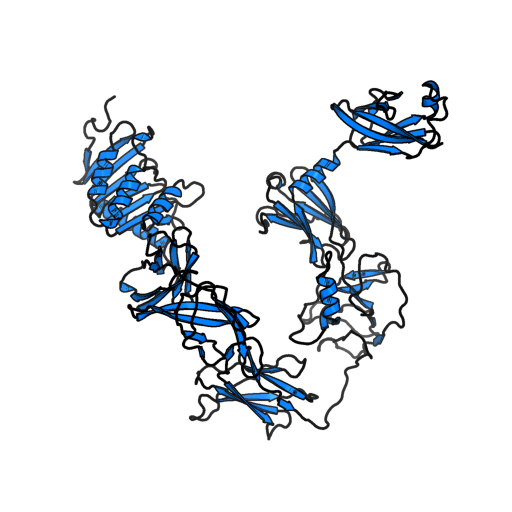19 683 ASN A C 1
ATOM 5221 O O . ASN A 1 683 ? -28.945 33.712 -42.256 1.00 53.19 683 ASN A O 1
ATOM 5225 N N . PRO A 1 684 ? -29.961 35.488 -43.199 1.00 53.50 684 PRO A N 1
ATOM 5226 C CA . PRO A 1 684 ? -30.827 36.677 -43.309 1.00 53.50 684 PRO A CA 1
ATOM 5227 C C . PRO A 1 684 ? -31.930 36.591 -44.399 1.00 53.50 684 PRO A C 1
ATOM 5229 O O . PRO A 1 684 ? -31.748 35.991 -45.459 1.00 53.50 684 PRO A O 1
ATOM 5232 N N . CYS A 1 685 ? -33.088 37.216 -44.149 1.00 53.97 685 CYS A N 1
ATOM 5233 C CA . CYS A 1 685 ? -34.323 37.056 -44.939 1.00 53.97 685 CYS A CA 1
ATOM 5234 C C . CYS A 1 685 ? -34.502 38.092 -46.068 1.00 53.97 685 CYS A C 1
ATOM 5236 O O . CYS A 1 685 ? -34.272 39.274 -45.843 1.00 53.97 685 CYS A O 1
ATOM 5238 N N . ARG A 1 686 ? -35.051 37.677 -47.229 1.00 54.44 686 ARG A N 1
ATOM 5239 C CA . ARG A 1 686 ? -35.445 38.576 -48.346 1.00 54.44 686 ARG A CA 1
ATOM 5240 C C . ARG A 1 686 ? -36.950 38.916 -48.429 1.00 54.44 686 ARG A C 1
ATOM 5242 O O . ARG A 1 686 ? -37.299 39.823 -49.172 1.00 54.44 686 ARG A O 1
ATOM 5249 N N . ALA A 1 687 ? -37.831 38.214 -47.700 1.00 57.47 687 ALA A N 1
ATOM 5250 C CA . ALA A 1 687 ? -39.275 38.537 -47.614 1.00 57.47 687 ALA A CA 1
ATOM 5251 C C . ALA A 1 687 ? -40.024 37.827 -46.459 1.00 57.47 687 ALA A C 1
ATOM 5253 O O . ALA A 1 687 ? -40.992 38.361 -45.925 1.00 57.47 687 ALA A O 1
ATOM 5254 N N . PHE A 1 688 ? -39.569 36.642 -46.032 1.00 63.19 688 PHE A N 1
ATOM 5255 C CA . PHE A 1 688 ? -40.178 35.864 -44.943 1.00 63.19 688 PHE A CA 1
ATOM 5256 C C . PHE A 1 688 ? -39.100 35.274 -44.032 1.00 63.19 688 PHE A C 1
ATOM 5258 O O . PHE A 1 688 ? -38.056 34.844 -44.525 1.00 63.19 688 PHE A O 1
ATOM 5265 N N . ALA A 1 689 ? -39.381 35.235 -42.730 1.00 68.00 689 ALA A N 1
ATOM 5266 C CA . ALA A 1 689 ? -38.619 34.509 -41.722 1.00 68.00 689 ALA A CA 1
ATOM 5267 C C . ALA A 1 689 ? -39.492 33.415 -41.101 1.00 68.00 689 ALA A C 1
ATOM 5269 O O . ALA A 1 689 ? -40.718 33.440 -41.191 1.00 68.00 689 ALA A O 1
ATOM 5270 N N . LYS A 1 690 ? -38.866 32.456 -40.436 1.00 79.62 690 LYS A N 1
ATOM 5271 C CA . LYS A 1 690 ? -39.538 31.323 -39.815 1.00 79.62 690 LYS A CA 1
ATOM 5272 C C . LYS A 1 690 ? -38.921 31.046 -38.461 1.00 79.62 690 LYS A C 1
ATOM 5274 O O . LYS A 1 690 ? -37.724 30.788 -38.387 1.00 79.62 690 LYS A O 1
ATOM 5279 N N . PHE A 1 691 ? -39.735 31.082 -37.417 1.00 79.69 691 PHE A N 1
ATOM 5280 C CA . PHE A 1 691 ? -39.358 30.634 -36.085 1.00 79.69 691 PHE A CA 1
ATOM 5281 C C . PHE A 1 691 ? -39.611 29.134 -35.999 1.00 79.69 691 PHE A C 1
ATOM 5283 O O . PHE A 1 691 ? -40.744 28.689 -36.154 1.00 79.69 691 PHE A O 1
ATOM 5290 N N . ARG A 1 692 ? -38.560 28.353 -35.776 1.00 81.44 692 ARG A N 1
ATOM 5291 C CA . ARG A 1 692 ? -38.655 26.929 -35.468 1.00 81.44 692 ARG A CA 1
ATOM 5292 C C . ARG A 1 692 ? -38.484 26.756 -33.965 1.00 81.44 692 ARG A C 1
ATOM 5294 O O . ARG A 1 692 ? -37.456 27.148 -33.415 1.00 81.44 692 ARG A O 1
ATOM 5301 N N . ILE A 1 693 ? -39.503 26.214 -33.310 1.00 78.19 693 ILE A N 1
ATOM 5302 C CA . ILE A 1 693 ? -39.568 26.040 -31.862 1.00 78.19 693 ILE A CA 1
ATOM 5303 C C . ILE A 1 693 ? -39.557 24.551 -31.566 1.00 78.19 693 ILE A C 1
ATOM 5305 O O . ILE A 1 693 ? -40.442 23.821 -32.010 1.00 78.19 693 ILE A O 1
ATOM 5309 N N . ARG A 1 694 ? -38.540 24.111 -30.823 1.00 73.94 694 ARG A N 1
ATOM 5310 C CA . ARG A 1 694 ? -38.333 22.701 -30.507 1.00 73.94 694 ARG A CA 1
ATOM 5311 C C . ARG A 1 694 ? -38.524 22.393 -29.034 1.00 73.94 694 ARG A C 1
ATOM 5313 O O . ARG A 1 694 ? -38.150 23.209 -28.193 1.00 73.94 694 ARG A O 1
ATOM 5320 N N . ASN A 1 695 ? -38.997 21.178 -28.759 1.00 64.38 695 ASN A N 1
ATOM 5321 C CA . ASN A 1 695 ? -39.209 20.607 -27.426 1.00 64.38 695 ASN A CA 1
ATOM 5322 C C . ASN A 1 695 ? -40.231 21.384 -26.575 1.00 64.38 695 ASN A C 1
ATOM 5324 O O . ASN A 1 695 ? -40.000 21.595 -25.388 1.00 64.38 695 ASN A O 1
ATOM 5328 N N . ALA A 1 696 ? -41.318 21.848 -27.196 1.00 60.91 696 ALA A N 1
ATOM 5329 C CA . ALA A 1 696 ? -42.380 22.628 -26.555 1.00 60.91 696 ALA A CA 1
ATOM 5330 C C . ALA A 1 696 ? -43.786 22.181 -27.011 1.00 60.91 696 ALA A C 1
ATOM 5332 O O . ALA A 1 696 ? -44.703 23.000 -27.101 1.00 60.91 696 ALA A O 1
ATOM 5333 N N . ALA A 1 697 ? -43.963 20.901 -27.377 1.00 63.75 697 ALA A N 1
ATOM 5334 C CA . ALA A 1 697 ? -45.262 20.396 -27.819 1.00 63.75 697 ALA A CA 1
ATOM 5335 C C . ALA A 1 697 ? -46.354 20.669 -26.776 1.00 63.75 697 ALA A C 1
ATOM 5337 O O . ALA A 1 697 ? -46.165 20.445 -25.583 1.00 63.75 697 ALA A O 1
ATOM 5338 N N . ALA A 1 698 ? -47.518 21.102 -27.257 1.00 62.50 698 ALA A N 1
ATOM 5339 C CA . ALA A 1 698 ? -48.687 21.458 -26.463 1.00 62.50 698 ALA A CA 1
ATOM 5340 C C . ALA A 1 698 ? -48.539 22.693 -25.546 1.00 62.50 698 ALA A C 1
ATOM 5342 O O . ALA A 1 698 ? -49.478 22.989 -24.804 1.00 62.50 698 ALA A O 1
ATOM 5343 N N . ASP A 1 699 ? -47.447 23.459 -25.642 1.00 65.94 699 ASP A N 1
ATOM 5344 C CA . ASP A 1 699 ? -47.339 24.777 -25.004 1.00 65.94 699 ASP A CA 1
ATOM 5345 C C . ASP A 1 699 ? -47.920 25.889 -25.904 1.00 65.94 699 ASP A C 1
ATOM 5347 O O . ASP A 1 699 ? -48.084 25.719 -27.120 1.00 65.94 699 ASP A O 1
ATOM 5351 N N . GLN A 1 700 ? -48.246 27.035 -25.307 1.00 79.38 700 GLN A N 1
ATOM 5352 C CA . GLN A 1 700 ? -48.652 28.247 -26.016 1.00 79.38 700 GLN A CA 1
ATOM 5353 C C . GLN A 1 700 ? -47.515 29.254 -26.023 1.00 79.38 700 GLN A C 1
ATOM 5355 O O . GLN A 1 700 ? -46.922 29.546 -24.985 1.00 79.38 700 GLN A O 1
ATOM 5360 N N . VAL A 1 701 ? -47.235 29.820 -27.196 1.00 81.88 701 VAL A N 1
ATOM 5361 C CA . VAL A 1 701 ? -46.151 30.790 -27.351 1.00 81.88 701 VAL A CA 1
ATOM 5362 C C . VAL A 1 701 ? -46.626 32.133 -27.870 1.00 81.88 701 VAL A C 1
ATOM 5364 O O . VAL A 1 701 ? -47.427 32.235 -28.799 1.00 81.88 701 VAL A O 1
ATOM 5367 N N . THR A 1 702 ? -46.051 33.182 -27.298 1.00 85.31 702 THR A N 1
ATOM 5368 C CA . THR A 1 702 ? -46.170 34.553 -27.789 1.00 85.31 702 THR A CA 1
ATOM 5369 C C . THR A 1 702 ? -44.809 35.001 -28.290 1.00 85.31 702 THR A C 1
ATOM 5371 O O . THR A 1 702 ? -43.834 34.993 -27.535 1.00 85.31 702 THR A O 1
ATOM 5374 N N . ILE A 1 703 ? -44.731 35.379 -29.564 1.00 87.56 703 ILE A N 1
ATOM 5375 C CA . ILE A 1 703 ? -43.495 35.822 -30.212 1.00 87.56 703 ILE A CA 1
ATOM 5376 C C . ILE A 1 703 ? -43.630 37.307 -30.529 1.00 87.56 703 ILE A C 1
ATOM 5378 O O . ILE A 1 703 ? -44.467 37.698 -31.337 1.00 87.56 703 ILE A O 1
ATOM 5382 N N . SER A 1 704 ? -42.758 38.124 -29.949 1.00 85.50 704 SER A N 1
ATOM 5383 C CA . SER A 1 704 ? -42.717 39.575 -30.141 1.00 85.50 704 SER A CA 1
ATOM 5384 C C . SER A 1 704 ? -41.371 40.012 -30.724 1.00 85.50 704 SER A C 1
ATOM 5386 O O . SER A 1 704 ? -40.327 39.459 -30.372 1.00 85.50 704 SER A O 1
ATOM 5388 N N . VAL A 1 705 ? -41.373 41.034 -31.579 1.00 82.31 705 VAL A N 1
ATOM 5389 C CA . VAL A 1 705 ? -40.173 41.645 -32.175 1.00 82.31 705 VAL A CA 1
ATOM 5390 C C . VAL A 1 705 ? -40.041 43.092 -31.709 1.00 82.31 705 VAL A C 1
ATOM 5392 O O . VAL A 1 705 ? -41.024 43.826 -31.629 1.00 82.31 705 VAL A O 1
ATOM 5395 N N . TYR A 1 706 ? -38.811 43.496 -31.412 1.00 81.00 706 TYR A N 1
ATOM 5396 C CA . TYR A 1 706 ? -38.419 44.773 -30.832 1.00 81.00 706 TYR A CA 1
ATOM 5397 C C . TYR A 1 706 ? -37.291 45.407 -31.653 1.00 81.00 706 TYR A C 1
ATOM 5399 O O . TYR A 1 706 ? -36.488 44.712 -32.287 1.00 81.00 706 TYR A O 1
ATOM 5407 N N . ASP A 1 707 ? -37.210 46.733 -31.610 1.00 76.00 707 ASP A N 1
ATOM 5408 C CA . ASP A 1 707 ? -36.063 47.481 -32.109 1.00 76.00 707 ASP A CA 1
ATOM 5409 C C . ASP A 1 707 ? -34.841 47.333 -31.183 1.00 76.00 707 ASP A C 1
ATOM 5411 O O . ASP A 1 707 ? -34.909 46.781 -30.080 1.00 76.00 707 ASP A O 1
ATOM 5415 N N . SER A 1 708 ? -33.691 47.839 -31.631 1.00 73.12 708 SER A N 1
ATOM 5416 C CA . SER A 1 708 ? -32.438 47.776 -30.871 1.00 73.12 708 SER A CA 1
ATOM 5417 C C . SER A 1 708 ? -32.446 48.595 -29.572 1.00 73.12 708 SER A C 1
ATOM 5419 O O . SER A 1 708 ? -31.582 48.373 -28.728 1.00 73.12 708 SER A O 1
ATOM 5421 N N . SER A 1 709 ? -33.383 49.535 -29.406 1.00 72.81 709 SER A N 1
ATOM 5422 C CA . SER A 1 709 ? -33.597 50.293 -28.163 1.00 72.81 709 SER A CA 1
ATOM 5423 C C . SER A 1 709 ? -34.573 49.614 -27.194 1.00 72.81 709 SER A C 1
ATOM 5425 O O . SER A 1 709 ? -34.783 50.121 -26.094 1.00 72.81 709 SER A O 1
ATOM 5427 N N . GLY A 1 710 ? -35.139 48.459 -27.561 1.00 70.62 710 GLY A N 1
ATOM 5428 C CA . GLY A 1 710 ? -36.104 47.720 -26.746 1.00 70.62 710 GLY A CA 1
ATOM 5429 C C . GLY A 1 710 ? -37.554 48.183 -26.914 1.00 70.62 710 GLY A C 1
ATOM 5430 O O . GLY A 1 710 ? -38.428 47.706 -26.189 1.00 70.62 710 GLY A O 1
ATOM 5431 N N . GLY A 1 711 ? -37.837 49.072 -27.870 1.00 76.62 711 GLY A N 1
ATOM 5432 C CA . GLY A 1 711 ? -39.195 49.425 -28.273 1.00 76.62 711 GLY A CA 1
ATOM 5433 C C . GLY A 1 711 ? -39.847 48.258 -29.012 1.00 76.62 711 GLY A C 1
ATOM 5434 O O . GLY A 1 711 ? -39.275 47.716 -29.956 1.00 76.62 711 GLY A O 1
ATOM 5435 N N . LYS A 1 712 ? -41.034 47.822 -28.575 1.00 81.12 712 LYS A N 1
ATOM 5436 C CA . LYS A 1 712 ? -41.760 46.725 -29.233 1.00 81.12 712 LYS A CA 1
ATOM 5437 C C . LYS A 1 712 ? -42.279 47.193 -30.590 1.00 81.12 712 LYS A C 1
ATOM 5439 O O . LYS A 1 712 ? -43.003 48.180 -30.655 1.00 81.12 712 LYS A O 1
ATOM 5444 N N . LEU A 1 713 ? -41.929 46.465 -31.646 1.00 73.06 713 LEU A N 1
ATOM 5445 C CA . LEU A 1 713 ? -42.349 46.758 -33.015 1.00 73.06 713 LEU A CA 1
ATOM 5446 C C . LEU A 1 713 ? -43.636 46.016 -33.376 1.00 73.06 713 LEU A C 1
ATOM 5448 O O . LEU A 1 713 ? -44.565 46.640 -33.873 1.00 73.06 713 LEU A O 1
ATOM 5452 N N . LEU A 1 714 ? -43.706 44.703 -33.118 1.00 76.19 714 LEU A N 1
ATOM 5453 C CA . LEU A 1 714 ? -44.896 43.889 -33.410 1.00 76.19 714 LEU A CA 1
ATOM 5454 C C . LEU A 1 714 ? -44.933 42.572 -32.628 1.00 76.19 714 LEU A C 1
ATOM 5456 O O . LEU A 1 714 ? -43.922 42.138 -32.072 1.00 76.19 714 LEU A O 1
ATOM 5460 N N . ASP A 1 715 ? -46.093 41.918 -32.653 1.00 81.12 715 ASP A N 1
ATOM 5461 C CA . ASP A 1 715 ? -46.263 40.506 -32.306 1.00 81.12 715 ASP A CA 1
ATOM 5462 C C . ASP A 1 715 ? -46.368 39.667 -33.578 1.00 81.12 715 ASP A C 1
ATOM 5464 O O . ASP A 1 715 ? -47.193 39.934 -34.447 1.00 81.12 715 ASP A O 1
ATOM 5468 N N . VAL A 1 716 ? -45.503 38.663 -33.695 1.00 79.19 716 VAL A N 1
ATOM 5469 C CA . VAL A 1 716 ? -45.523 37.679 -34.783 1.00 79.19 716 VAL A CA 1
ATOM 5470 C C . VAL A 1 716 ? -46.675 36.703 -34.567 1.00 79.19 716 VAL A C 1
ATOM 5472 O O . VAL A 1 716 ? -47.371 36.347 -35.513 1.00 79.19 716 VAL A O 1
ATOM 5475 N N . CYS A 1 717 ? -46.883 36.287 -33.319 1.00 80.19 717 CYS A N 1
ATOM 5476 C CA . CYS A 1 717 ? -48.045 35.521 -32.893 1.00 80.19 717 CYS A CA 1
ATOM 5477 C C . CYS A 1 717 ? -48.297 35.736 -31.397 1.00 80.19 717 CYS A C 1
ATOM 5479 O O . CYS A 1 717 ? -47.363 36.019 -30.644 1.00 80.19 717 CYS A O 1
ATOM 5481 N N . ASP A 1 718 ? -49.544 35.554 -30.977 1.00 84.25 718 ASP A N 1
ATOM 5482 C CA . ASP A 1 718 ? -49.975 35.634 -29.582 1.00 84.25 718 ASP A CA 1
ATOM 5483 C C . ASP A 1 718 ? -50.679 34.328 -29.196 1.00 84.25 718 ASP A C 1
ATOM 5485 O O . ASP A 1 718 ? -51.518 33.838 -29.955 1.00 84.25 718 ASP A O 1
ATOM 5489 N N . ASN A 1 719 ? -50.279 33.742 -28.064 1.00 80.88 719 ASN A N 1
ATOM 5490 C CA . ASN A 1 719 ? -50.760 32.456 -27.532 1.00 80.88 719 ASN A CA 1
ATOM 5491 C C . ASN A 1 719 ? -50.939 31.345 -28.585 1.00 80.88 719 ASN A C 1
ATOM 5493 O O . ASN A 1 719 ? -51.928 30.609 -28.599 1.00 80.88 719 ASN A O 1
ATOM 5497 N N . HIS A 1 720 ? -49.973 31.217 -29.492 1.00 81.75 720 HIS A N 1
ATOM 5498 C CA . HIS A 1 720 ? -50.017 30.222 -30.550 1.00 81.75 720 HIS A CA 1
ATOM 5499 C C . HIS A 1 720 ? -49.744 28.827 -29.985 1.00 81.75 720 HIS A C 1
ATOM 5501 O O . HIS A 1 720 ? -48.683 28.584 -29.410 1.00 81.75 720 HIS A O 1
ATOM 5507 N N . GLN A 1 721 ? -50.694 27.911 -30.163 1.00 80.81 721 GLN A N 1
ATOM 5508 C CA . GLN A 1 721 ? -50.584 26.532 -29.698 1.00 80.81 721 GLN A CA 1
ATOM 5509 C C . GLN A 1 721 ? -49.586 25.745 -30.558 1.00 80.81 721 GLN A C 1
ATOM 5511 O O . GLN A 1 721 ? -49.783 25.586 -31.765 1.00 80.81 721 GLN A O 1
ATOM 5516 N N . LEU A 1 722 ? -48.539 25.202 -29.938 1.00 78.06 722 LEU A N 1
ATOM 5517 C CA . LEU A 1 722 ? -47.560 24.369 -30.630 1.00 78.06 722 LEU A CA 1
ATOM 5518 C C . LEU A 1 722 ? -48.073 22.932 -30.746 1.00 78.06 722 LEU A C 1
ATOM 5520 O O . LEU A 1 722 ? -48.254 22.228 -29.755 1.00 78.06 722 LEU A O 1
ATOM 5524 N N . MET A 1 723 ? -48.303 22.486 -31.980 1.00 71.06 723 MET A N 1
ATOM 5525 C CA . MET A 1 723 ? -48.911 21.177 -32.258 1.00 71.06 723 MET A CA 1
ATOM 5526 C C . MET A 1 723 ? -47.905 20.015 -32.266 1.00 71.06 723 MET A C 1
ATOM 5528 O O . MET A 1 723 ? -48.310 18.860 -32.364 1.00 71.06 723 MET A O 1
ATOM 5532 N N . SER A 1 724 ? -46.600 20.295 -32.195 1.00 71.94 724 SER A N 1
ATOM 5533 C CA . SER A 1 724 ? -45.547 19.274 -32.157 1.00 71.94 724 SER A CA 1
ATOM 5534 C C . SER A 1 724 ? -44.270 19.801 -31.499 1.00 71.94 724 SER A C 1
ATOM 5536 O O . SER A 1 724 ? -44.115 21.009 -31.323 1.00 71.94 724 SER A O 1
ATOM 5538 N N . ASP A 1 725 ? -43.346 18.894 -31.176 1.00 69.69 725 ASP A N 1
ATOM 5539 C CA . ASP A 1 725 ? -42.038 19.217 -30.594 1.00 69.69 725 ASP A CA 1
ATOM 5540 C C . ASP A 1 725 ? -41.050 19.826 -31.603 1.00 69.69 725 ASP A C 1
ATOM 5542 O O . ASP A 1 725 ? -39.926 20.132 -31.224 1.00 69.69 725 ASP A O 1
ATOM 5546 N N . ASP A 1 726 ? -41.437 20.008 -32.868 1.00 76.38 726 ASP A N 1
ATOM 5547 C CA . ASP A 1 726 ? -40.691 20.772 -33.878 1.00 76.38 726 ASP A CA 1
ATOM 5548 C C . ASP A 1 726 ? -41.683 21.632 -34.674 1.00 76.38 726 ASP A C 1
ATOM 5550 O O . ASP A 1 726 ? -42.017 21.370 -35.831 1.00 76.38 726 ASP A O 1
ATOM 5554 N N . ALA A 1 727 ? -42.253 22.617 -33.985 1.00 74.12 727 ALA A N 1
ATOM 5555 C CA . ALA A 1 727 ? -43.295 23.479 -34.514 1.00 74.12 727 ALA A CA 1
ATOM 5556 C C . ALA A 1 727 ? -42.708 24.725 -35.183 1.00 74.12 727 ALA A C 1
ATOM 5558 O O . ALA A 1 727 ? -41.643 25.230 -34.822 1.00 74.12 727 ALA A O 1
ATOM 5559 N N . GLU A 1 728 ? -43.422 25.243 -36.176 1.00 82.81 728 GLU A N 1
ATOM 5560 C CA . GLU A 1 728 ? -42.913 26.296 -37.042 1.00 82.81 728 GLU A CA 1
ATOM 5561 C C . GLU A 1 728 ? -43.917 27.440 -37.175 1.00 82.81 728 GLU A C 1
ATOM 5563 O O . GLU A 1 728 ? -45.041 27.242 -37.630 1.00 82.81 728 GLU A O 1
ATOM 5568 N N . VAL A 1 729 ? -43.485 28.652 -36.826 1.00 80.12 729 VAL A N 1
ATOM 5569 C CA . VAL A 1 729 ? -44.276 29.881 -36.947 1.00 80.12 729 VAL A CA 1
ATOM 5570 C C . VAL A 1 729 ? -43.661 30.764 -38.028 1.00 80.12 729 VAL A C 1
ATOM 5572 O O . VAL A 1 729 ? -42.497 31.163 -37.946 1.00 80.12 729 VAL A O 1
ATOM 5575 N N . ILE A 1 730 ? -44.433 31.058 -39.073 1.00 76.19 730 ILE A N 1
ATOM 5576 C CA . ILE A 1 730 ? -43.978 31.857 -40.216 1.00 76.19 730 ILE A CA 1
ATOM 5577 C C . ILE A 1 730 ? -44.222 33.343 -39.940 1.00 76.19 730 ILE A C 1
ATOM 5579 O O . ILE A 1 730 ? -45.311 33.746 -39.544 1.00 76.19 730 ILE A O 1
ATOM 5583 N N . PHE A 1 731 ? -43.209 34.162 -40.209 1.00 73.88 731 PHE A N 1
ATOM 5584 C CA . PHE A 1 731 ? -43.228 35.611 -40.077 1.00 73.88 731 PHE A CA 1
ATOM 5585 C C . PHE A 1 731 ? -43.030 36.276 -41.444 1.00 73.88 731 PHE A C 1
ATOM 5587 O O . PHE A 1 731 ? -41.998 36.108 -42.094 1.00 73.88 731 PHE A O 1
ATOM 5594 N N . ASN A 1 732 ? -44.012 37.062 -41.886 1.00 70.31 732 ASN A N 1
ATOM 5595 C CA . ASN A 1 732 ? -43.891 37.870 -43.097 1.00 70.31 732 ASN A CA 1
ATOM 5596 C C . ASN A 1 732 ? -43.261 39.229 -42.763 1.00 70.31 732 ASN A C 1
ATOM 5598 O O . ASN A 1 732 ? -43.852 40.020 -42.027 1.00 70.31 732 ASN A O 1
ATOM 5602 N N . LEU A 1 733 ? -42.087 39.516 -43.325 1.00 63.06 733 LEU A N 1
ATOM 5603 C CA . LEU A 1 733 ? -41.353 40.755 -43.051 1.00 63.06 733 LEU A CA 1
ATOM 5604 C C . LEU A 1 733 ? -41.992 41.979 -43.709 1.00 63.06 733 LEU A C 1
ATOM 5606 O O . LEU A 1 733 ? -41.828 43.077 -43.189 1.00 63.06 733 LEU A O 1
ATOM 5610 N N . ASN A 1 734 ? -42.783 41.805 -44.772 1.00 61.69 734 ASN A N 1
ATOM 5611 C CA . ASN A 1 734 ? -43.520 42.910 -45.400 1.00 61.69 734 ASN A CA 1
ATOM 5612 C C . ASN A 1 734 ? -44.571 43.515 -44.447 1.00 61.69 734 ASN A C 1
ATOM 5614 O O . ASN A 1 734 ? -45.036 44.632 -44.646 1.00 61.69 734 ASN A O 1
ATOM 5618 N N . SER A 1 735 ? -44.919 42.811 -43.366 1.00 61.16 735 SER A N 1
ATOM 5619 C CA . SER A 1 735 ? -45.799 43.319 -42.305 1.00 61.16 735 SER A CA 1
ATOM 5620 C C . SER A 1 735 ? -45.143 44.430 -41.468 1.00 61.16 735 SER A C 1
ATOM 5622 O O . SER A 1 735 ? -45.848 45.187 -40.806 1.00 61.16 735 SER A O 1
ATOM 5624 N N . LEU A 1 736 ? -43.808 44.563 -41.504 1.00 59.72 736 LEU A N 1
ATOM 5625 C CA . LEU A 1 736 ? -43.080 45.660 -40.850 1.00 59.72 736 LEU A CA 1
ATOM 5626 C C . LEU A 1 736 ? -43.301 47.011 -41.552 1.00 59.72 736 LEU A C 1
ATOM 5628 O O . LEU A 1 736 ? -43.154 48.054 -40.912 1.00 59.72 736 LEU A O 1
ATOM 5632 N N . ASP A 1 737 ? -43.705 47.012 -42.829 1.00 55.44 737 ASP A N 1
ATOM 5633 C CA . ASP A 1 737 ? -43.994 48.237 -43.589 1.00 55.44 737 ASP A CA 1
ATOM 5634 C C . ASP A 1 737 ? -45.187 49.015 -43.004 1.00 55.44 737 ASP A C 1
ATOM 5636 O O . ASP A 1 737 ? -45.236 50.244 -43.095 1.00 55.44 737 ASP A O 1
ATOM 5640 N N . ALA A 1 738 ? -46.125 48.319 -42.350 1.00 51.03 738 ALA A N 1
ATOM 5641 C CA . ALA A 1 738 ? -47.298 48.914 -41.708 1.00 51.03 738 ALA A CA 1
ATOM 5642 C C . ALA A 1 738 ? -46.972 49.677 -40.407 1.00 51.03 738 ALA A C 1
ATOM 5644 O O . ALA A 1 738 ? -47.758 50.519 -39.981 1.00 51.03 738 ALA A O 1
ATOM 5645 N N . TYR A 1 739 ? -45.803 49.436 -39.800 1.00 52.47 739 TYR A N 1
ATOM 5646 C CA . TYR A 1 739 ? -45.401 49.994 -38.498 1.00 52.47 739 TYR A CA 1
ATOM 5647 C C . TYR A 1 739 ? -44.430 51.184 -38.609 1.00 52.47 739 TYR A C 1
ATOM 5649 O O . TYR A 1 739 ? -43.697 51.505 -37.676 1.00 52.47 739 TYR A O 1
ATOM 5657 N N . GLY A 1 740 ? -44.432 51.881 -39.751 1.00 49.94 740 GLY A N 1
ATOM 5658 C CA . GLY A 1 740 ? -43.711 53.149 -39.919 1.00 49.94 740 GLY A CA 1
ATOM 5659 C C . GLY A 1 740 ? -42.235 53.019 -40.307 1.00 49.94 740 GLY A C 1
ATOM 5660 O O . GLY A 1 740 ? -41.525 54.023 -40.356 1.00 49.94 740 GLY A O 1
ATOM 5661 N N . ALA A 1 741 ? -41.765 51.825 -40.681 1.00 48.56 741 ALA A N 1
ATOM 5662 C CA . ALA A 1 741 ? -40.396 51.576 -41.148 1.00 48.56 741 ALA A CA 1
ATOM 5663 C C . ALA A 1 741 ? -40.115 52.090 -42.583 1.00 48.56 741 ALA A C 1
ATOM 5665 O O . ALA A 1 741 ? -39.266 51.558 -43.294 1.00 48.56 741 ALA A O 1
ATOM 5666 N N . LYS A 1 742 ? -40.805 53.152 -43.026 1.00 44.56 742 LYS A N 1
ATOM 5667 C CA . LYS A 1 742 ? -40.664 53.749 -44.367 1.00 44.56 742 LYS A CA 1
ATOM 5668 C C . LYS A 1 742 ? -39.495 54.725 -44.509 1.00 44.56 742 LYS A C 1
ATOM 5670 O O . LYS A 1 742 ? -39.345 55.351 -45.553 1.00 44.56 742 LYS A O 1
ATOM 5675 N N . ASN A 1 743 ? -38.648 54.839 -43.494 1.00 45.56 743 ASN A N 1
ATOM 5676 C CA . ASN A 1 743 ? -37.363 55.507 -43.637 1.00 45.56 743 ASN A CA 1
ATOM 5677 C C . ASN A 1 743 ? -36.295 54.437 -43.823 1.00 45.56 743 ASN A C 1
ATOM 5679 O O . ASN A 1 743 ? -36.358 53.397 -43.179 1.00 45.56 743 ASN A O 1
ATOM 5683 N N . ALA A 1 744 ? -35.319 54.699 -44.690 1.00 45.78 744 ALA A N 1
ATOM 5684 C CA . ALA A 1 744 ? -34.259 53.804 -45.169 1.00 45.78 744 ALA A CA 1
ATOM 5685 C C . ALA A 1 744 ? -33.344 53.139 -44.098 1.00 45.78 744 ALA A C 1
ATOM 5687 O O . ALA A 1 744 ? -32.250 52.692 -44.419 1.00 45.78 744 ALA A O 1
ATOM 5688 N N . LYS A 1 745 ? -33.776 53.059 -42.833 1.00 45.75 745 LYS A N 1
ATOM 5689 C CA . LYS A 1 745 ? -33.096 52.497 -41.662 1.00 45.75 745 LYS A CA 1
ATOM 5690 C C . LYS A 1 745 ? -33.473 51.050 -41.312 1.00 45.75 745 LYS A C 1
ATOM 5692 O O . LYS A 1 745 ? -32.886 50.520 -40.382 1.00 45.75 745 LYS A O 1
ATOM 5697 N N . ALA A 1 746 ? -34.423 50.394 -41.983 1.00 50.72 746 ALA A N 1
ATOM 5698 C CA . ALA A 1 746 ? -34.693 48.962 -41.742 1.00 50.72 746 ALA A CA 1
ATOM 5699 C C . ALA A 1 746 ? -33.856 48.018 -42.631 1.00 50.72 746 ALA A C 1
ATOM 5701 O O . ALA A 1 746 ? -33.794 46.819 -42.374 1.00 50.72 746 ALA A O 1
ATOM 5702 N N . ALA A 1 747 ? -33.189 48.552 -43.657 1.00 52.81 747 ALA A N 1
ATOM 5703 C CA . ALA A 1 747 ? -32.193 47.812 -44.420 1.00 52.81 747 ALA A CA 1
ATOM 5704 C C . ALA A 1 747 ? -30.893 47.740 -43.604 1.00 52.81 747 ALA A C 1
ATOM 5706 O O . ALA A 1 747 ? -30.356 48.776 -43.219 1.00 52.81 747 ALA A O 1
ATOM 5707 N N . ASN A 1 748 ? -30.393 46.529 -43.361 1.00 60.31 748 ASN A N 1
ATOM 5708 C CA . ASN A 1 748 ? -29.203 46.228 -42.554 1.00 60.31 748 ASN A CA 1
ATOM 5709 C C . ASN A 1 748 ? -29.351 46.532 -41.055 1.00 60.31 748 ASN A C 1
ATOM 5711 O O . ASN A 1 748 ? -28.404 46.990 -40.416 1.00 60.31 748 ASN A O 1
ATOM 5715 N N . THR A 1 749 ? -30.521 46.242 -40.481 1.00 64.62 749 THR A N 1
ATOM 5716 C CA . THR A 1 749 ? -30.784 46.457 -39.049 1.00 64.62 749 THR A CA 1
ATOM 5717 C C . THR A 1 749 ? -30.932 45.145 -38.292 1.00 64.62 749 THR A C 1
ATOM 5719 O O . THR A 1 749 ? -31.506 44.175 -38.789 1.00 64.62 749 THR A O 1
ATOM 5722 N N . VAL A 1 750 ? -30.398 45.129 -37.068 1.00 70.62 750 VAL A N 1
ATOM 5723 C CA . VAL A 1 750 ? -30.533 44.022 -36.118 1.00 70.62 750 VAL A CA 1
ATOM 5724 C C . VAL A 1 750 ? -31.728 44.292 -35.210 1.00 70.62 750 VAL A C 1
ATOM 5726 O O . VAL A 1 750 ? -31.744 45.274 -34.470 1.00 70.62 750 VAL A O 1
ATOM 5729 N N . LEU A 1 751 ? -32.713 43.405 -35.261 1.00 76.31 751 LEU A N 1
ATOM 5730 C CA . LEU A 1 751 ? -33.894 43.396 -34.405 1.00 76.31 751 LEU A CA 1
ATOM 5731 C C . LEU A 1 751 ? -33.726 42.362 -33.292 1.00 76.31 751 LEU A C 1
ATOM 5733 O O . LEU A 1 751 ? -32.984 41.386 -33.439 1.00 76.31 751 LEU A O 1
ATOM 5737 N N . ILE A 1 752 ? -34.431 42.567 -32.184 1.00 81.62 752 ILE A N 1
ATOM 5738 C CA . ILE A 1 752 ? -34.475 41.629 -31.060 1.00 81.62 752 ILE A CA 1
ATOM 5739 C C . ILE A 1 752 ? -35.828 40.929 -31.095 1.00 81.62 752 ILE A C 1
ATOM 5741 O O . ILE A 1 752 ? -36.856 41.587 -31.203 1.00 81.62 752 ILE A O 1
ATOM 5745 N N . TYR A 1 753 ? -35.856 39.607 -30.986 1.00 85.44 753 TYR A N 1
ATOM 5746 C CA . TYR A 1 753 ? -37.099 38.868 -30.781 1.00 85.44 753 TYR A CA 1
ATOM 5747 C C . TYR A 1 753 ? -37.150 38.287 -29.372 1.00 85.44 753 TYR A C 1
ATOM 5749 O O . TYR A 1 753 ? -36.116 38.010 -28.757 1.00 85.44 753 TYR A O 1
ATOM 5757 N N . LYS A 1 754 ? -38.366 38.083 -28.876 1.00 86.62 754 LYS A N 1
ATOM 5758 C CA . LYS A 1 754 ? -38.658 37.481 -27.580 1.00 86.62 754 LYS A CA 1
ATOM 5759 C C . LYS A 1 754 ? -39.801 36.493 -27.739 1.00 86.62 754 LYS A C 1
ATOM 5761 O O . LYS A 1 754 ? -40.852 36.853 -28.256 1.00 86.62 754 LYS A O 1
ATOM 5766 N N . VAL A 1 755 ? -39.579 35.267 -27.293 1.00 84.69 755 VAL A N 1
ATOM 5767 C CA . VAL A 1 755 ? -40.570 34.196 -27.254 1.00 84.69 755 VAL A CA 1
ATOM 5768 C C . VAL A 1 755 ? -40.879 33.904 -25.800 1.00 84.69 755 VAL A C 1
ATOM 5770 O O . VAL A 1 755 ? -39.984 33.536 -25.039 1.00 84.69 755 VAL A O 1
ATOM 5773 N N . LYS A 1 756 ? -42.134 34.110 -25.416 1.00 83.44 756 LYS A N 1
ATOM 5774 C CA . LYS A 1 756 ? -42.664 33.734 -24.109 1.00 83.44 756 LYS A CA 1
ATOM 5775 C C . LYS A 1 756 ? -43.496 32.477 -24.253 1.00 83.44 756 LYS A C 1
ATOM 5777 O O . LYS A 1 756 ? -44.361 32.425 -25.122 1.00 83.44 756 LYS A O 1
ATOM 5782 N N . PHE A 1 757 ? -43.243 31.525 -23.379 1.00 76.94 757 PHE A N 1
ATOM 5783 C CA . PHE A 1 757 ? -43.982 30.281 -23.260 1.00 76.94 757 PHE A CA 1
ATOM 5784 C C . PHE A 1 757 ? -45.002 30.423 -22.124 1.00 76.94 757 PHE A C 1
ATOM 5786 O O . PHE A 1 757 ? -44.727 31.114 -21.136 1.00 76.94 757 PHE A O 1
ATOM 5793 N N . ALA A 1 758 ? -46.177 29.802 -22.237 1.00 69.25 758 ALA A N 1
ATOM 5794 C CA . ALA A 1 758 ? -47.178 29.826 -21.168 1.00 69.25 758 ALA A CA 1
ATOM 5795 C C . ALA A 1 758 ? -46.685 29.088 -19.912 1.00 69.25 758 ALA A C 1
ATOM 5797 O O . ALA A 1 758 ? -47.101 29.421 -18.802 1.00 69.25 758 ALA A O 1
ATOM 5798 N N . SER A 1 759 ? -45.708 28.187 -20.070 1.00 62.00 759 SER A N 1
ATOM 5799 C CA . SER A 1 759 ? -44.905 27.611 -18.984 1.00 62.00 759 SER A CA 1
ATOM 5800 C C . SER A 1 759 ? -44.133 28.645 -18.141 1.00 62.00 759 SER A C 1
ATOM 5802 O O . SER A 1 759 ? -43.622 28.317 -17.070 1.00 62.00 759 SER A O 1
ATOM 5804 N N . GLY A 1 760 ? -44.046 29.900 -18.595 1.00 55.00 760 GLY A N 1
ATOM 5805 C CA . GLY A 1 760 ? -43.320 30.992 -17.943 1.00 55.00 760 GLY A CA 1
ATOM 5806 C C . GLY A 1 760 ? -41.866 31.123 -18.400 1.00 55.00 760 GLY A C 1
ATOM 5807 O O . GLY A 1 760 ? -41.186 32.075 -18.009 1.00 55.00 760 GLY A O 1
ATOM 5808 N N . ALA A 1 761 ? -41.383 30.207 -19.244 1.00 67.19 761 ALA A N 1
ATOM 5809 C CA . ALA A 1 761 ? -40.070 30.318 -19.856 1.00 67.19 761 ALA A CA 1
ATOM 5810 C C . ALA A 1 761 ? -40.029 31.461 -20.880 1.00 67.19 761 ALA A C 1
ATOM 5812 O O . ALA A 1 761 ? -41.003 31.779 -21.564 1.00 67.19 761 ALA A O 1
ATOM 5813 N N . GLU A 1 762 ? -38.864 32.093 -21.000 1.00 77.69 762 GLU A N 1
ATOM 5814 C CA . GLU A 1 762 ? -38.640 33.165 -21.960 1.00 77.69 762 GLU A CA 1
ATOM 5815 C C . GLU A 1 762 ? -37.324 32.942 -22.709 1.00 77.69 762 GLU A C 1
ATOM 5817 O O . GLU A 1 762 ? -36.307 32.540 -22.129 1.00 77.69 762 GLU A O 1
ATOM 5822 N N . ARG A 1 763 ? -37.343 33.187 -24.020 1.00 82.56 763 ARG A N 1
ATOM 5823 C CA . ARG A 1 763 ? -36.170 33.133 -24.895 1.00 82.56 763 ARG A CA 1
ATOM 5824 C C . ARG A 1 763 ? -36.067 34.419 -25.688 1.00 82.56 763 ARG A C 1
ATOM 5826 O O . ARG A 1 763 ? -37.035 34.850 -26.303 1.00 82.56 763 ARG A O 1
ATOM 5833 N N . THR A 1 764 ? -34.887 35.020 -25.701 1.00 81.88 764 THR A N 1
ATOM 5834 C CA . THR A 1 764 ? -34.600 36.218 -26.491 1.00 81.88 764 THR A CA 1
ATOM 5835 C C . THR A 1 764 ? -33.466 35.948 -27.464 1.00 81.88 764 THR A C 1
ATOM 5837 O O . THR A 1 764 ? -32.544 35.185 -27.178 1.00 81.88 764 THR A O 1
ATOM 5840 N N . GLY A 1 765 ? -33.532 36.571 -28.634 1.00 82.06 765 GLY A N 1
ATOM 5841 C CA . GLY A 1 765 ? -32.508 36.435 -29.660 1.00 82.06 765 GLY A CA 1
ATOM 5842 C C . GLY A 1 765 ? -32.491 37.625 -30.604 1.00 82.06 765 GLY A C 1
ATOM 5843 O O . GLY A 1 765 ? -33.231 38.591 -30.427 1.00 82.06 765 GLY A O 1
ATOM 5844 N N . LYS A 1 766 ? -31.605 37.576 -31.599 1.00 80.31 766 LYS A N 1
ATOM 5845 C CA . LYS A 1 766 ? -31.423 38.651 -32.578 1.00 80.31 766 LYS A CA 1
ATOM 5846 C C . LYS A 1 766 ? -31.642 38.125 -33.989 1.00 80.31 766 LYS A C 1
ATOM 5848 O O . LYS A 1 766 ? -31.268 36.991 -34.281 1.00 80.31 766 LYS A O 1
ATOM 5853 N N . LEU A 1 767 ? -32.205 38.956 -34.858 1.00 73.62 767 LEU A N 1
ATOM 5854 C CA . LEU A 1 767 ? -32.307 38.694 -36.294 1.00 73.62 767 LEU A CA 1
ATOM 5855 C C . LEU A 1 767 ? -31.878 39.933 -37.078 1.00 73.62 767 LEU A C 1
ATOM 5857 O O . LEU A 1 767 ? -32.089 41.052 -36.619 1.00 73.62 767 LEU A O 1
ATOM 5861 N N . ALA A 1 768 ? -31.254 39.739 -38.237 1.00 67.06 768 ALA A N 1
ATOM 5862 C CA . ALA A 1 768 ? -30.829 40.831 -39.105 1.00 67.06 768 ALA A CA 1
ATOM 5863 C C . ALA A 1 768 ? -31.698 40.874 -40.366 1.00 67.06 768 ALA A C 1
ATOM 5865 O O . ALA A 1 768 ? -31.883 39.855 -41.035 1.00 67.06 768 ALA A O 1
ATOM 5866 N N . VAL A 1 769 ? -32.209 42.059 -40.697 1.00 64.62 769 VAL A N 1
ATOM 5867 C CA . VAL A 1 769 ? -32.909 42.309 -41.961 1.00 64.62 769 VAL A CA 1
ATOM 5868 C C . VAL A 1 769 ? -31.909 42.928 -42.928 1.00 64.62 769 VAL A C 1
ATOM 5870 O O . VAL A 1 769 ? -31.411 44.024 -42.684 1.00 64.62 769 VAL A O 1
ATOM 5873 N N . ILE A 1 770 ? -31.592 42.215 -44.007 1.00 58.00 770 ILE A N 1
ATOM 5874 C CA . ILE A 1 770 ? -30.651 42.647 -45.048 1.00 58.00 770 ILE A CA 1
ATOM 5875 C C . ILE A 1 770 ? -31.465 42.818 -46.326 1.00 58.00 770 ILE A C 1
ATOM 5877 O O . ILE A 1 770 ? -32.151 41.881 -46.731 1.00 58.00 770 ILE A O 1
ATOM 5881 N N . LYS A 1 771 ? -31.441 44.019 -46.909 1.00 53.44 771 LYS A N 1
ATOM 5882 C CA . LYS A 1 771 ? -32.228 44.333 -48.107 1.00 53.44 771 LYS A CA 1
ATOM 5883 C C . LYS A 1 771 ? -31.525 43.876 -49.378 1.00 53.44 771 LYS A C 1
ATOM 5885 O O . LYS A 1 771 ? -30.293 44.080 -49.457 1.00 53.44 771 LYS A O 1
#

Radius of gyration: 40.44 Å; chains: 1; bounding box: 90×85×105 Å

Sequence (771 aa):
ASSPVNTPNANINFNGVAVDTAFLPEDAIDGKITSIISKASSKIRVIAGEFKNSLMIDNIIGRKSSVSDISALFEYGAAADSKEEFEKFRRAGIYAVYNRGFTKLSMSAMVVDNQYVMLFGAGKSKNNASEADSSFITINSSTVASAFNAFFDSAMQKNTFDITLTGQVLNSSNKLPLDNTRVWFQNLNASAYTDHLGWYELKGELPAEFIVTAEREYYYSKDIIFLKKNGRRLDFLLDHIISYNSLSGFIIDKTTRSPISGCGLVAVYIEQGTGTRTFIRTSTNEKGFFSFKALPLGNMDIEISHPNYQKRIEEGYTIVSGAPISLGNPITLETNYIITAYPNPVFEDNFLINIKDSKVTAEIPYVSIKQNNYIEIPVAMRIAAAADMKNIYVGNYIVKKGYYGAARINVNGGMSYKDVNIDFLQAYKKYTYSAPARGVSLAIAENAVRRSGYLTVSDGGAAGAYPFNGGELRPVGSVQAVDVAFSRGLAIAADGGSEMSIIEMGVDSGAYKLAVSGASGGRPHIYRYDADGGGTWKMLETAVYESAATGSGEVKLKASLNEGGKYGVFCDNIPPRIEKVILKSGRLIITLKDEGSGLNDKSLSIFSEKRPAEGNFMASVESGEARSAREREFIIGGAQALAEDGYNLCVSDNSGNYSLTPVSKISRLAVKSKEERVEVYPNPCRAFAKFRIRNAAADQVTISVYDSSGGKLLDVCDNHQLMSDDAEVIFNLNSLDAYGAKNAKAANTVLIYKVKFASGAERTGKLAVIK